Protein AF-0000000078594640 (afdb_homodimer)

InterPro domains:
  IPR000277 Cys/Met metabolism, pyridoxal phosphate-dependent enzyme [PF01053] (5-407)
  IPR000277 Cys/Met metabolism, pyridoxal phosphate-dependent enzyme [PIRSF001434] (2-408)
  IPR000277 Cys/Met metabolism, pyridoxal phosphate-dependent enzyme [cd00614] (18-407)
  IPR006235 O-acetylhomoserine/O-acetylserine sulfhydrylase [PTHR43797] (2-407)
  IPR015421 Pyridoxal phosphate-dependent transferase, major domain [G3DSA:3.40.640.10] (1-272)
  IPR015422 Pyridoxal phosphate-dependent transferase, small domain [G3DSA:3.90.1150.10] (273-408)
  IPR015424 Pyridoxal phosphate-dependent transferase [SSF53383] (18-408)

Solvent-accessible surface area (backbone atoms only — not comparable to full-atom values): 40356 Å² total; per-residue (Å²): 129,56,71,73,55,22,44,70,50,24,72,63,78,74,57,97,84,61,57,91,63,81,64,72,60,62,46,35,45,34,75,48,91,33,56,66,58,47,28,30,36,60,69,68,76,39,86,79,64,45,37,35,70,78,42,39,75,30,38,48,46,37,23,40,23,50,12,53,60,44,71,29,70,44,36,49,64,12,16,13,32,42,23,24,51,42,47,60,52,55,58,70,52,43,45,72,27,28,36,38,28,45,39,28,35,42,50,65,57,46,50,36,52,63,54,36,48,52,33,39,29,47,66,47,72,30,78,60,77,38,56,70,57,45,64,75,67,63,58,88,49,44,51,35,40,40,42,37,48,52,15,39,72,43,49,48,66,55,57,52,54,59,39,27,51,46,25,60,77,65,64,32,46,35,37,34,40,33,40,69,46,40,62,78,31,43,43,59,53,82,46,54,34,36,31,40,33,32,33,34,32,20,42,45,24,26,67,32,51,38,64,17,10,30,33,30,34,52,40,56,70,57,49,73,40,79,84,32,57,90,35,45,74,31,36,76,73,48,47,50,44,19,67,61,53,45,28,56,70,40,55,43,54,34,36,20,31,26,48,49,32,66,38,27,46,51,34,49,60,23,34,53,48,32,64,64,48,50,45,39,12,15,53,37,30,51,55,49,51,54,54,48,65,71,35,89,72,44,71,43,68,49,40,33,70,38,84,86,30,95,38,22,67,60,32,62,71,57,25,80,68,38,59,36,27,58,37,32,37,25,41,82,32,47,67,48,39,42,53,33,61,56,49,39,80,74,55,37,47,28,62,77,48,40,31,50,55,33,27,29,40,51,42,45,52,32,77,36,47,87,50,51,72,69,51,28,51,55,21,57,42,42,71,21,33,33,41,36,23,36,18,62,59,62,54,70,60,55,49,50,35,50,51,56,12,54,68,74,103,128,55,72,73,55,22,44,68,49,24,71,62,78,74,57,95,83,62,56,88,63,81,64,70,60,62,48,35,46,34,74,47,91,34,55,67,57,48,29,30,35,61,68,68,77,41,86,78,64,46,37,34,69,80,42,36,75,28,39,48,45,36,22,40,23,50,12,52,60,43,70,29,70,44,36,49,63,11,15,12,32,43,24,25,51,41,46,59,52,55,60,72,53,43,46,70,27,28,34,39,30,46,38,28,35,44,50,64,57,46,50,38,52,62,54,36,49,52,35,40,28,47,66,46,72,29,79,61,76,37,57,71,55,46,64,74,67,62,56,90,48,44,50,36,39,40,43,38,47,51,15,40,72,42,49,48,66,54,58,52,53,58,39,26,51,46,25,60,76,65,64,30,45,36,39,34,40,32,39,70,47,39,62,79,31,44,43,59,53,81,46,52,32,36,31,40,32,33,33,35,32,20,43,45,24,25,68,32,51,36,63,18,12,31,32,30,35,50,42,56,71,57,50,73,40,78,84,33,57,90,35,46,75,30,35,75,72,47,46,50,43,19,68,60,52,46,28,55,70,39,56,42,54,36,36,19,33,24,48,50,32,66,38,28,47,52,35,49,61,23,34,53,49,32,65,64,48,49,46,39,12,16,52,39,29,52,53,50,50,54,54,49,63,72,34,89,72,44,71,44,68,47,40,35,71,38,85,86,30,93,38,22,68,60,33,62,72,57,25,81,69,36,60,37,27,59,38,32,37,26,41,82,31,47,66,49,37,42,53,33,60,53,50,40,81,74,56,37,47,30,62,75,49,40,33,50,55,33,28,27,39,52,42,43,51,32,76,37,47,87,48,52,73,69,53,28,51,54,20,57,42,40,70,21,34,34,42,36,23,35,17,62,60,64,54,70,60,56,51,50,34,50,50,56,14,53,67,73,102

Secondary structure (DSSP, 8-state):
--HHHHHHHTT----TT--SSPP----SB---S-HHHHHHHHTTSS----BTTT--HHHHHHHHHHHHHHT-SEEEEESSHHHHHHHHHHTT--TT-EEEEESSS-HHHHHHHHHGGGGT-EEEEESS-SHHHHHTT--TTEEEEEEESB-TTT-PBP-HHHHHHHHHHTT-EEEEE-TTTHHHH--GGGGT-SEEEEETTTTTT-SS----EEEEE---SGGGSGGGGGGHHHHHHHGGGHHHHHHHHTHHHHH--PPPHHHHHHHHHHHTTHHHHHHHHHHHHHHHHHHHHT-TT-SEEE-TTSTTSTTHHHHHHH-TT-S-SEEEEE-SSHHHHHHHHHT-SSSEESS--S-SS-EEE-GGGTTTTTS-HHHHHHHT--TTEEEEE--SS-HHHHHHHHHHHHHT-/--HHHHHHHTT----TT--SSPP----SB---S-HHHHHHHHTTSS----BTTT--HHHHHHHHHHHHHHT-SEEEEESSHHHHHHHHHHTT--TT-EEEEESSS-HHHHHHHHHGGGGT-EEEEESS-SHHHHHTT--TTEEEEEEESB-TTT-PBP-HHHHHHHHHHTT-EEEEE-TTTHHHH--GGGGT-SEEEEETTTTTT-SS----EEEEE---SGGGSGGGGGGHHHHHHHGGGHHHHHHHHTHHHHH--PPPHHHHHHHHHHHTTHHHHHHHHHHHHHHHHHHHHT-TT-SEEE-TTSTTSTTHHHHHHH-TT-S-SEEEEE-SSHHHHHHHHHT-SSSEESS--S-SS-EEE-GGGTTTTTS-HHHHHHHT--TTEEEEE--SS-HHHHHHHHHHHHHT-

pLDDT: mean 95.18, std 4.31, range [73.94, 98.94]

Sequence (818 aa):
MKFNTKLIHGNARLDGTGATNTPVYLSNAYAHTSAEKLEKIFQGKDMGYAYTRISNPTVTSFERRIASIENGMVATSASSGMSAIYLAVMNMVESGDEIVSSSGLYGGTYTLMRNLKSIGVKVHFLENINPDTLKSVINKKTKLVFAETIGNPRLDVLDIGAVSKFCKDNNIVLIIDSTMTTPYLIKPLEYGADIVIHSTSKYINGTSNSIGGIIVDSGSSKYTDPRYENFLPYTKKYGKMAFTAKLKDTIGRDVGPALSPFNAFLNLTGVETLSLRMKEHCKNALGIAKYLSNNDKIVDVNYPGLESSRYYDLAQKYYKNGSGGILTFRLGSKENAFKFLNNLKLILDLTNIGDTKSIIIHPSSTICSNNTDEEKRQMGVYEDLLRLSVGIEDVEDIIADIDSALKELMKFNTKLIHGNARLDGTGATNTPVYLSNAYAHTSAEKLEKIFQGKDMGYAYTRISNPTVTSFERRIASIENGMVATSASSGMSAIYLAVMNMVESGDEIVSSSGLYGGTYTLMRNLKSIGVKVHFLENINPDTLKSVINKKTKLVFAETIGNPRLDVLDIGAVSKFCKDNNIVLIIDSTMTTPYLIKPLEYGADIVIHSTSKYINGTSNSIGGIIVDSGSSKYTDPRYENFLPYTKKYGKMAFTAKLKDTIGRDVGPALSPFNAFLNLTGVETLSLRMKEHCKNALGIAKYLSNNDKIVDVNYPGLESSRYYDLAQKYYKNGSGGILTFRLGSKENAFKFLNNLKLILDLTNIGDTKSIIIHPSSTICSNNTDEEKRQMGVYEDLLRLSVGIEDVEDIIADIDSALKEL

Structure (mmCIF, N/CA/C/O backbone):
data_AF-0000000078594640-model_v1
#
loop_
_entity.id
_entity.type
_entity.pdbx_description
1 polymer 'homocysteine desulfhydrase'
#
loop_
_atom_site.group_PDB
_atom_site.id
_atom_site.type_symbol
_atom_site.label_atom_id
_atom_site.label_alt_id
_atom_site.label_comp_id
_atom_site.label_asym_id
_atom_site.label_entity_id
_atom_site.label_seq_id
_atom_site.pdbx_PDB_ins_code
_atom_site.Cartn_x
_atom_site.Cartn_y
_atom_site.Cartn_z
_atom_site.occupancy
_atom_site.B_iso_or_equiv
_atom_site.auth_seq_id
_atom_site.auth_comp_id
_atom_site.auth_asym_id
_atom_site.auth_atom_id
_atom_site.pdbx_PDB_model_num
ATOM 1 N N . MET A 1 1 ? -24 -11.75 -18.938 1 85.25 1 MET A N 1
ATOM 2 C CA . MET A 1 1 ? -22.875 -11.594 -19.844 1 85.25 1 MET A CA 1
ATOM 3 C C . MET A 1 1 ? -21.891 -12.758 -19.719 1 85.25 1 MET A C 1
ATOM 5 O O . MET A 1 1 ? -21.656 -13.242 -18.609 1 85.25 1 MET A O 1
ATOM 9 N N . LYS A 1 2 ? -21.469 -13.211 -20.969 1 88.25 2 LYS A N 1
ATOM 10 C CA . LYS A 1 2 ? -20.453 -14.25 -20.969 1 88.25 2 LYS A CA 1
ATOM 11 C C . LYS A 1 2 ? -19.078 -13.688 -20.578 1 88.25 2 LYS A C 1
ATOM 13 O O . LYS A 1 2 ? -18.906 -12.469 -20.5 1 88.25 2 LYS A O 1
ATOM 18 N N . PHE A 1 3 ? -18.156 -14.602 -20.391 1 91.56 3 PHE A N 1
ATOM 19 C CA . PHE A 1 3 ? -16.875 -14.25 -19.766 1 91.56 3 PHE A CA 1
ATOM 20 C C . PHE A 1 3 ? -16.156 -13.18 -20.594 1 91.56 3 PHE A C 1
ATOM 22 O O . PHE A 1 3 ? -15.805 -12.125 -20.062 1 91.56 3 PHE A O 1
ATOM 29 N N . ASN A 1 4 ? -15.961 -13.359 -21.875 1 87.06 4 ASN A N 1
ATOM 30 C CA . ASN A 1 4 ? -15.211 -12.422 -22.703 1 87.06 4 ASN A CA 1
ATOM 31 C C . ASN A 1 4 ? -15.914 -11.07 -22.797 1 87.06 4 ASN A C 1
ATOM 33 O O . ASN A 1 4 ? -15.258 -10.023 -22.891 1 87.06 4 ASN A O 1
ATOM 37 N N . THR A 1 5 ? -17.234 -11.109 -22.875 1 87.31 5 THR A N 1
ATOM 38 C CA . THR A 1 5 ? -18.016 -9.875 -22.891 1 87.31 5 THR A CA 1
ATOM 39 C C . THR A 1 5 ? -17.828 -9.094 -21.594 1 87.31 5 THR A C 1
ATOM 41 O O . THR A 1 5 ? -17.719 -7.867 -21.609 1 87.31 5 THR A O 1
ATOM 44 N N . LYS A 1 6 ? -17.688 -9.797 -20.422 1 87.44 6 LYS A N 1
ATOM 45 C CA . LYS A 1 6 ? -17.484 -9.156 -19.125 1 87.44 6 LYS A CA 1
ATOM 46 C C . LYS A 1 6 ? -16.109 -8.484 -19.062 1 87.44 6 LYS A C 1
ATOM 48 O O . LYS A 1 6 ? -15.961 -7.441 -18.422 1 87.44 6 LYS A O 1
ATOM 53 N N . LEU A 1 7 ? -15.141 -9.125 -19.719 1 89.5 7 LEU A N 1
ATOM 54 C CA . LEU A 1 7 ? -13.797 -8.547 -19.734 1 89.5 7 LEU A CA 1
ATOM 55 C C . LEU A 1 7 ? -13.812 -7.133 -20.297 1 89.5 7 LEU A C 1
ATOM 57 O O . LEU A 1 7 ? -13.055 -6.27 -19.859 1 89.5 7 LEU A O 1
ATOM 61 N N . ILE A 1 8 ? -14.727 -6.926 -21.25 1 79.25 8 ILE A N 1
ATOM 62 C CA . ILE A 1 8 ? -14.727 -5.688 -22.016 1 79.25 8 ILE A CA 1
ATOM 63 C C . ILE A 1 8 ? -15.773 -4.734 -21.469 1 79.25 8 ILE A C 1
ATOM 65 O O . ILE A 1 8 ? -15.523 -3.533 -21.328 1 79.25 8 ILE A O 1
ATOM 69 N N . HIS A 1 9 ? -16.922 -5.254 -21.047 1 77.44 9 HIS A N 1
ATOM 70 C CA . HIS A 1 9 ? -18.062 -4.391 -20.797 1 77.44 9 HIS A CA 1
ATOM 71 C C . HIS A 1 9 ? -18.562 -4.551 -19.359 1 77.44 9 HIS A C 1
ATOM 73 O O . HIS A 1 9 ? -19.484 -3.844 -18.938 1 77.44 9 HIS A O 1
ATOM 79 N N . GLY A 1 10 ? -17.953 -5.469 -18.609 1 77.69 10 GLY A N 1
ATOM 80 C CA . GLY A 1 10 ? -18.5 -5.746 -17.281 1 77.69 10 GLY A CA 1
ATOM 81 C C . GLY A 1 10 ? -18.516 -4.527 -16.391 1 77.69 10 GLY A C 1
ATOM 82 O O . GLY A 1 10 ? -17.469 -3.957 -16.078 1 77.69 10 GLY A O 1
ATOM 83 N N . ASN A 1 11 ? -19.688 -4.176 -15.969 1 79.81 11 ASN A N 1
ATOM 84 C CA . ASN A 1 11 ? -19.953 -3.062 -15.062 1 79.81 11 ASN A CA 1
ATOM 85 C C . ASN A 1 11 ? -19.297 -1.773 -15.562 1 79.81 11 ASN A C 1
ATOM 87 O O . ASN A 1 11 ? -18.828 -0.963 -14.766 1 79.81 11 ASN A O 1
ATOM 91 N N . ALA A 1 12 ? -19.094 -1.736 -16.875 1 78.5 12 ALA A N 1
ATOM 92 C CA . ALA A 1 12 ? -18.578 -0.502 -17.469 1 78.5 12 ALA A CA 1
ATOM 93 C C . ALA A 1 12 ? -19.672 0.576 -17.5 1 78.5 12 ALA A C 1
ATOM 95 O O . ALA A 1 12 ? -20.844 0.274 -17.688 1 78.5 12 ALA A O 1
ATOM 96 N N . ARG A 1 13 ? -19.25 1.93 -17.234 1 79.31 13 ARG A N 1
ATOM 97 C CA . ARG A 1 13 ? -20.156 3.07 -17.266 1 79.31 13 ARG A CA 1
ATOM 98 C C . ARG A 1 13 ? -19.641 4.152 -18.219 1 79.31 13 ARG A C 1
ATOM 100 O O . ARG A 1 13 ? -18.453 4.453 -18.234 1 79.31 13 ARG A O 1
ATOM 107 N N . LEU A 1 14 ? -20.578 4.5 -19.031 1 73.94 14 LEU A N 1
ATOM 108 C CA . LEU A 1 14 ? -20.266 5.621 -19.906 1 73.94 14 LEU A CA 1
ATOM 109 C C . LEU A 1 14 ? -20.609 6.949 -19.234 1 73.94 14 LEU A C 1
ATOM 111 O O . LEU A 1 14 ? -21.641 7.066 -18.562 1 73.94 14 LEU A O 1
ATOM 115 N N . ASP A 1 15 ? -19.625 7.824 -19.391 1 83.88 15 ASP A N 1
ATOM 116 C CA . ASP A 1 15 ? -19.922 9.156 -18.875 1 83.88 15 ASP A CA 1
ATOM 117 C C . ASP A 1 15 ? -20.406 10.078 -19.984 1 83.88 15 ASP A C 1
ATOM 119 O O . ASP A 1 15 ? -20.703 9.633 -21.094 1 83.88 15 ASP A O 1
ATOM 123 N N . GLY A 1 16 ? -20.641 11.359 -19.688 1 82.56 16 GLY A N 1
ATOM 124 C CA . GLY A 1 16 ? -21.266 12.281 -20.609 1 82.56 16 GLY A CA 1
ATOM 125 C C . GLY A 1 16 ? -20.406 12.562 -21.828 1 82.56 16 GLY A C 1
ATOM 126 O O . GLY A 1 16 ? -20.906 13.023 -22.859 1 82.56 16 GLY A O 1
ATOM 127 N N . THR A 1 17 ? -19.203 12.203 -21.922 1 86.56 17 THR A N 1
ATOM 128 C CA . THR A 1 17 ? -18.297 12.484 -23.031 1 86.56 17 THR A CA 1
ATOM 129 C C . THR A 1 17 ? -18.453 11.43 -24.125 1 86.56 17 THR A C 1
ATOM 131 O O . THR A 1 17 ? -18.109 11.672 -25.297 1 86.56 17 THR A O 1
ATOM 134 N N . GLY A 1 18 ? -18.766 10.266 -23.672 1 78.38 18 GLY A N 1
ATOM 135 C CA . GLY A 1 18 ? -18.859 9.148 -24.594 1 78.38 18 GLY A CA 1
ATOM 136 C C . GLY A 1 18 ? -17.562 8.406 -24.781 1 78.38 18 GLY A C 1
ATOM 137 O O . GLY A 1 18 ? -17.453 7.516 -25.625 1 78.38 18 GLY A O 1
ATOM 138 N N . ALA A 1 19 ? -16.625 8.766 -24 1 83.5 19 ALA A N 1
ATOM 139 C CA . ALA A 1 19 ? -15.352 8.062 -24.094 1 83.5 19 ALA A CA 1
ATOM 140 C C . ALA A 1 19 ? -15.523 6.578 -23.812 1 83.5 19 ALA A C 1
ATOM 142 O O . ALA A 1 19 ? -16.25 6.195 -22.891 1 83.5 19 ALA A O 1
ATOM 143 N N . THR A 1 20 ? -14.844 5.762 -24.578 1 83.12 20 THR A N 1
ATOM 144 C CA . THR A 1 20 ? -15.031 4.32 -24.453 1 83.12 20 THR A CA 1
ATOM 145 C C . THR A 1 20 ? -14.016 3.723 -23.484 1 83.12 20 THR A C 1
ATOM 147 O O . THR A 1 20 ? -14.164 2.584 -23.031 1 83.12 20 THR A O 1
ATOM 150 N N . ASN A 1 21 ? -12.977 4.457 -23.266 1 85.25 21 ASN A N 1
ATOM 151 C CA . ASN A 1 21 ? -12.039 4.055 -22.219 1 85.25 21 ASN A CA 1
ATOM 152 C C . ASN A 1 21 ? -12.32 4.781 -20.906 1 85.25 21 ASN A C 1
ATOM 154 O O . ASN A 1 21 ? -12.742 5.941 -20.922 1 85.25 21 ASN A O 1
ATOM 158 N N . THR A 1 22 ? -12.094 4.078 -19.766 1 89.25 22 THR A N 1
ATOM 159 C CA . THR A 1 22 ? -12.242 4.703 -18.453 1 89.25 22 THR A CA 1
ATOM 160 C C . THR A 1 22 ? -11.258 5.859 -18.297 1 89.25 22 THR A C 1
ATOM 162 O O . THR A 1 22 ? -10.055 5.691 -18.516 1 89.25 22 THR A O 1
ATOM 165 N N . PRO A 1 23 ? -11.758 7.078 -17.984 1 91.69 23 PRO A N 1
ATOM 166 C CA . PRO A 1 23 ? -10.836 8.188 -17.766 1 91.69 23 PRO A CA 1
ATOM 167 C C . PRO A 1 23 ? -9.906 7.949 -16.562 1 91.69 23 PRO A C 1
ATOM 169 O O . PRO A 1 23 ? -10.273 7.23 -15.633 1 91.69 23 PRO A O 1
ATOM 172 N N . VAL A 1 24 ? -8.664 8.516 -16.672 1 94.94 24 VAL A N 1
ATOM 173 C CA . VAL A 1 24 ? -7.758 8.5 -15.531 1 94.94 24 VAL A CA 1
ATOM 174 C C . VAL A 1 24 ? -7.992 9.742 -14.664 1 94.94 24 VAL A C 1
ATOM 176 O O . VAL A 1 24 ? -7.633 10.852 -15.055 1 94.94 24 VAL A O 1
ATOM 179 N N . TYR A 1 25 ? -8.625 9.602 -13.508 1 94.31 25 TYR A N 1
ATOM 180 C CA . TYR A 1 25 ? -8.875 10.703 -12.586 1 94.31 25 TYR A CA 1
ATOM 181 C C . TYR A 1 25 ? -7.676 10.922 -11.664 1 94.31 25 TYR A C 1
ATOM 183 O O . TYR A 1 25 ? -7.574 10.289 -10.609 1 94.31 25 TYR A O 1
ATOM 191 N N . LEU A 1 26 ? -6.801 11.812 -12.039 1 93.75 26 LEU A N 1
ATOM 192 C CA . LEU A 1 26 ? -5.633 12.18 -11.242 1 93.75 26 LEU A CA 1
ATOM 193 C C . LEU A 1 26 ? -5.988 13.258 -10.227 1 93.75 26 LEU A C 1
ATOM 195 O O . LEU A 1 26 ? -5.473 14.375 -10.297 1 93.75 26 LEU A O 1
ATOM 199 N N . SER A 1 27 ? -6.828 12.945 -9.227 1 92.12 27 SER A N 1
ATOM 200 C CA . SER A 1 27 ? -7.254 13.852 -8.156 1 92.12 27 SER A CA 1
ATOM 201 C C . SER A 1 27 ? -7.137 13.18 -6.793 1 92.12 27 SER A C 1
ATOM 203 O O . SER A 1 27 ? -7.57 12.047 -6.609 1 92.12 27 SER A O 1
ATOM 205 N N . ASN A 1 28 ? -6.562 13.898 -5.844 1 93.69 28 ASN A N 1
ATOM 206 C CA . ASN A 1 28 ? -6.469 13.367 -4.484 1 93.69 28 ASN A CA 1
ATOM 207 C C . ASN A 1 28 ? -7.812 13.445 -3.764 1 93.69 28 ASN A C 1
ATOM 209 O O . ASN A 1 28 ? -8.148 12.555 -2.984 1 93.69 28 ASN A O 1
ATOM 213 N N . ALA A 1 29 ? -8.523 14.523 -3.949 1 93.62 29 ALA A N 1
ATOM 214 C CA . ALA A 1 29 ? -9.789 14.766 -3.264 1 93.62 29 ALA A CA 1
ATOM 215 C C . ALA A 1 29 ? -10.844 15.297 -4.23 1 93.62 29 ALA A C 1
ATOM 217 O O . ALA A 1 29 ? -10.531 15.633 -5.379 1 93.62 29 ALA A O 1
ATOM 218 N N . TYR A 1 30 ? -12.078 15.297 -3.826 1 92.31 30 TYR A N 1
ATOM 219 C CA . TYR A 1 30 ? -13.219 15.672 -4.66 1 92.31 30 TYR A CA 1
ATOM 220 C C . TYR A 1 30 ? -14.117 16.672 -3.941 1 92.31 30 TYR A C 1
ATOM 222 O O . TYR A 1 30 ? -14.484 16.453 -2.783 1 92.31 30 TYR A O 1
ATOM 230 N N . ALA A 1 31 ? -14.406 17.766 -4.609 1 91.62 31 ALA A N 1
ATOM 231 C CA . ALA A 1 31 ? -15.234 18.812 -4.035 1 91.62 31 ALA A CA 1
ATOM 232 C C . ALA A 1 31 ? -16.703 18.406 -4.012 1 91.62 31 ALA A C 1
ATOM 234 O O . ALA A 1 31 ? -17.141 17.609 -4.836 1 91.62 31 ALA A O 1
ATOM 235 N N . HIS A 1 32 ? -17.438 18.953 -3.002 1 89.75 32 HIS A N 1
ATOM 236 C CA . HIS A 1 32 ? -18.859 18.672 -2.879 1 89.75 32 HIS A CA 1
ATOM 237 C C . HIS A 1 32 ? -19.672 19.969 -2.863 1 89.75 32 HIS A C 1
ATOM 239 O O . HIS A 1 32 ? -19.156 21.031 -2.512 1 89.75 32 HIS A O 1
ATOM 245 N N . THR A 1 33 ? -20.906 19.828 -3.254 1 86.44 33 THR A N 1
ATOM 246 C CA . THR A 1 33 ? -21.75 20.984 -3.496 1 86.44 33 THR A CA 1
ATOM 247 C C . THR A 1 33 ? -22.297 21.547 -2.184 1 86.44 33 THR A C 1
ATOM 249 O O . THR A 1 33 ? -22.734 22.688 -2.121 1 86.44 33 THR A O 1
ATOM 252 N N . SER A 1 34 ? -22.25 20.641 -1.205 1 91.19 34 SER A N 1
ATOM 253 C CA . SER A 1 34 ? -22.719 21.141 0.084 1 91.19 34 SER A CA 1
ATOM 254 C C . SER A 1 34 ? -22.047 20.422 1.239 1 91.19 34 SER A C 1
ATOM 256 O O . SER A 1 34 ? -21.578 19.281 1.083 1 91.19 34 SER A O 1
ATOM 258 N N . ALA A 1 35 ? -22.016 21.188 2.371 1 93.06 35 ALA A N 1
ATOM 259 C CA . ALA A 1 35 ? -21.453 20.609 3.592 1 93.06 35 ALA A CA 1
ATOM 260 C C . ALA A 1 35 ? -22.234 19.375 4.035 1 93.06 35 ALA A C 1
ATOM 262 O O . ALA A 1 35 ? -21.656 18.406 4.523 1 93.06 35 ALA A O 1
ATOM 263 N N . GLU A 1 36 ? -23.562 19.438 3.887 1 91.81 36 GLU A N 1
ATOM 264 C CA . GLU A 1 36 ? -24.422 18.344 4.277 1 91.81 36 GLU A CA 1
ATOM 265 C C . GLU A 1 36 ? -24.125 17.078 3.461 1 91.81 36 GLU A C 1
ATOM 267 O O . GLU A 1 36 ? -24.094 15.977 4 1 91.81 36 GLU A O 1
ATOM 272 N N . LYS A 1 37 ? -23.938 17.266 2.197 1 90.38 37 LYS A N 1
ATOM 273 C CA . LYS A 1 37 ? -23.609 16.141 1.336 1 90.38 37 LYS A CA 1
ATOM 274 C C . LYS A 1 37 ? -22.297 15.484 1.751 1 90.38 37 LYS A C 1
ATOM 276 O O . LYS A 1 37 ? -22.203 14.258 1.838 1 90.38 37 LYS A O 1
ATOM 281 N N . LEU A 1 38 ? -21.297 16.312 1.945 1 91.19 38 LEU A N 1
ATOM 282 C CA . LEU A 1 38 ? -20 15.805 2.361 1 91.19 38 LEU A CA 1
ATOM 283 C C . LEU A 1 38 ? -20.094 15.078 3.693 1 91.19 38 LEU A C 1
ATOM 285 O O . LEU A 1 38 ? -19.5 14.016 3.873 1 91.19 38 LEU A O 1
ATOM 289 N N . GLU A 1 39 ? -20.828 15.633 4.637 1 90.81 39 GLU A N 1
ATOM 290 C CA . GLU A 1 39 ? -21.062 14.992 5.926 1 90.81 39 GLU A CA 1
ATOM 291 C C . GLU A 1 39 ? -21.672 13.602 5.75 1 90.81 39 GLU A C 1
ATOM 293 O O . GLU A 1 39 ? -21.234 12.641 6.387 1 90.81 39 GLU A O 1
ATOM 298 N N . LYS A 1 40 ? -22.672 13.555 4.91 1 90.44 40 LYS A N 1
ATOM 299 C CA . LYS A 1 40 ? -23.359 12.289 4.664 1 90.44 40 LYS A CA 1
ATOM 300 C C . LYS A 1 40 ? -22.422 11.25 4.074 1 90.44 40 LYS A C 1
ATOM 302 O O . LYS A 1 40 ? -22.516 10.062 4.387 1 90.44 40 LYS A O 1
ATOM 307 N N . ILE A 1 41 ? -21.547 11.664 3.266 1 88.06 41 ILE A N 1
ATOM 308 C CA . ILE A 1 41 ? -20.562 10.766 2.658 1 88.06 41 ILE A CA 1
ATOM 309 C C . ILE A 1 41 ? -19.641 10.203 3.736 1 88.06 41 ILE A C 1
ATOM 311 O O . ILE A 1 41 ? -19.406 8.992 3.791 1 88.06 41 ILE A O 1
ATOM 315 N N . PHE A 1 42 ? -19.203 10.992 4.586 1 87 42 PHE A N 1
ATOM 316 C CA . PHE A 1 42 ? -18.297 10.562 5.641 1 87 42 PHE A CA 1
ATOM 317 C C . PHE A 1 42 ? -19.016 9.672 6.645 1 87 42 PHE A C 1
ATOM 319 O O . PHE A 1 42 ? -18.375 8.82 7.285 1 87 42 PHE A O 1
ATOM 326 N N . GLN A 1 43 ? -20.344 9.852 6.738 1 83.69 43 GLN A N 1
ATOM 327 C CA . GLN A 1 43 ? -21.141 9.023 7.648 1 83.69 43 GLN A CA 1
ATOM 328 C C . GLN A 1 43 ? -21.562 7.723 6.98 1 83.69 43 GLN A C 1
ATOM 330 O O . GLN A 1 43 ? -22.188 6.867 7.613 1 83.69 43 GLN A O 1
ATOM 335 N N . GLY A 1 44 ? -21.234 7.535 5.727 1 79.75 44 GLY A N 1
ATOM 336 C CA . GLY A 1 44 ? -21.625 6.344 4.992 1 79.75 44 GLY A CA 1
ATOM 337 C C . GLY A 1 44 ? -23.094 6.355 4.59 1 79.75 44 GLY A C 1
ATOM 338 O O . GLY A 1 44 ? -23.656 5.305 4.277 1 79.75 44 GLY A O 1
ATOM 339 N N . LYS A 1 45 ? -23.812 7.566 4.609 1 81.25 45 LYS A N 1
ATOM 340 C CA . LYS A 1 45 ? -25.234 7.676 4.312 1 81.25 45 LYS A CA 1
ATOM 341 C C . LYS A 1 45 ? -25.469 8.078 2.861 1 81.25 45 LYS A C 1
ATOM 343 O O . LYS A 1 45 ? -26.594 8.039 2.373 1 81.25 45 LYS A O 1
ATOM 348 N N . ASP A 1 46 ? -24.391 8.461 2.248 1 86.06 46 ASP A N 1
ATOM 349 C CA . ASP A 1 46 ? -24.438 8.812 0.832 1 86.06 46 ASP A CA 1
ATOM 350 C C . ASP A 1 46 ? -23.172 8.328 0.111 1 86.06 46 ASP A C 1
ATOM 352 O O . ASP A 1 46 ? -22.125 8.133 0.737 1 86.06 46 ASP A O 1
ATOM 356 N N . MET A 1 47 ? -23.422 8.086 -1.149 1 85.19 47 MET A N 1
ATOM 357 C CA . MET A 1 47 ? -22.297 7.645 -1.96 1 85.19 47 MET A CA 1
ATOM 358 C C . MET A 1 47 ? -21.562 8.836 -2.564 1 85.19 47 MET A C 1
ATOM 360 O O . MET A 1 47 ? -22.172 9.875 -2.838 1 85.19 47 MET A O 1
ATOM 364 N N . GLY A 1 48 ? -20.312 8.656 -2.742 1 89.5 48 GLY A N 1
ATOM 365 C CA . GLY A 1 48 ? -19.5 9.672 -3.383 1 89.5 48 GLY A CA 1
ATOM 366 C C . GLY A 1 48 ? -18.016 9.492 -3.125 1 89.5 48 GLY A C 1
ATOM 367 O O . GLY A 1 48 ? -17.625 8.664 -2.303 1 89.5 48 GLY A O 1
ATOM 368 N N . TYR A 1 49 ? -17.297 10.219 -3.963 1 92.25 49 TYR A N 1
ATOM 369 C CA . TYR A 1 49 ? -15.844 10.227 -3.805 1 92.25 49 TYR A CA 1
ATOM 370 C C . TYR A 1 49 ? -15.398 11.391 -2.939 1 92.25 49 TYR A C 1
ATOM 372 O O . TYR A 1 49 ? -15.781 12.539 -3.188 1 92.25 49 TYR A O 1
ATOM 380 N N . ALA A 1 50 ? -14.609 11.141 -1.926 1 91.38 50 ALA A N 1
ATOM 381 C CA . ALA A 1 50 ? -14.086 12.195 -1.059 1 91.38 50 ALA A CA 1
ATOM 382 C C . ALA A 1 50 ? -12.57 12.289 -1.155 1 91.38 50 ALA A C 1
ATOM 384 O O . ALA A 1 50 ? -12.008 13.383 -1.244 1 91.38 50 ALA A O 1
ATOM 385 N N . TYR A 1 51 ? -11.945 11.156 -1.081 1 93.44 51 TYR A N 1
ATOM 386 C CA . TYR A 1 51 ? -10.492 11.109 -1.084 1 93.44 51 TYR A CA 1
ATOM 387 C C . TYR A 1 51 ? -9.984 9.852 -1.771 1 93.44 51 TYR A C 1
ATOM 389 O O . TYR A 1 51 ? -10.43 8.742 -1.46 1 93.44 51 TYR A O 1
ATOM 397 N N . THR A 1 52 ? -8.992 9.945 -2.584 1 94.44 52 THR A N 1
ATOM 398 C CA . THR A 1 52 ? -8.555 8.906 -3.512 1 94.44 52 THR A CA 1
ATOM 399 C C . THR A 1 52 ? -7.949 7.73 -2.756 1 94.44 52 THR A C 1
ATOM 401 O O . THR A 1 52 ? -8.023 6.586 -3.215 1 94.44 52 THR A O 1
ATOM 404 N N . ARG A 1 53 ? -7.359 7.91 -1.602 1 93.88 53 ARG A N 1
ATOM 405 C CA . ARG A 1 53 ? -6.844 6.781 -0.834 1 93.88 53 ARG A CA 1
ATOM 406 C C . ARG A 1 53 ? -7.945 5.77 -0.535 1 93.88 53 ARG A C 1
ATOM 408 O O . ARG A 1 53 ? -7.684 4.574 -0.404 1 93.88 53 ARG A O 1
ATOM 415 N N . ILE A 1 54 ? -9.172 6.285 -0.454 1 92.5 54 ILE A N 1
ATOM 416 C CA . ILE A 1 54 ? -10.32 5.461 -0.098 1 92.5 54 ILE A CA 1
ATOM 417 C C . ILE A 1 54 ? -11.031 4.988 -1.365 1 92.5 54 ILE A C 1
ATOM 419 O O . ILE A 1 54 ? -11.344 3.805 -1.501 1 92.5 54 ILE A O 1
ATOM 423 N N . SER A 1 55 ? -11.32 5.895 -2.164 1 93.94 55 SER A N 1
ATOM 424 C CA . SER A 1 55 ? -11.984 5.566 -3.422 1 93.94 55 SER A CA 1
ATOM 425 C C . SER A 1 55 ? -11.648 6.586 -4.508 1 93.94 55 SER A C 1
ATOM 427 O O . SER A 1 55 ? -11.43 7.762 -4.215 1 93.94 55 SER A O 1
ATOM 429 N N . ASN A 1 56 ? -11.57 6.141 -5.715 1 96.56 56 ASN A N 1
ATOM 430 C CA . ASN A 1 56 ? -11.297 6.871 -6.949 1 96.56 56 ASN A CA 1
ATOM 431 C C . ASN A 1 56 ? -12.094 6.309 -8.117 1 96.56 56 ASN A C 1
ATOM 433 O O . ASN A 1 56 ? -12.227 5.09 -8.258 1 96.56 56 ASN A O 1
ATOM 437 N N . PRO A 1 57 ? -12.664 7.23 -8.914 1 95.06 57 PRO A N 1
ATOM 438 C CA . PRO A 1 57 ? -13.547 6.727 -9.977 1 95.06 57 PRO A CA 1
ATOM 439 C C . PRO A 1 57 ? -12.836 5.75 -10.914 1 95.06 57 PRO A C 1
ATOM 441 O O . PRO A 1 57 ? -13.445 4.785 -11.375 1 95.06 57 PRO A O 1
ATOM 444 N N . THR A 1 58 ? -11.578 6.004 -11.312 1 96.25 58 THR A N 1
ATOM 445 C CA . THR A 1 58 ? -10.828 5.082 -12.164 1 96.25 58 THR A CA 1
ATOM 446 C C . THR A 1 58 ? -10.648 3.734 -11.469 1 96.25 58 THR A C 1
ATOM 448 O O . THR A 1 58 ? -10.867 2.682 -12.07 1 96.25 58 THR A O 1
ATOM 451 N N . VAL A 1 59 ? -10.25 3.787 -10.203 1 97.81 59 VAL A N 1
ATOM 452 C CA . VAL A 1 59 ? -10.008 2.594 -9.398 1 97.81 59 VAL A CA 1
ATOM 453 C C . VAL A 1 59 ? -11.312 1.82 -9.211 1 97.81 59 VAL A C 1
ATOM 455 O O . VAL A 1 59 ? -11.336 0.592 -9.32 1 97.81 59 VAL A O 1
ATOM 458 N N . THR A 1 60 ? -12.367 2.525 -8.938 1 96.62 60 THR A N 1
ATOM 459 C CA . THR A 1 60 ? -13.68 1.909 -8.758 1 96.62 60 THR A CA 1
ATOM 460 C C . THR A 1 60 ? -14.102 1.163 -10.016 1 96.62 60 THR A C 1
ATOM 462 O O . THR A 1 60 ? -14.703 0.087 -9.938 1 96.62 60 THR A O 1
ATOM 465 N N . SER A 1 61 ? -13.875 1.769 -11.156 1 95.62 61 SER A N 1
ATOM 466 C CA . SER A 1 61 ? -14.195 1.107 -12.414 1 95.62 61 SER A CA 1
ATOM 467 C C . SER A 1 61 ? -13.469 -0.227 -12.539 1 95.62 61 SER A C 1
ATOM 469 O O . SER A 1 61 ? -14.047 -1.218 -12.984 1 95.62 61 SER A O 1
ATOM 471 N N . PHE A 1 62 ? -12.219 -0.256 -12.172 1 97.12 62 PHE A N 1
ATOM 472 C CA . PHE A 1 62 ? -11.422 -1.479 -12.203 1 97.12 62 PHE A CA 1
ATOM 473 C C . PHE A 1 62 ? -11.977 -2.512 -11.234 1 97.12 62 PHE A C 1
ATOM 475 O O . PHE A 1 62 ? -12.148 -3.68 -11.586 1 97.12 62 PHE A O 1
ATOM 482 N N . GLU A 1 63 ? -12.242 -2.076 -10.008 1 97.94 63 GLU A N 1
ATOM 483 C CA . GLU A 1 63 ? -12.797 -2.947 -8.977 1 97.94 63 GLU A CA 1
ATOM 484 C C . GLU A 1 63 ? -14.109 -3.58 -9.438 1 97.94 63 GLU A C 1
ATOM 486 O O . GLU A 1 63 ? -14.312 -4.785 -9.273 1 97.94 63 GLU A O 1
ATOM 491 N N . ARG A 1 64 ? -14.938 -2.764 -10 1 96.44 64 ARG A N 1
ATOM 492 C CA . ARG A 1 64 ? -16.234 -3.248 -10.469 1 96.44 64 ARG A CA 1
ATOM 493 C C . ARG A 1 64 ? -16.062 -4.281 -11.578 1 96.44 64 ARG A C 1
ATOM 495 O O . ARG A 1 64 ? -16.781 -5.277 -11.625 1 96.44 64 ARG A O 1
ATOM 502 N N . ARG A 1 65 ? -15.156 -4.035 -12.492 1 95.94 65 ARG A N 1
ATOM 503 C CA . ARG A 1 65 ? -14.891 -4.965 -13.586 1 95.94 65 ARG A CA 1
ATOM 504 C C . ARG A 1 65 ? -14.461 -6.324 -13.055 1 95.94 65 ARG A C 1
ATOM 506 O O . ARG A 1 65 ? -14.977 -7.359 -13.484 1 95.94 65 ARG A O 1
ATOM 513 N N . ILE A 1 66 ? -13.555 -6.371 -12.109 1 97.88 66 ILE A N 1
ATOM 514 C CA . ILE A 1 66 ? -13.031 -7.633 -11.594 1 97.88 66 ILE A CA 1
ATOM 515 C C . ILE A 1 66 ? -14.109 -8.352 -10.789 1 97.88 66 ILE A C 1
ATOM 517 O O . ILE A 1 66 ? -14.234 -9.578 -10.859 1 97.88 66 ILE A O 1
ATOM 521 N N . ALA A 1 67 ? -14.844 -7.574 -9.938 1 97.5 67 ALA A N 1
ATOM 522 C CA . ALA A 1 67 ? -15.953 -8.195 -9.219 1 97.5 67 ALA A CA 1
ATOM 523 C C . ALA A 1 67 ? -16.906 -8.898 -10.18 1 97.5 67 ALA A C 1
ATOM 525 O O . ALA A 1 67 ? -17.344 -10.023 -9.906 1 97.5 67 ALA A O 1
ATOM 526 N N . SER A 1 68 ? -17.172 -8.242 -11.266 1 95.94 68 SER A N 1
ATOM 527 C CA . SER A 1 68 ? -18.062 -8.812 -12.281 1 95.94 68 SER A CA 1
ATOM 528 C C . SER A 1 68 ? -17.469 -10.086 -12.875 1 95.94 68 SER A C 1
ATOM 530 O O . SER A 1 68 ? -18.172 -11.094 -12.992 1 95.94 68 SER A O 1
ATOM 532 N N . ILE A 1 69 ? -16.25 -10.07 -13.211 1 96.5 69 ILE A N 1
ATOM 533 C CA . ILE A 1 69 ? -15.562 -11.188 -13.859 1 96.5 69 ILE A CA 1
ATOM 534 C C . ILE A 1 69 ? -15.5 -12.375 -12.906 1 96.5 69 ILE A C 1
ATOM 536 O O . ILE A 1 69 ? -15.641 -13.523 -13.336 1 96.5 69 ILE A O 1
ATOM 540 N N . GLU A 1 70 ? -15.32 -12.164 -11.625 1 97.44 70 GLU A N 1
ATOM 541 C CA . GLU A 1 70 ? -15.195 -13.211 -10.617 1 97.44 70 GLU A CA 1
ATOM 542 C C . GLU A 1 70 ? -16.562 -13.664 -10.109 1 97.44 70 GLU A C 1
ATOM 544 O O . GLU A 1 70 ? -16.656 -14.609 -9.328 1 97.44 70 GLU A O 1
ATOM 549 N N . ASN A 1 71 ? -17.594 -13.023 -10.562 1 96.75 71 ASN A N 1
ATOM 550 C CA . ASN A 1 71 ? -18.922 -13.227 -10.016 1 96.75 71 ASN A CA 1
ATOM 551 C C . ASN A 1 71 ? -18.953 -13.023 -8.5 1 96.75 71 ASN A C 1
ATOM 553 O O . ASN A 1 71 ? -19.578 -13.789 -7.777 1 96.75 71 ASN A O 1
ATOM 557 N N . GLY A 1 72 ? -18.125 -12.086 -8.031 1 97 72 GLY A N 1
ATOM 558 C CA . GLY A 1 72 ? -18.109 -11.711 -6.625 1 97 72 GLY A CA 1
ATOM 559 C C . GLY A 1 72 ? -19.016 -10.531 -6.309 1 97 72 GLY A C 1
ATOM 560 O O . GLY A 1 72 ? -19.547 -9.891 -7.219 1 97 72 GLY A O 1
ATOM 561 N N . MET A 1 73 ? -19.234 -10.273 -5.078 1 96.62 73 MET A N 1
ATOM 562 C CA . MET A 1 73 ? -20.125 -9.203 -4.637 1 96.62 73 MET A CA 1
ATOM 563 C C . MET A 1 73 ? -19.453 -7.84 -4.816 1 96.62 73 MET A C 1
ATOM 565 O O . MET A 1 73 ? -20.047 -6.926 -5.391 1 96.62 73 MET A O 1
ATOM 569 N N . VAL A 1 74 ? -18.281 -7.699 -4.266 1 97 74 VAL A N 1
ATOM 570 C CA . VAL A 1 74 ? -17.531 -6.441 -4.305 1 97 74 VAL A CA 1
ATOM 571 C C . VAL A 1 74 ? -16.031 -6.727 -4.328 1 97 74 VAL A C 1
ATOM 573 O O . VAL A 1 74 ? -15.578 -7.742 -3.793 1 97 74 VAL A O 1
ATOM 576 N N . ALA A 1 75 ? -15.336 -5.898 -5.047 1 98.44 75 ALA A N 1
ATOM 577 C CA . ALA A 1 75 ? -13.875 -6.004 -5.07 1 98.44 75 ALA A CA 1
ATOM 578 C C . ALA A 1 75 ? -13.227 -4.754 -4.484 1 98.44 75 ALA A C 1
ATOM 580 O O . ALA A 1 75 ? -13.758 -3.648 -4.621 1 98.44 75 ALA A O 1
ATOM 581 N N . THR A 1 76 ? -12.133 -4.883 -3.777 1 98.56 76 THR A N 1
ATOM 582 C CA . THR A 1 76 ? -11.312 -3.809 -3.232 1 98.56 76 THR A CA 1
ATOM 583 C C . THR A 1 76 ? -9.867 -3.941 -3.703 1 98.56 76 THR A C 1
ATOM 585 O O . THR A 1 76 ? -9.227 -4.973 -3.48 1 98.56 76 THR A O 1
ATOM 588 N N . SER A 1 77 ? -9.383 -2.898 -4.312 1 98.31 77 SER A N 1
ATOM 589 C CA . SER A 1 77 ? -8.031 -2.947 -4.863 1 98.31 77 SER A CA 1
ATOM 590 C C . SER A 1 77 ? -7.004 -2.486 -3.838 1 98.31 77 SER A C 1
ATOM 592 O O . SER A 1 77 ? -7.352 -1.844 -2.844 1 98.31 77 SER A O 1
ATOM 594 N N . ALA A 1 78 ? -5.777 -2.85 -4.066 1 98.62 78 ALA A N 1
ATOM 595 C CA . ALA A 1 78 ? -4.625 -2.453 -3.258 1 98.62 78 ALA A CA 1
ATOM 596 C C . ALA A 1 78 ? -3.406 -2.186 -4.133 1 98.62 78 ALA A C 1
ATOM 598 O O . ALA A 1 78 ? -3.391 -2.543 -5.312 1 98.62 78 ALA A O 1
ATOM 599 N N . SER A 1 79 ? -2.369 -1.58 -3.541 1 98.44 79 SER A N 1
ATOM 600 C CA . SER A 1 79 ? -1.214 -1.109 -4.297 1 98.44 79 SER A CA 1
ATOM 601 C C . SER A 1 79 ? -0.364 -2.275 -4.789 1 98.44 79 SER A C 1
ATOM 603 O O . SER A 1 79 ? 0.479 -2.105 -5.676 1 98.44 79 SER A O 1
ATOM 605 N N . SER A 1 80 ? -0.524 -3.451 -4.238 1 98.56 80 SER A N 1
ATOM 606 C CA . SER A 1 80 ? 0.175 -4.656 -4.676 1 98.56 80 SER A CA 1
ATOM 607 C C . SER A 1 80 ? -0.598 -5.914 -4.297 1 98.56 80 SER A C 1
ATOM 609 O O . SER A 1 80 ? -1.562 -5.848 -3.529 1 98.56 80 SER A O 1
ATOM 611 N N . GLY A 1 81 ? -0.183 -7.02 -4.914 1 98.56 81 GLY A N 1
ATOM 612 C CA . GLY A 1 81 ? -0.738 -8.297 -4.492 1 98.56 81 GLY A CA 1
ATOM 613 C C . GLY A 1 81 ? -0.487 -8.602 -3.029 1 98.56 81 GLY A C 1
ATOM 614 O O . GLY A 1 81 ? -1.37 -9.109 -2.334 1 98.56 81 GLY A O 1
ATOM 615 N N . MET A 1 82 ? 0.718 -8.297 -2.514 1 98.25 82 MET A N 1
ATOM 616 C CA . MET A 1 82 ? 1.05 -8.508 -1.106 1 98.25 82 MET A CA 1
ATOM 617 C C . MET A 1 82 ? 0.16 -7.656 -0.206 1 98.25 82 MET A C 1
ATOM 619 O O . MET A 1 82 ? -0.266 -8.109 0.858 1 98.25 82 MET A O 1
ATOM 623 N N . SER A 1 83 ? -0.054 -6.406 -0.652 1 98.81 83 SER A N 1
ATOM 624 C CA . SER A 1 83 ? -0.952 -5.547 0.11 1 98.81 83 SER A CA 1
ATOM 625 C C . SER A 1 83 ? -2.352 -6.145 0.194 1 98.81 83 SER A C 1
ATOM 627 O O . SER A 1 83 ? -3.004 -6.07 1.238 1 98.81 83 SER A O 1
ATOM 629 N N . ALA A 1 84 ? -2.836 -6.68 -0.921 1 98.88 84 ALA A N 1
ATOM 630 C CA . ALA A 1 84 ? -4.16 -7.297 -0.939 1 98.88 84 ALA A CA 1
ATOM 631 C C . ALA A 1 84 ? -4.227 -8.477 0.02 1 98.88 84 ALA A C 1
ATOM 633 O O . ALA A 1 84 ? -5.195 -8.625 0.772 1 98.88 84 ALA A O 1
ATOM 634 N N . ILE A 1 85 ? -3.205 -9.344 -0.01 1 98.81 85 ILE A N 1
ATOM 635 C CA . ILE A 1 85 ? -3.152 -10.5 0.883 1 98.81 85 ILE A CA 1
ATOM 636 C C . ILE A 1 85 ? -3.121 -10.023 2.334 1 98.81 85 ILE A C 1
ATOM 638 O O . ILE A 1 85 ? -3.869 -10.523 3.174 1 98.81 85 ILE A O 1
ATOM 642 N N . TYR A 1 86 ? -2.279 -9.102 2.633 1 98.75 86 TYR A N 1
ATOM 643 C CA . TYR A 1 86 ? -2.143 -8.586 3.988 1 98.75 86 TYR A CA 1
ATOM 644 C C . TYR A 1 86 ? -3.471 -8.047 4.5 1 98.75 86 TYR A C 1
ATOM 646 O O . TYR A 1 86 ? -3.885 -8.352 5.621 1 98.75 86 TYR A O 1
ATOM 654 N N . LEU A 1 87 ? -4.102 -7.145 3.703 1 98.81 87 LEU A N 1
ATOM 655 C CA . LEU A 1 87 ? -5.379 -6.555 4.094 1 98.81 87 LEU A CA 1
ATOM 656 C C . LEU A 1 87 ? -6.418 -7.637 4.371 1 98.81 87 LEU A C 1
ATOM 658 O O . LEU A 1 87 ? -7.125 -7.582 5.379 1 98.81 87 LEU A O 1
ATOM 662 N N . ALA A 1 88 ? -6.516 -8.617 3.475 1 98.81 88 ALA A N 1
ATOM 663 C CA . ALA A 1 88 ? -7.531 -9.664 3.605 1 98.81 88 ALA A CA 1
ATOM 664 C C . ALA A 1 88 ? -7.32 -10.477 4.879 1 98.81 88 ALA A C 1
ATOM 666 O O . ALA A 1 88 ? -8.281 -10.781 5.59 1 98.81 88 ALA A O 1
ATOM 667 N N . VAL A 1 89 ? -6.078 -10.828 5.152 1 98.75 89 VAL A N 1
ATOM 668 C CA . VAL A 1 89 ? -5.75 -11.656 6.305 1 98.75 89 VAL A CA 1
ATOM 669 C C . VAL A 1 89 ? -5.941 -10.859 7.594 1 98.75 89 VAL A C 1
ATOM 671 O O . VAL A 1 89 ? -6.605 -11.32 8.523 1 98.75 89 VAL A O 1
ATOM 674 N N . MET A 1 90 ? -5.445 -9.617 7.621 1 98.38 90 MET A N 1
ATOM 675 C CA . MET A 1 90 ? -5.473 -8.82 8.844 1 98.38 90 MET A CA 1
ATOM 676 C C . MET A 1 90 ? -6.887 -8.344 9.148 1 98.38 90 MET A C 1
ATOM 678 O O . MET A 1 90 ? -7.203 -8.016 10.297 1 98.38 90 MET A O 1
ATOM 682 N N . ASN A 1 91 ? -7.703 -8.273 8.133 1 98.31 91 ASN A N 1
ATOM 683 C CA . ASN A 1 91 ? -9.109 -7.973 8.367 1 98.31 91 ASN A CA 1
ATOM 684 C C . ASN A 1 91 ? -9.773 -9.031 9.242 1 98.31 91 ASN A C 1
ATOM 686 O O . ASN A 1 91 ? -10.773 -8.758 9.906 1 98.31 91 ASN A O 1
ATOM 690 N N . MET A 1 92 ? -9.219 -10.242 9.273 1 97.94 92 MET A N 1
ATOM 691 C CA . MET A 1 92 ? -9.875 -11.398 9.875 1 97.94 92 MET A CA 1
ATOM 692 C C . MET A 1 92 ? -9.32 -11.672 11.273 1 97.94 92 MET A C 1
ATOM 694 O O . MET A 1 92 ? -10.023 -12.219 12.125 1 97.94 92 MET A O 1
ATOM 698 N N . VAL A 1 93 ? -8.062 -11.289 11.539 1 97.56 93 VAL A N 1
ATOM 699 C CA . VAL A 1 93 ? -7.414 -11.867 12.711 1 97.56 93 VAL A CA 1
ATOM 700 C C . VAL A 1 93 ? -6.973 -10.766 13.664 1 97.56 93 VAL A C 1
ATOM 702 O O . VAL A 1 93 ? -6.781 -9.617 13.25 1 97.56 93 VAL A O 1
ATOM 705 N N . GLU A 1 94 ? -6.898 -11.047 14.875 1 96.88 94 GLU A N 1
ATOM 706 C CA . GLU A 1 94 ? -6.332 -10.266 15.969 1 96.88 94 GLU A CA 1
ATOM 707 C C . GLU A 1 94 ? -5.344 -11.102 16.781 1 96.88 94 GLU A C 1
ATOM 709 O O . GLU A 1 94 ? -5.211 -12.305 16.562 1 96.88 94 GLU A O 1
ATOM 714 N N . SER A 1 95 ? -4.555 -10.406 17.688 1 97.25 95 SER A N 1
ATOM 715 C CA . SER A 1 95 ? -3.637 -11.133 18.562 1 97.25 95 SER A CA 1
ATOM 716 C C . SER A 1 95 ? -4.344 -12.266 19.297 1 97.25 95 SER A C 1
ATOM 718 O O . SER A 1 95 ? -5.422 -12.078 19.859 1 97.25 95 SER A O 1
ATOM 720 N N . GLY A 1 96 ? -3.746 -13.484 19.234 1 97.06 96 GLY A N 1
ATOM 721 C CA . GLY A 1 96 ? -4.32 -14.648 19.891 1 97.06 96 GLY A CA 1
ATOM 722 C C . GLY A 1 96 ? -5.016 -15.586 18.938 1 97.06 96 GLY A C 1
ATOM 723 O O . GLY A 1 96 ? -5.262 -16.75 19.266 1 97.06 96 GLY A O 1
ATOM 724 N N . ASP A 1 97 ? -5.305 -15.141 17.719 1 98.12 97 ASP A N 1
ATOM 725 C CA . ASP A 1 97 ? -5.992 -15.961 16.734 1 98.12 97 ASP A CA 1
ATOM 726 C C . ASP A 1 97 ? -5.016 -16.891 16.016 1 98.12 97 ASP A C 1
ATOM 728 O O . ASP A 1 97 ? -3.801 -16.734 16.125 1 98.12 97 ASP A O 1
ATOM 732 N N . GLU A 1 98 ? -5.594 -17.906 15.281 1 98.62 98 GLU A N 1
ATOM 733 C CA . GLU A 1 98 ? -4.789 -18.859 14.523 1 98.62 98 GLU A CA 1
ATOM 734 C C . GLU A 1 98 ? -5.25 -18.953 13.07 1 98.62 98 GLU A C 1
ATOM 736 O O . GLU A 1 98 ? -6.426 -18.719 12.781 1 98.62 98 GLU A O 1
ATOM 741 N N . ILE A 1 99 ? -4.301 -19.188 12.172 1 98.62 99 ILE A N 1
ATOM 742 C CA . ILE A 1 99 ? -4.508 -19.375 10.742 1 98.62 99 ILE A CA 1
ATOM 743 C C . ILE A 1 99 ? -3.949 -20.734 10.312 1 98.62 99 ILE A C 1
ATOM 745 O O . ILE A 1 99 ? -2.934 -21.188 10.844 1 98.62 99 ILE A O 1
ATOM 749 N N . VAL A 1 100 ? -4.645 -21.422 9.43 1 98.81 100 VAL A N 1
ATOM 750 C CA . VAL A 1 100 ? -4.043 -22.547 8.711 1 98.81 100 VAL A CA 1
ATOM 751 C C . VAL A 1 100 ? -3.662 -22.109 7.301 1 98.81 100 VAL A C 1
ATOM 753 O O . VAL A 1 100 ? -4.488 -21.547 6.574 1 98.81 100 VAL A O 1
ATOM 756 N N . SER A 1 101 ? -2.428 -22.344 6.945 1 98.06 101 SER A N 1
ATOM 757 C CA . SER A 1 101 ? -1.946 -21.938 5.629 1 98.06 101 SER A CA 1
ATOM 758 C C . SER A 1 101 ? -1.273 -23.094 4.906 1 98.06 101 SER A C 1
ATOM 760 O O . SER A 1 101 ? -0.581 -23.906 5.527 1 98.06 101 SER A O 1
ATOM 762 N N . SER A 1 102 ? -1.528 -23.172 3.592 1 96.5 102 SER A N 1
ATOM 763 C CA . SER A 1 102 ? -0.689 -24.031 2.766 1 96.5 102 SER A CA 1
ATOM 764 C C . SER A 1 102 ? 0.775 -23.609 2.842 1 96.5 102 SER A C 1
ATOM 766 O O . SER A 1 102 ? 1.082 -22.438 3.029 1 96.5 102 SER A O 1
ATOM 768 N N . SER A 1 103 ? 1.662 -24.594 2.705 1 93 103 SER A N 1
ATOM 769 C CA . SER A 1 103 ? 3.084 -24.266 2.637 1 93 103 SER A CA 1
ATOM 770 C C . SER A 1 103 ? 3.529 -24.047 1.196 1 93 103 SER A C 1
ATOM 772 O O . SER A 1 103 ? 4.57 -23.422 0.954 1 93 103 SER A O 1
ATOM 774 N N . GLY A 1 104 ? 2.846 -24.594 0.255 1 91.88 104 GLY A N 1
ATOM 775 C CA . GLY A 1 104 ? 3.176 -24.406 -1.147 1 91.88 104 GLY A CA 1
ATOM 776 C C . GLY A 1 104 ? 2.713 -23.062 -1.694 1 91.88 104 GLY A C 1
ATOM 777 O O . GLY A 1 104 ? 1.912 -23.016 -2.629 1 91.88 104 GLY A O 1
ATOM 778 N N . LEU A 1 105 ? 3.215 -21.984 -1.016 1 93.38 105 LEU A N 1
ATOM 779 C CA . LEU A 1 105 ? 2.816 -20.625 -1.366 1 93.38 105 LEU A CA 1
ATOM 780 C C . LEU A 1 105 ? 3.947 -19.891 -2.082 1 93.38 105 LEU A C 1
ATOM 782 O O . LEU A 1 105 ? 5.105 -20.312 -2.008 1 93.38 105 LEU A O 1
ATOM 786 N N . TYR A 1 106 ? 3.551 -18.844 -2.814 1 91.56 106 TYR A N 1
ATOM 787 C CA . TYR A 1 106 ? 4.547 -17.844 -3.174 1 91.56 106 TYR A CA 1
ATOM 788 C C . TYR A 1 106 ? 5.418 -17.484 -1.976 1 91.56 106 TYR A C 1
ATOM 790 O O . TYR A 1 106 ? 4.914 -17.312 -0.864 1 91.56 106 TYR A O 1
ATOM 798 N N . GLY A 1 107 ? 6.68 -17.375 -2.232 1 89.44 107 GLY A N 1
ATOM 799 C CA . GLY A 1 107 ? 7.641 -17.172 -1.16 1 89.44 107 GLY A CA 1
ATOM 800 C C . GLY A 1 107 ? 7.32 -15.961 -0.294 1 89.44 107 GLY A C 1
ATOM 801 O O . GLY A 1 107 ? 7.441 -16.031 0.931 1 89.44 107 GLY A O 1
ATOM 802 N N . GLY A 1 108 ? 6.984 -14.805 -0.914 1 91.25 108 GLY A N 1
ATOM 803 C CA . GLY A 1 108 ? 6.621 -13.617 -0.163 1 91.25 108 GLY A CA 1
ATOM 804 C C . GLY A 1 108 ? 5.414 -13.82 0.732 1 91.25 108 GLY A C 1
ATOM 805 O O . GLY A 1 108 ? 5.363 -13.289 1.844 1 91.25 108 GLY A O 1
ATOM 806 N N . THR A 1 109 ? 4.441 -14.57 0.252 1 95.25 109 THR A N 1
ATOM 807 C CA . THR A 1 109 ? 3.256 -14.875 1.047 1 95.25 109 THR A CA 1
ATOM 808 C C . THR A 1 109 ? 3.615 -15.766 2.232 1 95.25 109 THR A C 1
ATOM 810 O O . THR A 1 109 ? 3.119 -15.562 3.342 1 95.25 109 THR A O 1
ATOM 813 N N . TYR A 1 110 ? 4.41 -16.766 1.954 1 93.69 110 TYR A N 1
ATOM 814 C CA . TYR A 1 110 ? 4.871 -17.625 3.031 1 93.69 110 TYR A CA 1
ATOM 815 C C . TYR A 1 110 ? 5.535 -16.828 4.137 1 93.69 110 TYR A C 1
ATOM 817 O O . TYR A 1 110 ? 5.246 -17.016 5.32 1 93.69 110 TYR A O 1
ATOM 825 N N . THR A 1 111 ? 6.441 -15.961 3.77 1 93.31 111 THR A N 1
ATOM 826 C CA . THR A 1 111 ? 7.176 -15.141 4.727 1 93.31 111 THR A CA 1
ATOM 827 C C . THR A 1 111 ? 6.223 -14.234 5.504 1 93.31 111 THR A C 1
ATOM 829 O O . THR A 1 111 ? 6.375 -14.062 6.715 1 93.31 111 THR A O 1
ATOM 832 N N . LEU A 1 112 ? 5.281 -13.641 4.805 1 96.19 112 LEU A N 1
ATOM 833 C CA . LEU A 1 112 ? 4.262 -12.836 5.473 1 96.19 112 LEU A CA 1
ATOM 834 C C . LEU A 1 112 ? 3.553 -13.648 6.551 1 96.19 112 LEU A C 1
ATOM 836 O O . LEU A 1 112 ? 3.439 -13.195 7.695 1 96.19 112 LEU A O 1
ATOM 840 N N . MET A 1 113 ? 3.086 -14.836 6.164 1 96.88 113 MET A N 1
ATOM 841 C CA . MET A 1 113 ? 2.367 -15.68 7.109 1 96.88 113 MET A CA 1
ATOM 842 C C . MET A 1 113 ? 3.246 -16.031 8.305 1 96.88 113 MET A C 1
ATOM 844 O O . MET A 1 113 ? 2.797 -15.969 9.453 1 96.88 113 MET A O 1
ATOM 848 N N . ARG A 1 114 ? 4.426 -16.391 8.039 1 94.5 114 ARG A N 1
ATOM 849 C CA . ARG A 1 114 ? 5.367 -16.75 9.102 1 94.5 114 ARG A CA 1
ATOM 850 C C . ARG A 1 114 ? 5.574 -15.578 10.062 1 94.5 114 ARG A C 1
ATOM 852 O O . ARG A 1 114 ? 5.641 -15.773 11.273 1 94.5 114 ARG A O 1
ATOM 859 N N . ASN A 1 115 ? 5.691 -14.398 9.531 1 95.88 115 ASN A N 1
ATOM 860 C CA . ASN A 1 115 ? 6.039 -13.211 10.312 1 95.88 115 ASN A CA 1
ATOM 861 C C . ASN A 1 115 ? 4.867 -12.742 11.172 1 95.88 115 ASN A C 1
ATOM 863 O O . ASN A 1 115 ? 5.039 -11.906 12.062 1 95.88 115 ASN A O 1
ATOM 867 N N . LEU A 1 116 ? 3.676 -13.266 10.977 1 97.5 116 LEU A N 1
ATOM 868 C CA . LEU A 1 116 ? 2.51 -12.852 11.75 1 97.5 116 LEU A CA 1
ATOM 869 C C . LEU A 1 116 ? 2.688 -13.211 13.227 1 97.5 116 LEU A C 1
ATOM 871 O O . LEU A 1 116 ? 1.971 -12.688 14.086 1 97.5 116 LEU A O 1
ATOM 875 N N . LYS A 1 117 ? 3.596 -14.086 13.555 1 96.69 117 LYS A N 1
ATOM 876 C CA . LYS A 1 117 ? 3.887 -14.445 14.938 1 96.69 117 LYS A CA 1
ATOM 877 C C . LYS A 1 117 ? 4.285 -13.219 15.758 1 96.69 117 LYS A C 1
ATOM 879 O O . LYS A 1 117 ? 4.012 -13.148 16.953 1 96.69 117 LYS A O 1
ATOM 884 N N . SER A 1 118 ? 4.906 -12.234 15.117 1 95.5 118 SER A N 1
ATOM 885 C CA . SER A 1 118 ? 5.371 -11.031 15.805 1 95.5 118 SER A CA 1
ATOM 886 C C . SER A 1 118 ? 4.203 -10.227 16.375 1 95.5 118 SER A C 1
ATOM 888 O O . SER A 1 118 ? 4.379 -9.445 17.297 1 95.5 118 SER A O 1
ATOM 890 N N . ILE A 1 119 ? 3.016 -10.438 15.797 1 96.19 119 ILE A N 1
ATOM 891 C CA . ILE A 1 119 ? 1.865 -9.688 16.281 1 96.19 119 ILE A CA 1
ATOM 892 C C . ILE A 1 119 ? 0.906 -10.633 17.016 1 96.19 119 ILE A C 1
ATOM 894 O O . ILE A 1 119 ? -0.278 -10.32 17.172 1 96.19 119 ILE A O 1
ATOM 898 N N . GLY A 1 120 ? 1.342 -11.836 17.344 1 96.69 120 GLY A N 1
ATOM 899 C CA . GLY A 1 120 ? 0.608 -12.734 18.219 1 96.69 120 GLY A CA 1
ATOM 900 C C . GLY A 1 120 ? -0.35 -13.641 17.469 1 96.69 120 GLY A C 1
ATOM 901 O O . GLY A 1 120 ? -1.296 -14.172 18.062 1 96.69 120 GLY A O 1
ATOM 902 N N . VAL A 1 121 ? -0.214 -13.812 16.188 1 98.19 121 VAL A N 1
ATOM 903 C CA . VAL A 1 121 ? -1.039 -14.727 15.391 1 98.19 121 VAL A CA 1
ATOM 904 C C . VAL A 1 121 ? -0.26 -16 15.102 1 98.19 121 VAL A C 1
ATOM 906 O O . VAL A 1 121 ? 0.869 -15.953 14.609 1 98.19 121 VAL A O 1
ATOM 909 N N . LYS A 1 122 ? -0.862 -17.109 15.43 1 98.25 122 LYS A N 1
ATOM 910 C CA . LYS A 1 122 ? -0.218 -18.406 15.18 1 98.25 122 LYS A CA 1
ATOM 911 C C . LYS A 1 122 ? -0.634 -18.969 13.828 1 98.25 122 LYS A C 1
ATOM 913 O O . LYS A 1 122 ? -1.826 -19.062 13.523 1 98.25 122 LYS A O 1
ATOM 918 N N . VAL A 1 123 ? 0.355 -19.406 13.039 1 98.31 123 VAL A N 1
ATOM 919 C CA . VAL A 1 123 ? 0.069 -19.969 11.727 1 98.31 123 VAL A CA 1
ATOM 920 C C . VAL A 1 123 ? 0.499 -21.438 11.688 1 98.31 123 VAL A C 1
ATOM 922 O O . VAL A 1 123 ? 1.646 -21.766 12.008 1 98.31 123 VAL A O 1
ATOM 925 N N . HIS A 1 124 ? -0.454 -22.281 11.359 1 98.19 124 HIS A N 1
ATOM 926 C CA . HIS A 1 124 ? -0.167 -23.688 11.086 1 98.19 124 HIS A CA 1
ATOM 927 C C . HIS A 1 124 ? 0.063 -23.906 9.594 1 98.19 124 HIS A C 1
ATOM 929 O O . HIS A 1 124 ? -0.875 -23.844 8.797 1 98.19 124 HIS A O 1
ATOM 935 N N . PHE A 1 125 ? 1.289 -24.266 9.234 1 96.31 125 PHE A N 1
ATOM 936 C CA . PHE A 1 125 ? 1.586 -24.562 7.84 1 96.31 125 PHE A CA 1
ATOM 937 C C . PHE A 1 125 ? 1.351 -26.047 7.543 1 96.31 125 PHE A C 1
ATOM 939 O O . PHE A 1 125 ? 1.83 -26.906 8.273 1 96.31 125 PHE A O 1
ATOM 946 N N . LEU A 1 126 ? 0.585 -26.297 6.512 1 96.56 126 LEU A N 1
ATOM 947 C CA . LEU A 1 126 ? 0.344 -27.656 6.074 1 96.56 126 LEU A CA 1
ATOM 948 C C . LEU A 1 126 ? 0.862 -27.875 4.656 1 96.56 126 LEU A C 1
ATOM 950 O O . LEU A 1 126 ? 0.604 -27.062 3.766 1 96.56 126 LEU A O 1
ATOM 954 N N . GLU A 1 127 ? 1.561 -28.953 4.418 1 93.19 127 GLU A N 1
ATOM 955 C CA . GLU A 1 127 ? 2.057 -29.281 3.088 1 93.19 127 GLU A CA 1
ATOM 956 C C . GLU A 1 127 ? 0.908 -29.594 2.133 1 93.19 127 GLU A C 1
ATOM 958 O O . GLU A 1 127 ? 0.962 -29.25 0.952 1 93.19 127 GLU A O 1
ATOM 963 N N . ASN A 1 128 ? -0.017 -30.312 2.729 1 92.69 128 ASN A N 1
ATOM 964 C CA . ASN A 1 128 ? -1.222 -30.656 1.98 1 92.69 128 ASN A CA 1
ATOM 965 C C . ASN A 1 128 ? -2.48 -30.172 2.689 1 92.69 128 ASN A C 1
ATOM 967 O O . ASN A 1 128 ? -2.777 -30.594 3.807 1 92.69 128 ASN A O 1
ATOM 971 N N . ILE A 1 129 ? -3.195 -29.297 2.014 1 96.75 129 ILE A N 1
ATOM 972 C CA . ILE A 1 129 ? -4.461 -28.828 2.562 1 96.75 129 ILE A CA 1
ATOM 973 C C . ILE A 1 129 ? -5.594 -29.734 2.107 1 96.75 129 ILE A C 1
ATOM 975 O O . ILE A 1 129 ? -6.027 -29.672 0.956 1 96.75 129 ILE A O 1
ATOM 979 N N . ASN A 1 130 ? -6.117 -30.516 2.936 1 97.5 130 ASN A N 1
ATOM 980 C CA . ASN A 1 130 ? -7.27 -31.375 2.727 1 97.5 130 ASN A CA 1
ATOM 981 C C . ASN A 1 130 ? -8.055 -31.594 4.02 1 97.5 130 ASN A C 1
ATOM 983 O O . ASN A 1 130 ? -7.598 -31.203 5.098 1 97.5 130 ASN A O 1
ATOM 987 N N . PRO A 1 131 ? -9.219 -32.188 3.922 1 98.06 131 PRO A N 1
ATOM 988 C CA . PRO A 1 131 ? -10.07 -32.281 5.105 1 98.06 131 PRO A CA 1
ATOM 989 C C . PRO A 1 131 ? -9.375 -33.031 6.262 1 98.06 131 PRO A C 1
ATOM 991 O O . PRO A 1 131 ? -9.5 -32.594 7.414 1 98.06 131 PRO A O 1
ATOM 994 N N . ASP A 1 132 ? -8.617 -34.031 6 1 97.94 132 ASP A N 1
ATOM 995 C CA . ASP A 1 132 ? -7.973 -34.812 7.055 1 97.94 132 ASP A CA 1
ATOM 996 C C . ASP A 1 132 ? -6.91 -34 7.777 1 97.94 132 ASP A C 1
ATOM 998 O O . ASP A 1 132 ? -6.863 -33.969 9.008 1 97.94 132 ASP A O 1
ATOM 1002 N N . THR A 1 133 ? -6.066 -33.375 7.031 1 98.19 133 THR A N 1
ATOM 1003 C CA . THR A 1 133 ? -5.004 -32.562 7.637 1 98.19 133 THR A CA 1
ATOM 1004 C C . THR A 1 133 ? -5.582 -31.344 8.344 1 98.19 133 THR A C 1
ATOM 1006 O O . THR A 1 133 ? -5.074 -30.938 9.391 1 98.19 133 THR A O 1
ATOM 1009 N N . LEU A 1 134 ? -6.609 -30.781 7.805 1 98.44 134 LEU A N 1
ATOM 1010 C CA . LEU A 1 134 ? -7.266 -29.641 8.438 1 98.44 134 LEU A CA 1
ATOM 1011 C C . LEU A 1 134 ? -7.859 -30.031 9.789 1 98.44 134 LEU A C 1
ATOM 1013 O O . LEU A 1 134 ? -7.715 -29.297 10.766 1 98.44 134 LEU A O 1
ATOM 1017 N N . LYS A 1 135 ? -8.5 -31.125 9.812 1 98 135 LYS A N 1
ATOM 1018 C CA . LYS A 1 135 ? -9.141 -31.609 11.039 1 98 135 LYS A CA 1
ATOM 1019 C C . LYS A 1 135 ? -8.125 -31.734 12.172 1 98 135 LYS A C 1
ATOM 1021 O O . LYS A 1 135 ? -8.453 -31.484 13.336 1 98 135 LYS A O 1
ATOM 1026 N N . SER A 1 136 ? -6.957 -32.031 11.844 1 97.69 136 SER A N 1
ATOM 1027 C CA . SER A 1 136 ? -5.918 -32.312 12.836 1 97.69 136 SER A CA 1
ATOM 1028 C C . SER A 1 136 ? -5.406 -31.016 13.477 1 97.69 136 SER A C 1
ATOM 1030 O O . SER A 1 136 ? -4.773 -31.062 14.531 1 97.69 136 SER A O 1
ATOM 1032 N N . VAL A 1 137 ? -5.707 -29.844 12.914 1 97.88 137 VAL A N 1
ATOM 1033 C CA . VAL A 1 137 ? -5.035 -28.641 13.422 1 97.88 137 VAL A CA 1
ATOM 1034 C C . VAL A 1 137 ? -6.074 -27.594 13.805 1 97.88 137 VAL A C 1
ATOM 1036 O O . VAL A 1 137 ? -5.801 -26.703 14.617 1 97.88 137 VAL A O 1
ATOM 1039 N N . ILE A 1 138 ? -7.281 -27.609 13.32 1 97.69 138 ILE A N 1
ATOM 1040 C CA . ILE A 1 138 ? -8.258 -26.547 13.547 1 97.69 138 ILE A CA 1
ATOM 1041 C C . ILE A 1 138 ? -8.742 -26.594 15 1 97.69 138 ILE A C 1
ATOM 1043 O O . ILE A 1 138 ? -8.797 -27.672 15.602 1 97.69 138 ILE A O 1
ATOM 1047 N N . ASN A 1 139 ? -9.047 -25.516 15.594 1 97.75 139 ASN A N 1
ATOM 1048 C CA . ASN A 1 139 ? -9.609 -25.344 16.938 1 97.75 139 ASN A CA 1
ATOM 1049 C C . ASN A 1 139 ? -10.453 -24.062 17.016 1 97.75 139 ASN A C 1
ATOM 1051 O O . ASN A 1 139 ? -10.82 -23.484 15.992 1 97.75 139 ASN A O 1
ATOM 1055 N N . LYS A 1 140 ? -10.805 -23.656 18.234 1 96.44 140 LYS A N 1
ATOM 1056 C CA . LYS A 1 140 ? -11.734 -22.547 18.422 1 96.44 140 LYS A CA 1
ATOM 1057 C C . LYS A 1 140 ? -11.086 -21.219 18.031 1 96.44 140 LYS A C 1
ATOM 1059 O O . LYS A 1 140 ? -11.781 -20.234 17.75 1 96.44 140 LYS A O 1
ATOM 1064 N N . LYS A 1 141 ? -9.766 -21.141 17.969 1 97.62 141 LYS A N 1
ATOM 1065 C CA . LYS A 1 141 ? -9.047 -19.906 17.656 1 97.62 141 LYS A CA 1
ATOM 1066 C C . LYS A 1 141 ? -8.773 -19.781 16.156 1 97.62 141 LYS A C 1
ATOM 1068 O O . LYS A 1 141 ? -8.367 -18.719 15.688 1 97.62 141 LYS A O 1
ATOM 1073 N N . THR A 1 142 ? -9.023 -20.891 15.352 1 98.5 142 THR A N 1
ATOM 1074 C CA . THR A 1 142 ? -8.75 -20.875 13.922 1 98.5 142 THR A CA 1
ATOM 1075 C C . THR A 1 142 ? -9.773 -20.016 13.188 1 98.5 142 THR A C 1
ATOM 1077 O O . THR A 1 142 ? -10.969 -20.297 13.219 1 98.5 142 THR A O 1
ATOM 1080 N N . LYS A 1 143 ? -9.266 -19 12.484 1 98.5 143 LYS A N 1
ATOM 1081 C CA . LYS A 1 143 ? -10.172 -18.062 11.844 1 98.5 143 LYS A CA 1
ATOM 1082 C C . LYS A 1 143 ? -10.273 -18.328 10.344 1 98.5 143 LYS A C 1
ATOM 1084 O O . LYS A 1 143 ? -11.32 -18.109 9.734 1 98.5 143 LYS A O 1
ATOM 1089 N N . LEU A 1 144 ? -9.133 -18.703 9.758 1 98.56 144 LEU A N 1
ATOM 1090 C CA . LEU A 1 144 ? -9.164 -18.844 8.305 1 98.56 144 LEU A CA 1
ATOM 1091 C C . LEU A 1 144 ? -8.18 -19.906 7.84 1 98.56 144 LEU A C 1
ATOM 1093 O O . LEU A 1 144 ? -7.262 -20.281 8.578 1 98.56 144 LEU A O 1
ATOM 1097 N N . VAL A 1 145 ? -8.508 -20.484 6.676 1 98.88 145 VAL A N 1
ATOM 1098 C CA . VAL A 1 145 ? -7.609 -21.281 5.863 1 98.88 145 VAL A CA 1
ATOM 1099 C C . VAL A 1 145 ? -7.168 -20.5 4.633 1 98.88 145 VAL A C 1
ATOM 1101 O O . VAL A 1 145 ? -7.996 -19.891 3.947 1 98.88 145 VAL A O 1
ATOM 1104 N N . PHE A 1 146 ? -5.859 -20.422 4.43 1 98.88 146 PHE A N 1
ATOM 1105 C CA . PHE A 1 146 ? -5.289 -19.719 3.291 1 98.88 146 PHE A CA 1
ATOM 1106 C C . PHE A 1 146 ? -4.582 -20.672 2.346 1 98.88 146 PHE A C 1
ATOM 1108 O O . PHE A 1 146 ? -3.758 -21.484 2.777 1 98.88 146 PHE A O 1
ATOM 1115 N N . ALA A 1 147 ? -4.887 -20.594 1.039 1 98.5 147 ALA A N 1
ATOM 1116 C CA . ALA A 1 147 ? -4.219 -21.422 0.044 1 98.5 147 ALA A CA 1
ATOM 1117 C C . ALA A 1 147 ? -4.184 -20.734 -1.316 1 98.5 147 ALA A C 1
ATOM 1119 O O . ALA A 1 147 ? -4.73 -19.641 -1.479 1 98.5 147 ALA A O 1
ATOM 1120 N N . GLU A 1 148 ? -3.416 -21.266 -2.199 1 98.25 148 GLU A N 1
ATOM 1121 C CA . GLU A 1 148 ? -3.404 -20.875 -3.604 1 98.25 148 GLU A CA 1
ATOM 1122 C C . 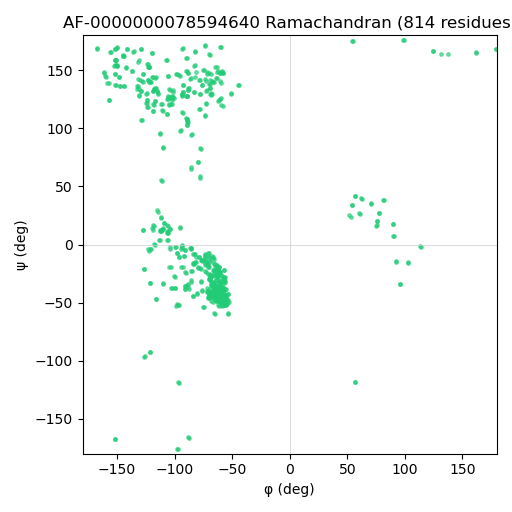GLU A 1 148 ? -4.086 -21.922 -4.48 1 98.25 148 GLU A C 1
ATOM 1124 O O . GLU A 1 148 ? -4.082 -23.109 -4.156 1 98.25 148 GLU A O 1
ATOM 1129 N N . THR A 1 149 ? -4.781 -21.469 -5.551 1 98.12 149 THR A N 1
ATOM 1130 C CA . THR A 1 149 ? -5.383 -22.422 -6.477 1 98.12 149 THR A CA 1
ATOM 1131 C C . THR A 1 149 ? -4.336 -23.406 -6.984 1 98.12 149 THR A C 1
ATOM 1133 O O . THR A 1 149 ? -4.512 -24.625 -6.867 1 98.12 149 THR A O 1
ATOM 1136 N N . ILE A 1 150 ? -3.359 -22.938 -7.59 1 97.5 150 ILE A N 1
ATOM 1137 C CA . ILE A 1 150 ? -2.135 -23.656 -7.953 1 97.5 150 ILE A CA 1
ATOM 1138 C C . ILE A 1 150 ? -0.94 -23 -7.266 1 97.5 150 ILE A C 1
ATOM 1140 O O . ILE A 1 150 ? -0.715 -21.781 -7.41 1 97.5 150 ILE A O 1
ATOM 1144 N N . GLY A 1 151 ? -0.273 -23.828 -6.465 1 94.94 151 GLY A N 1
ATOM 1145 C CA . GLY A 1 151 ? 0.841 -23.281 -5.703 1 94.94 151 GLY A CA 1
ATOM 1146 C C . GLY A 1 151 ? 1.986 -22.797 -6.578 1 94.94 151 GLY A C 1
ATOM 1147 O O . GLY A 1 151 ? 2.209 -23.344 -7.664 1 94.94 151 GLY A O 1
ATOM 1148 N N . ASN A 1 152 ? 2.773 -21.859 -6.176 1 91.62 152 ASN A N 1
ATOM 1149 C CA . ASN A 1 152 ? 3.943 -21.297 -6.844 1 91.62 152 ASN A CA 1
ATOM 1150 C C . ASN A 1 152 ? 5.16 -21.281 -5.926 1 91.62 152 ASN A C 1
ATOM 1152 O O . ASN A 1 152 ? 5.172 -20.578 -4.914 1 91.62 152 ASN A O 1
ATOM 1156 N N . PRO A 1 153 ? 6.082 -22.094 -6.137 1 90.75 153 PRO A N 1
ATOM 1157 C CA . PRO A 1 153 ? 6.328 -22.75 -7.426 1 90.75 153 PRO A CA 1
ATOM 1158 C C . PRO A 1 153 ? 6.066 -24.25 -7.387 1 90.75 153 PRO A C 1
ATOM 1160 O O . PRO A 1 153 ? 6.395 -24.953 -8.336 1 90.75 153 PRO A O 1
ATOM 1163 N N . ARG A 1 154 ? 5.457 -24.703 -6.355 1 92.94 154 ARG A N 1
ATOM 1164 C CA . ARG A 1 154 ? 5.258 -26.141 -6.191 1 92.94 154 ARG A CA 1
ATOM 1165 C C . ARG A 1 154 ? 4.266 -26.672 -7.215 1 92.94 154 ARG A C 1
ATOM 1167 O O . ARG A 1 154 ? 4.273 -27.875 -7.535 1 92.94 154 ARG A O 1
ATOM 1174 N N . LEU A 1 155 ? 3.395 -25.891 -7.656 1 96.31 155 LEU A N 1
ATOM 1175 C CA . LEU A 1 155 ? 2.352 -26.172 -8.633 1 96.31 155 LEU A CA 1
ATOM 1176 C C . LEU A 1 155 ? 1.422 -27.266 -8.133 1 96.31 155 LEU A C 1
ATOM 1178 O O . LEU A 1 155 ? 0.932 -28.094 -8.922 1 96.31 155 LEU A O 1
ATOM 1182 N N . ASP A 1 156 ? 1.31 -27.406 -6.867 1 95.56 156 ASP A N 1
ATOM 1183 C CA . ASP A 1 156 ? 0.271 -28.25 -6.293 1 95.56 156 ASP A CA 1
ATOM 1184 C C . ASP A 1 156 ? -1.117 -27.672 -6.535 1 95.56 156 ASP A C 1
ATOM 1186 O O . ASP A 1 156 ? -1.294 -26.453 -6.504 1 95.56 156 ASP A O 1
ATOM 1190 N N . VAL A 1 157 ? -2.072 -28.531 -6.824 1 97.56 157 VAL A N 1
ATOM 1191 C CA . VAL A 1 157 ? -3.426 -28.109 -7.156 1 97.56 157 VAL A CA 1
ATOM 1192 C C . VAL A 1 157 ? -4.344 -28.312 -5.953 1 97.56 157 VAL A C 1
ATOM 1194 O O . VAL A 1 157 ? -4.422 -29.422 -5.41 1 97.56 157 VAL A O 1
ATOM 1197 N N . LEU A 1 158 ? -5 -27.281 -5.539 1 98.06 158 LEU A N 1
ATOM 1198 C CA . LEU A 1 158 ? -5.918 -27.344 -4.402 1 98.06 158 LEU A CA 1
ATOM 1199 C C . LEU A 1 158 ? -7.238 -27.984 -4.809 1 98.06 158 LEU A C 1
ATOM 1201 O O . LEU A 1 158 ? -7.82 -27.625 -5.832 1 98.06 158 LEU A O 1
ATOM 1205 N N . ASP A 1 159 ? -7.688 -28.984 -4.043 1 98.44 159 ASP A N 1
ATOM 1206 C CA . ASP A 1 159 ? -9.055 -29.469 -4.184 1 98.44 159 ASP A CA 1
ATOM 1207 C C . ASP A 1 159 ? -10.055 -28.516 -3.52 1 98.44 159 ASP A C 1
ATOM 1209 O O . ASP A 1 159 ? -10.531 -28.797 -2.418 1 98.44 159 ASP A O 1
ATOM 1213 N N . ILE A 1 160 ? -10.398 -27.5 -4.234 1 98.12 160 ILE A N 1
ATOM 1214 C CA . ILE A 1 160 ? -11.148 -26.359 -3.689 1 98.12 160 ILE A CA 1
ATOM 1215 C C . ILE A 1 160 ? -12.492 -26.844 -3.145 1 98.12 160 ILE A C 1
ATOM 1217 O O . ILE A 1 160 ? -12.922 -26.422 -2.07 1 98.12 160 ILE A O 1
ATOM 1221 N N . GLY A 1 161 ? -13.188 -27.703 -3.857 1 98.12 161 GLY A N 1
ATOM 1222 C CA . GLY A 1 161 ? -14.477 -28.203 -3.416 1 98.12 161 GLY A CA 1
ATOM 1223 C C . GLY A 1 161 ? -14.422 -28.906 -2.074 1 98.12 161 GLY A C 1
ATOM 1224 O O . GLY A 1 161 ? -15.234 -28.625 -1.189 1 98.12 161 GLY A O 1
ATOM 1225 N N . ALA A 1 162 ? -13.461 -29.812 -1.941 1 98.25 162 ALA A N 1
ATOM 1226 C CA . ALA A 1 162 ? -13.32 -30.562 -0.7 1 98.25 162 ALA A CA 1
ATOM 1227 C C . ALA A 1 162 ? -12.969 -29.656 0.465 1 98.25 162 ALA A C 1
ATOM 1229 O O . ALA A 1 162 ? -13.508 -29.797 1.564 1 98.25 162 ALA A O 1
ATOM 1230 N N . VAL A 1 163 ? -12.07 -28.766 0.219 1 98.62 163 VAL A N 1
ATOM 1231 C CA . VAL A 1 163 ? -11.609 -27.859 1.271 1 98.62 163 VAL A CA 1
ATOM 1232 C C . VAL A 1 163 ? -12.727 -26.906 1.657 1 98.62 163 VAL A C 1
ATOM 1234 O O . VAL A 1 163 ? -12.938 -26.625 2.842 1 98.62 163 VAL A O 1
ATOM 1237 N N . SER A 1 164 ? -13.414 -26.359 0.659 1 98.38 164 SER A N 1
ATOM 1238 C CA . SER A 1 164 ? -14.508 -25.438 0.93 1 98.38 164 SER A CA 1
ATOM 1239 C C . SER A 1 164 ? -15.609 -26.109 1.749 1 98.38 164 SER A C 1
ATOM 1241 O O . SER A 1 164 ? -16.188 -25.484 2.641 1 98.38 164 SER A O 1
ATOM 1243 N N . LYS A 1 165 ? -15.961 -27.344 1.418 1 98.31 165 LYS A N 1
ATOM 1244 C CA . LYS A 1 165 ? -16.969 -28.078 2.182 1 98.31 165 LYS A CA 1
ATOM 1245 C C . LYS A 1 165 ? -16.547 -28.219 3.643 1 98.31 165 LYS A C 1
ATOM 1247 O O . LYS A 1 165 ? -17.359 -28 4.551 1 98.31 165 LYS A O 1
ATOM 1252 N N . PHE A 1 166 ? -15.328 -28.609 3.84 1 98.56 166 PHE A N 1
ATOM 1253 C CA . PHE A 1 166 ? -14.812 -28.734 5.199 1 98.56 166 PHE A CA 1
ATOM 1254 C C . PHE A 1 166 ? -14.93 -27.406 5.941 1 98.56 166 PHE A C 1
ATOM 1256 O O . PHE A 1 166 ? -15.375 -27.375 7.09 1 98.56 166 PHE A O 1
ATOM 1263 N N . CYS A 1 167 ? -14.469 -26.359 5.285 1 98.5 167 CYS A N 1
ATOM 1264 C CA . CYS A 1 167 ? -14.5 -25.031 5.898 1 98.5 167 CYS A CA 1
ATOM 1265 C C . CYS A 1 167 ? -15.938 -24.609 6.219 1 98.5 167 CYS A C 1
ATOM 1267 O O . CYS A 1 167 ? -16.188 -24.016 7.266 1 98.5 167 CYS A O 1
ATOM 1269 N N . LYS A 1 168 ? -16.844 -24.906 5.328 1 97.69 168 LYS A N 1
ATOM 1270 C CA . LYS A 1 168 ? -18.25 -24.609 5.547 1 97.69 168 LYS A CA 1
ATOM 1271 C C . LYS A 1 168 ? -18.797 -25.359 6.766 1 97.69 168 LYS A C 1
ATOM 1273 O O . LYS A 1 168 ? -19.469 -24.766 7.609 1 97.69 168 LYS A O 1
ATOM 1278 N N . ASP A 1 169 ? -18.453 -26.609 6.844 1 97.5 169 ASP A N 1
ATOM 1279 C CA . ASP A 1 169 ? -18.953 -27.453 7.93 1 97.5 169 ASP A CA 1
ATOM 1280 C C . ASP A 1 169 ? -18.406 -26.984 9.281 1 97.5 169 ASP A C 1
ATOM 1282 O O . ASP A 1 169 ? -19.016 -27.266 10.32 1 97.5 169 ASP A O 1
ATOM 1286 N N . ASN A 1 170 ? -17.297 -26.281 9.281 1 97.44 170 ASN A N 1
ATOM 1287 C CA . ASN A 1 170 ? -16.656 -25.859 10.523 1 97.44 170 ASN A CA 1
ATOM 1288 C C . ASN A 1 170 ? -16.719 -24.344 10.695 1 97.44 170 ASN A C 1
ATOM 1290 O O . ASN A 1 170 ? -16.094 -23.797 11.617 1 97.44 170 ASN A O 1
ATOM 1294 N N . ASN A 1 171 ? -17.391 -23.625 9.781 1 96.88 171 ASN A N 1
ATOM 1295 C CA . ASN A 1 171 ? -17.531 -22.172 9.789 1 96.88 171 ASN A CA 1
ATOM 1296 C C . ASN A 1 171 ? -16.172 -21.469 9.805 1 96.88 171 ASN A C 1
ATOM 1298 O O . ASN A 1 171 ? -15.938 -20.578 10.625 1 96.88 171 ASN A O 1
ATOM 1302 N N . ILE A 1 172 ? -15.273 -21.969 9.047 1 98.5 172 ILE A N 1
ATOM 1303 C CA . ILE A 1 172 ? -13.961 -21.359 8.883 1 98.5 172 ILE A CA 1
ATOM 1304 C C . ILE A 1 172 ? -13.883 -20.656 7.531 1 98.5 172 ILE A C 1
ATOM 1306 O O . ILE A 1 172 ? -14.312 -21.203 6.512 1 98.5 172 ILE A O 1
ATOM 1310 N N . VAL A 1 173 ? -13.367 -19.438 7.523 1 98.75 173 VAL A N 1
ATOM 1311 C CA . VAL A 1 173 ? -13.273 -18.641 6.301 1 98.75 173 VAL A CA 1
ATOM 1312 C C . VAL A 1 173 ? -12.172 -19.203 5.406 1 98.75 173 VAL A C 1
ATOM 1314 O O . VAL A 1 173 ? -11.086 -19.547 5.883 1 98.75 173 VAL A O 1
ATOM 1317 N N . LEU A 1 174 ? -12.469 -19.391 4.102 1 98.88 174 LEU A N 1
ATOM 1318 C CA . LEU A 1 174 ? -11.5 -19.844 3.113 1 98.88 174 LEU A CA 1
ATOM 1319 C C . LEU A 1 174 ? -11.078 -18.703 2.195 1 98.88 174 LEU A C 1
ATOM 1321 O O . LEU A 1 174 ? -11.898 -18.172 1.446 1 98.88 174 LEU A O 1
ATOM 1325 N N . ILE A 1 175 ? -9.828 -18.281 2.289 1 98.94 175 ILE A N 1
ATOM 1326 C CA . ILE A 1 175 ? -9.227 -17.281 1.414 1 98.94 175 ILE A CA 1
ATOM 1327 C C . ILE A 1 175 ? -8.312 -17.969 0.398 1 98.94 175 ILE A C 1
ATOM 1329 O O . ILE A 1 175 ? -7.402 -18.703 0.772 1 98.94 175 ILE A O 1
ATOM 1333 N N . ILE A 1 176 ? -8.516 -17.703 -0.891 1 98.88 176 ILE A N 1
ATOM 1334 C CA . ILE A 1 176 ? -7.723 -18.359 -1.924 1 98.88 176 ILE A CA 1
ATOM 1335 C C . ILE A 1 176 ? -7.059 -17.297 -2.809 1 98.88 176 ILE A C 1
ATOM 1337 O O . ILE A 1 176 ? -7.73 -16.422 -3.342 1 98.88 176 ILE A O 1
ATOM 1341 N N . ASP A 1 177 ? -5.75 -17.328 -2.887 1 98.81 177 ASP A N 1
ATOM 1342 C CA . ASP A 1 177 ? -5.016 -16.562 -3.893 1 98.81 177 ASP A CA 1
ATOM 1343 C C . ASP A 1 177 ? -5.055 -17.266 -5.25 1 98.81 177 ASP A C 1
ATOM 1345 O O . ASP A 1 177 ? -4.512 -18.359 -5.402 1 98.81 177 ASP A O 1
ATOM 1349 N N . SER A 1 178 ? -5.656 -16.625 -6.199 1 98.62 178 SER A N 1
ATOM 1350 C CA . SER A 1 178 ? -5.848 -17.234 -7.516 1 98.62 178 SER A CA 1
ATOM 1351 C C . SER A 1 178 ? -5.059 -16.469 -8.578 1 98.62 178 SER A C 1
ATOM 1353 O O . SER A 1 178 ? -5.438 -16.469 -9.758 1 98.62 178 SER A O 1
ATOM 1355 N N . THR A 1 179 ? -3.947 -15.875 -8.164 1 98.44 179 THR A N 1
ATOM 1356 C CA . THR A 1 179 ? -3.086 -15.078 -9.031 1 98.44 179 THR A CA 1
ATOM 1357 C C . THR A 1 179 ? -2.629 -15.891 -10.234 1 98.44 179 THR A C 1
ATOM 1359 O O . THR A 1 179 ? -2.654 -15.398 -11.367 1 98.44 179 THR A O 1
ATOM 1362 N N . MET A 1 180 ? -2.344 -17.141 -10.078 1 97.19 180 MET A N 1
ATOM 1363 C CA . MET A 1 180 ? -1.748 -18 -11.109 1 97.19 180 MET A CA 1
ATOM 1364 C C . MET A 1 180 ? -2.793 -18.422 -12.133 1 97.19 180 MET A C 1
ATOM 1366 O O . MET A 1 180 ? -2.467 -18.641 -13.305 1 97.19 180 MET A O 1
ATOM 1370 N N . THR A 1 181 ? -3.986 -18.547 -11.719 1 98 181 THR A N 1
ATOM 1371 C CA . THR A 1 181 ? -5.008 -19.156 -12.562 1 98 181 THR A CA 1
ATOM 1372 C C . THR A 1 181 ? -5.945 -18.094 -13.133 1 98 181 THR A C 1
ATOM 1374 O O . THR A 1 181 ? -6.633 -18.344 -14.125 1 98 181 THR A O 1
ATOM 1377 N N . THR A 1 182 ? -5.992 -16.891 -12.516 1 97.81 182 THR A N 1
ATOM 1378 C CA . THR A 1 182 ? -6.906 -15.828 -12.93 1 97.81 182 THR A CA 1
ATOM 1379 C C . THR A 1 182 ? -8.344 -16.328 -12.945 1 97.81 182 THR A C 1
ATOM 1381 O O . THR A 1 182 ? -8.594 -17.516 -12.727 1 97.81 182 THR A O 1
ATOM 1384 N N . PRO A 1 183 ? -9.32 -15.406 -13.211 1 97.44 183 PRO A N 1
ATOM 1385 C CA . PRO A 1 183 ? -10.711 -15.859 -13.305 1 97.44 183 PRO A CA 1
ATOM 1386 C C . PRO A 1 183 ? -10.992 -16.625 -14.594 1 97.44 183 PRO A C 1
ATOM 1388 O O . PRO A 1 183 ? -12.062 -17.234 -14.734 1 97.44 183 PRO A O 1
ATOM 1391 N N . TYR A 1 184 ? -10.07 -16.641 -15.5 1 97.31 184 TYR A N 1
ATOM 1392 C CA . TYR A 1 184 ? -10.273 -17.344 -16.766 1 97.31 184 TYR A CA 1
ATOM 1393 C C . TYR A 1 184 ? -10.242 -18.844 -16.562 1 97.31 184 TYR A C 1
ATOM 1395 O O . TYR A 1 184 ? -11.023 -19.578 -17.172 1 97.31 184 TYR A O 1
ATOM 1403 N N . LEU A 1 185 ? -9.367 -19.359 -15.742 1 98.06 185 LEU A N 1
ATOM 1404 C CA . LEU A 1 185 ? -9.211 -20.797 -15.57 1 98.06 185 LEU A CA 1
ATOM 1405 C C . LEU A 1 185 ? -10.141 -21.312 -14.477 1 98.06 185 LEU A C 1
ATOM 1407 O O . LEU A 1 185 ? -10.57 -22.469 -14.531 1 98.06 185 LEU A O 1
ATOM 1411 N N . ILE A 1 186 ? -10.344 -20.516 -13.484 1 98.06 186 ILE A N 1
ATOM 1412 C CA . ILE A 1 186 ? -11.211 -20.953 -12.391 1 98.06 186 ILE A CA 1
ATOM 1413 C C . ILE A 1 186 ? -11.703 -19.734 -11.609 1 98.06 186 ILE A C 1
ATOM 1415 O O . ILE A 1 186 ? -10.992 -18.734 -11.484 1 98.06 186 ILE A O 1
ATOM 1419 N N . LYS A 1 187 ? -12.906 -19.781 -11.141 1 98.12 187 LYS A N 1
ATOM 1420 C CA . LYS A 1 187 ? -13.469 -18.844 -10.172 1 98.12 187 LYS A CA 1
ATOM 1421 C C . LYS A 1 187 ? -13.742 -19.516 -8.836 1 98.12 187 LYS A C 1
ATOM 1423 O O . LYS A 1 187 ? -14.844 -20.016 -8.602 1 98.12 187 LYS A O 1
ATOM 1428 N N . PRO A 1 188 ? -12.75 -19.406 -7.883 1 98.5 188 PRO A N 1
ATOM 1429 C CA . PRO A 1 188 ? -12.852 -20.156 -6.625 1 98.5 188 PRO A CA 1
ATOM 1430 C C . PRO A 1 188 ? -14.141 -19.844 -5.863 1 98.5 188 PRO A C 1
ATOM 1432 O O . PRO A 1 188 ? -14.648 -20.703 -5.137 1 98.5 188 PRO A O 1
ATOM 1435 N N . LEU A 1 189 ? -14.703 -18.625 -6.047 1 98.44 189 LEU A N 1
ATOM 1436 C CA . LEU A 1 189 ? -15.938 -18.266 -5.352 1 98.44 189 LEU A CA 1
ATOM 1437 C C . LEU A 1 189 ? -17.078 -19.219 -5.73 1 98.44 189 LEU A C 1
ATOM 1439 O O . LEU A 1 189 ? -17.938 -19.516 -4.906 1 98.44 189 LEU A O 1
ATOM 1443 N N . GLU A 1 190 ? -17.078 -19.703 -6.949 1 97.69 190 GLU A N 1
ATOM 1444 C CA . GLU A 1 190 ? -18.109 -20.609 -7.43 1 97.69 190 GLU A CA 1
ATOM 1445 C C . GLU A 1 190 ? -17.969 -22 -6.805 1 97.69 190 GLU A C 1
ATOM 1447 O O . GLU A 1 190 ? -18.906 -22.812 -6.855 1 97.69 190 GLU A O 1
ATOM 1452 N N . TYR A 1 191 ? -16.859 -22.266 -6.254 1 97.94 191 TYR A N 1
ATOM 1453 C CA . TYR A 1 191 ? -16.609 -23.547 -5.617 1 97.94 191 TYR A CA 1
ATOM 1454 C C . TYR A 1 191 ? -16.609 -23.422 -4.098 1 97.94 191 TYR A C 1
ATOM 1456 O O . TYR A 1 191 ? -16.234 -24.344 -3.385 1 97.94 191 TYR A O 1
ATOM 1464 N N . GLY A 1 192 ? -16.906 -22.234 -3.627 1 97.94 192 GLY A N 1
ATOM 1465 C CA . GLY A 1 192 ? -17.203 -22.109 -2.207 1 97.94 192 GLY A CA 1
ATOM 1466 C C . GLY A 1 192 ? -16.172 -21.281 -1.459 1 97.94 192 GLY A C 1
ATOM 1467 O O . GLY A 1 192 ? -16.281 -21.094 -0.246 1 97.94 192 GLY A O 1
ATOM 1468 N N . ALA A 1 193 ? -15.125 -20.797 -2.084 1 98.69 193 ALA A N 1
ATOM 1469 C CA . ALA A 1 193 ? -14.219 -19.859 -1.416 1 98.69 193 ALA A CA 1
ATOM 1470 C C . ALA A 1 193 ? -14.961 -18.625 -0.943 1 98.69 193 ALA A C 1
ATOM 1472 O O . ALA A 1 193 ? -15.93 -18.188 -1.574 1 98.69 193 ALA A O 1
ATOM 1473 N N . ASP A 1 194 ? -14.523 -18.016 0.191 1 98.75 194 ASP A N 1
ATOM 1474 C CA . ASP A 1 194 ? -15.172 -16.828 0.741 1 98.75 194 ASP A CA 1
ATOM 1475 C C . ASP A 1 194 ? -14.539 -15.547 0.197 1 98.75 194 ASP A C 1
ATOM 1477 O O . ASP A 1 194 ? -15.219 -14.531 0.035 1 98.75 194 ASP A O 1
ATOM 1481 N N . ILE A 1 195 ? -13.258 -15.578 0.059 1 98.88 195 ILE A N 1
ATOM 1482 C CA . ILE A 1 195 ? -12.469 -14.461 -0.452 1 98.88 195 ILE A CA 1
ATOM 1483 C C . ILE A 1 195 ? -11.492 -14.969 -1.515 1 98.88 195 ILE A C 1
ATOM 1485 O O . ILE A 1 195 ? -10.859 -16.016 -1.337 1 98.88 195 ILE A O 1
ATOM 1489 N N . VAL A 1 196 ? -11.383 -14.25 -2.602 1 98.88 196 VAL A N 1
ATOM 1490 C CA . VAL A 1 196 ? -10.375 -14.531 -3.617 1 98.88 196 VAL A CA 1
ATOM 1491 C C . VAL A 1 196 ? -9.469 -13.32 -3.799 1 98.88 196 VAL A C 1
ATOM 1493 O O . VAL A 1 196 ? -9.93 -12.18 -3.764 1 98.88 196 VAL A O 1
ATOM 1496 N N . ILE A 1 197 ? -8.195 -13.562 -3.965 1 98.88 197 ILE A N 1
ATOM 1497 C CA . ILE A 1 197 ? -7.191 -12.516 -4.141 1 98.88 197 ILE A CA 1
ATOM 1498 C C . ILE A 1 197 ? -6.441 -12.734 -5.449 1 98.88 197 ILE A C 1
ATOM 1500 O O . ILE A 1 197 ? -6.172 -13.875 -5.84 1 98.88 197 ILE A O 1
ATOM 1504 N N . HIS A 1 198 ? -6.145 -11.633 -6.125 1 98.81 198 HIS A N 1
ATOM 1505 C CA . HIS A 1 198 ? -5.254 -11.648 -7.277 1 98.81 198 HIS A CA 1
ATOM 1506 C C . HIS A 1 198 ? -4.164 -10.594 -7.145 1 98.81 198 HIS A C 1
ATOM 1508 O O . HIS A 1 198 ? -4.441 -9.445 -6.777 1 98.81 198 HIS A O 1
ATOM 1514 N N . SER A 1 199 ? -2.924 -11 -7.398 1 98.62 199 SER A N 1
ATOM 1515 C CA . SER A 1 199 ? -1.942 -10.008 -7.812 1 98.62 199 SER A CA 1
ATOM 1516 C C . SER A 1 199 ? -2.18 -9.555 -9.25 1 98.62 199 SER A C 1
ATOM 1518 O O . SER A 1 199 ? -1.921 -10.312 -10.188 1 98.62 199 SER A O 1
ATOM 1520 N N . THR A 1 200 ? -2.6 -8.32 -9.391 1 98.06 200 THR A N 1
ATOM 1521 C CA . THR A 1 200 ? -2.967 -7.859 -10.727 1 98.06 200 THR A CA 1
ATOM 1522 C C . THR A 1 200 ? -1.722 -7.574 -11.562 1 98.06 200 THR A C 1
ATOM 1524 O O . THR A 1 200 ? -1.802 -7.453 -12.789 1 98.06 200 THR A O 1
ATOM 1527 N N . SER A 1 201 ? -0.527 -7.504 -10.914 1 96.56 201 SER A N 1
ATOM 1528 C CA . SER A 1 201 ? 0.763 -7.289 -11.562 1 96.56 201 SER A CA 1
ATOM 1529 C C . SER A 1 201 ? 1.084 -8.414 -12.539 1 96.56 201 SER A C 1
ATOM 1531 O O . SER A 1 201 ? 1.972 -8.273 -13.383 1 96.56 201 SER A O 1
ATOM 1533 N N . LYS A 1 202 ? 0.448 -9.531 -12.398 1 97.69 202 LYS A N 1
ATOM 1534 C CA . LYS A 1 202 ? 0.779 -10.75 -13.125 1 97.69 202 LYS A CA 1
ATOM 1535 C C . LYS A 1 202 ? -0.112 -10.922 -14.359 1 97.69 202 LYS A C 1
ATOM 1537 O O . LYS A 1 202 ? -0.146 -10.047 -15.227 1 97.69 202 LYS A O 1
ATOM 1542 N N . TYR A 1 203 ? -0.907 -11.992 -14.445 1 97.69 203 TYR A N 1
ATOM 1543 C CA . TYR A 1 203 ? -1.647 -12.328 -15.656 1 97.69 203 TYR A CA 1
ATOM 1544 C C . TYR A 1 203 ? -2.758 -11.32 -15.914 1 97.69 203 TYR A C 1
ATOM 1546 O O . TYR A 1 203 ? -3.129 -11.078 -17.062 1 97.69 203 TYR A O 1
ATOM 1554 N N . ILE A 1 204 ? -3.346 -10.711 -14.867 1 97.06 204 ILE A N 1
ATOM 1555 C CA . ILE A 1 204 ? -4.445 -9.773 -15.047 1 97.06 204 ILE A CA 1
ATOM 1556 C C . ILE A 1 204 ? -3.969 -8.57 -15.867 1 97.06 204 ILE A C 1
ATOM 1558 O O . ILE A 1 204 ? -4.602 -8.195 -16.859 1 97.06 204 ILE A O 1
ATOM 1562 N N . ASN A 1 205 ? -2.877 -7.977 -15.43 1 96.19 205 ASN A N 1
ATOM 1563 C CA . ASN A 1 205 ? -2.258 -6.93 -16.234 1 96.19 205 ASN A CA 1
ATOM 1564 C C . ASN A 1 205 ? -1.717 -7.477 -17.547 1 96.19 205 ASN A C 1
ATOM 1566 O O . ASN A 1 205 ? -2.072 -6.988 -18.625 1 96.19 205 ASN A O 1
ATOM 1570 N N . GLY A 1 206 ? -0.838 -8.391 -17.5 1 94.88 206 GLY A N 1
ATOM 1571 C CA . GLY A 1 206 ? -0.407 -9.203 -18.625 1 94.88 206 GLY A CA 1
ATOM 1572 C C . GLY A 1 206 ? 0.793 -8.625 -19.359 1 94.88 206 GLY A C 1
ATOM 1573 O O . GLY A 1 206 ? 1.453 -9.328 -20.125 1 94.88 206 GLY A O 1
ATOM 1574 N N . THR A 1 207 ? 1.16 -7.352 -19.141 1 92 207 THR A N 1
ATOM 1575 C CA . THR A 1 207 ? 2.219 -6.758 -19.938 1 92 207 THR A CA 1
ATOM 1576 C C . THR A 1 207 ? 3.301 -6.148 -19.062 1 92 207 THR A C 1
ATOM 1578 O O . THR A 1 207 ? 4.121 -5.355 -19.516 1 92 207 THR A O 1
ATOM 1581 N N . SER A 1 208 ? 3.283 -6.445 -17.781 1 94.19 208 SER A N 1
ATOM 1582 C CA . SER A 1 208 ? 4.348 -6.113 -16.844 1 94.19 208 SER A CA 1
ATOM 1583 C C . SER A 1 208 ? 4.535 -4.605 -16.734 1 94.19 208 SER A C 1
ATOM 1585 O O . SER A 1 208 ? 5.664 -4.117 -16.641 1 94.19 208 SER A O 1
ATOM 1587 N N . ASN A 1 209 ? 3.494 -3.867 -16.719 1 95.06 209 ASN A N 1
ATOM 1588 C CA . ASN A 1 209 ? 3.67 -2.418 -16.734 1 95.06 209 ASN A CA 1
ATOM 1589 C C . ASN A 1 209 ? 3.111 -1.768 -15.477 1 95.06 209 ASN A C 1
ATOM 1591 O O . ASN A 1 209 ? 3.172 -0.547 -15.32 1 95.06 209 ASN A O 1
ATOM 1595 N N . SER A 1 210 ? 2.582 -2.555 -14.586 1 95.69 210 SER A N 1
ATOM 1596 C CA . SER A 1 210 ? 2.039 -1.953 -13.367 1 95.69 210 SER A CA 1
ATOM 1597 C C . SER A 1 210 ? 1.881 -2.99 -12.258 1 95.69 210 SER A C 1
ATOM 1599 O O . SER A 1 210 ? 1.574 -4.152 -12.531 1 95.69 210 SER A O 1
ATOM 1601 N N . ILE A 1 211 ? 2.062 -2.504 -11.031 1 96.69 211 ILE A N 1
ATOM 1602 C CA . ILE A 1 211 ? 1.877 -3.324 -9.836 1 96.69 211 ILE A CA 1
ATOM 1603 C C . ILE A 1 211 ? 0.491 -3.072 -9.25 1 96.69 211 ILE A C 1
ATOM 1605 O O . ILE A 1 211 ? -0.019 -1.951 -9.305 1 96.69 211 ILE A O 1
ATOM 1609 N N . GLY A 1 212 ? -0.12 -4.074 -8.672 1 98.19 212 GLY A N 1
ATOM 1610 C CA . GLY A 1 212 ? -1.406 -3.945 -8.008 1 98.19 212 GLY A CA 1
ATOM 1611 C C . GLY A 1 212 ? -1.914 -5.254 -7.434 1 98.19 212 GLY A C 1
ATOM 1612 O O . GLY A 1 212 ? -1.329 -6.312 -7.672 1 98.19 212 GLY A O 1
ATOM 1613 N N . GLY A 1 213 ? -2.93 -5.215 -6.621 1 98.69 213 GLY A N 1
ATOM 1614 C CA . GLY A 1 213 ? -3.654 -6.348 -6.066 1 98.69 213 GLY A CA 1
ATOM 1615 C C . GLY A 1 213 ? -5.141 -6.082 -5.906 1 98.69 213 GLY A C 1
ATOM 1616 O O . GLY A 1 213 ? -5.586 -4.938 -5.988 1 98.69 213 GLY A O 1
ATOM 1617 N N . ILE A 1 214 ? -5.895 -7.137 -5.754 1 98.81 214 ILE A N 1
ATOM 1618 C CA . ILE A 1 214 ? -7.336 -6.957 -5.617 1 98.81 214 ILE A CA 1
ATOM 1619 C C . ILE A 1 214 ? -7.922 -8.102 -4.793 1 98.81 214 ILE A C 1
ATOM 1621 O O . ILE A 1 214 ? -7.457 -9.234 -4.875 1 98.81 214 ILE A O 1
ATOM 1625 N N . ILE A 1 215 ? -8.812 -7.762 -3.896 1 98.94 215 ILE A N 1
ATOM 1626 C CA . ILE A 1 215 ? -9.57 -8.672 -3.045 1 98.94 215 ILE A CA 1
ATOM 1627 C C . ILE A 1 215 ? -11.016 -8.758 -3.533 1 98.94 215 ILE A C 1
ATOM 1629 O O . ILE A 1 215 ? -11.688 -7.734 -3.672 1 98.94 215 ILE A O 1
ATOM 1633 N N . VAL A 1 216 ? -11.516 -9.906 -3.799 1 98.88 216 VAL A N 1
ATOM 1634 C CA . VAL A 1 216 ? -12.906 -10.078 -4.207 1 98.88 216 VAL A CA 1
ATOM 1635 C C . VAL A 1 216 ? -13.688 -10.797 -3.107 1 98.88 216 VAL A C 1
ATOM 1637 O O . VAL A 1 216 ? -13.352 -11.93 -2.74 1 98.88 216 VAL A O 1
ATOM 1640 N N . ASP A 1 217 ? -14.695 -10.156 -2.627 1 98.5 217 ASP A N 1
ATOM 1641 C CA . ASP A 1 217 ? -15.57 -10.609 -1.546 1 98.5 217 ASP A CA 1
ATOM 1642 C C . ASP A 1 217 ? -16.797 -11.336 -2.096 1 98.5 217 ASP A C 1
ATOM 1644 O O . ASP A 1 217 ? -17.5 -10.812 -2.965 1 98.5 217 ASP A O 1
ATOM 1648 N N . SER A 1 218 ? -17.078 -12.562 -1.55 1 97.94 218 SER A N 1
ATOM 1649 C CA . SER A 1 218 ? -18.219 -13.344 -2.01 1 97.94 218 SER A CA 1
ATOM 1650 C C . SER A 1 218 ? -19.5 -12.898 -1.316 1 97.94 218 SER A C 1
ATOM 1652 O O . SER A 1 218 ? -20.609 -13.219 -1.768 1 97.94 218 SER A O 1
ATOM 1654 N N . GLY A 1 219 ? -19.406 -12.18 -0.224 1 97 219 GLY A N 1
ATOM 1655 C CA . GLY A 1 219 ? -20.562 -11.906 0.623 1 97 219 GLY A CA 1
ATOM 1656 C C . GLY A 1 219 ? -20.891 -13.047 1.561 1 97 219 GLY A C 1
ATOM 1657 O O . GLY A 1 219 ? -22.062 -13.305 1.829 1 97 219 GLY A O 1
ATOM 1658 N N . SER A 1 220 ? -19.938 -13.703 2.115 1 95.75 220 SER A N 1
ATOM 1659 C CA . SER A 1 220 ? -20.094 -14.891 2.953 1 95.75 220 SER A CA 1
ATOM 1660 C C . SER A 1 220 ? -20.922 -14.594 4.191 1 95.75 220 SER A C 1
ATOM 1662 O O . SER A 1 220 ? -20.828 -13.508 4.77 1 95.75 220 SER A O 1
ATOM 1664 N N . SER A 1 221 ? -21.672 -15.555 4.664 1 94.31 221 SER A N 1
ATOM 1665 C CA . SER A 1 221 ? -22.484 -15.43 5.867 1 94.31 221 SER A CA 1
ATOM 1666 C C . SER A 1 221 ? -21.734 -15.945 7.094 1 94.31 221 SER A C 1
ATOM 1668 O O . SER A 1 221 ? -22.234 -15.852 8.219 1 94.31 221 SER A O 1
ATOM 1670 N N . LYS A 1 222 ? -20.594 -16.453 6.906 1 96.12 222 LYS A N 1
ATOM 1671 C CA . LYS A 1 222 ? -19.828 -17.062 7.988 1 96.12 222 LYS A CA 1
ATOM 1672 C C . LYS A 1 222 ? -19.484 -16.031 9.07 1 96.12 222 LYS A C 1
ATOM 1674 O O . LYS A 1 222 ? -19.266 -16.391 10.227 1 96.12 222 LYS A O 1
ATOM 1679 N N . TYR A 1 223 ? -19.5 -14.789 8.703 1 96.31 223 TYR A N 1
ATOM 1680 C CA . TYR A 1 223 ? -19.062 -13.734 9.609 1 96.31 223 TYR A CA 1
ATOM 1681 C C . TYR A 1 223 ? -20.062 -13.547 10.75 1 96.31 223 TYR A C 1
ATOM 1683 O O . TYR A 1 223 ? -19.766 -12.867 11.734 1 96.31 223 TYR A O 1
ATOM 1691 N N . THR A 1 224 ? -21.219 -14.164 10.656 1 94.88 224 THR A N 1
ATOM 1692 C CA . THR A 1 224 ? -22.234 -14.078 11.703 1 94.88 224 THR A CA 1
ATOM 1693 C C . THR A 1 224 ? -21.938 -15.07 12.82 1 94.88 224 THR A C 1
ATOM 1695 O O . THR A 1 224 ? -22.531 -14.992 13.898 1 94.88 224 THR A O 1
ATOM 1698 N N . ASP A 1 225 ? -21.047 -16.047 12.594 1 95.44 225 ASP A N 1
ATOM 1699 C CA . ASP A 1 225 ? -20.656 -17.016 13.609 1 95.44 225 ASP A CA 1
ATOM 1700 C C . ASP A 1 225 ? -19.953 -16.328 14.773 1 95.44 225 ASP A C 1
ATOM 1702 O O . ASP A 1 225 ? -19.156 -15.414 14.57 1 95.44 225 ASP A O 1
ATOM 1706 N N . PRO A 1 226 ? -20.188 -16.812 16.016 1 93.19 226 PRO A N 1
ATOM 1707 C CA . PRO A 1 226 ? -19.531 -16.234 17.203 1 93.19 226 PRO A CA 1
ATOM 1708 C C . PRO A 1 226 ? -18 -16.266 17.109 1 93.19 226 PRO A C 1
ATOM 1710 O O . PRO A 1 226 ? -17.328 -15.469 17.766 1 93.19 226 PRO A O 1
ATOM 1713 N N . ARG A 1 227 ? -17.547 -17.125 16.297 1 94.62 227 ARG A N 1
ATOM 1714 C CA . ARG A 1 227 ? -16.125 -17.219 16.031 1 94.62 227 ARG A CA 1
ATOM 1715 C C . ARG A 1 227 ? -15.578 -15.891 15.508 1 94.62 227 ARG A C 1
ATOM 1717 O O . ARG A 1 227 ? -14.406 -15.562 15.711 1 94.62 227 ARG A O 1
ATOM 1724 N N . TYR A 1 228 ? -16.375 -15.156 14.852 1 96.94 228 TYR A N 1
ATOM 1725 C CA . TYR A 1 228 ? -15.992 -13.891 14.242 1 96.94 228 TYR A CA 1
ATOM 1726 C C . TYR A 1 228 ? -16.672 -12.719 14.953 1 96.94 228 TYR A C 1
ATOM 1728 O O . TYR A 1 228 ? -17.281 -11.867 14.32 1 96.94 228 TYR A O 1
ATOM 1736 N N . GLU A 1 229 ? -16.5 -12.609 16.188 1 94.44 229 GLU A N 1
ATOM 1737 C CA . GLU A 1 229 ? -17.141 -11.602 17.031 1 94.44 229 GLU A CA 1
ATOM 1738 C C . GLU A 1 229 ? -16.75 -10.195 16.609 1 94.44 229 GLU A C 1
ATOM 1740 O O . GLU A 1 229 ? -17.547 -9.258 16.734 1 94.44 229 GLU A O 1
ATOM 1745 N N . ASN A 1 230 ? -15.57 -10.039 16.109 1 93.06 230 ASN A N 1
ATOM 1746 C CA . ASN A 1 230 ? -15.086 -8.727 15.695 1 93.06 230 ASN A CA 1
ATOM 1747 C C . ASN A 1 230 ? -15.805 -8.227 14.453 1 93.06 230 ASN A C 1
ATOM 1749 O O . ASN A 1 230 ? -15.641 -7.074 14.047 1 93.06 230 ASN A O 1
ATOM 1753 N N . PHE A 1 231 ? -16.656 -9.086 13.82 1 96.5 231 PHE A N 1
ATOM 1754 C CA . PHE A 1 231 ? -17.438 -8.703 12.648 1 96.5 231 PHE A CA 1
ATOM 1755 C C . PHE A 1 231 ? -18.859 -8.32 13.047 1 96.5 231 PHE A C 1
ATOM 1757 O O . PHE A 1 231 ? -19.609 -7.777 12.234 1 96.5 231 PHE A O 1
ATOM 1764 N N . LEU A 1 232 ? -19.266 -8.5 14.273 1 94.62 232 LEU A N 1
ATOM 1765 C CA . LEU A 1 232 ? -20.656 -8.367 14.711 1 94.62 232 LEU A CA 1
ATOM 1766 C C . LEU A 1 232 ? -21.203 -6.988 14.359 1 94.62 232 LEU A C 1
ATOM 1768 O O . LEU A 1 232 ? -22.297 -6.875 13.805 1 94.62 232 LEU A O 1
ATOM 1772 N N . PRO A 1 233 ? -20.406 -5.91 14.68 1 93.69 233 PRO A N 1
ATOM 1773 C CA . PRO A 1 233 ? -20.938 -4.594 14.328 1 93.69 233 PRO A CA 1
ATOM 1774 C C . PRO A 1 233 ? -21.141 -4.43 12.82 1 93.69 233 PRO A C 1
ATOM 1776 O O . PRO A 1 233 ? -22.062 -3.715 12.398 1 93.69 233 PRO A O 1
ATOM 1779 N N . TYR A 1 234 ? -20.422 -5.09 12.055 1 95.44 234 TYR A N 1
ATOM 1780 C CA . TYR A 1 234 ? -20.469 -4.926 10.609 1 95.44 234 TYR A CA 1
ATOM 1781 C C . TYR A 1 234 ? -21.516 -5.828 9.984 1 95.44 234 TYR A C 1
ATOM 1783 O O . TYR A 1 234 ? -22.172 -5.449 9.008 1 95.44 234 TYR A O 1
ATOM 1791 N N . THR A 1 235 ? -21.672 -7.059 10.539 1 96.38 235 THR A N 1
ATOM 1792 C CA . THR A 1 235 ? -22.703 -7.941 10.016 1 96.38 235 THR A CA 1
ATOM 1793 C C . THR A 1 235 ? -24.094 -7.355 10.281 1 96.38 235 THR A C 1
ATOM 1795 O O . THR A 1 235 ? -24.984 -7.488 9.445 1 96.38 235 THR A O 1
ATOM 1798 N N . LYS A 1 236 ? -24.312 -6.699 11.414 1 94.56 236 LYS A N 1
ATOM 1799 C CA . LYS A 1 236 ? -25.578 -6.082 11.781 1 94.56 236 LYS A CA 1
ATOM 1800 C C . LYS A 1 236 ? -25.922 -4.918 10.852 1 94.56 236 LYS A C 1
ATOM 1802 O O . LYS A 1 236 ? -27.062 -4.762 10.43 1 94.56 236 LYS A O 1
ATOM 1807 N N . LYS A 1 237 ? -24.906 -4.227 10.547 1 92.94 237 LYS A N 1
ATOM 1808 C CA . LYS A 1 237 ? -25.141 -2.979 9.82 1 92.94 237 LYS A CA 1
ATOM 1809 C C . LYS A 1 237 ? -25.094 -3.205 8.312 1 92.94 237 LYS A C 1
ATOM 1811 O O . LYS A 1 237 ? -25.828 -2.559 7.559 1 92.94 237 LYS A O 1
ATOM 1816 N N . TYR A 1 238 ? -24.219 -4.113 7.785 1 94.25 238 TYR A N 1
ATOM 1817 C CA . TYR A 1 238 ? -23.938 -4.156 6.352 1 94.25 238 TYR A CA 1
ATOM 1818 C C . TYR A 1 238 ? -24.281 -5.523 5.77 1 94.25 238 TYR A C 1
ATOM 1820 O O . TYR A 1 238 ? -24.203 -5.727 4.559 1 94.25 238 TYR A O 1
ATOM 1828 N N . GLY A 1 239 ? -24.703 -6.543 6.547 1 95.06 239 GLY A N 1
ATOM 1829 C CA . GLY A 1 239 ? -25.078 -7.859 6.062 1 95.06 239 GLY A CA 1
ATOM 1830 C C . GLY A 1 239 ? -23.984 -8.539 5.262 1 95.06 239 GLY A C 1
ATOM 1831 O O . GLY A 1 239 ? -22.859 -8.711 5.75 1 95.06 239 GLY A O 1
ATOM 1832 N N . LYS A 1 240 ? -24.266 -8.805 4.047 1 95.56 240 LYS A N 1
ATOM 1833 C CA . LYS A 1 240 ? -23.375 -9.555 3.178 1 95.56 240 LYS A CA 1
ATOM 1834 C C . LYS A 1 240 ? -22.125 -8.734 2.844 1 95.56 240 LYS A C 1
ATOM 1836 O O . LYS A 1 240 ? -21.125 -9.281 2.383 1 95.56 240 LYS A O 1
ATOM 1841 N N . MET A 1 241 ? -22.156 -7.434 3.115 1 95.69 241 MET A N 1
ATOM 1842 C CA . MET A 1 241 ? -21.031 -6.555 2.803 1 95.69 241 MET A CA 1
ATOM 1843 C C . MET A 1 241 ? -20.125 -6.387 4.012 1 95.69 241 MET A C 1
ATOM 1845 O O . MET A 1 241 ? -19.234 -5.523 4.016 1 95.69 241 MET A O 1
ATOM 1849 N N . ALA A 1 242 ? -20.297 -7.242 5.031 1 97.44 242 ALA A N 1
ATOM 1850 C CA . ALA A 1 242 ? -19.609 -7.078 6.309 1 97.44 242 ALA A CA 1
ATOM 1851 C C . ALA A 1 242 ? -18.094 -7.109 6.133 1 97.44 242 ALA A C 1
ATOM 1853 O O . ALA A 1 242 ? -17.375 -6.297 6.719 1 97.44 242 ALA A O 1
ATOM 1854 N N . PHE A 1 243 ? -17.609 -8.062 5.371 1 98.25 243 PHE A N 1
ATOM 1855 C CA . PHE A 1 243 ? -16.156 -8.18 5.18 1 98.25 243 PHE A CA 1
ATOM 1856 C C . PHE A 1 243 ? -15.586 -6.906 4.574 1 98.25 243 PHE A C 1
ATOM 1858 O O . PHE A 1 243 ? -14.625 -6.34 5.098 1 98.25 243 PHE A O 1
ATOM 1865 N N . THR A 1 244 ? -16.172 -6.426 3.467 1 97.69 244 THR A N 1
ATOM 1866 C CA . THR A 1 244 ? -15.688 -5.258 2.742 1 97.69 244 THR A CA 1
ATOM 1867 C C . THR A 1 244 ? -15.852 -3.994 3.584 1 97.69 244 THR A C 1
ATOM 1869 O O . THR A 1 244 ? -14.969 -3.135 3.604 1 97.69 244 THR A O 1
ATOM 1872 N N . ALA A 1 245 ? -16.984 -3.898 4.203 1 95.94 245 ALA A N 1
ATOM 1873 C CA . ALA A 1 245 ? -17.219 -2.727 5.043 1 95.94 245 ALA A CA 1
ATOM 1874 C C . ALA A 1 245 ? -16.172 -2.611 6.145 1 95.94 245 ALA A C 1
ATOM 1876 O O . ALA A 1 245 ? -15.625 -1.533 6.379 1 95.94 245 ALA A O 1
ATOM 1877 N N . LYS A 1 246 ? -15.914 -3.742 6.855 1 97.12 246 LYS A N 1
ATOM 1878 C CA . LYS A 1 246 ? -14.914 -3.738 7.922 1 97.12 246 LYS A CA 1
ATOM 1879 C C . LYS A 1 246 ? -13.523 -3.426 7.367 1 97.12 246 LYS A C 1
ATOM 1881 O O . LYS A 1 246 ? -12.766 -2.656 7.969 1 97.12 246 LYS A O 1
ATOM 1886 N N . LEU A 1 247 ? -13.258 -4.066 6.258 1 97.69 247 LEU A N 1
ATOM 1887 C CA . LEU A 1 247 ? -11.969 -3.846 5.617 1 97.69 247 LEU A CA 1
ATOM 1888 C C . LEU A 1 247 ? -11.742 -2.363 5.336 1 97.69 247 LEU A C 1
ATOM 1890 O O . LEU A 1 247 ? -10.695 -1.814 5.68 1 97.69 247 LEU A O 1
ATOM 1894 N N . LYS A 1 248 ? -12.633 -1.716 4.754 1 93.88 248 LYS A N 1
ATOM 1895 C CA . LYS A 1 248 ? -12.508 -0.32 4.344 1 93.88 248 LYS A CA 1
ATOM 1896 C C . LYS A 1 248 ? -12.508 0.612 5.551 1 93.88 248 LYS A C 1
ATOM 1898 O O . LYS A 1 248 ? -11.867 1.664 5.531 1 93.88 248 LYS A O 1
ATOM 1903 N N . ASP A 1 249 ? -13.172 0.214 6.613 1 92.44 249 ASP A N 1
ATOM 1904 C CA . ASP A 1 249 ? -13.336 1.058 7.793 1 92.44 249 ASP A CA 1
ATOM 1905 C C . ASP A 1 249 ? -12.141 0.919 8.734 1 92.44 249 ASP A C 1
ATOM 1907 O O . ASP A 1 249 ? -11.906 1.787 9.578 1 92.44 249 ASP A O 1
ATOM 1911 N N . THR A 1 250 ? -11.406 -0.167 8.656 1 94.81 250 THR A N 1
ATOM 1912 C CA . THR A 1 250 ? -10.344 -0.426 9.617 1 94.81 250 THR A CA 1
ATOM 1913 C C . THR A 1 250 ? -9 -0.58 8.906 1 94.81 250 THR A C 1
ATOM 1915 O O . THR A 1 250 ? -8.367 0.414 8.547 1 94.81 250 THR A O 1
ATOM 1918 N N . ILE A 1 251 ? -8.633 -1.832 8.562 1 96.81 251 ILE A N 1
ATOM 1919 C CA . ILE A 1 251 ? -7.273 -2.133 8.117 1 96.81 251 ILE A CA 1
ATOM 1920 C C . ILE A 1 251 ? -6.996 -1.436 6.789 1 96.81 251 ILE A C 1
ATOM 1922 O O . ILE A 1 251 ? -5.867 -1.009 6.531 1 96.81 251 ILE A O 1
ATOM 1926 N N . GLY A 1 252 ? -7.996 -1.36 5.949 1 96.69 252 GLY A N 1
ATOM 1927 C CA . GLY A 1 252 ? -7.816 -0.661 4.688 1 96.69 252 GLY A CA 1
ATOM 1928 C C . GLY A 1 252 ? -7.48 0.808 4.859 1 96.69 252 GLY A C 1
ATOM 1929 O O . GLY A 1 252 ? -6.613 1.338 4.164 1 96.69 252 GLY A O 1
ATOM 1930 N N . ARG A 1 253 ? -8.18 1.453 5.723 1 93.75 253 ARG A N 1
ATOM 1931 C CA . ARG A 1 253 ? -7.945 2.863 6.016 1 93.75 253 ARG A CA 1
ATOM 1932 C C . ARG A 1 253 ? -6.641 3.057 6.773 1 93.75 253 ARG A C 1
ATOM 1934 O O . ARG A 1 253 ? -5.887 3.994 6.5 1 93.75 253 ARG A O 1
ATOM 1941 N N . ASP A 1 254 ? -6.352 2.217 7.699 1 95.56 254 ASP A N 1
ATOM 1942 C CA . ASP A 1 254 ? -5.215 2.363 8.602 1 95.56 254 ASP A CA 1
ATOM 1943 C C . ASP A 1 254 ? -3.896 2.16 7.863 1 95.56 254 ASP A C 1
ATOM 1945 O O . ASP A 1 254 ? -2.932 2.893 8.086 1 95.56 254 ASP A O 1
ATOM 1949 N N . VAL A 1 255 ? -3.865 1.16 6.996 1 97.25 255 VAL A N 1
ATOM 1950 C CA . VAL A 1 255 ? -2.645 0.875 6.246 1 97.25 255 VAL A CA 1
ATOM 1951 C C . VAL A 1 255 ? -2.57 1.772 5.016 1 97.25 255 VAL A C 1
ATOM 1953 O O . VAL A 1 255 ? -1.495 2.254 4.652 1 97.25 255 VAL A O 1
ATOM 1956 N N . GLY A 1 256 ? -3.676 1.908 4.324 1 97.5 256 GLY A N 1
ATOM 1957 C CA . GLY A 1 256 ? -3.84 2.842 3.221 1 97.5 256 GLY A CA 1
ATOM 1958 C C . GLY A 1 256 ? -3.057 2.447 1.984 1 97.5 256 GLY A C 1
ATOM 1959 O O . GLY A 1 256 ? -2.521 3.307 1.282 1 97.5 256 GLY A O 1
ATOM 1960 N N . PRO A 1 257 ? -2.896 1.173 1.649 1 98.19 257 PRO A N 1
ATOM 1961 C CA . PRO A 1 257 ? -2.143 0.811 0.446 1 98.19 257 PRO A CA 1
ATOM 1962 C C . PRO A 1 257 ? -2.963 0.961 -0.832 1 98.19 257 PRO A C 1
ATOM 1964 O O . PRO A 1 257 ? -3.189 -0.021 -1.544 1 98.19 257 PRO A O 1
ATOM 1967 N N . ALA A 1 258 ? -3.232 2.193 -1.206 1 96.69 258 ALA A N 1
ATOM 1968 C CA . ALA A 1 258 ? -4.168 2.514 -2.281 1 96.69 258 ALA A CA 1
ATOM 1969 C C . ALA A 1 258 ? -3.545 2.25 -3.648 1 96.69 258 ALA A C 1
ATOM 1971 O O . ALA A 1 258 ? -2.369 2.551 -3.869 1 96.69 258 ALA A O 1
ATOM 1972 N N . LEU A 1 259 ? -4.312 1.661 -4.535 1 97.81 259 LEU A N 1
ATOM 1973 C CA . LEU A 1 259 ? -3.912 1.509 -5.93 1 97.81 259 LEU A CA 1
ATOM 1974 C C . LEU A 1 259 ? -3.896 2.857 -6.641 1 97.81 259 LEU A C 1
ATOM 1976 O O . LEU A 1 259 ? -4.82 3.658 -6.48 1 97.81 259 LEU A O 1
ATOM 1980 N N . SER A 1 260 ? -2.816 3.088 -7.398 1 97.5 260 SER A N 1
ATOM 1981 C CA . SER A 1 260 ? -2.762 4.297 -8.211 1 97.5 260 SER A CA 1
ATOM 1982 C C . SER A 1 260 ? -3.816 4.266 -9.312 1 97.5 260 SER A C 1
ATOM 1984 O O . SER A 1 260 ? -4.02 3.232 -9.961 1 97.5 260 SER A O 1
ATOM 1986 N N . PRO A 1 261 ? -4.473 5.457 -9.562 1 97.19 261 PRO A N 1
ATOM 1987 C CA . PRO A 1 261 ? -5.43 5.496 -10.664 1 97.19 261 PRO A CA 1
ATOM 1988 C C . PRO A 1 261 ? -4.801 5.113 -12.008 1 97.19 261 PRO A C 1
ATOM 1990 O O . PRO A 1 261 ? -5.441 4.449 -12.828 1 97.19 261 PRO A O 1
ATOM 1993 N N . PHE A 1 262 ? -3.547 5.527 -12.203 1 97.06 262 PHE A N 1
ATOM 1994 C CA . PHE A 1 262 ? -2.873 5.191 -13.453 1 97.06 262 PHE A CA 1
ATOM 1995 C C . PHE A 1 262 ? -2.656 3.686 -13.562 1 97.06 262 PHE A C 1
ATOM 1997 O O . PHE A 1 262 ? -2.842 3.104 -14.633 1 97.06 262 PHE A O 1
ATOM 2004 N N . ASN A 1 263 ? -2.215 3.068 -12.5 1 97.88 263 ASN A N 1
ATOM 2005 C CA . ASN A 1 263 ? -2.084 1.614 -12.508 1 97.88 263 ASN A CA 1
ATOM 2006 C C . ASN A 1 263 ? -3.428 0.933 -12.742 1 97.88 263 ASN A C 1
ATOM 2008 O O . ASN A 1 263 ? -3.498 -0.092 -13.422 1 97.88 263 ASN A O 1
ATOM 2012 N N . ALA A 1 264 ? -4.5 1.476 -12.117 1 98 264 ALA A N 1
ATOM 2013 C CA . ALA A 1 264 ? -5.832 0.926 -12.352 1 98 264 ALA A CA 1
ATOM 2014 C C . ALA A 1 264 ? -6.199 0.982 -13.828 1 98 264 ALA A C 1
ATOM 2016 O O . ALA A 1 264 ? -6.758 0.028 -14.375 1 98 264 ALA A O 1
ATOM 2017 N N . PHE A 1 265 ? -5.906 2.125 -14.43 1 96.19 265 PHE A N 1
ATOM 2018 C CA . PHE A 1 265 ? -6.152 2.314 -15.859 1 96.19 265 PHE A CA 1
ATOM 2019 C C . PHE A 1 265 ? -5.402 1.272 -16.672 1 96.19 265 PHE A C 1
ATOM 2021 O O . PHE A 1 265 ? -5.977 0.664 -17.594 1 96.19 265 PHE A O 1
ATOM 2028 N N . LEU A 1 266 ? -4.129 1.067 -16.359 1 96.5 266 LEU A N 1
ATOM 2029 C CA . LEU A 1 266 ? -3.318 0.084 -17.078 1 96.5 266 LEU A CA 1
ATOM 2030 C C . LEU A 1 266 ? -3.867 -1.324 -16.875 1 96.5 266 LEU A C 1
ATOM 2032 O O . LEU A 1 266 ? -3.863 -2.139 -17.797 1 96.5 266 LEU A O 1
ATOM 2036 N N . ASN A 1 267 ? -4.309 -1.67 -15.68 1 96.81 267 ASN A N 1
ATOM 2037 C CA . ASN A 1 267 ? -4.898 -2.977 -15.414 1 96.81 267 ASN A CA 1
ATOM 2038 C C . ASN A 1 267 ? -6.184 -3.184 -16.203 1 96.81 267 ASN A C 1
ATOM 2040 O O . ASN A 1 267 ? -6.449 -4.285 -16.688 1 96.81 267 ASN A O 1
ATOM 2044 N N . LEU A 1 268 ? -7.027 -2.129 -16.297 1 95.19 268 LEU A N 1
ATOM 2045 C CA . LEU A 1 268 ? -8.25 -2.209 -17.094 1 95.19 268 LEU A CA 1
ATOM 2046 C C . LEU A 1 268 ? -7.938 -2.547 -18.547 1 95.19 268 LEU A C 1
ATOM 2048 O O . LEU A 1 268 ? -8.656 -3.328 -19.172 1 95.19 268 LEU A O 1
ATOM 2052 N N . THR A 1 269 ? -6.887 -1.966 -19.016 1 92.56 269 THR A N 1
ATOM 2053 C CA . THR A 1 269 ? -6.469 -2.238 -20.391 1 92.56 269 THR A CA 1
ATOM 2054 C C . THR A 1 269 ? -6.027 -3.691 -20.547 1 92.56 269 THR A C 1
ATOM 2056 O O . THR A 1 269 ? -6.379 -4.355 -21.516 1 92.56 269 THR A O 1
ATOM 2059 N N . GLY A 1 270 ? -5.262 -4.195 -19.578 1 94.69 270 GLY A N 1
ATOM 2060 C CA . GLY A 1 270 ? -4.766 -5.562 -19.625 1 94.69 270 GLY A CA 1
ATOM 2061 C C . GLY A 1 270 ? -5.871 -6.598 -19.547 1 94.69 270 GLY A C 1
ATOM 2062 O O . GLY A 1 270 ? -5.801 -7.641 -20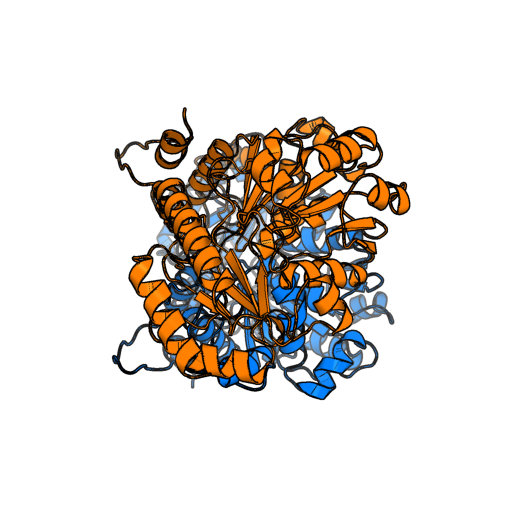.203 1 94.69 270 GLY A O 1
ATOM 2063 N N . VAL A 1 271 ? -6.922 -6.316 -18.812 1 95.44 271 VAL A N 1
ATOM 2064 C CA . VAL A 1 271 ? -8.008 -7.25 -18.547 1 95.44 271 VAL A CA 1
ATOM 2065 C C . VAL A 1 271 ? -8.719 -7.598 -19.859 1 95.44 271 VAL A C 1
ATOM 2067 O O . VAL A 1 271 ? -9.195 -8.719 -20.031 1 95.44 271 VAL A O 1
ATOM 2070 N N . GLU A 1 272 ? -8.758 -6.715 -20.812 1 91.75 272 GLU A N 1
ATOM 2071 C CA . GLU A 1 272 ? -9.562 -6.871 -22.016 1 91.75 272 GLU A CA 1
ATOM 2072 C C . GLU A 1 272 ? -9.078 -8.047 -22.859 1 91.75 272 GLU A C 1
ATOM 2074 O O . GLU A 1 272 ? -9.859 -8.672 -23.562 1 91.75 272 GLU A O 1
ATOM 2079 N N . THR A 1 273 ? -7.797 -8.391 -22.734 1 94.12 273 THR A N 1
ATOM 2080 C CA . THR A 1 273 ? -7.25 -9.453 -23.562 1 94.12 273 THR A CA 1
ATOM 2081 C C . THR A 1 273 ? -6.906 -10.68 -22.719 1 94.12 273 THR A C 1
ATOM 2083 O O . THR A 1 273 ? -6.195 -11.578 -23.172 1 94.12 273 THR A O 1
ATOM 2086 N N . LEU A 1 274 ? -7.371 -10.711 -21.484 1 96.69 274 LEU A N 1
ATOM 2087 C CA . LEU A 1 274 ? -6.984 -11.734 -20.516 1 96.69 274 LEU A CA 1
ATOM 2088 C C . LEU A 1 274 ? -7.238 -13.133 -21.078 1 96.69 274 LEU A C 1
ATOM 2090 O O . LEU A 1 274 ? -6.359 -13.992 -21.016 1 96.69 274 LEU A O 1
ATOM 2094 N N . SER A 1 275 ? -8.438 -13.359 -21.641 1 96.06 275 SER A N 1
ATOM 2095 C CA . SER A 1 275 ? -8.797 -14.695 -22.094 1 96.06 275 SER A CA 1
ATOM 2096 C C . SER A 1 275 ? -7.91 -15.141 -23.25 1 96.06 275 SER A C 1
ATOM 2098 O O . SER A 1 275 ? -7.477 -16.297 -23.297 1 96.06 275 SER A O 1
ATOM 2100 N N . LEU A 1 276 ? -7.594 -14.258 -24.188 1 94.69 276 LEU A N 1
ATOM 2101 C CA . LEU A 1 276 ? -6.73 -14.57 -25.328 1 94.69 276 LEU A CA 1
ATOM 2102 C C . LEU A 1 276 ? -5.328 -14.93 -24.859 1 94.69 276 LEU A C 1
ATOM 2104 O O . LEU A 1 276 ? -4.742 -15.906 -25.328 1 94.69 276 LEU A O 1
ATOM 2108 N N . ARG A 1 277 ? -4.871 -14.172 -23.922 1 97.5 277 ARG A N 1
ATOM 2109 C CA . ARG A 1 277 ? -3.514 -14.383 -23.438 1 97.5 277 ARG A CA 1
ATOM 2110 C C . ARG A 1 277 ? -3.42 -15.688 -22.641 1 97.5 277 ARG A C 1
ATOM 2112 O O . ARG A 1 277 ? -2.512 -16.484 -22.859 1 97.5 277 ARG A O 1
ATOM 2119 N N . MET A 1 278 ? -4.398 -15.891 -21.734 1 97.75 278 MET A N 1
ATOM 2120 C CA . MET A 1 278 ? -4.359 -17.094 -20.906 1 97.75 278 MET A CA 1
ATOM 2121 C C . MET A 1 278 ? -4.414 -18.344 -21.766 1 97.75 278 MET A C 1
ATOM 2123 O O . MET A 1 278 ? -3.73 -19.328 -21.484 1 97.75 278 MET A O 1
ATOM 2127 N N . LYS A 1 279 ? -5.262 -18.297 -22.812 1 97.06 279 LYS A N 1
ATOM 2128 C CA . LYS A 1 279 ? -5.352 -19.438 -23.734 1 97.06 279 LYS A CA 1
ATOM 2129 C C . LYS A 1 279 ? -3.988 -19.75 -24.344 1 97.06 279 LYS A C 1
ATOM 2131 O O . LYS A 1 279 ? -3.58 -20.922 -24.375 1 97.06 279 LYS A O 1
ATOM 2136 N N . GLU A 1 280 ? -3.338 -18.703 -24.797 1 96 280 GLU A N 1
ATOM 2137 C CA . GLU A 1 280 ? -2.041 -18.891 -25.438 1 96 280 GLU A CA 1
ATOM 2138 C C . GLU A 1 280 ? -0.983 -19.328 -24.422 1 96 280 GLU A C 1
ATOM 2140 O O . GLU A 1 280 ? -0.163 -20.203 -24.719 1 96 280 GLU A O 1
ATOM 2145 N N . HIS A 1 281 ? -0.937 -18.719 -23.203 1 98.25 281 HIS A N 1
ATOM 2146 C CA . HIS A 1 281 ? -0.03 -19.141 -22.141 1 98.25 281 HIS A CA 1
ATOM 2147 C C . HIS A 1 281 ? -0.161 -20.625 -21.859 1 98.25 281 HIS A C 1
ATOM 2149 O O . HIS A 1 281 ? 0.843 -21.344 -21.75 1 98.25 281 HIS A O 1
ATOM 2155 N N . CYS A 1 282 ? -1.371 -21.094 -21.688 1 98.31 282 CYS A N 1
ATOM 2156 C CA . CYS A 1 282 ? -1.643 -22.484 -21.344 1 98.31 282 CYS A CA 1
ATOM 2157 C C . CYS A 1 282 ? -1.198 -23.422 -22.453 1 98.31 282 CYS A C 1
ATOM 2159 O O . CYS A 1 282 ? -0.567 -24.453 -22.203 1 98.31 282 CYS A O 1
ATOM 2161 N N . LYS A 1 283 ? -1.568 -23.062 -23.656 1 97.88 283 LYS A N 1
ATOM 2162 C CA . LYS A 1 283 ? -1.192 -23.875 -24.812 1 97.88 283 LYS A CA 1
ATOM 2163 C C . LYS A 1 283 ? 0.324 -24.016 -24.922 1 97.88 283 LYS A C 1
ATOM 2165 O O . LYS A 1 283 ? 0.845 -25.125 -25.062 1 97.88 283 LYS A O 1
ATOM 2170 N N . ASN A 1 284 ? 1 -22.891 -24.859 1 98.25 284 ASN A N 1
ATOM 2171 C CA . ASN A 1 284 ? 2.457 -22.891 -24.953 1 98.25 284 ASN A CA 1
ATOM 2172 C C . ASN A 1 284 ? 3.084 -23.688 -23.812 1 98.25 284 ASN A C 1
ATOM 2174 O O . ASN A 1 284 ? 4.039 -24.438 -24.016 1 98.25 284 ASN A O 1
ATOM 2178 N N . ALA A 1 285 ? 2.6 -23.516 -22.594 1 98.56 285 ALA A N 1
ATOM 2179 C CA . ALA A 1 285 ? 3.154 -24.188 -21.438 1 98.56 285 ALA A CA 1
ATOM 2180 C C . ALA A 1 285 ? 3.031 -25.703 -21.562 1 98.56 285 ALA A C 1
ATOM 2182 O O . ALA A 1 285 ? 3.977 -26.438 -21.266 1 98.56 285 ALA A O 1
ATOM 2183 N N . LEU A 1 286 ? 1.894 -26.172 -21.984 1 98.12 286 LEU A N 1
ATOM 2184 C CA . LEU A 1 286 ? 1.705 -27.609 -22.172 1 98.12 286 LEU A CA 1
ATOM 2185 C C . LEU A 1 286 ? 2.662 -28.141 -23.234 1 98.12 286 LEU A C 1
ATOM 2187 O O . LEU A 1 286 ? 3.268 -29.203 -23.047 1 98.12 286 LEU A O 1
ATOM 2191 N N . GLY A 1 287 ? 2.766 -27.453 -24.344 1 97.81 287 GLY A N 1
ATOM 2192 C CA . GLY A 1 287 ? 3.691 -27.844 -25.391 1 97.81 287 GLY A CA 1
ATOM 2193 C C . GLY A 1 287 ? 5.125 -27.953 -24.906 1 97.81 287 GLY A C 1
ATOM 2194 O O . GLY A 1 287 ? 5.82 -28.922 -25.219 1 97.81 287 GLY A O 1
ATOM 2195 N N . ILE A 1 288 ? 5.551 -26.984 -24.188 1 98.31 288 ILE A N 1
ATOM 2196 C CA . ILE A 1 288 ? 6.922 -26.953 -23.672 1 98.31 288 ILE A CA 1
ATOM 2197 C C . ILE A 1 288 ? 7.113 -28.062 -22.641 1 98.31 288 ILE A C 1
ATOM 2199 O O . ILE A 1 288 ? 8.156 -28.719 -22.609 1 98.31 288 ILE A O 1
ATOM 2203 N N . ALA A 1 289 ? 6.125 -28.219 -21.75 1 98.5 289 ALA A N 1
ATOM 2204 C CA . ALA A 1 289 ? 6.195 -29.297 -20.75 1 98.5 289 ALA A CA 1
ATOM 2205 C C . ALA A 1 289 ? 6.371 -30.656 -21.406 1 98.5 289 ALA A C 1
ATOM 2207 O O . ALA A 1 289 ? 7.172 -31.469 -20.953 1 98.5 289 ALA A O 1
ATOM 2208 N N . LYS A 1 290 ? 5.648 -30.906 -22.453 1 98 290 LYS A N 1
ATOM 2209 C CA . LYS A 1 290 ? 5.77 -32.156 -23.188 1 98 290 LYS A CA 1
ATOM 2210 C C . LYS A 1 290 ? 7.16 -32.281 -23.812 1 98 290 LYS A C 1
ATOM 2212 O O . LYS A 1 290 ? 7.777 -33.344 -23.75 1 98 290 LYS A O 1
ATOM 2217 N N . TYR A 1 291 ? 7.566 -31.266 -24.422 1 97.75 291 TYR A N 1
ATOM 2218 C CA . TYR A 1 291 ? 8.898 -31.266 -25.016 1 97.75 291 TYR A CA 1
ATOM 2219 C C . TYR A 1 291 ? 9.961 -31.609 -23.984 1 97.75 291 TYR A C 1
ATOM 2221 O O . TYR A 1 291 ? 10.805 -32.469 -24.203 1 97.75 291 TYR A O 1
ATOM 2229 N N . LEU A 1 292 ? 9.93 -30.875 -22.828 1 98.19 292 LEU A N 1
ATOM 2230 C CA . LEU A 1 292 ? 10.914 -31.062 -21.781 1 98.19 292 LEU A CA 1
ATOM 2231 C C . LEU A 1 292 ? 10.852 -32.469 -21.219 1 98.19 292 LEU A C 1
ATOM 2233 O O . LEU A 1 292 ? 11.875 -33.062 -20.875 1 98.19 292 LEU A O 1
ATOM 2237 N N . SER A 1 293 ? 9.664 -33.031 -21.109 1 97.12 293 SER A N 1
ATOM 2238 C CA . SER A 1 293 ? 9.469 -34.375 -20.562 1 97.12 293 SER A CA 1
ATOM 2239 C C . SER A 1 293 ? 10.141 -35.438 -21.422 1 97.12 293 SER A C 1
ATOM 2241 O O . SER A 1 293 ? 10.43 -36.531 -20.953 1 97.12 293 SER A O 1
ATOM 2243 N N . ASN A 1 294 ? 10.43 -35.125 -22.641 1 95.81 294 ASN A N 1
ATOM 2244 C CA . ASN A 1 294 ? 11.016 -36.094 -23.562 1 95.81 294 ASN A CA 1
ATOM 2245 C C . ASN A 1 294 ? 12.5 -35.781 -23.797 1 95.81 294 ASN A C 1
ATOM 2247 O O . ASN A 1 294 ? 13.109 -36.375 -24.703 1 95.81 294 ASN A O 1
ATOM 2251 N N . ASN A 1 295 ? 13.031 -34.969 -23.062 1 95.5 295 ASN A N 1
ATOM 2252 C CA . ASN A 1 295 ? 14.438 -34.625 -23.203 1 95.5 295 ASN A CA 1
ATOM 2253 C C . ASN A 1 295 ? 15.289 -35.344 -22.141 1 95.5 295 ASN A C 1
ATOM 2255 O O . ASN A 1 295 ? 15.008 -35.219 -20.953 1 95.5 295 ASN A O 1
ATOM 2259 N N . ASP A 1 296 ? 16.359 -35.938 -22.516 1 94.62 296 ASP A N 1
ATOM 2260 C CA . ASP A 1 296 ? 17.172 -36.812 -21.641 1 94.62 296 ASP A CA 1
ATOM 2261 C C . ASP A 1 296 ? 17.953 -35.969 -20.625 1 94.62 296 ASP A C 1
ATOM 2263 O O . ASP A 1 296 ? 18.422 -36.5 -19.625 1 94.62 296 ASP A O 1
ATOM 2267 N N . LYS A 1 297 ? 18.094 -34.719 -20.859 1 95.12 297 LYS A N 1
ATOM 2268 C CA . LYS A 1 297 ? 18.844 -33.844 -19.953 1 95.12 297 LYS A CA 1
ATOM 2269 C C . LYS A 1 297 ? 17.984 -33.375 -18.781 1 95.12 297 LYS A C 1
ATOM 2271 O O . LYS A 1 297 ? 18.484 -32.844 -17.797 1 95.12 297 LYS A O 1
ATOM 2276 N N . ILE A 1 298 ? 16.734 -33.531 -18.922 1 97.31 298 ILE A N 1
ATOM 2277 C CA . ILE A 1 298 ? 15.781 -33.062 -17.922 1 97.31 298 ILE A CA 1
ATOM 2278 C C . ILE A 1 298 ? 15.531 -34.156 -16.891 1 97.31 298 ILE A C 1
ATOM 2280 O O . ILE A 1 298 ? 15.148 -35.281 -17.25 1 97.31 298 ILE A O 1
ATOM 2284 N N . VAL A 1 299 ? 15.68 -33.812 -15.633 1 96.62 299 VAL A N 1
ATOM 2285 C CA . VAL A 1 299 ? 15.523 -34.75 -14.539 1 96.62 299 VAL A CA 1
ATOM 2286 C C . VAL A 1 299 ? 14.039 -34.938 -14.219 1 96.62 299 VAL A C 1
ATOM 2288 O O . VAL A 1 299 ? 13.602 -36.062 -13.922 1 96.62 299 VAL A O 1
ATOM 2291 N N . ASP A 1 300 ? 13.383 -33.844 -14.234 1 96.5 300 ASP A N 1
ATOM 2292 C CA . ASP A 1 300 ? 11.977 -33.844 -13.859 1 96.5 300 ASP A CA 1
ATOM 2293 C C . ASP A 1 300 ? 11.25 -32.625 -14.422 1 96.5 300 ASP A C 1
ATOM 2295 O O . ASP A 1 300 ? 11.844 -31.562 -14.562 1 96.5 300 ASP A O 1
ATOM 2299 N N . VAL A 1 301 ? 10.078 -32.844 -14.883 1 97.94 301 VAL A N 1
ATOM 2300 C CA . VAL A 1 301 ? 9.195 -31.766 -15.305 1 97.94 301 VAL A CA 1
ATOM 2301 C C . VAL A 1 301 ? 7.922 -31.781 -14.461 1 97.94 301 VAL A C 1
ATOM 2303 O O . VAL A 1 301 ? 7.348 -32.844 -14.211 1 97.94 301 VAL A O 1
ATOM 2306 N N . ASN A 1 302 ? 7.555 -30.625 -13.961 1 97.69 302 ASN A N 1
ATOM 2307 C CA . ASN A 1 302 ? 6.336 -30.453 -13.172 1 97.69 302 ASN A CA 1
ATOM 2308 C C . ASN A 1 302 ? 5.363 -29.484 -13.836 1 97.69 302 ASN A C 1
ATOM 2310 O O . ASN A 1 302 ? 5.691 -28.312 -14.039 1 97.69 302 ASN A O 1
ATOM 2314 N N . TYR A 1 303 ? 4.246 -29.922 -14.242 1 98.25 303 TYR A N 1
ATOM 2315 C CA . TYR A 1 303 ? 3.146 -29.188 -14.852 1 98.25 303 TYR A CA 1
ATOM 2316 C C . TYR A 1 303 ? 1.825 -29.922 -14.672 1 98.25 303 TYR A C 1
ATOM 2318 O O . TYR A 1 303 ? 1.682 -31.078 -15.102 1 98.25 303 TYR A O 1
ATOM 2326 N N . PRO A 1 304 ? 0.85 -29.219 -14.078 1 97.69 304 PRO A N 1
ATOM 2327 C CA . PRO A 1 304 ? -0.385 -29.922 -13.734 1 97.69 304 PRO A CA 1
ATOM 2328 C C . PRO A 1 304 ? -1.118 -30.469 -14.953 1 97.69 304 PRO A C 1
ATOM 2330 O O . PRO A 1 304 ? -1.896 -31.422 -14.836 1 97.69 304 PRO A O 1
ATOM 2333 N N . GLY A 1 305 ? -0.867 -29.953 -16.109 1 96.88 305 GLY A N 1
ATOM 2334 C CA . GLY A 1 305 ? -1.559 -30.359 -17.312 1 96.88 305 GLY A CA 1
ATOM 2335 C C . GLY A 1 305 ? -0.974 -31.609 -17.953 1 96.88 305 GLY A C 1
ATOM 2336 O O . GLY A 1 305 ? -1.562 -32.188 -18.875 1 96.88 305 GLY A O 1
ATOM 2337 N N . LEU A 1 306 ? 0.143 -32.094 -17.484 1 97.56 306 LEU A N 1
ATOM 2338 C CA . LEU A 1 306 ? 0.736 -33.344 -17.984 1 97.56 306 LEU A CA 1
ATOM 2339 C C . LEU A 1 306 ? 0.018 -34.531 -17.391 1 97.56 306 LEU A C 1
ATOM 2341 O O . LEU A 1 306 ? -0.32 -34.562 -16.219 1 97.56 306 LEU A O 1
ATOM 2345 N N . GLU A 1 307 ? -0.15 -35.531 -18.203 1 96.12 307 GLU A N 1
ATOM 2346 C CA . GLU A 1 307 ? -0.806 -36.781 -17.734 1 96.12 307 GLU A CA 1
ATOM 2347 C C . GLU A 1 307 ? 0.002 -37.438 -16.641 1 96.12 307 GLU A C 1
ATOM 2349 O O . GLU A 1 307 ? -0.562 -38.125 -15.773 1 96.12 307 GLU A O 1
ATOM 2354 N N . SER A 1 308 ? 1.225 -37.25 -16.641 1 95.44 308 SER A N 1
ATOM 2355 C CA . SER A 1 308 ? 2.113 -37.875 -15.664 1 95.44 308 SER A CA 1
ATOM 2356 C C . SER A 1 308 ? 2.059 -37.125 -14.328 1 95.44 308 SER A C 1
ATOM 2358 O O . SER A 1 308 ? 2.588 -37.594 -13.328 1 95.44 308 SER A O 1
ATOM 2360 N N . SER A 1 309 ? 1.445 -35.969 -14.297 1 96.31 309 SER A N 1
ATOM 2361 C CA . SER A 1 309 ? 1.383 -35.188 -13.07 1 96.31 309 SER A CA 1
ATOM 2362 C C . SER A 1 309 ? 0.487 -35.844 -12.031 1 96.31 309 SER A C 1
ATOM 2364 O O . SER A 1 309 ? -0.581 -36.375 -12.367 1 96.31 309 SER A O 1
ATOM 2366 N N . ARG A 1 310 ? 0.911 -35.844 -10.781 1 95.12 310 ARG A N 1
ATOM 2367 C CA . ARG A 1 310 ? 0.088 -36.375 -9.695 1 95.12 310 ARG A CA 1
ATOM 2368 C C . ARG A 1 310 ? -1.157 -35.5 -9.492 1 95.12 310 ARG A C 1
ATOM 2370 O O . ARG A 1 310 ? -2.1 -35.938 -8.812 1 95.12 310 ARG A O 1
ATOM 2377 N N . TYR A 1 311 ? -1.189 -34.344 -10.094 1 96 311 TYR A N 1
ATOM 2378 C CA . TYR A 1 311 ? -2.324 -33.438 -9.93 1 96 311 TYR A CA 1
ATOM 2379 C C . TYR A 1 311 ? -3.191 -33.406 -11.18 1 96 311 TYR A C 1
ATOM 2381 O O . TYR A 1 311 ? -4.074 -32.562 -11.32 1 96 311 TYR A O 1
ATOM 2389 N N . TYR A 1 312 ? -2.926 -34.312 -12.086 1 97.19 312 TYR A N 1
ATOM 2390 C CA . TYR A 1 312 ? -3.6 -34.312 -13.383 1 97.19 312 TYR A CA 1
ATOM 2391 C C . TYR A 1 312 ? -5.109 -34.406 -13.211 1 97.19 312 TYR A C 1
ATOM 2393 O O . TYR A 1 312 ? -5.863 -33.656 -13.836 1 97.19 312 TYR A O 1
ATOM 2401 N N . ASP A 1 313 ? -5.602 -35.281 -12.375 1 96.88 313 ASP A N 1
ATOM 2402 C CA . ASP A 1 313 ? -7.035 -35.469 -12.18 1 96.88 313 ASP A CA 1
ATOM 2403 C C . ASP A 1 313 ? -7.695 -34.219 -11.633 1 96.88 313 ASP A C 1
ATOM 2405 O O . ASP A 1 313 ? -8.773 -33.812 -12.086 1 96.88 313 ASP A O 1
ATOM 2409 N N . LEU A 1 314 ? -7.055 -33.594 -10.664 1 96.62 314 LEU A N 1
ATOM 2410 C CA . LEU A 1 314 ? -7.594 -32.344 -10.102 1 96.62 314 LEU A CA 1
ATOM 2411 C C . LEU A 1 314 ? -7.598 -31.234 -11.141 1 96.62 314 LEU A C 1
ATOM 2413 O O . LEU A 1 314 ? -8.523 -30.422 -11.18 1 96.62 314 LEU A O 1
ATOM 2417 N N . ALA A 1 315 ? -6.5 -31.188 -11.898 1 96.94 315 ALA A N 1
ATOM 2418 C CA . ALA A 1 315 ? -6.43 -30.188 -12.969 1 96.94 315 ALA A CA 1
ATOM 2419 C C . ALA A 1 315 ? -7.57 -30.375 -13.961 1 96.94 315 ALA A C 1
ATOM 2421 O O . ALA A 1 315 ? -8.195 -29.406 -14.391 1 96.94 315 ALA A O 1
ATOM 2422 N N . GLN A 1 316 ? -7.852 -31.672 -14.289 1 96.56 316 GLN A N 1
ATOM 2423 C CA . GLN A 1 316 ? -8.938 -31.969 -15.219 1 96.56 316 GLN A CA 1
ATOM 2424 C C . GLN A 1 316 ? -10.289 -31.594 -14.625 1 96.56 316 GLN A C 1
ATOM 2426 O O . GLN A 1 316 ? -11.195 -31.172 -15.344 1 96.56 316 GLN A O 1
ATOM 2431 N N . LYS A 1 317 ? -10.391 -31.734 -13.367 1 96.38 317 LYS A N 1
ATOM 2432 C CA . LYS A 1 317 ? -11.641 -31.438 -12.664 1 96.38 317 LYS A CA 1
ATOM 2433 C C . LYS A 1 317 ? -11.938 -29.938 -12.688 1 96.38 317 LYS A C 1
ATOM 2435 O O . LYS A 1 317 ? -13.07 -29.531 -12.945 1 96.38 317 LYS A O 1
ATOM 2440 N N . TYR A 1 318 ? -10.977 -29.094 -12.516 1 96.88 318 TYR A N 1
ATOM 2441 C CA . TYR A 1 318 ? -11.242 -27.688 -12.227 1 96.88 318 TYR A CA 1
ATOM 2442 C C . TYR A 1 318 ? -10.867 -26.797 -13.414 1 96.88 318 TYR A C 1
ATOM 2444 O O . TYR A 1 318 ? -11.461 -25.734 -13.609 1 96.88 318 TYR A O 1
ATOM 2452 N N . TYR A 1 319 ? -9.852 -27.172 -14.133 1 96.69 319 TYR A N 1
ATOM 2453 C CA . TYR A 1 319 ? -9.266 -26.266 -15.125 1 96.69 319 TYR A CA 1
ATOM 2454 C C . TYR A 1 319 ? -9.555 -26.766 -16.531 1 96.69 319 TYR A C 1
ATOM 2456 O O . TYR A 1 319 ? -8.664 -27.266 -17.219 1 96.69 319 TYR A O 1
ATOM 2464 N N . LYS A 1 320 ? -10.688 -26.422 -17 1 93.12 320 LYS A N 1
ATOM 2465 C CA . LYS A 1 320 ? -11.172 -26.922 -18.281 1 93.12 320 LYS A CA 1
ATOM 2466 C C . LYS A 1 320 ? -10.508 -26.188 -19.453 1 93.12 320 LYS A C 1
ATOM 2468 O O . LYS A 1 320 ? -10.453 -26.719 -20.562 1 93.12 320 LYS A O 1
ATOM 2473 N N . ASN A 1 321 ? -9.953 -24.984 -19.219 1 94.94 321 ASN A N 1
ATOM 2474 C CA . ASN A 1 321 ? -9.383 -24.172 -20.297 1 94.94 321 ASN A CA 1
ATOM 2475 C C . ASN A 1 321 ? -7.855 -24.172 -20.25 1 94.94 321 ASN A C 1
ATOM 2477 O O . ASN A 1 321 ? -7.207 -23.328 -20.859 1 94.94 321 ASN A O 1
ATOM 2481 N N . GLY A 1 322 ? -7.25 -25.109 -19.531 1 96 322 GLY A N 1
ATOM 2482 C CA . GLY A 1 322 ? -5.801 -25.172 -19.391 1 96 322 GLY A CA 1
ATOM 2483 C C . GLY A 1 322 ? -5.336 -25.156 -17.953 1 96 322 GLY A C 1
ATOM 2484 O O . GLY A 1 322 ? -6.105 -24.828 -17.047 1 96 322 GLY A O 1
ATOM 2485 N N . SER A 1 323 ? -4.062 -25.484 -17.75 1 96.62 323 SER A N 1
ATOM 2486 C CA . SER A 1 323 ? -3.564 -25.656 -16.391 1 96.62 323 SER A CA 1
ATOM 2487 C C . SER A 1 323 ? -2.574 -24.562 -16.016 1 96.62 323 SER A C 1
ATOM 2489 O O . SER A 1 323 ? -1.692 -24.766 -15.18 1 96.62 323 SER A O 1
ATOM 2491 N N . GLY A 1 324 ? -2.645 -23.391 -16.703 1 97.12 324 GLY A N 1
ATOM 2492 C CA . GLY A 1 324 ? -1.785 -22.281 -16.344 1 97.12 324 GLY A CA 1
ATOM 2493 C C . GLY A 1 324 ? -0.567 -22.156 -17.25 1 97.12 324 GLY A C 1
ATOM 2494 O O . GLY A 1 324 ? -0.351 -22.984 -18.125 1 97.12 324 GLY A O 1
ATOM 2495 N N . GLY A 1 325 ? 0.227 -21.109 -17.031 1 97.88 325 GLY A N 1
ATOM 2496 C CA . GLY A 1 325 ? 1.354 -20.812 -17.906 1 97.88 325 GLY A CA 1
ATOM 2497 C C . GLY A 1 325 ? 2.697 -21.016 -17.234 1 97.88 325 GLY A C 1
ATOM 2498 O O . GLY A 1 325 ? 3.727 -20.562 -17.734 1 97.88 325 GLY A O 1
ATOM 2499 N N . ILE A 1 326 ? 2.674 -21.656 -16.062 1 98.19 326 ILE A N 1
ATOM 2500 C CA . ILE A 1 326 ? 3.916 -21.828 -15.312 1 98.19 326 ILE A CA 1
ATOM 2501 C C . ILE A 1 326 ? 4.258 -23.312 -15.227 1 98.19 326 ILE A C 1
ATOM 2503 O O . ILE A 1 326 ? 3.391 -24.141 -14.93 1 98.19 326 ILE A O 1
ATOM 2507 N N . LEU A 1 327 ? 5.445 -23.703 -15.508 1 98.31 327 LEU A N 1
ATOM 2508 C CA . LEU A 1 327 ? 5.977 -25.047 -15.258 1 98.31 327 LEU A CA 1
ATOM 2509 C C . LEU A 1 327 ? 7.336 -24.969 -14.57 1 98.31 327 LEU A C 1
ATOM 2511 O O . LEU A 1 327 ? 7.973 -23.906 -14.562 1 98.31 327 LEU A O 1
ATOM 2515 N N . THR A 1 328 ? 7.691 -26 -13.906 1 98.12 328 THR A N 1
ATOM 2516 C CA . THR A 1 328 ? 9.031 -26.109 -13.336 1 98.12 328 THR A CA 1
ATOM 2517 C C . THR A 1 328 ? 9.742 -27.359 -13.852 1 98.12 328 THR A C 1
ATOM 2519 O O . THR A 1 328 ? 9.094 -28.312 -14.281 1 98.12 328 THR A O 1
ATOM 2522 N N . PHE A 1 329 ? 11.031 -27.312 -13.898 1 98.44 329 PHE A N 1
ATOM 2523 C CA . PHE A 1 329 ? 11.828 -28.484 -14.273 1 98.44 329 PHE A CA 1
ATOM 2524 C C . PHE A 1 329 ? 13.195 -28.453 -13.602 1 98.44 329 PHE A C 1
ATOM 2526 O O . PHE A 1 329 ? 13.602 -27.422 -13.062 1 98.44 329 PHE A O 1
ATOM 2533 N N . ARG A 1 330 ? 13.797 -29.578 -13.508 1 98.06 330 ARG A N 1
ATOM 2534 C CA . ARG A 1 330 ? 15.062 -29.734 -12.797 1 98.06 330 ARG A CA 1
ATOM 2535 C C . ARG A 1 330 ? 16.156 -30.219 -13.727 1 98.06 330 ARG A C 1
ATOM 2537 O O . ARG A 1 330 ? 15.914 -31.047 -14.617 1 98.06 330 ARG A O 1
ATOM 2544 N N . LEU A 1 331 ? 17.328 -29.75 -13.5 1 98.06 331 LEU A N 1
ATOM 2545 C CA . LEU A 1 331 ? 18.406 -30.031 -14.43 1 98.06 331 LEU A CA 1
ATOM 2546 C C . LEU A 1 331 ? 19.547 -30.781 -13.734 1 98.06 331 LEU A C 1
ATOM 2548 O O . LEU A 1 331 ? 20.656 -30.859 -14.25 1 98.06 331 LEU A O 1
ATOM 2552 N N . GLY A 1 332 ? 19.359 -31.312 -12.57 1 96.81 332 GLY A N 1
ATOM 2553 C CA . GLY A 1 332 ? 20.266 -32.219 -11.906 1 96.81 332 GLY A CA 1
ATOM 2554 C C . GLY A 1 332 ? 21.203 -31.531 -10.93 1 96.81 332 GLY A C 1
ATOM 2555 O O . GLY A 1 332 ? 21.609 -32.125 -9.93 1 96.81 332 GLY A O 1
ATOM 2556 N N . SER A 1 333 ? 21.594 -30.328 -11.234 1 97 333 SER A N 1
ATOM 2557 C CA . SER A 1 333 ? 22.469 -29.578 -10.344 1 97 333 SER A CA 1
ATOM 2558 C C . SER A 1 333 ? 22.234 -28.078 -10.492 1 97 333 SER A C 1
ATOM 2560 O O . SER A 1 333 ? 21.719 -27.609 -11.508 1 97 333 SER A O 1
ATOM 2562 N N . LYS A 1 334 ? 22.641 -27.312 -9.445 1 96.81 334 LYS A N 1
ATOM 2563 C CA . LYS A 1 334 ? 22.594 -25.859 -9.516 1 96.81 334 LYS A CA 1
ATOM 2564 C C . LYS A 1 334 ? 23.469 -25.344 -10.664 1 96.81 334 LYS A C 1
ATOM 2566 O O . LYS A 1 334 ? 23.094 -24.391 -11.344 1 96.81 334 LYS A O 1
ATOM 2571 N N . GLU A 1 335 ? 24.625 -25.969 -10.82 1 97.25 335 GLU A N 1
ATOM 2572 C CA . GLU A 1 335 ? 25.547 -25.594 -11.883 1 97.25 335 GLU A CA 1
ATOM 2573 C C . GLU A 1 335 ? 24.891 -25.703 -13.258 1 97.25 335 GLU A C 1
ATOM 2575 O O . GLU A 1 335 ? 25 -24.797 -14.086 1 97.25 335 GLU A O 1
ATOM 2580 N N . ASN A 1 336 ? 24.25 -26.828 -13.492 1 97.56 336 ASN A N 1
ATOM 2581 C CA . ASN A 1 336 ? 23.547 -27.016 -14.758 1 97.56 336 ASN A CA 1
ATOM 2582 C C . ASN A 1 336 ? 22.422 -25.984 -14.938 1 97.56 336 ASN A C 1
ATOM 2584 O O . ASN A 1 336 ? 22.219 -25.484 -16.047 1 97.56 336 ASN A O 1
ATOM 2588 N N . ALA A 1 337 ? 21.719 -25.75 -13.852 1 97.81 337 ALA A N 1
ATOM 2589 C CA . ALA A 1 337 ? 20.641 -24.75 -13.898 1 97.81 337 ALA A CA 1
ATOM 2590 C C . ALA A 1 337 ? 21.188 -23.375 -14.289 1 97.81 337 ALA A C 1
ATOM 2592 O O . ALA A 1 337 ? 20.609 -22.703 -15.148 1 97.81 337 ALA A O 1
ATOM 2593 N N . PHE A 1 338 ? 22.281 -22.953 -13.711 1 97.69 338 PHE A N 1
ATOM 2594 C CA . PHE A 1 338 ? 22.875 -21.656 -13.984 1 97.69 338 PHE A CA 1
ATOM 2595 C C . PHE A 1 338 ? 23.422 -21.594 -15.406 1 97.69 338 PHE A C 1
ATOM 2597 O O . PHE A 1 338 ? 23.25 -20.594 -16.094 1 97.69 338 PHE A O 1
ATOM 2604 N N . LYS A 1 339 ? 24.094 -22.672 -15.797 1 97.25 339 LYS A N 1
ATOM 2605 C CA . LYS A 1 339 ? 24.609 -22.719 -17.156 1 97.25 339 LYS A CA 1
ATOM 2606 C C . LYS A 1 339 ? 23.469 -22.609 -18.172 1 97.25 339 LYS A C 1
ATOM 2608 O O . LYS A 1 339 ? 23.609 -21.906 -19.188 1 97.25 339 LYS A O 1
ATOM 2613 N N . PHE A 1 340 ? 22.422 -23.328 -17.969 1 97.88 340 PHE A N 1
ATOM 2614 C CA . PHE A 1 340 ? 21.25 -23.266 -18.812 1 97.88 340 PHE A CA 1
ATOM 2615 C C . PHE A 1 340 ? 20.703 -21.844 -18.906 1 97.88 340 PHE A C 1
ATOM 2617 O O . PHE A 1 340 ? 20.5 -21.328 -20 1 97.88 340 PHE A O 1
ATOM 2624 N N . LEU A 1 341 ? 20.484 -21.188 -17.75 1 98.06 341 LEU A N 1
ATOM 2625 C CA . LEU A 1 341 ? 19.969 -19.812 -17.672 1 98.06 341 LEU A CA 1
ATOM 2626 C C . LEU A 1 341 ? 20.875 -18.859 -18.453 1 98.06 341 LEU A C 1
ATOM 2628 O O . LEU A 1 341 ? 20.375 -18 -19.188 1 98.06 341 LEU A O 1
ATOM 2632 N N . ASN A 1 342 ? 22.125 -18.984 -18.328 1 97.69 342 ASN A N 1
ATOM 2633 C CA . ASN A 1 342 ? 23.094 -18.062 -18.906 1 97.69 342 ASN A CA 1
ATOM 2634 C C . ASN A 1 342 ? 23.188 -18.234 -20.422 1 97.69 342 ASN A C 1
ATOM 2636 O O . ASN A 1 342 ? 23.75 -17.375 -21.109 1 97.69 342 ASN A O 1
ATOM 2640 N N . ASN A 1 343 ? 22.656 -19.312 -20.906 1 96.31 343 ASN A N 1
ATOM 2641 C CA . ASN A 1 343 ? 22.766 -19.562 -22.344 1 96.31 343 ASN A CA 1
ATOM 2642 C C . ASN A 1 343 ? 21.453 -19.266 -23.062 1 96.31 343 ASN A C 1
ATOM 2644 O O . ASN A 1 343 ? 21.375 -19.391 -24.297 1 96.31 343 ASN A O 1
ATOM 2648 N N . LEU A 1 344 ? 20.422 -18.891 -22.344 1 95.56 344 LEU A N 1
ATOM 2649 C CA . LEU A 1 344 ? 19.156 -18.484 -22.969 1 95.56 344 LEU A CA 1
ATOM 2650 C C . LEU A 1 344 ? 19.328 -17.141 -23.688 1 95.56 344 LEU A C 1
ATOM 2652 O O . LEU A 1 344 ? 20.078 -16.281 -23.234 1 95.56 344 LEU A O 1
ATOM 2656 N N . LYS A 1 345 ? 18.562 -16.953 -24.828 1 92.19 345 LYS A N 1
ATOM 2657 C CA . LYS A 1 345 ? 18.672 -15.734 -25.625 1 92.19 345 LYS A CA 1
ATOM 2658 C C . LYS A 1 345 ? 17.328 -15.016 -25.734 1 92.19 345 LYS A C 1
ATOM 2660 O O . LYS A 1 345 ? 17.281 -13.789 -25.844 1 92.19 345 LYS A O 1
ATOM 2665 N N . LEU A 1 346 ? 16.266 -15.734 -25.766 1 93.12 346 LEU A N 1
ATOM 2666 C CA . LEU A 1 346 ? 14.914 -15.18 -25.906 1 93.12 346 LEU A CA 1
ATOM 2667 C C . LEU A 1 346 ? 14.227 -15.07 -24.547 1 93.12 346 LEU A C 1
ATOM 2669 O O . LEU A 1 346 ? 13.672 -14.031 -24.219 1 93.12 346 LEU A O 1
ATOM 2673 N N . ILE A 1 347 ? 14.242 -16.234 -23.797 1 95.69 347 ILE A N 1
ATOM 2674 C CA . ILE A 1 347 ? 13.625 -16.281 -22.469 1 95.69 347 ILE A CA 1
ATOM 2675 C C . ILE A 1 347 ? 14.438 -15.438 -21.5 1 95.69 347 ILE A C 1
ATOM 2677 O O . ILE A 1 347 ? 15.664 -15.555 -21.422 1 95.69 347 ILE A O 1
ATOM 2681 N N . LEU A 1 348 ? 13.773 -14.547 -20.781 1 94.88 348 LEU A N 1
ATOM 2682 C CA . LEU A 1 348 ? 14.453 -13.586 -19.938 1 94.88 348 LEU A CA 1
ATOM 2683 C C . LEU A 1 348 ? 14.602 -14.125 -18.516 1 94.88 348 LEU A C 1
ATOM 2685 O O . LEU A 1 348 ? 13.68 -14.734 -17.984 1 94.88 348 LEU A O 1
ATOM 2689 N N . ASP A 1 349 ? 15.789 -13.906 -17.938 1 95.12 349 ASP A N 1
ATOM 2690 C CA . ASP A 1 349 ? 16.078 -14.281 -16.547 1 95.12 349 ASP A CA 1
ATOM 2691 C C . ASP A 1 349 ? 15.727 -13.141 -15.594 1 95.12 349 ASP A C 1
ATOM 2693 O O . ASP A 1 349 ? 16.516 -12.211 -15.414 1 95.12 349 ASP A O 1
ATOM 2697 N N . LEU A 1 350 ? 14.648 -13.273 -14.953 1 92.69 350 LEU A N 1
ATOM 2698 C CA . LEU A 1 350 ? 14.188 -12.266 -14 1 92.69 350 LEU A CA 1
ATOM 2699 C C . LEU A 1 350 ? 13.039 -12.805 -13.156 1 92.69 350 LEU A C 1
ATOM 2701 O O . LEU A 1 350 ? 12.531 -13.898 -13.414 1 92.69 350 LEU A O 1
ATOM 2705 N N . THR A 1 351 ? 12.734 -12.023 -12.133 1 91 351 THR A N 1
ATOM 2706 C CA . THR A 1 351 ? 11.602 -12.367 -11.281 1 91 351 THR A CA 1
ATOM 2707 C C . THR A 1 351 ? 10.289 -11.906 -11.922 1 91 351 THR A C 1
ATOM 2709 O O . THR A 1 351 ? 10.297 -11.07 -12.828 1 91 351 THR A O 1
ATOM 2712 N N . ASN A 1 352 ? 9.164 -12.453 -11.812 1 93.19 352 ASN A N 1
ATOM 2713 C CA . ASN A 1 352 ? 7.82 -12.148 -12.289 1 93.19 352 ASN A CA 1
ATOM 2714 C C . ASN A 1 352 ? 7.168 -13.359 -12.945 1 93.19 352 ASN A C 1
ATOM 2716 O O . ASN A 1 352 ? 7.801 -14.406 -13.094 1 93.19 352 ASN A O 1
ATOM 2720 N N . ILE A 1 353 ? 5.977 -13.281 -13.078 1 96 353 ILE A N 1
ATOM 2721 C CA . ILE A 1 353 ? 5.23 -14.281 -13.828 1 96 353 ILE A CA 1
ATOM 2722 C C . ILE A 1 353 ? 4.074 -13.625 -14.57 1 96 353 ILE A C 1
ATOM 2724 O O . ILE A 1 353 ? 3.678 -12.5 -14.242 1 96 353 ILE A O 1
ATOM 2728 N N . GLY A 1 354 ? 3.566 -14.32 -15.531 1 96.06 354 GLY A N 1
ATOM 2729 C CA . GLY A 1 354 ? 2.35 -13.906 -16.203 1 96.06 354 GLY A CA 1
ATOM 2730 C C . GLY A 1 354 ? 2.57 -12.758 -17.172 1 96.06 354 GLY A C 1
ATOM 2731 O O . GLY A 1 354 ? 1.634 -12.023 -17.5 1 96.06 354 GLY A O 1
ATOM 2732 N N . ASP A 1 355 ? 3.828 -12.578 -17.594 1 95.06 355 ASP A N 1
ATOM 2733 C CA . ASP A 1 355 ? 4.176 -11.602 -18.625 1 95.06 355 ASP A CA 1
ATOM 2734 C C . ASP A 1 355 ? 3.955 -12.188 -20.031 1 95.06 355 ASP A C 1
ATOM 2736 O O . ASP A 1 355 ? 3.9 -13.406 -20.203 1 95.06 355 ASP A O 1
ATOM 2740 N N . THR A 1 356 ? 3.689 -11.242 -21.031 1 94.5 356 THR A N 1
ATOM 2741 C CA . THR A 1 356 ? 3.621 -11.719 -22.406 1 94.5 356 THR A CA 1
ATOM 2742 C C . THR A 1 356 ? 4.949 -12.336 -22.828 1 94.5 356 THR A C 1
ATOM 2744 O O . THR A 1 356 ? 4.988 -13.172 -23.734 1 94.5 356 THR A O 1
ATOM 2747 N N . LYS A 1 357 ? 6.023 -11.969 -22.203 1 95.12 357 LYS A N 1
ATOM 2748 C CA . LYS A 1 357 ? 7.348 -12.539 -22.453 1 95.12 357 LYS A CA 1
ATOM 2749 C C . LYS A 1 357 ? 7.566 -13.797 -21.625 1 95.12 357 LYS A C 1
ATOM 2751 O O . LYS A 1 357 ? 7.133 -13.867 -20.469 1 95.12 357 LYS A O 1
ATOM 2756 N N . SER A 1 358 ? 8.25 -14.781 -22.188 1 95.88 358 SER A N 1
ATOM 2757 C CA . SER A 1 358 ? 8.711 -15.922 -21.406 1 95.88 358 SER A CA 1
ATOM 2758 C C . SER A 1 358 ? 9.805 -15.523 -20.422 1 95.88 358 SER A C 1
ATOM 2760 O O . SER A 1 358 ? 10.789 -14.883 -20.812 1 95.88 358 SER A O 1
ATOM 2762 N N . ILE A 1 359 ? 9.562 -15.906 -19.203 1 97.12 359 ILE A N 1
ATOM 2763 C CA . ILE A 1 359 ? 10.453 -15.523 -18.109 1 97.12 359 ILE A CA 1
ATOM 2764 C C . ILE A 1 359 ? 10.828 -16.75 -17.281 1 97.12 359 ILE A C 1
ATOM 2766 O O . ILE A 1 359 ? 10.008 -17.641 -17.078 1 97.12 359 ILE A O 1
ATOM 2770 N N . ILE A 1 360 ? 12.078 -16.781 -16.844 1 97 360 ILE A N 1
ATOM 2771 C CA . ILE A 1 360 ? 12.555 -17.938 -16.094 1 97 360 ILE A CA 1
ATOM 2772 C C . ILE A 1 360 ? 13.391 -17.484 -14.898 1 97 360 ILE A C 1
ATOM 2774 O O . ILE A 1 360 ? 13.961 -16.391 -14.914 1 97 360 ILE A O 1
ATOM 2778 N N . ILE A 1 361 ? 13.328 -18.281 -13.867 1 96.25 361 ILE A N 1
ATOM 2779 C CA . ILE A 1 361 ? 14.125 -17.922 -12.695 1 96.25 361 ILE A CA 1
ATOM 2780 C C . ILE A 1 361 ? 14.539 -19.172 -11.945 1 96.25 361 ILE A C 1
ATOM 2782 O O . ILE A 1 361 ? 13.969 -20.25 -12.156 1 96.25 361 ILE A O 1
ATOM 2786 N N . HIS A 1 362 ? 15.633 -19.078 -11.211 1 97.12 362 HIS A N 1
ATOM 2787 C CA . HIS A 1 362 ? 16.078 -20.078 -10.25 1 97.12 362 HIS A CA 1
ATOM 2788 C C . HIS A 1 362 ? 15.602 -19.734 -8.844 1 97.12 362 HIS A C 1
ATOM 2790 O O . HIS A 1 362 ? 16.297 -19.031 -8.094 1 97.12 362 HIS A O 1
ATOM 2796 N N . PRO A 1 363 ? 14.484 -20.328 -8.352 1 94.94 363 PRO A N 1
ATOM 2797 C CA . PRO A 1 363 ? 13.836 -19.891 -7.113 1 94.94 363 PRO A CA 1
ATOM 2798 C C . PRO A 1 363 ? 14.734 -20.047 -5.887 1 94.94 363 PRO A C 1
ATOM 2800 O O . PRO A 1 363 ? 14.758 -19.172 -5.02 1 94.94 363 PRO A O 1
ATOM 2803 N N . SER A 1 364 ? 15.453 -21.078 -5.777 1 93.94 364 SER A N 1
ATOM 2804 C CA . SER A 1 364 ? 16.219 -21.375 -4.574 1 93.94 364 SER A CA 1
ATOM 2805 C C . SER A 1 364 ? 17.234 -20.281 -4.277 1 93.94 364 SER A C 1
ATOM 2807 O O . SER A 1 364 ? 17.5 -19.969 -3.113 1 93.94 364 SER A O 1
ATOM 2809 N N . SER A 1 365 ? 17.781 -19.688 -5.309 1 93.19 365 SER A N 1
ATOM 2810 C CA . SER A 1 365 ? 18.812 -18.688 -5.113 1 93.19 365 SER A CA 1
ATOM 2811 C C . SER A 1 365 ? 18.25 -17.281 -5.195 1 93.19 365 SER A C 1
ATOM 2813 O O . SER A 1 365 ? 18.984 -16.297 -5.059 1 93.19 365 SER A O 1
ATOM 2815 N N . THR A 1 366 ? 17 -17.109 -5.461 1 91.88 366 THR A N 1
ATOM 2816 C CA . THR A 1 366 ? 16.406 -15.797 -5.672 1 91.88 366 THR A CA 1
ATOM 2817 C C . THR A 1 366 ? 15.203 -15.586 -4.758 1 91.88 366 THR A C 1
ATOM 2819 O O . THR A 1 366 ? 15.367 -15.305 -3.566 1 91.88 366 THR A O 1
ATOM 2822 N N . ILE A 1 367 ? 14 -15.82 -5.238 1 85.38 367 ILE A N 1
ATOM 2823 C CA . ILE A 1 367 ? 12.766 -15.461 -4.547 1 85.38 367 ILE A CA 1
ATOM 2824 C C . ILE A 1 367 ? 12.648 -16.281 -3.258 1 85.38 367 ILE A C 1
ATOM 2826 O O . ILE A 1 367 ? 11.883 -15.914 -2.357 1 85.38 367 ILE A O 1
ATOM 2830 N N . CYS A 1 368 ? 13.383 -17.312 -3.105 1 86.19 368 CYS A N 1
ATOM 2831 C CA . CYS A 1 368 ? 13.336 -18.125 -1.899 1 86.19 368 CYS A CA 1
ATOM 2832 C C . CYS A 1 368 ? 14.688 -18.141 -1.194 1 86.19 368 CYS A C 1
ATOM 2834 O O . CYS A 1 368 ? 14.961 -19.016 -0.374 1 86.19 368 CYS A O 1
ATOM 2836 N N . SER A 1 369 ? 15.531 -17.219 -1.535 1 84.88 369 SER A N 1
ATOM 2837 C CA . SER A 1 369 ? 16.891 -17.188 -1.01 1 84.88 369 SER A CA 1
ATOM 2838 C C . SER A 1 369 ? 16.891 -17.078 0.51 1 84.88 369 SER A C 1
ATOM 2840 O O . SER A 1 369 ? 17.828 -17.547 1.172 1 84.88 369 SER A O 1
ATOM 2842 N N . ASN A 1 370 ? 15.867 -16.516 1.099 1 80.06 370 ASN A N 1
ATOM 2843 C CA . ASN A 1 370 ? 15.828 -16.25 2.535 1 80.06 370 ASN A CA 1
ATOM 2844 C C . ASN A 1 370 ? 15.148 -17.391 3.287 1 80.06 370 ASN A C 1
ATOM 2846 O O . ASN A 1 370 ? 15.078 -17.375 4.52 1 80.06 370 ASN A O 1
ATOM 2850 N N . ASN A 1 371 ? 14.703 -18.359 2.621 1 85.75 371 ASN A N 1
ATOM 2851 C CA . ASN A 1 371 ? 14.07 -19.516 3.254 1 85.75 371 ASN A CA 1
ATOM 2852 C C . ASN A 1 371 ? 15.102 -20.578 3.619 1 85.75 371 ASN A C 1
ATOM 2854 O O . ASN A 1 371 ? 16.141 -20.703 2.959 1 85.75 371 ASN A O 1
ATOM 2858 N N . THR A 1 372 ? 14.805 -21.266 4.715 1 89.56 372 THR A N 1
ATOM 2859 C CA . THR A 1 372 ? 15.664 -22.391 5.102 1 89.56 372 THR A CA 1
ATOM 2860 C C . THR A 1 372 ? 15.523 -23.547 4.113 1 89.56 372 THR A C 1
ATOM 2862 O O . THR A 1 372 ? 14.57 -23.578 3.328 1 89.56 372 THR A O 1
ATOM 2865 N N . ASP A 1 373 ? 16.5 -24.453 4.18 1 90.81 373 ASP A N 1
ATOM 2866 C CA . ASP A 1 373 ? 16.438 -25.625 3.295 1 90.81 373 ASP A CA 1
ATOM 2867 C C . ASP A 1 373 ? 15.156 -26.422 3.537 1 90.81 373 ASP A C 1
ATOM 2869 O O . ASP A 1 373 ? 14.555 -26.938 2.592 1 90.81 373 ASP A O 1
ATOM 2873 N N . GLU A 1 374 ? 14.797 -26.547 4.762 1 90.5 374 GLU A N 1
ATOM 2874 C CA . GLU A 1 374 ? 13.578 -27.266 5.105 1 90.5 374 GLU A CA 1
ATOM 2875 C C . GLU A 1 374 ? 12.344 -26.562 4.539 1 90.5 374 GLU A C 1
ATOM 2877 O O . GLU A 1 374 ? 11.453 -27.219 3.984 1 90.5 374 GLU A O 1
ATOM 2882 N N . GLU A 1 375 ? 12.312 -25.281 4.637 1 87.56 375 GLU A N 1
ATOM 2883 C CA . GLU A 1 375 ? 11.211 -24.516 4.078 1 87.56 375 GLU A CA 1
ATOM 2884 C C . GLU A 1 375 ? 11.156 -24.656 2.559 1 87.56 375 GLU A C 1
ATOM 2886 O O . GLU A 1 375 ? 10.078 -24.844 1.99 1 87.56 375 GLU A O 1
ATOM 2891 N N . LYS A 1 376 ? 12.328 -24.547 1.946 1 91.44 376 LYS A N 1
ATOM 2892 C CA . LYS A 1 376 ? 12.398 -24.688 0.494 1 91.44 376 LYS A CA 1
ATOM 2893 C C . LYS A 1 376 ? 11.836 -26.031 0.036 1 91.44 376 LYS A C 1
ATOM 2895 O O . LYS A 1 376 ? 11.07 -26.094 -0.931 1 91.44 376 LYS A O 1
ATOM 2900 N N . ARG A 1 377 ? 12.211 -27.016 0.784 1 89.19 377 ARG A N 1
ATOM 2901 C CA . ARG A 1 377 ? 11.695 -28.328 0.439 1 89.19 377 ARG A CA 1
ATOM 2902 C C . ARG A 1 377 ? 10.172 -28.391 0.571 1 89.19 377 ARG A C 1
ATOM 2904 O O . ARG A 1 377 ? 9.492 -28.953 -0.281 1 89.19 377 ARG A O 1
ATOM 2911 N N . GLN A 1 378 ? 9.648 -27.766 1.576 1 86.81 378 GLN A N 1
ATOM 2912 C CA . GLN A 1 378 ? 8.211 -27.734 1.802 1 86.81 378 GLN A CA 1
ATOM 2913 C C . GLN A 1 378 ? 7.496 -26.953 0.705 1 86.81 378 GLN A C 1
ATOM 2915 O O . GLN A 1 378 ? 6.344 -27.234 0.373 1 86.81 378 GLN A O 1
ATOM 2920 N N . MET A 1 379 ? 8.234 -26.047 0.135 1 89.38 379 MET A N 1
ATOM 2921 C CA . MET A 1 379 ? 7.676 -25.203 -0.912 1 89.38 379 MET A CA 1
ATOM 2922 C C . MET A 1 379 ? 7.891 -25.812 -2.289 1 89.38 379 MET A C 1
ATOM 2924 O O . MET A 1 379 ? 7.41 -25.297 -3.293 1 89.38 379 MET A O 1
ATOM 2928 N N . GLY A 1 380 ? 8.633 -26.969 -2.324 1 88.81 380 GLY A N 1
ATOM 2929 C CA . GLY A 1 380 ? 8.945 -27.609 -3.592 1 88.81 380 GLY A CA 1
ATOM 2930 C C . GLY A 1 380 ? 10.062 -26.922 -4.348 1 88.81 380 GLY A C 1
ATOM 2931 O O . GLY A 1 380 ? 10.078 -26.906 -5.578 1 88.81 380 GLY A O 1
ATOM 2932 N N . VAL A 1 381 ? 10.906 -26.281 -3.615 1 93.44 381 VAL A N 1
ATOM 2933 C CA . VAL A 1 381 ? 12.023 -25.547 -4.207 1 93.44 381 VAL A CA 1
ATOM 2934 C C . VAL A 1 381 ? 13.32 -26.328 -4 1 93.44 381 VAL A C 1
ATOM 2936 O O . VAL A 1 381 ? 13.688 -26.641 -2.867 1 93.44 381 VAL A O 1
ATOM 2939 N N . TYR A 1 382 ? 13.961 -26.672 -5.062 1 94.44 382 TYR A N 1
ATOM 2940 C CA . TYR A 1 382 ? 15.203 -27.438 -5.055 1 94.44 382 TYR A CA 1
ATOM 2941 C C . TYR A 1 382 ? 16.328 -26.641 -5.707 1 94.44 382 TYR A C 1
ATOM 2943 O O . TYR A 1 382 ? 16.094 -25.672 -6.418 1 94.44 382 TYR A O 1
ATOM 2951 N N . GLU A 1 383 ? 17.531 -27.109 -5.477 1 95.25 383 GLU A N 1
ATOM 2952 C CA . GLU A 1 383 ? 18.719 -26.391 -5.945 1 95.25 383 GLU A CA 1
ATOM 2953 C C . GLU A 1 383 ? 18.828 -26.438 -7.465 1 95.25 383 GLU A C 1
ATOM 2955 O O . GLU A 1 383 ? 19.469 -25.578 -8.078 1 95.25 383 GLU A O 1
ATOM 2960 N N . ASP A 1 384 ? 18.281 -27.469 -8.039 1 96.88 384 ASP A N 1
ATOM 2961 C CA . ASP A 1 384 ? 18.391 -27.609 -9.492 1 96.88 384 ASP A CA 1
ATOM 2962 C C . ASP A 1 384 ? 17.078 -27.234 -10.172 1 96.88 384 ASP A C 1
ATOM 2964 O O . ASP A 1 384 ? 16.875 -27.516 -11.359 1 96.88 384 ASP A O 1
ATOM 2968 N N . LEU A 1 385 ? 16.156 -26.594 -9.414 1 97.44 385 LEU A N 1
ATOM 2969 C CA . LEU A 1 385 ? 14.828 -26.312 -9.93 1 97.44 385 LEU A CA 1
ATOM 2970 C C . LEU A 1 385 ? 14.797 -24.969 -10.648 1 97.44 385 LEU A C 1
ATOM 2972 O O . LEU A 1 385 ? 15.367 -23.984 -10.164 1 97.44 385 LEU A O 1
ATOM 2976 N N . LEU A 1 386 ? 14.203 -24.953 -11.828 1 98.31 386 LEU A N 1
ATOM 2977 C CA . LEU A 1 386 ? 13.906 -23.734 -12.578 1 98.31 386 LEU A CA 1
ATOM 2978 C C . LEU A 1 386 ? 12.406 -23.562 -12.75 1 98.31 386 LEU A C 1
ATOM 2980 O O . LEU A 1 386 ? 11.68 -24.531 -12.977 1 98.31 386 LEU A O 1
ATOM 2984 N N . ARG A 1 387 ? 11.938 -22.391 -12.516 1 98.12 387 ARG A N 1
ATOM 2985 C CA . ARG A 1 387 ? 10.547 -22.031 -12.781 1 98.12 387 ARG A CA 1
ATOM 2986 C C . ARG A 1 387 ? 10.414 -21.219 -14.055 1 98.12 387 ARG A C 1
ATOM 2988 O O . ARG A 1 387 ? 11.031 -20.156 -14.18 1 98.12 387 ARG A O 1
ATOM 2995 N N . LEU A 1 388 ? 9.688 -21.703 -14.945 1 98.5 388 LEU A N 1
ATOM 2996 C CA . LEU A 1 388 ? 9.477 -21.031 -16.234 1 98.5 388 LEU A CA 1
ATOM 2997 C C . LEU A 1 388 ? 8.047 -20.516 -16.344 1 98.5 388 LEU A C 1
ATOM 2999 O O . LEU A 1 388 ? 7.09 -21.281 -16.25 1 98.5 388 LEU A O 1
ATOM 3003 N N . SER A 1 389 ? 7.875 -19.203 -16.422 1 98.44 389 SER A N 1
ATOM 3004 C CA . SER A 1 389 ? 6.625 -18.562 -16.828 1 98.44 389 SER A CA 1
ATOM 3005 C C . SER A 1 389 ? 6.559 -18.359 -18.328 1 98.44 389 SER A C 1
ATOM 3007 O O . SER A 1 389 ? 7.215 -17.469 -18.875 1 98.44 389 SER A O 1
ATOM 3009 N N . VAL A 1 390 ? 5.73 -19.125 -18.953 1 98.38 390 VAL A N 1
ATOM 3010 C CA . VAL A 1 390 ? 5.742 -19.203 -20.422 1 98.38 390 VAL A CA 1
ATOM 3011 C C . VAL A 1 390 ? 4.938 -18.047 -21 1 98.38 390 VAL A C 1
ATOM 3013 O O . VAL A 1 390 ? 3.801 -17.797 -20.594 1 98.38 390 VAL A O 1
ATOM 3016 N N . GLY A 1 391 ? 5.527 -17.344 -21.984 1 96.75 391 GLY A N 1
ATOM 3017 C CA . GLY A 1 391 ? 4.875 -16.219 -22.641 1 96.75 391 GLY A CA 1
ATOM 3018 C C . GLY A 1 391 ? 4.02 -16.641 -23.828 1 96.75 391 GLY A C 1
ATOM 3019 O O . GLY A 1 391 ? 3.619 -17.797 -23.938 1 96.75 391 GLY A O 1
ATOM 3020 N N . ILE A 1 392 ? 3.635 -15.586 -24.625 1 96.81 392 ILE A N 1
ATOM 3021 C CA . ILE A 1 392 ? 2.723 -15.859 -25.719 1 96.81 392 ILE A CA 1
ATOM 3022 C C . ILE A 1 392 ? 3.467 -15.727 -27.047 1 96.81 392 ILE A C 1
ATOM 3024 O O . ILE A 1 392 ? 2.855 -15.453 -28.094 1 96.81 392 ILE A O 1
ATOM 3028 N N . GLU A 1 393 ? 4.797 -15.789 -26.984 1 93.75 393 GLU A N 1
ATOM 3029 C CA . GLU A 1 393 ? 5.578 -15.875 -28.219 1 93.75 393 GLU A CA 1
ATOM 3030 C C . GLU A 1 393 ? 5.211 -17.109 -29.016 1 93.75 393 GLU A C 1
ATOM 3032 O O . GLU A 1 393 ? 4.477 -17.984 -28.531 1 93.75 393 GLU A O 1
ATOM 3037 N N . ASP A 1 394 ? 5.719 -17.156 -30.266 1 93.31 394 ASP A N 1
ATOM 3038 C CA . ASP A 1 394 ? 5.578 -18.406 -31 1 93.31 394 ASP A CA 1
ATOM 3039 C C . ASP A 1 394 ? 6.273 -19.547 -30.266 1 93.31 394 ASP A C 1
ATOM 3041 O O . ASP A 1 394 ? 7.473 -19.484 -29.984 1 93.31 394 ASP A O 1
ATOM 3045 N N . VAL A 1 395 ? 5.547 -20.594 -30 1 96.31 395 VAL A N 1
ATOM 3046 C CA . VAL A 1 395 ? 6.023 -21.672 -29.141 1 96.31 395 VAL A CA 1
ATOM 3047 C C . VAL A 1 395 ? 7.277 -22.297 -29.734 1 96.31 395 VAL A C 1
ATOM 3049 O O . VAL A 1 395 ? 8.18 -22.719 -29 1 96.31 395 VAL A O 1
ATOM 3052 N N . GLU A 1 396 ? 7.375 -22.344 -31.062 1 96.25 396 GLU A N 1
ATOM 3053 C CA . GLU A 1 396 ? 8.547 -22.906 -31.734 1 96.25 396 GLU A CA 1
ATOM 3054 C C . GLU A 1 396 ? 9.812 -22.141 -31.375 1 96.25 396 GLU A C 1
ATOM 3056 O O . GLU A 1 396 ? 10.891 -22.719 -31.25 1 96.25 396 GLU A O 1
ATOM 3061 N N . ASP A 1 397 ? 9.688 -20.812 -31.25 1 96 397 ASP A N 1
ATOM 3062 C CA . ASP A 1 397 ? 10.828 -19.984 -30.906 1 96 397 ASP A CA 1
ATOM 3063 C C . ASP A 1 397 ? 11.258 -20.219 -29.453 1 96 397 ASP A C 1
ATOM 3065 O O . ASP A 1 397 ? 12.445 -20.219 -29.141 1 96 397 ASP A O 1
ATOM 3069 N N . ILE A 1 398 ? 10.312 -20.406 -28.531 1 96.94 398 ILE A N 1
ATOM 3070 C CA . ILE A 1 398 ? 10.617 -20.672 -27.141 1 96.94 398 ILE A CA 1
ATOM 3071 C C . ILE A 1 398 ? 11.352 -22.016 -27.016 1 96.94 398 ILE A C 1
ATOM 3073 O O . ILE A 1 398 ? 12.375 -22.109 -26.344 1 96.94 398 ILE A O 1
ATOM 3077 N N . ILE A 1 399 ? 10.828 -23.016 -27.703 1 97.44 399 ILE A N 1
ATOM 3078 C CA . ILE A 1 399 ? 11.414 -24.359 -27.656 1 97.44 399 ILE A CA 1
ATOM 3079 C C . ILE A 1 399 ? 12.82 -24.328 -28.25 1 97.44 399 ILE A C 1
ATOM 3081 O O . ILE A 1 399 ? 13.742 -24.953 -27.719 1 97.44 399 ILE A O 1
ATOM 3085 N N . ALA A 1 400 ? 12.984 -23.578 -29.328 1 96.56 400 ALA A N 1
ATOM 3086 C CA . ALA A 1 400 ? 14.305 -23.469 -29.953 1 96.56 400 ALA A CA 1
ATOM 3087 C C . ALA A 1 400 ? 15.312 -22.859 -28.984 1 96.56 400 ALA A C 1
ATOM 3089 O O . ALA A 1 400 ? 16.469 -23.266 -28.938 1 96.56 400 ALA A O 1
ATOM 3090 N N . ASP A 1 401 ? 14.914 -21.828 -28.281 1 97.06 401 ASP A N 1
ATOM 3091 C CA . ASP A 1 401 ? 15.789 -21.219 -27.281 1 97.06 401 ASP A CA 1
ATOM 3092 C C . ASP A 1 401 ? 16.156 -22.203 -26.188 1 97.06 401 ASP A C 1
ATOM 3094 O O . ASP A 1 401 ? 17.328 -22.312 -25.812 1 97.06 401 ASP A O 1
ATOM 3098 N N . ILE A 1 402 ? 15.211 -22.984 -25.703 1 98.06 402 ILE A N 1
ATOM 3099 C CA . ILE A 1 402 ? 15.422 -24 -24.688 1 98.06 402 ILE A CA 1
ATOM 3100 C C . ILE A 1 402 ? 16.375 -25.078 -25.203 1 98.06 402 ILE A C 1
ATOM 3102 O O . ILE A 1 402 ? 17.328 -25.453 -24.516 1 98.06 402 ILE A O 1
ATOM 3106 N N . ASP A 1 403 ? 16.062 -25.516 -26.375 1 97.31 403 ASP A N 1
ATOM 3107 C CA . ASP A 1 403 ? 16.875 -26.562 -26.969 1 97.31 403 ASP A CA 1
ATOM 3108 C C . ASP A 1 403 ? 18.328 -26.125 -27.109 1 97.31 403 ASP A C 1
ATOM 3110 O O . ASP A 1 403 ? 19.234 -26.891 -26.781 1 97.31 403 ASP A O 1
ATOM 3114 N N . SER A 1 404 ? 18.547 -24.969 -27.594 1 97.19 404 SER A N 1
ATOM 3115 C CA . SER A 1 404 ? 19.891 -24.438 -27.75 1 97.19 404 SER A CA 1
ATOM 3116 C C . SER A 1 404 ? 20.609 -24.344 -26.422 1 97.19 404 SER A C 1
ATOM 3118 O O . SER A 1 404 ? 21.797 -24.656 -26.328 1 97.19 404 SER A O 1
ATOM 3120 N N . ALA A 1 405 ? 19.922 -23.859 -25.406 1 97.56 405 ALA A N 1
ATOM 3121 C CA . ALA A 1 405 ? 20.531 -23.75 -24.078 1 97.56 405 ALA A CA 1
ATOM 3122 C C . ALA A 1 405 ? 20.844 -25.125 -23.5 1 97.56 405 ALA A C 1
ATOM 3124 O O . ALA A 1 405 ? 21.875 -25.297 -22.828 1 97.56 405 ALA A O 1
ATOM 3125 N N . LEU A 1 406 ? 19.984 -26.109 -23.734 1 97.69 406 LEU A N 1
ATOM 3126 C CA . LEU A 1 406 ? 20.203 -27.469 -23.234 1 97.69 406 LEU A CA 1
ATOM 3127 C C . LEU A 1 406 ? 21.406 -28.109 -23.891 1 97.69 406 LEU A C 1
ATOM 3129 O O . LEU A 1 406 ? 22.125 -28.891 -23.266 1 97.69 406 LEU A O 1
ATOM 3133 N N . LYS A 1 407 ? 21.641 -27.797 -25.109 1 96.38 407 LYS A N 1
ATOM 3134 C CA . LYS A 1 407 ? 22.766 -28.375 -25.844 1 96.38 407 LYS A CA 1
ATOM 3135 C C . LYS A 1 407 ? 24.094 -27.922 -25.266 1 96.38 407 LYS A C 1
ATOM 3137 O O . LYS A 1 407 ? 25.125 -28.594 -25.469 1 96.38 407 LYS A O 1
ATOM 3142 N N . GLU A 1 408 ? 24.047 -26.812 -24.578 1 94.75 408 GLU A N 1
ATOM 3143 C CA . GLU A 1 408 ? 25.281 -26.281 -23.984 1 94.75 408 GLU A CA 1
ATOM 3144 C C . GLU A 1 408 ? 25.594 -26.969 -22.656 1 94.75 408 GLU A C 1
ATOM 3146 O O . GLU A 1 408 ? 26.656 -26.734 -22.078 1 94.75 408 GLU A O 1
ATOM 3151 N N . LEU A 1 409 ? 24.703 -27.766 -22.156 1 94.31 409 LEU A N 1
ATOM 3152 C CA . LEU A 1 409 ? 24.922 -28.484 -20.906 1 94.31 409 LEU A CA 1
ATOM 3153 C C . LEU A 1 409 ? 25.781 -29.719 -21.125 1 94.31 409 LEU A C 1
ATOM 3155 O O . LEU A 1 409 ? 25.609 -30.438 -22.109 1 94.31 409 LEU A O 1
ATOM 3159 N N . MET B 1 1 ? 24.922 21.828 -1.393 1 85.44 1 MET B N 1
ATOM 3160 C CA . MET B 1 1 ? 23.828 22.453 -2.125 1 85.44 1 MET B CA 1
ATOM 3161 C C . MET B 1 1 ? 22.812 23.078 -1.165 1 85.44 1 MET B C 1
ATOM 3163 O O . MET B 1 1 ? 22.531 22.516 -0.106 1 85.44 1 MET B O 1
ATOM 3167 N N . LYS B 1 2 ? 22.422 24.344 -1.59 1 88.12 2 LYS B N 1
ATOM 3168 C CA . LYS B 1 2 ? 21.391 25.016 -0.813 1 88.12 2 LYS B CA 1
ATOM 3169 C C . LYS B 1 2 ? 20.016 24.375 -1.073 1 88.12 2 LYS B C 1
ATOM 3171 O O . LYS B 1 2 ? 19.875 23.562 -1.988 1 88.12 2 LYS B O 1
ATOM 3176 N N . PHE B 1 3 ? 19.062 24.797 -0.278 1 91.25 3 PHE B N 1
ATOM 3177 C CA . PHE B 1 3 ? 17.766 24.125 -0.228 1 91.25 3 PHE B CA 1
ATOM 3178 C C . PHE B 1 3 ? 17.109 24.125 -1.601 1 91.25 3 PHE B C 1
ATOM 3180 O O . PHE B 1 3 ? 16.75 23.062 -2.119 1 91.25 3 PHE B O 1
ATOM 3187 N N . ASN B 1 4 ? 16.953 25.25 -2.266 1 86.62 4 ASN B N 1
ATOM 3188 C CA . ASN B 1 4 ? 16.266 25.328 -3.545 1 86.62 4 ASN B CA 1
ATOM 3189 C C . ASN B 1 4 ? 17 24.562 -4.637 1 86.62 4 ASN B C 1
ATOM 3191 O O . ASN B 1 4 ? 16.359 24 -5.531 1 86.62 4 ASN B O 1
ATOM 3195 N N . THR B 1 5 ? 18.312 24.625 -4.609 1 86.81 5 THR B N 1
ATOM 3196 C CA . THR B 1 5 ? 19.109 23.859 -5.562 1 86.81 5 THR B CA 1
ATOM 3197 C C . THR B 1 5 ? 18.891 22.359 -5.379 1 86.81 5 THR B C 1
ATOM 3199 O O . THR B 1 5 ? 18.828 21.609 -6.355 1 86.81 5 THR B O 1
ATOM 3202 N N . LYS B 1 6 ? 18.688 21.875 -4.105 1 86.69 6 LYS B N 1
ATOM 3203 C CA . LYS B 1 6 ? 18.453 20.453 -3.816 1 86.69 6 LYS B CA 1
ATOM 3204 C C . LYS B 1 6 ? 17.094 20.016 -4.359 1 86.69 6 LYS B C 1
ATOM 3206 O O . LYS B 1 6 ? 16.938 18.875 -4.785 1 86.69 6 LYS B O 1
ATOM 3211 N N . LEU B 1 7 ? 16.125 20.938 -4.309 1 89.06 7 LEU B N 1
ATOM 3212 C CA . LEU B 1 7 ? 14.805 20.609 -4.816 1 89.06 7 LEU B CA 1
ATOM 3213 C C . LEU B 1 7 ? 14.875 20.188 -6.281 1 89.06 7 LEU B C 1
ATOM 3215 O O . LEU B 1 7 ? 14.109 19.328 -6.723 1 89.06 7 LEU B O 1
ATOM 3219 N N . ILE B 1 8 ? 15.828 20.797 -6.98 1 78.69 8 ILE B N 1
ATOM 3220 C CA . ILE B 1 8 ? 15.883 20.641 -8.43 1 78.69 8 ILE B CA 1
ATOM 3221 C C . ILE B 1 8 ? 16.938 19.594 -8.797 1 78.69 8 ILE B C 1
ATOM 3223 O O . ILE B 1 8 ? 16.703 18.75 -9.664 1 78.69 8 ILE B O 1
ATOM 3227 N N . HIS B 1 9 ? 18.047 19.562 -8.086 1 76.62 9 HIS B N 1
ATOM 3228 C CA . HIS B 1 9 ? 19.203 18.812 -8.555 1 76.62 9 HIS B CA 1
ATOM 3229 C C . HIS B 1 9 ? 19.625 17.766 -7.527 1 76.62 9 HIS B C 1
ATOM 3231 O O . HIS B 1 9 ? 20.531 16.969 -7.785 1 76.62 9 HIS B O 1
ATOM 3237 N N . GLY B 1 10 ? 19 17.766 -6.363 1 77.44 10 GLY B N 1
ATOM 3238 C CA . GLY B 1 10 ? 19.469 16.875 -5.309 1 77.44 10 GLY B CA 1
ATOM 3239 C C . GLY B 1 10 ? 19.469 15.422 -5.707 1 77.44 10 GLY B C 1
ATOM 3240 O O . GLY B 1 10 ? 18.422 14.844 -6.004 1 77.44 10 GLY B O 1
ATOM 3241 N N . ASN B 1 11 ? 20.625 14.852 -5.688 1 79.81 11 ASN B N 1
ATOM 3242 C CA . ASN B 1 11 ? 20.859 13.445 -5.992 1 79.81 11 ASN B CA 1
ATOM 3243 C C . ASN B 1 11 ? 20.266 13.062 -7.34 1 79.81 11 ASN B C 1
ATOM 3245 O O . ASN B 1 11 ? 19.781 11.938 -7.512 1 79.81 11 ASN B O 1
ATOM 3249 N N . ALA B 1 12 ? 20.109 14.078 -8.203 1 78.94 12 ALA B N 1
ATOM 3250 C CA . ALA B 1 12 ? 19.656 13.797 -9.555 1 78.94 12 ALA B CA 1
ATOM 3251 C C . ALA B 1 12 ? 20.75 13.133 -10.383 1 78.94 12 ALA B C 1
ATOM 3253 O O . ALA B 1 12 ? 21.938 13.438 -10.211 1 78.94 12 ALA B O 1
ATOM 3254 N N . ARG B 1 13 ? 20.359 12.086 -11.273 1 78.44 13 ARG B N 1
ATOM 3255 C CA . ARG B 1 13 ? 21.297 11.383 -12.148 1 78.44 13 ARG B CA 1
ATOM 3256 C C . ARG B 1 13 ? 20.844 11.477 -13.602 1 78.44 13 ARG B C 1
ATOM 3258 O O . ARG B 1 13 ? 19.656 11.336 -13.906 1 78.44 13 ARG B O 1
ATOM 3265 N N . LEU B 1 14 ? 21.828 11.859 -14.328 1 73.94 14 LEU B N 1
ATOM 3266 C CA . LEU B 1 14 ? 21.578 11.867 -15.766 1 73.94 14 LEU B CA 1
ATOM 3267 C C . LEU B 1 14 ? 21.906 10.508 -16.375 1 73.94 14 LEU B C 1
ATOM 3269 O O . LEU B 1 14 ? 22.906 9.891 -16.016 1 73.94 14 LEU B O 1
ATOM 3273 N N . ASP B 1 15 ? 20.969 10.117 -17.203 1 83.69 15 ASP B N 1
ATOM 3274 C CA . ASP B 1 15 ? 21.281 8.883 -17.922 1 83.69 15 ASP B CA 1
ATOM 3275 C C . ASP B 1 15 ? 21.812 9.172 -19.312 1 83.69 15 ASP B C 1
ATOM 3277 O O . ASP B 1 15 ? 22.141 10.312 -19.641 1 83.69 15 ASP B O 1
ATOM 3281 N N . GLY B 1 16 ? 22.062 8.141 -20.125 1 82.62 16 GLY B N 1
ATOM 3282 C CA . GLY B 1 16 ? 22.75 8.289 -21.391 1 82.62 16 GLY B CA 1
ATOM 3283 C C . GLY B 1 16 ? 21.938 9.07 -22.406 1 82.62 16 GLY B C 1
ATOM 3284 O O . GLY B 1 16 ? 22.484 9.586 -23.391 1 82.62 16 GLY B O 1
ATOM 3285 N N . THR B 1 17 ? 20.719 9.383 -22.25 1 86.81 17 THR B N 1
ATOM 3286 C CA . THR B 1 17 ? 19.875 10.102 -23.203 1 86.81 17 THR B CA 1
ATOM 3287 C C . THR B 1 17 ? 20.031 11.609 -23.047 1 86.81 17 THR B C 1
ATOM 3289 O O . THR B 1 17 ? 19.75 12.367 -23.969 1 86.81 17 THR B O 1
ATOM 3292 N N . GLY B 1 18 ? 20.312 11.953 -21.828 1 78.44 18 GLY B N 1
ATOM 3293 C CA . GLY B 1 18 ? 20.438 13.375 -21.531 1 78.44 18 GLY B CA 1
ATOM 3294 C C . GLY B 1 18 ? 19.125 14.008 -21.109 1 78.44 18 GLY B C 1
ATOM 3295 O O . GLY B 1 18 ? 19.047 15.227 -20.938 1 78.44 18 GLY B O 1
ATOM 3296 N N . ALA B 1 19 ? 18.156 13.195 -20.938 1 83.44 19 ALA B N 1
ATOM 3297 C CA . ALA B 1 19 ? 16.875 13.734 -20.5 1 83.44 19 ALA B CA 1
ATOM 3298 C C . ALA B 1 19 ? 17.016 14.422 -19.141 1 83.44 19 ALA B C 1
ATOM 3300 O O . ALA B 1 19 ? 17.703 13.922 -18.25 1 83.44 19 ALA B O 1
ATOM 3301 N N . THR B 1 20 ? 16.344 15.531 -18.984 1 83 20 THR B N 1
ATOM 3302 C CA . THR B 1 20 ? 16.5 16.312 -17.766 1 83 20 THR B CA 1
ATOM 3303 C C . THR B 1 20 ? 15.43 15.938 -16.75 1 83 20 THR B C 1
ATOM 3305 O O . THR B 1 20 ? 15.547 16.281 -15.57 1 83 20 THR B O 1
ATOM 3308 N N . ASN B 1 21 ? 14.398 15.352 -17.234 1 85.38 21 ASN B N 1
ATOM 3309 C CA . ASN B 1 21 ? 13.414 14.797 -16.328 1 85.38 21 ASN B CA 1
ATOM 3310 C C . ASN B 1 21 ? 13.656 13.312 -16.078 1 85.38 21 ASN B C 1
ATOM 3312 O O . ASN B 1 21 ? 14.094 12.594 -16.969 1 85.38 21 ASN B O 1
ATOM 3316 N N . THR B 1 22 ? 13.367 12.852 -14.828 1 89.25 22 THR B N 1
ATOM 3317 C CA . THR B 1 22 ? 13.477 11.438 -14.508 1 89.25 22 THR B CA 1
ATOM 3318 C C . THR B 1 22 ? 12.508 10.617 -15.359 1 89.25 22 THR B C 1
ATOM 3320 O O . THR B 1 22 ? 11.312 10.906 -15.406 1 89.25 22 THR B O 1
ATOM 3323 N N . PRO B 1 23 ? 13.023 9.617 -16.109 1 91.75 23 PRO B N 1
ATOM 3324 C CA . PRO B 1 23 ? 12.109 8.766 -16.891 1 91.75 23 PRO B CA 1
ATOM 3325 C C . PRO B 1 23 ? 11.133 7.992 -16 1 91.75 23 PRO B C 1
ATOM 3327 O O . PRO B 1 23 ? 11.445 7.691 -14.844 1 91.75 23 PRO B O 1
ATOM 3330 N N . VAL B 1 24 ? 9.914 7.738 -16.562 1 95 24 VAL B N 1
ATOM 3331 C CA . VAL B 1 24 ? 8.953 6.871 -15.883 1 95 24 VAL B CA 1
ATOM 3332 C C . VAL B 1 24 ? 9.18 5.422 -16.312 1 95 24 VAL B C 1
ATOM 3334 O O . VAL B 1 24 ? 8.859 5.039 -17.438 1 95 24 VAL B O 1
ATOM 3337 N N . TYR B 1 25 ? 9.766 4.594 -15.453 1 94.38 25 TYR B N 1
ATOM 3338 C CA . TYR B 1 25 ? 10 3.18 -15.734 1 94.38 25 TYR B CA 1
ATOM 3339 C C . TYR B 1 25 ? 8.766 2.352 -15.391 1 94.38 25 TYR B C 1
ATOM 3341 O O . TYR B 1 25 ? 8.594 1.924 -14.242 1 94.38 25 TYR B O 1
ATOM 3349 N N . LEU B 1 26 ? 7.926 2.098 -16.375 1 93.69 26 LEU B N 1
ATOM 3350 C CA . LEU B 1 26 ? 6.734 1.272 -16.219 1 93.69 26 LEU B CA 1
ATOM 3351 C C . LEU B 1 26 ? 7.062 -0.204 -16.406 1 93.69 26 LEU B C 1
ATOM 3353 O O . LEU B 1 26 ? 6.57 -0.835 -17.344 1 93.69 26 LEU B O 1
ATOM 3357 N N . SER B 1 27 ? 7.867 -0.803 -15.523 1 92.25 27 SER B N 1
ATOM 3358 C CA . SER B 1 27 ? 8.258 -2.207 -15.547 1 92.25 27 SER B CA 1
ATOM 3359 C C . SER B 1 27 ? 8.062 -2.859 -14.18 1 92.25 27 SER B C 1
ATOM 3361 O O . SER B 1 27 ? 8.461 -2.297 -13.156 1 92.25 27 SER B O 1
ATOM 3363 N N . ASN B 1 28 ? 7.461 -4.043 -14.18 1 93.81 28 ASN B N 1
ATOM 3364 C CA . ASN B 1 28 ? 7.297 -4.777 -12.93 1 93.81 28 ASN B CA 1
ATOM 3365 C C . ASN B 1 28 ? 8.609 -5.426 -12.484 1 93.81 28 ASN B C 1
ATOM 3367 O O . ASN B 1 28 ? 8.891 -5.5 -11.289 1 93.81 28 ASN B O 1
ATOM 3371 N N . ALA B 1 29 ? 9.352 -5.949 -13.414 1 93.75 29 ALA B N 1
ATOM 3372 C CA . ALA B 1 29 ? 10.586 -6.672 -13.133 1 93.75 29 ALA B CA 1
ATOM 3373 C C . ALA B 1 29 ? 11.695 -6.262 -14.102 1 93.75 29 ALA B C 1
ATOM 3375 O O . ALA B 1 29 ? 11.445 -5.555 -15.078 1 93.75 29 ALA B O 1
ATOM 3376 N N . TYR B 1 30 ? 12.922 -6.609 -13.797 1 92.38 30 TYR B N 1
ATOM 3377 C CA . TYR B 1 30 ? 14.102 -6.207 -14.562 1 92.38 30 TYR B CA 1
ATOM 3378 C C . TYR B 1 30 ? 14.992 -7.41 -14.859 1 92.38 30 TYR B C 1
ATOM 3380 O O . TYR B 1 30 ? 15.305 -8.195 -13.969 1 92.38 30 TYR B O 1
ATOM 3388 N N . ALA B 1 31 ? 15.336 -7.559 -16.125 1 91.62 31 ALA B N 1
ATOM 3389 C CA . ALA B 1 31 ? 16.156 -8.68 -16.562 1 91.62 31 ALA B CA 1
ATOM 3390 C C . ALA B 1 31 ? 17.609 -8.484 -16.172 1 91.62 31 ALA B C 1
ATOM 3392 O O . ALA B 1 31 ? 18.078 -7.352 -16.031 1 91.62 31 ALA B O 1
ATOM 3393 N N . HIS B 1 32 ? 18.297 -9.633 -15.938 1 89.94 32 HIS B N 1
ATOM 3394 C CA . HIS B 1 32 ? 19.719 -9.594 -15.578 1 89.94 32 HIS B CA 1
ATOM 3395 C C . HIS B 1 32 ? 20.547 -10.406 -16.547 1 89.94 32 HIS B C 1
ATOM 3397 O O . HIS B 1 32 ? 20.047 -11.328 -17.203 1 89.94 32 HIS B O 1
ATOM 3403 N N . THR B 1 33 ? 21.797 -10.039 -16.625 1 86.56 33 THR B N 1
ATOM 3404 C CA . THR B 1 33 ? 22.688 -10.586 -17.641 1 86.56 33 THR B CA 1
ATOM 3405 C C . THR B 1 33 ? 23.188 -11.969 -17.25 1 86.56 33 THR B C 1
ATOM 3407 O O . THR B 1 33 ? 23.641 -12.742 -18.094 1 86.56 33 THR B O 1
ATOM 3410 N N . SER B 1 34 ? 23.062 -12.195 -15.945 1 91.19 34 SER B N 1
ATOM 3411 C CA . SER B 1 34 ? 23.5 -13.516 -15.508 1 91.19 34 SER B CA 1
ATOM 3412 C C . SER B 1 34 ? 22.75 -13.961 -14.258 1 91.19 34 SER B C 1
ATOM 3414 O O . SER B 1 34 ? 22.266 -13.125 -13.492 1 91.19 34 SER B O 1
A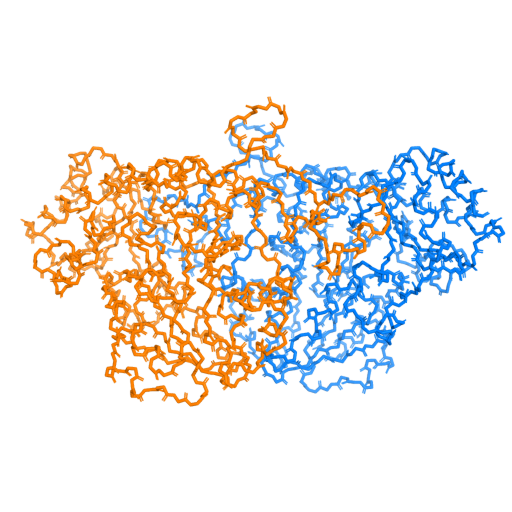TOM 3416 N N . ALA B 1 35 ? 22.688 -15.328 -14.148 1 93 35 ALA B N 1
ATOM 3417 C CA . ALA B 1 35 ? 22.062 -15.914 -12.969 1 93 35 ALA B CA 1
ATOM 3418 C C . ALA B 1 35 ? 22.812 -15.516 -11.695 1 93 35 ALA B C 1
ATOM 3420 O O . ALA B 1 35 ? 22.188 -15.281 -10.656 1 93 35 ALA B O 1
ATOM 3421 N N . GLU B 1 36 ? 24.141 -15.453 -11.789 1 91.88 36 GLU B N 1
ATOM 3422 C CA . GLU B 1 36 ? 24.969 -15.094 -10.648 1 91.88 36 GLU B CA 1
ATOM 3423 C C . GLU B 1 36 ? 24.672 -13.672 -10.18 1 91.88 36 GLU B C 1
ATOM 3425 O O . GLU B 1 36 ? 24.594 -13.406 -8.984 1 91.88 36 GLU B O 1
ATOM 3430 N N . LYS B 1 37 ? 24.531 -12.797 -11.117 1 90.56 37 LYS B N 1
ATOM 3431 C CA . LYS B 1 37 ? 24.219 -11.414 -10.773 1 90.56 37 LYS B CA 1
ATOM 3432 C C . LYS B 1 37 ? 22.875 -11.305 -10.062 1 90.56 37 LYS B C 1
ATOM 3434 O O . LYS B 1 37 ? 22.766 -10.617 -9.047 1 90.56 37 LYS B O 1
ATOM 3439 N N . LEU B 1 38 ? 21.891 -11.953 -10.633 1 91.31 38 LEU B N 1
ATOM 3440 C CA . LEU B 1 38 ? 20.562 -11.938 -10.031 1 91.31 38 LEU B CA 1
ATOM 3441 C C . LEU B 1 38 ? 20.594 -12.531 -8.625 1 91.31 38 LEU B C 1
ATOM 3443 O O . LEU B 1 38 ? 19.969 -12 -7.707 1 91.31 38 LEU B O 1
ATOM 3447 N N . GLU B 1 39 ? 21.297 -13.633 -8.445 1 90.81 39 GLU B N 1
ATOM 3448 C CA . GLU B 1 39 ? 21.453 -14.242 -7.129 1 90.81 39 GLU B CA 1
ATOM 3449 C C . GLU B 1 39 ? 22.062 -13.266 -6.129 1 90.81 39 GLU B C 1
ATOM 3451 O O . GLU B 1 39 ? 21.578 -13.156 -4.996 1 90.81 39 GLU B O 1
ATOM 3456 N N . LYS B 1 40 ? 23.094 -12.578 -6.566 1 90.44 40 LYS B N 1
ATOM 3457 C CA . LYS B 1 40 ? 23.766 -11.625 -5.695 1 90.44 40 LYS B CA 1
ATOM 3458 C C . LYS B 1 40 ? 22.828 -10.492 -5.281 1 90.44 40 LYS B C 1
ATOM 3460 O O . LYS B 1 40 ? 22.891 -10.008 -4.152 1 90.44 40 LYS B O 1
ATOM 3465 N N . ILE B 1 41 ? 22 -10.109 -6.148 1 88.25 41 ILE B N 1
ATOM 3466 C CA . ILE B 1 41 ? 21.031 -9.055 -5.859 1 88.25 41 ILE B CA 1
ATOM 3467 C C . ILE B 1 41 ? 20.047 -9.531 -4.785 1 88.25 41 ILE B C 1
ATOM 3469 O O . ILE B 1 41 ? 19.797 -8.828 -3.812 1 88.25 41 ILE B O 1
ATOM 3473 N N . PHE B 1 42 ? 19.609 -10.68 -4.898 1 87.12 42 PHE B N 1
ATOM 3474 C CA . PHE B 1 42 ? 18.641 -11.219 -3.947 1 87.12 42 PHE B CA 1
ATOM 3475 C C . PHE B 1 42 ? 19.297 -11.469 -2.594 1 87.12 42 PHE B C 1
ATOM 3477 O O . PHE B 1 42 ? 18.625 -11.438 -1.559 1 87.12 42 PHE B O 1
ATOM 3484 N N . GLN B 1 43 ? 20.625 -11.688 -2.619 1 83.75 43 GLN B N 1
ATOM 3485 C CA . GLN B 1 43 ? 21.359 -11.906 -1.381 1 83.75 43 GLN B CA 1
ATOM 3486 C C . GLN B 1 43 ? 21.781 -10.586 -0.748 1 83.75 43 GLN B C 1
ATOM 3488 O O . GLN B 1 43 ? 22.359 -10.57 0.34 1 83.75 43 GLN B O 1
ATOM 3493 N N . GLY B 1 44 ? 21.5 -9.484 -1.393 1 79.75 44 GLY B N 1
ATOM 3494 C CA . GLY B 1 44 ? 21.906 -8.18 -0.896 1 79.75 44 GLY B CA 1
ATOM 3495 C C . GLY B 1 44 ? 23.391 -7.902 -1.094 1 79.75 44 GLY B C 1
ATOM 3496 O O . GLY B 1 44 ? 23.953 -7.02 -0.442 1 79.75 44 GLY B O 1
ATOM 3497 N N . LYS B 1 45 ? 24.141 -8.688 -1.993 1 81.12 45 LYS B N 1
ATOM 3498 C CA . LYS B 1 45 ? 25.578 -8.547 -2.203 1 81.12 45 LYS B CA 1
ATOM 3499 C C . LYS B 1 45 ? 25.875 -7.664 -3.41 1 81.12 45 LYS B C 1
ATOM 3501 O O . LYS B 1 45 ? 27.031 -7.281 -3.635 1 81.12 45 LYS B O 1
ATOM 3506 N N . ASP B 1 46 ? 24.828 -7.387 -4.137 1 85.94 46 ASP B N 1
ATOM 3507 C CA . ASP B 1 46 ? 24.938 -6.492 -5.285 1 85.94 46 ASP B CA 1
ATOM 3508 C C . ASP B 1 46 ? 23.703 -5.602 -5.398 1 85.94 46 ASP B C 1
ATOM 3510 O O . ASP B 1 46 ? 22.625 -5.945 -4.891 1 85.94 46 ASP B O 1
ATOM 3514 N N . MET B 1 47 ? 24 -4.484 -5.996 1 85 47 MET B N 1
ATOM 3515 C CA . MET B 1 47 ? 22.891 -3.549 -6.195 1 85 47 MET B CA 1
ATOM 3516 C C . MET B 1 47 ? 22.203 -3.791 -7.535 1 85 47 MET B C 1
ATOM 3518 O O . MET B 1 47 ? 22.844 -4.227 -8.492 1 85 47 MET B O 1
ATOM 3522 N N . GLY B 1 48 ? 20.953 -3.51 -7.547 1 89.5 48 GLY B N 1
ATOM 3523 C CA . GLY B 1 48 ? 20.188 -3.615 -8.781 1 89.5 48 GLY B CA 1
ATOM 3524 C C . GLY B 1 48 ? 18.688 -3.674 -8.539 1 89.5 48 GLY B C 1
ATOM 3525 O O . GLY B 1 48 ? 18.234 -3.787 -7.398 1 89.5 48 GLY B O 1
ATOM 3526 N N . TYR B 1 49 ? 18.016 -3.453 -9.664 1 92.38 49 TYR B N 1
ATOM 3527 C CA . TYR B 1 49 ? 16.562 -3.545 -9.641 1 92.38 49 TYR B CA 1
ATOM 3528 C C . TYR B 1 49 ? 16.094 -4.938 -10.039 1 92.38 49 TYR B C 1
ATOM 3530 O O . TYR B 1 49 ? 16.516 -5.461 -11.078 1 92.38 49 TYR B O 1
ATOM 3538 N N . ALA B 1 50 ? 15.266 -5.555 -9.242 1 91.31 50 ALA B N 1
ATOM 3539 C CA . ALA B 1 50 ? 14.734 -6.879 -9.555 1 91.31 50 ALA B CA 1
ATOM 3540 C C . ALA B 1 50 ? 13.219 -6.832 -9.742 1 91.31 50 ALA B C 1
ATOM 3542 O O . ALA B 1 50 ? 12.688 -7.438 -10.68 1 91.31 50 ALA B O 1
ATOM 3543 N N . TYR B 1 51 ? 12.562 -6.184 -8.844 1 93.44 51 TYR B N 1
ATOM 3544 C CA . TYR B 1 51 ? 11.109 -6.129 -8.867 1 93.44 51 TYR B CA 1
ATOM 3545 C C . TYR B 1 51 ? 10.602 -4.797 -8.32 1 93.44 51 TYR B C 1
ATOM 3547 O O . TYR B 1 51 ? 11.016 -4.367 -7.238 1 93.44 51 TYR B O 1
ATOM 3555 N N . THR B 1 52 ? 9.656 -4.191 -8.938 1 94.44 52 THR B N 1
ATOM 3556 C CA . THR B 1 52 ? 9.234 -2.811 -8.719 1 94.44 52 THR B CA 1
ATOM 3557 C C . THR B 1 52 ? 8.57 -2.658 -7.355 1 94.44 52 THR B C 1
ATOM 3559 O O . THR B 1 52 ? 8.633 -1.592 -6.742 1 94.44 52 THR B O 1
ATOM 3562 N N . ARG B 1 53 ? 7.93 -3.676 -6.805 1 93.88 53 ARG B N 1
ATOM 3563 C CA . ARG B 1 53 ? 7.355 -3.57 -5.469 1 93.88 53 ARG B CA 1
ATOM 3564 C C . ARG B 1 53 ? 8.422 -3.203 -4.441 1 93.88 53 ARG B C 1
ATOM 3566 O O . ARG B 1 53 ? 8.125 -2.564 -3.43 1 93.88 53 ARG B O 1
ATOM 3573 N N . ILE B 1 54 ? 9.648 -3.598 -4.75 1 92.56 54 ILE B N 1
ATOM 3574 C CA . ILE B 1 54 ? 10.766 -3.389 -3.828 1 92.56 54 ILE B CA 1
ATOM 3575 C C . ILE B 1 54 ? 11.523 -2.119 -4.211 1 92.56 54 ILE B C 1
ATOM 3577 O O . ILE B 1 54 ? 11.82 -1.284 -3.355 1 92.56 54 ILE B O 1
ATOM 3581 N N . SER B 1 55 ? 11.867 -2.055 -5.406 1 93.94 55 SER B N 1
ATOM 3582 C CA . SER B 1 55 ? 12.578 -0.879 -5.898 1 93.94 55 SER B CA 1
ATOM 3583 C C . SER B 1 55 ? 12.312 -0.654 -7.383 1 93.94 55 SER B C 1
ATOM 3585 O O . SER B 1 55 ? 12.102 -1.608 -8.133 1 93.94 55 SER B O 1
ATOM 3587 N N . ASN B 1 56 ? 12.281 0.555 -7.793 1 96.56 56 ASN B N 1
ATOM 3588 C CA . ASN B 1 56 ? 12.086 1.078 -9.141 1 96.56 56 ASN B CA 1
ATOM 3589 C C . ASN B 1 56 ? 12.922 2.328 -9.391 1 96.56 56 ASN B C 1
ATOM 3591 O O . ASN B 1 56 ? 13.039 3.186 -8.508 1 96.56 56 ASN B O 1
ATOM 3595 N N . PRO B 1 57 ? 13.547 2.381 -10.578 1 95.06 57 PRO B N 1
ATOM 3596 C CA . PRO B 1 57 ? 14.461 3.506 -10.797 1 95.06 57 PRO B CA 1
ATOM 3597 C C . PRO B 1 57 ? 13.773 4.863 -10.641 1 95.06 57 PRO B C 1
ATOM 3599 O O . PRO B 1 57 ? 14.391 5.812 -10.148 1 95.06 57 PRO B O 1
ATOM 3602 N N . THR B 1 58 ? 12.539 5.043 -11.141 1 96.25 58 THR B N 1
ATOM 3603 C CA . THR B 1 58 ? 11.812 6.293 -10.969 1 96.25 58 THR B CA 1
ATOM 3604 C C . THR B 1 58 ? 11.57 6.586 -9.492 1 96.25 58 THR B C 1
ATOM 3606 O O . THR B 1 58 ? 11.797 7.703 -9.031 1 96.25 58 THR B O 1
ATOM 3609 N N . VAL B 1 59 ? 11.117 5.57 -8.766 1 97.81 59 VAL B N 1
ATOM 3610 C CA . VAL B 1 59 ? 10.82 5.684 -7.34 1 97.81 59 VAL B CA 1
ATOM 3611 C C . VAL B 1 59 ? 12.094 5.992 -6.566 1 97.81 59 VAL B C 1
ATOM 3613 O O . VAL B 1 59 ? 12.094 6.836 -5.668 1 97.81 59 VAL B O 1
ATOM 3616 N N . THR B 1 60 ? 13.148 5.316 -6.898 1 96.62 60 THR B N 1
ATOM 3617 C CA . THR B 1 60 ? 14.438 5.527 -6.25 1 96.62 60 THR B CA 1
ATOM 3618 C C . THR B 1 60 ? 14.906 6.973 -6.426 1 96.62 60 THR B C 1
ATOM 3620 O O . THR B 1 60 ? 15.477 7.562 -5.508 1 96.62 60 THR B O 1
ATOM 3623 N N . SER B 1 61 ? 14.727 7.496 -7.617 1 95.62 61 SER B N 1
ATOM 3624 C CA . SER B 1 61 ? 15.094 8.891 -7.863 1 95.62 61 SER B CA 1
ATOM 3625 C C . SER B 1 61 ? 14.344 9.828 -6.926 1 95.62 61 SER B C 1
ATOM 3627 O O . SER B 1 61 ? 14.922 10.781 -6.398 1 95.62 61 SER B O 1
ATOM 3629 N N . PHE B 1 62 ? 13.078 9.586 -6.73 1 97.12 62 PHE B N 1
ATOM 3630 C CA . PHE B 1 62 ? 12.266 10.383 -5.824 1 97.12 62 PHE B CA 1
ATOM 3631 C C . PHE B 1 62 ? 12.758 10.242 -4.387 1 97.12 62 PHE B C 1
ATOM 3633 O O . PHE B 1 62 ? 12.914 11.242 -3.682 1 97.12 62 PHE B O 1
ATOM 3640 N N . GLU B 1 63 ? 12.984 9.008 -3.961 1 97.94 63 GLU B N 1
ATOM 3641 C CA . GLU B 1 63 ? 13.477 8.727 -2.615 1 97.94 63 GLU B CA 1
ATOM 3642 C C . GLU B 1 63 ? 14.789 9.453 -2.348 1 97.94 63 GLU B C 1
ATOM 3644 O O . GLU B 1 63 ? 14.969 10.062 -1.291 1 97.94 63 GLU B O 1
ATOM 3649 N N . ARG B 1 64 ? 15.656 9.367 -3.299 1 96.44 64 ARG B N 1
ATOM 3650 C CA . ARG B 1 64 ? 16.953 10.016 -3.156 1 96.44 64 ARG B CA 1
ATOM 3651 C C . ARG B 1 64 ? 16.812 11.531 -3.037 1 96.44 64 ARG B C 1
ATOM 3653 O O . ARG B 1 64 ? 17.516 12.164 -2.254 1 96.44 64 ARG B O 1
ATOM 3660 N N . ARG B 1 65 ? 15.953 12.109 -3.838 1 95.94 65 ARG B N 1
ATOM 3661 C CA . ARG B 1 65 ? 15.719 13.555 -3.793 1 95.94 65 ARG B CA 1
ATOM 3662 C C . ARG B 1 65 ? 15.234 13.984 -2.414 1 95.94 65 ARG B C 1
ATOM 3664 O O . ARG B 1 65 ? 15.75 14.953 -1.845 1 95.94 65 ARG B O 1
ATOM 3671 N N . ILE B 1 66 ? 14.289 13.289 -1.829 1 97.94 66 ILE B N 1
ATOM 3672 C CA . ILE B 1 66 ? 13.719 13.68 -0.543 1 97.94 66 ILE B CA 1
ATOM 3673 C C . ILE B 1 66 ? 14.75 13.469 0.563 1 97.94 66 ILE B C 1
ATOM 3675 O O . ILE B 1 66 ? 14.844 14.273 1.491 1 97.94 66 ILE B O 1
ATOM 3679 N N . ALA B 1 67 ? 15.461 12.305 0.517 1 97.5 67 ALA B N 1
ATOM 3680 C CA . ALA B 1 67 ? 16.516 12.102 1.497 1 97.5 67 ALA B CA 1
ATOM 3681 C C . ALA B 1 67 ? 17.5 13.273 1.502 1 97.5 67 ALA B C 1
ATOM 3683 O O . ALA B 1 67 ? 17.906 13.742 2.566 1 97.5 67 ALA B O 1
ATOM 3684 N N . SER B 1 68 ? 17.844 13.711 0.316 1 95.94 68 SER B N 1
ATOM 3685 C CA . SER B 1 68 ? 18.75 14.836 0.1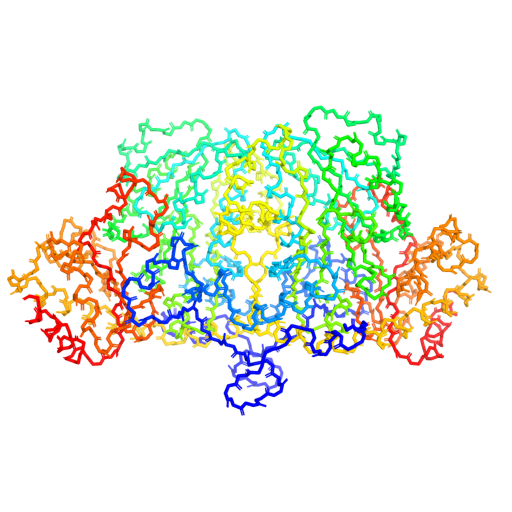79 1 95.94 68 SER B CA 1
ATOM 3686 C C . SER B 1 68 ? 18.172 16.109 0.787 1 95.94 68 SER B C 1
ATOM 3688 O O . SER B 1 68 ? 18.844 16.812 1.539 1 95.94 68 SER B O 1
ATOM 3690 N N . ILE B 1 69 ? 16.953 16.391 0.516 1 96.5 69 ILE B N 1
ATOM 3691 C CA . ILE B 1 69 ? 16.266 17.609 0.958 1 96.5 69 ILE B CA 1
ATOM 3692 C C . ILE B 1 69 ? 16.141 17.594 2.48 1 96.5 69 ILE B C 1
ATOM 3694 O O . ILE B 1 69 ? 16.281 18.641 3.125 1 96.5 69 ILE B O 1
ATOM 3698 N N . GLU B 1 70 ? 15.922 16.453 3.105 1 97.44 70 GLU B N 1
ATOM 3699 C CA . GLU B 1 70 ? 15.727 16.312 4.543 1 97.44 70 GLU B CA 1
ATOM 3700 C C . GLU B 1 70 ? 17.062 16.156 5.27 1 97.44 70 GLU B C 1
ATOM 3702 O O . GLU B 1 70 ? 17.109 16.141 6.504 1 97.44 70 GLU B O 1
ATOM 3707 N N . ASN B 1 71 ? 18.109 16.109 4.527 1 96.69 71 ASN B N 1
ATOM 3708 C CA . ASN B 1 71 ? 19.422 15.773 5.09 1 96.69 71 ASN B CA 1
ATOM 3709 C C . ASN B 1 71 ? 19.375 14.453 5.859 1 96.69 71 ASN B C 1
ATOM 3711 O O . ASN B 1 71 ? 19.969 14.344 6.938 1 96.69 71 ASN B O 1
ATOM 3715 N N . GLY B 1 72 ? 18.562 13.531 5.379 1 97.06 72 GLY B N 1
ATOM 3716 C CA . GLY B 1 72 ? 18.484 12.195 5.949 1 97.06 72 GLY B CA 1
ATOM 3717 C C . GLY B 1 72 ? 19.406 11.195 5.254 1 97.06 72 GLY B C 1
ATOM 3718 O O . GLY B 1 72 ? 19.984 11.508 4.215 1 97.06 72 GLY B O 1
ATOM 3719 N N . MET B 1 73 ? 19.578 10.078 5.828 1 96.62 73 MET B N 1
ATOM 3720 C CA . MET B 1 73 ? 20.469 9.047 5.293 1 96.62 73 MET B CA 1
ATOM 3721 C C . MET B 1 73 ? 19.844 8.359 4.086 1 96.62 73 MET B C 1
ATOM 3723 O O . MET B 1 73 ? 20.484 8.227 3.039 1 96.62 73 MET B O 1
ATOM 3727 N N . VAL B 1 74 ? 18.641 7.859 4.266 1 97.06 74 VAL B N 1
ATOM 3728 C CA . VAL B 1 74 ? 17.938 7.125 3.223 1 97.06 74 VAL B CA 1
ATOM 3729 C C . VAL B 1 74 ? 16.422 7.355 3.365 1 97.06 74 VAL B C 1
ATOM 3731 O O . VAL B 1 74 ? 15.93 7.586 4.473 1 97.06 74 VAL B O 1
ATOM 3734 N N . ALA B 1 75 ? 15.766 7.418 2.246 1 98.44 75 ALA B N 1
ATOM 3735 C CA . ALA B 1 75 ? 14.312 7.535 2.252 1 98.44 75 ALA B CA 1
ATOM 3736 C C . ALA B 1 75 ? 13.664 6.316 1.604 1 98.44 75 ALA B C 1
ATOM 3738 O O . ALA B 1 75 ? 14.219 5.727 0.677 1 98.44 75 ALA B O 1
ATOM 3739 N N . THR B 1 76 ? 12.539 5.863 2.094 1 98.56 76 THR B N 1
ATOM 3740 C CA . THR B 1 76 ? 11.719 4.785 1.553 1 98.56 76 THR B CA 1
ATOM 3741 C C . THR B 1 76 ? 10.289 5.266 1.303 1 98.56 76 THR B C 1
ATOM 3743 O O . THR B 1 76 ? 9.617 5.742 2.221 1 98.56 76 THR B O 1
ATOM 3746 N N . SER B 1 77 ? 9.867 5.102 0.09 1 98.31 77 SER B N 1
ATOM 3747 C CA . SER B 1 77 ? 8.539 5.59 -0.278 1 98.31 77 SER B CA 1
ATOM 3748 C C . SER B 1 77 ? 7.473 4.523 -0.045 1 98.31 77 SER B C 1
ATOM 3750 O O . SER B 1 77 ? 7.793 3.34 0.083 1 98.31 77 SER B O 1
ATOM 3752 N N . ALA B 1 78 ? 6.25 4.953 0.05 1 98.62 78 ALA B N 1
ATOM 3753 C CA . ALA B 1 78 ? 5.074 4.098 0.188 1 98.62 78 ALA B CA 1
ATOM 3754 C C . ALA B 1 78 ? 3.898 4.645 -0.616 1 98.62 78 ALA B C 1
ATOM 3756 O O . ALA B 1 78 ? 3.928 5.793 -1.064 1 98.62 78 ALA B O 1
ATOM 3757 N N . SER B 1 79 ? 2.855 3.828 -0.769 1 98.44 79 SER B N 1
ATOM 3758 C CA . SER B 1 79 ? 1.744 4.152 -1.656 1 98.44 79 SER B CA 1
ATOM 3759 C C . SER B 1 79 ? 0.894 5.285 -1.085 1 98.44 79 SER B C 1
ATOM 3761 O O . SER B 1 79 ? 0.098 5.891 -1.802 1 98.44 79 SER B O 1
ATOM 3763 N N . SER B 1 80 ? 0.995 5.578 0.186 1 98.56 80 SER B N 1
ATOM 3764 C CA . SER B 1 80 ? 0.29 6.68 0.829 1 98.56 80 SER B CA 1
ATOM 3765 C C . SER B 1 80 ? 1.017 7.145 2.086 1 98.56 80 SER B C 1
ATOM 3767 O O . SER B 1 80 ? 1.949 6.484 2.549 1 98.56 80 SER B O 1
ATOM 3769 N N . GLY B 1 81 ? 0.61 8.32 2.547 1 98.56 81 GLY B N 1
ATOM 3770 C CA . GLY B 1 81 ? 1.117 8.766 3.834 1 98.56 81 GLY B CA 1
ATOM 3771 C C . GLY B 1 81 ? 0.796 7.812 4.969 1 98.56 81 GLY B C 1
ATOM 3772 O O . GLY B 1 81 ? 1.638 7.562 5.832 1 98.56 81 GLY B O 1
ATOM 3773 N N . MET B 1 82 ? -0.426 7.254 4.996 1 98.25 82 MET B N 1
ATOM 3774 C CA . MET B 1 82 ? -0.823 6.285 6.016 1 98.25 82 MET B CA 1
ATOM 3775 C C . MET B 1 82 ? 0.043 5.031 5.945 1 98.25 82 MET B C 1
ATOM 3777 O O . MET B 1 82 ? 0.41 4.469 6.977 1 98.25 82 MET B O 1
ATOM 3781 N N . SER B 1 83 ? 0.302 4.602 4.699 1 98.81 83 SER B N 1
ATOM 3782 C CA . SER B 1 83 ? 1.184 3.451 4.535 1 98.81 83 SER B CA 1
ATOM 3783 C C . SER B 1 83 ? 2.564 3.725 5.121 1 98.81 83 SER B C 1
ATOM 3785 O O . SER B 1 83 ? 3.172 2.844 5.734 1 98.81 83 SER B O 1
ATOM 3787 N N . ALA B 1 84 ? 3.09 4.922 4.867 1 98.88 84 ALA B N 1
ATOM 3788 C CA . ALA B 1 84 ? 4.398 5.289 5.398 1 98.88 84 ALA B CA 1
ATOM 3789 C C . ALA B 1 84 ? 4.398 5.27 6.922 1 98.88 84 ALA B C 1
ATOM 3791 O O . ALA B 1 84 ? 5.328 4.746 7.543 1 98.88 84 ALA B O 1
ATOM 3792 N N . ILE B 1 85 ? 3.357 5.852 7.543 1 98.81 85 ILE B N 1
ATOM 3793 C CA . ILE B 1 85 ? 3.24 5.863 9 1 98.81 85 ILE B CA 1
ATOM 3794 C C . ILE B 1 85 ? 3.154 4.434 9.523 1 98.81 85 ILE B C 1
ATOM 3796 O O . ILE B 1 85 ? 3.857 4.07 10.469 1 98.81 85 ILE B O 1
ATOM 3800 N N . TYR B 1 86 ? 2.322 3.656 8.945 1 98.75 86 TYR B N 1
ATOM 3801 C CA . TYR B 1 86 ? 2.135 2.275 9.375 1 98.75 86 TYR B CA 1
ATOM 3802 C C . TYR B 1 86 ? 3.449 1.506 9.32 1 98.75 86 TYR B C 1
ATOM 3804 O O . TYR B 1 86 ? 3.807 0.81 10.273 1 98.75 86 TYR B O 1
ATOM 3812 N N . LEU B 1 87 ? 4.141 1.557 8.148 1 98.81 87 LEU B N 1
ATOM 3813 C CA . LEU B 1 87 ? 5.41 0.857 7.984 1 98.81 87 LEU B CA 1
ATOM 3814 C C . LEU B 1 87 ? 6.41 1.288 9.047 1 98.81 87 LEU B C 1
ATOM 3816 O O . LEU B 1 87 ? 7.078 0.448 9.656 1 98.81 87 LEU B O 1
ATOM 3820 N N . ALA B 1 88 ? 6.527 2.6 9.273 1 98.81 88 ALA B N 1
ATOM 3821 C CA . ALA B 1 88 ? 7.512 3.123 10.211 1 98.81 88 ALA B CA 1
ATOM 3822 C C . ALA B 1 88 ? 7.23 2.633 11.633 1 98.81 88 ALA B C 1
ATOM 3824 O O . ALA B 1 88 ? 8.148 2.248 12.359 1 98.81 88 ALA B O 1
ATOM 3825 N N . VAL B 1 89 ? 5.965 2.658 12.023 1 98.75 89 VAL B N 1
ATOM 3826 C CA . VAL B 1 89 ? 5.57 2.273 13.375 1 98.75 89 VAL B CA 1
ATOM 3827 C C . VAL B 1 89 ? 5.723 0.765 13.555 1 98.75 89 VAL B C 1
ATOM 3829 O O . VAL B 1 89 ? 6.336 0.304 14.516 1 98.75 89 VAL B O 1
ATOM 3832 N N . MET B 1 90 ? 5.258 -0.014 12.57 1 98.38 90 MET B N 1
ATOM 3833 C CA . MET B 1 90 ? 5.25 -1.469 12.695 1 98.38 90 MET B CA 1
ATOM 3834 C C . MET B 1 90 ? 6.656 -2.035 12.57 1 98.38 90 MET B C 1
ATOM 3836 O O . MET B 1 90 ? 6.93 -3.146 13.031 1 98.38 90 MET B O 1
ATOM 3840 N N . ASN B 1 91 ? 7.523 -1.294 11.938 1 98.31 91 ASN B N 1
ATOM 3841 C CA . ASN B 1 91 ? 8.922 -1.696 11.906 1 98.31 91 ASN B CA 1
ATOM 3842 C C . ASN B 1 91 ? 9.523 -1.739 13.312 1 98.31 91 ASN B C 1
ATOM 3844 O O . ASN B 1 91 ? 10.5 -2.453 13.547 1 98.31 91 ASN B O 1
ATOM 3848 N N . MET B 1 92 ? 8.945 -1.001 14.25 1 98 92 MET B N 1
ATOM 3849 C CA . MET B 1 92 ? 9.539 -0.769 15.562 1 98 92 MET B CA 1
ATOM 3850 C C . MET B 1 92 ? 8.922 -1.689 16.609 1 98 92 MET B C 1
ATOM 3852 O O . MET B 1 92 ? 9.578 -2.041 17.594 1 98 92 MET B O 1
ATOM 3856 N N . VAL B 1 93 ? 7.66 -2.104 16.422 1 97.62 93 VAL B N 1
ATOM 3857 C CA . VAL B 1 93 ? 6.949 -2.648 17.578 1 97.62 93 VAL B CA 1
ATOM 3858 C C . VAL B 1 93 ? 6.488 -4.07 17.266 1 97.62 93 VAL B C 1
ATOM 3860 O O . VAL B 1 93 ? 6.332 -4.449 16.109 1 97.62 93 VAL B O 1
ATOM 3863 N N . GLU B 1 94 ? 6.352 -4.848 18.25 1 96.88 94 GLU B N 1
ATOM 3864 C CA . GLU B 1 94 ? 5.754 -6.18 18.281 1 96.88 94 GLU B CA 1
ATOM 3865 C C . GLU B 1 94 ? 4.715 -6.281 19.406 1 96.88 94 GLU B C 1
ATOM 3867 O O . GLU B 1 94 ? 4.566 -5.363 20.203 1 96.88 94 GLU B O 1
ATOM 3872 N N . SER B 1 95 ? 3.902 -7.402 19.391 1 97.25 95 SER B N 1
ATOM 3873 C CA . SER B 1 95 ? 2.93 -7.617 20.453 1 97.25 95 SER B CA 1
ATOM 3874 C C . SER B 1 95 ? 3.582 -7.5 21.828 1 97.25 95 SER B C 1
ATOM 3876 O O . SER B 1 95 ? 4.641 -8.078 22.062 1 97.25 95 SER B O 1
ATOM 3878 N N . GLY B 1 96 ? 2.963 -6.691 22.719 1 97.06 96 GLY B N 1
ATOM 3879 C CA . GLY B 1 96 ? 3.486 -6.5 24.062 1 97.06 96 GLY B CA 1
ATOM 3880 C C . GLY B 1 96 ? 4.203 -5.172 24.234 1 97.06 96 GLY B C 1
ATOM 3881 O O . GLY B 1 96 ? 4.414 -4.723 25.359 1 97.06 96 GLY B O 1
ATOM 3882 N N . ASP B 1 97 ? 4.551 -4.508 23.141 1 98.19 97 ASP B N 1
ATOM 3883 C CA . ASP B 1 97 ? 5.266 -3.236 23.203 1 98.19 97 ASP B CA 1
ATOM 3884 C C . ASP B 1 97 ? 4.301 -2.076 23.438 1 98.19 97 ASP B C 1
ATOM 3886 O O . ASP B 1 97 ? 3.084 -2.24 23.344 1 98.19 97 ASP B O 1
ATOM 3890 N N . GLU B 1 98 ? 4.891 -0.887 23.812 1 98.62 98 GLU B N 1
ATOM 3891 C CA . GLU B 1 98 ? 4.098 0.314 24.062 1 98.62 98 GLU B CA 1
ATOM 3892 C C . GLU B 1 98 ? 4.625 1.498 23.266 1 98.62 98 GLU B C 1
ATOM 3894 O O . GLU B 1 98 ? 5.816 1.566 22.953 1 98.62 98 GLU B O 1
ATOM 3899 N N . ILE B 1 99 ? 3.711 2.373 22.844 1 98.69 99 ILE B N 1
ATOM 3900 C CA . ILE B 1 99 ? 3.975 3.607 22.125 1 98.69 99 ILE B CA 1
ATOM 3901 C C . ILE B 1 99 ? 3.408 4.797 22.891 1 98.69 99 ILE B C 1
ATOM 3903 O O . ILE B 1 99 ? 2.359 4.684 23.531 1 98.69 99 ILE B O 1
ATOM 3907 N N . VAL B 1 100 ? 4.129 5.906 22.938 1 98.81 100 VAL B N 1
ATOM 3908 C CA . VAL B 1 100 ? 3.533 7.176 23.344 1 98.81 100 VAL B CA 1
ATOM 3909 C C . VAL B 1 100 ? 3.225 8.023 22.109 1 98.81 100 VAL B C 1
ATOM 3911 O O . VAL B 1 100 ? 4.094 8.234 21.266 1 98.81 100 VAL B O 1
ATOM 3914 N N . SER B 1 101 ? 2.002 8.461 22 1 98.12 101 SER B N 1
ATOM 3915 C CA . SER B 1 101 ? 1.589 9.25 20.859 1 98.12 101 SER B CA 1
ATOM 3916 C C . SER B 1 101 ? 0.922 10.555 21.281 1 98.12 101 SER B C 1
ATOM 3918 O O . SER B 1 101 ? 0.187 10.586 22.281 1 98.12 101 SER B O 1
ATOM 3920 N N . SER B 1 102 ? 1.233 11.625 20.547 1 96.62 102 SER B N 1
ATOM 3921 C CA . SER B 1 102 ? 0.413 12.828 20.672 1 96.62 102 SER B CA 1
ATOM 3922 C C . SER B 1 102 ? -1.044 12.539 20.328 1 96.62 102 SER B C 1
ATOM 3924 O O . SER B 1 102 ? -1.333 11.664 19.516 1 96.62 102 SER B O 1
ATOM 3926 N N . SER B 1 103 ? -1.944 13.266 20.969 1 93.19 103 SER B N 1
ATOM 3927 C CA . SER B 1 103 ? -3.354 13.156 20.609 1 93.19 103 SER B CA 1
ATOM 3928 C C . SER B 1 103 ? -3.729 14.156 19.516 1 93.19 103 SER B C 1
ATOM 3930 O O . SER B 1 103 ? -4.742 13.984 18.844 1 93.19 103 SER B O 1
ATOM 3932 N N . GLY B 1 104 ? -3.01 15.219 19.406 1 92.06 104 GLY B N 1
ATOM 3933 C CA . GLY B 1 104 ? -3.271 16.203 18.359 1 92.06 104 GLY B CA 1
ATOM 3934 C C . GLY B 1 104 ? -2.752 15.797 17 1 92.06 104 GLY B C 1
ATOM 3935 O O . GLY B 1 104 ? -1.899 16.469 16.422 1 92.06 104 GLY B O 1
ATOM 3936 N N . LEU B 1 105 ? -3.273 14.617 16.547 1 93.62 105 LEU B N 1
ATOM 3937 C CA . LEU B 1 105 ? -2.834 14.039 15.289 1 93.62 105 LEU B CA 1
ATOM 3938 C C . LEU B 1 105 ? -3.916 14.172 14.219 1 93.62 105 LEU B C 1
ATOM 3940 O O . LEU B 1 105 ? -5.086 14.398 14.539 1 93.62 105 LEU B O 1
ATOM 3944 N N . TYR B 1 106 ? -3.457 14.094 12.969 1 91.81 106 TYR B N 1
ATOM 3945 C CA . TYR B 1 106 ? -4.414 13.773 11.914 1 91.81 106 TYR B CA 1
ATOM 3946 C C . TYR B 1 106 ? -5.332 12.633 12.336 1 91.81 106 TYR B C 1
ATOM 3948 O O . TYR B 1 106 ? -4.875 11.641 12.898 1 91.81 106 TYR B O 1
ATOM 3956 N N . GLY B 1 107 ? -6.574 12.797 12.031 1 89.69 107 GLY B N 1
ATOM 3957 C CA . GLY B 1 107 ? -7.582 11.852 12.492 1 89.69 107 GLY B CA 1
ATOM 3958 C C . GLY B 1 107 ? -7.273 10.414 12.094 1 89.69 107 GLY B C 1
ATOM 3959 O O . GLY B 1 107 ? -7.449 9.492 12.898 1 89.69 107 GLY B O 1
ATOM 3960 N N . GLY B 1 108 ? -6.887 10.172 10.82 1 91.44 108 GLY B N 1
ATOM 3961 C CA . GLY B 1 108 ? -6.535 8.836 10.367 1 91.44 108 GLY B CA 1
ATOM 3962 C C . GLY B 1 108 ? -5.371 8.234 11.133 1 91.44 108 GLY B C 1
ATOM 3963 O O . GLY B 1 108 ? -5.359 7.027 11.406 1 91.44 108 GLY B O 1
ATOM 3964 N N . THR B 1 109 ? -4.395 9.055 11.469 1 95.38 109 THR B N 1
ATOM 3965 C CA . THR B 1 109 ? -3.256 8.594 12.25 1 95.38 109 THR B CA 1
ATOM 3966 C C . THR B 1 109 ? -3.686 8.219 13.672 1 95.38 109 THR B C 1
ATOM 3968 O O . THR B 1 109 ? -3.236 7.215 14.219 1 95.38 109 THR B O 1
ATOM 3971 N N . TYR B 1 110 ? -4.488 9.078 14.242 1 93.88 110 TYR B N 1
ATOM 3972 C CA . TYR B 1 110 ? -5.016 8.781 15.57 1 93.88 110 TYR B CA 1
ATOM 3973 C C . TYR B 1 110 ? -5.715 7.426 15.594 1 93.88 110 TYR B C 1
ATOM 3975 O O . TYR B 1 110 ? -5.48 6.613 16.484 1 93.88 110 TYR B O 1
ATOM 3983 N N . THR B 1 111 ? -6.582 7.199 14.641 1 93.38 111 THR B N 1
ATOM 3984 C CA . THR B 1 111 ? -7.336 5.953 14.555 1 93.38 111 THR B CA 1
ATOM 3985 C C . THR B 1 111 ? -6.398 4.762 14.375 1 93.38 111 THR B C 1
ATOM 3987 O O . THR B 1 111 ? -6.602 3.709 14.984 1 93.38 111 THR B O 1
ATOM 3990 N N . LEU B 1 112 ? -5.414 4.918 13.523 1 96.31 112 LEU B N 1
ATOM 3991 C CA . LEU B 1 112 ? -4.41 3.873 13.352 1 96.31 112 LEU B CA 1
ATOM 3992 C C . LEU B 1 112 ? -3.77 3.512 14.68 1 96.31 112 LEU B C 1
ATOM 3994 O O . LEU B 1 112 ? -3.697 2.334 15.047 1 96.31 112 LEU B O 1
ATOM 3998 N N . MET B 1 113 ? -3.309 4.551 15.391 1 97 113 MET B N 1
ATOM 3999 C CA . MET B 1 113 ? -2.648 4.32 16.672 1 97 113 MET B CA 1
ATOM 4000 C C . MET B 1 113 ? -3.588 3.615 17.641 1 97 113 MET B C 1
ATOM 4002 O O . MET B 1 113 ? -3.189 2.67 18.328 1 97 113 MET B O 1
ATOM 4006 N N . ARG B 1 114 ? -4.762 4.078 17.719 1 94.56 114 ARG B N 1
ATOM 4007 C CA . ARG B 1 114 ? -5.762 3.484 18.609 1 94.56 114 ARG B CA 1
ATOM 4008 C C . ARG B 1 114 ? -5.984 2.014 18.266 1 94.56 114 ARG B C 1
ATOM 4010 O O . ARG B 1 114 ? -6.109 1.182 19.172 1 94.56 114 ARG B O 1
ATOM 4017 N N . ASN B 1 115 ? -6.047 1.694 17.016 1 95.94 115 ASN B N 1
ATOM 4018 C CA . ASN B 1 115 ? -6.402 0.357 16.547 1 95.94 115 ASN B CA 1
ATOM 4019 C C . ASN B 1 115 ? -5.262 -0.633 16.766 1 95.94 115 ASN B C 1
ATOM 4021 O O . ASN B 1 115 ? -5.457 -1.846 16.656 1 95.94 115 ASN B O 1
ATOM 4025 N N . LEU B 1 116 ? -4.078 -0.193 17.094 1 97.56 116 LEU B N 1
ATOM 4026 C CA . LEU B 1 116 ? -2.939 -1.081 17.312 1 97.56 116 LEU B CA 1
ATOM 4027 C C . LEU B 1 116 ? -3.191 -2.012 18.484 1 97.56 116 LEU B C 1
ATOM 4029 O O . LEU B 1 116 ? -2.502 -3.023 18.641 1 97.56 116 LEU B O 1
ATOM 4033 N N . LYS B 1 117 ? -4.137 -1.705 19.344 1 96.69 117 LYS B N 1
ATOM 4034 C CA . LYS B 1 117 ? -4.5 -2.564 20.469 1 96.69 117 LYS B CA 1
ATOM 4035 C C . LYS B 1 117 ? -4.91 -3.953 19.984 1 96.69 117 LYS B C 1
ATOM 4037 O O . LYS B 1 117 ? -4.684 -4.949 20.688 1 96.69 117 LYS B O 1
ATOM 4042 N N . SER B 1 118 ? -5.473 -4.051 18.797 1 95.5 118 SER B N 1
ATOM 4043 C CA . SER B 1 118 ? -5.941 -5.32 18.25 1 95.5 118 SER B CA 1
ATOM 4044 C C . SER B 1 118 ? -4.781 -6.285 18.031 1 95.5 118 SER B C 1
ATOM 4046 O O . SER B 1 118 ? -4.98 -7.5 17.969 1 95.5 118 SER B O 1
ATOM 4048 N N . ILE B 1 119 ? -3.574 -5.738 17.891 1 96.19 119 ILE B N 1
ATOM 4049 C CA . ILE B 1 119 ? -2.43 -6.609 17.656 1 96.19 119 ILE B CA 1
ATOM 4050 C C . ILE B 1 119 ? -1.523 -6.613 18.891 1 96.19 119 ILE B C 1
ATOM 4052 O O . ILE B 1 119 ? -0.339 -6.941 18.797 1 96.19 119 ILE B O 1
ATOM 4056 N N . GLY B 1 120 ? -1.998 -6.117 20.016 1 96.69 120 GLY B N 1
ATOM 4057 C CA . GLY B 1 120 ? -1.325 -6.262 21.297 1 96.69 120 GLY B CA 1
ATOM 4058 C C . GLY B 1 120 ? -0.355 -5.133 21.594 1 96.69 120 GLY B C 1
ATOM 4059 O O . GLY B 1 120 ? 0.551 -5.289 22.406 1 96.69 120 GLY B O 1
ATOM 4060 N N . VAL B 1 121 ? -0.441 -4.012 20.922 1 98.25 121 VAL B N 1
ATOM 4061 C CA . VAL B 1 121 ? 0.399 -2.852 21.188 1 98.25 121 VAL B CA 1
ATOM 4062 C C . VAL B 1 121 ? -0.392 -1.811 21.984 1 98.25 121 VAL B C 1
ATOM 4064 O O . VAL B 1 121 ? -1.496 -1.43 21.578 1 98.25 121 VAL B O 1
ATOM 4067 N N . LYS B 1 122 ? 0.179 -1.391 23.078 1 98.25 122 LYS B N 1
ATOM 4068 C CA . LYS B 1 122 ? -0.479 -0.384 23.906 1 98.25 122 LYS B CA 1
ATOM 4069 C C . LYS B 1 122 ? -0.016 1.021 23.531 1 98.25 122 LYS B C 1
ATOM 4071 O O . LYS B 1 122 ? 1.186 1.287 23.469 1 98.25 122 LYS B O 1
ATOM 4076 N N . VAL B 1 123 ? -0.987 1.928 23.344 1 98.31 123 VAL B N 1
ATOM 4077 C CA . VAL B 1 123 ? -0.656 3.303 22.984 1 98.31 123 VAL B CA 1
ATOM 4078 C C . VAL B 1 123 ? -1.115 4.25 24.094 1 98.31 123 VAL B C 1
ATOM 4080 O O . VAL B 1 123 ? -2.281 4.223 24.5 1 98.31 123 VAL B O 1
ATOM 4083 N N . HIS B 1 124 ? -0.161 5.012 24.609 1 98.25 124 HIS B N 1
ATOM 4084 C CA . HIS B 1 124 ? -0.465 6.105 25.516 1 98.25 124 HIS B CA 1
ATOM 4085 C C . HIS B 1 124 ? -0.634 7.422 24.766 1 98.25 124 HIS B C 1
ATOM 4087 O O . HIS B 1 124 ? 0.34 7.98 24.25 1 98.25 124 HIS B O 1
ATOM 4093 N N . PHE B 1 125 ? -1.855 7.941 24.766 1 96.44 125 PHE B N 1
ATOM 4094 C CA . PHE B 1 125 ? -2.098 9.227 24.125 1 96.44 125 PHE B CA 1
ATOM 4095 C C . PHE B 1 125 ? -1.877 10.367 25.109 1 96.44 125 PHE B C 1
ATOM 4097 O O . PHE B 1 125 ? -2.404 10.344 26.219 1 96.44 125 PHE B O 1
ATOM 4104 N N . LEU B 1 126 ? -1.064 11.312 24.703 1 96.69 126 LEU B N 1
ATOM 4105 C CA . LEU B 1 126 ? -0.833 12.5 25.516 1 96.69 126 LEU B CA 1
ATOM 4106 C C . LEU B 1 126 ? -1.291 13.758 24.781 1 96.69 126 LEU B C 1
ATOM 4108 O O . LEU B 1 126 ? -0.977 13.945 23.609 1 96.69 126 LEU B O 1
ATOM 4112 N N . GLU B 1 127 ? -2.004 14.617 25.438 1 93.5 127 GLU B N 1
ATOM 4113 C CA . GLU B 1 127 ? -2.447 15.883 24.859 1 93.5 127 GLU B CA 1
ATOM 4114 C C . GLU B 1 127 ? -1.266 16.797 24.578 1 93.5 127 GLU B C 1
ATOM 4116 O O . GLU B 1 127 ? -1.264 17.531 23.578 1 93.5 127 GLU B O 1
ATOM 4121 N N . ASN B 1 128 ? -0.369 16.75 25.531 1 92.88 128 ASN B N 1
ATOM 4122 C CA . ASN B 1 128 ? 0.86 17.531 25.391 1 92.88 128 ASN B CA 1
ATOM 4123 C C . ASN B 1 128 ? 2.096 16.641 25.5 1 92.88 128 ASN B C 1
ATOM 4125 O O . ASN B 1 128 ? 2.328 16.016 26.547 1 92.88 128 ASN B O 1
ATOM 4129 N N . ILE B 1 129 ? 2.854 16.609 24.438 1 96.88 129 ILE B N 1
ATOM 4130 C CA . ILE B 1 129 ? 4.102 15.867 24.469 1 96.88 129 ILE B CA 1
ATOM 4131 C C . ILE B 1 129 ? 5.234 16.766 24.953 1 96.88 129 ILE B C 1
ATOM 4133 O O . ILE B 1 129 ? 5.727 17.609 24.203 1 96.88 129 ILE B O 1
ATOM 4137 N N . ASN B 1 130 ? 5.699 16.578 26.094 1 97.62 130 ASN B N 1
ATOM 4138 C CA . ASN B 1 130 ? 6.84 17.266 26.703 1 97.62 130 ASN B CA 1
ATOM 4139 C C . ASN B 1 130 ? 7.562 16.359 27.703 1 97.62 130 ASN B C 1
ATOM 4141 O O . ASN B 1 130 ? 7.066 15.289 28.047 1 97.62 130 ASN B O 1
ATOM 4145 N N . PRO B 1 131 ? 8.719 16.781 28.141 1 98.12 131 PRO B N 1
ATOM 4146 C CA . PRO B 1 131 ? 9.516 15.906 29.016 1 98.12 131 PRO B CA 1
ATOM 4147 C C . PRO B 1 131 ? 8.758 15.469 30.266 1 98.12 131 PRO B C 1
ATOM 4149 O O . PRO B 1 131 ? 8.836 14.305 30.656 1 98.12 131 PRO B O 1
ATOM 4152 N N . ASP B 1 132 ? 7.988 16.312 30.875 1 98 132 ASP B N 1
ATOM 4153 C CA . ASP B 1 132 ? 7.281 15.992 32.094 1 98 132 ASP B CA 1
ATOM 4154 C C . ASP B 1 132 ? 6.207 14.93 31.859 1 98 132 ASP B C 1
ATOM 4156 O O . ASP B 1 132 ? 6.105 13.953 32.594 1 98 132 ASP B O 1
ATOM 4160 N N . THR B 1 133 ? 5.406 15.148 30.859 1 98.19 133 THR B N 1
ATOM 4161 C CA . THR B 1 133 ? 4.336 14.195 30.562 1 98.19 133 THR B CA 1
ATOM 4162 C C . THR B 1 133 ? 4.91 12.875 30.078 1 98.19 133 THR B C 1
ATOM 4164 O O . THR B 1 133 ? 4.363 11.805 30.375 1 98.19 133 THR B O 1
ATOM 4167 N N . LEU B 1 134 ? 5.977 12.922 29.344 1 98.5 134 LEU B N 1
ATOM 4168 C CA . LEU B 1 134 ? 6.621 11.703 28.859 1 98.5 134 LEU B CA 1
ATOM 4169 C C . LEU B 1 134 ? 7.148 10.883 30.031 1 98.5 134 LEU B C 1
ATOM 4171 O O . LEU B 1 134 ? 6.98 9.656 30.062 1 98.5 134 LEU B O 1
ATOM 4175 N N . LYS B 1 135 ? 7.77 11.523 30.938 1 98 135 LYS B N 1
ATOM 4176 C CA . LYS B 1 135 ? 8.344 10.852 32.094 1 98 135 LYS B CA 1
ATOM 4177 C C . LYS B 1 135 ? 7.277 10.062 32.844 1 98 135 LYS B C 1
ATOM 4179 O O . LYS B 1 135 ? 7.559 8.992 33.406 1 98 135 LYS B O 1
ATOM 4184 N N . SER B 1 136 ? 6.117 10.523 32.812 1 97.75 136 SER B N 1
ATOM 4185 C CA . SER B 1 136 ? 5.031 9.953 33.625 1 97.75 136 SER B CA 1
ATOM 4186 C C . SER B 1 136 ? 4.516 8.664 33 1 97.75 136 SER B C 1
ATOM 4188 O O . SER B 1 136 ? 3.836 7.871 33.656 1 97.75 136 SER B O 1
ATOM 4190 N N . VAL B 1 137 ? 4.863 8.359 31.734 1 97.94 137 VAL B N 1
ATOM 4191 C CA . VAL B 1 137 ? 4.191 7.234 31.078 1 97.94 137 VAL B CA 1
ATOM 4192 C C . VAL B 1 137 ? 5.23 6.258 30.531 1 97.94 137 VAL B C 1
ATOM 4194 O O . VAL B 1 137 ? 4.938 5.074 30.344 1 97.94 137 VAL B O 1
ATOM 4197 N N . ILE B 1 138 ? 6.457 6.629 30.297 1 97.75 138 ILE B N 1
ATOM 4198 C CA . ILE B 1 138 ? 7.441 5.766 29.641 1 97.75 138 ILE B CA 1
ATOM 4199 C C . ILE B 1 138 ? 7.852 4.645 30.594 1 97.75 138 ILE B C 1
ATOM 4201 O O . ILE B 1 138 ? 7.855 4.832 31.812 1 97.75 138 ILE B O 1
ATOM 4205 N N . ASN B 1 139 ? 8.172 3.502 30.141 1 97.75 139 ASN B N 1
ATOM 4206 C CA . ASN B 1 139 ? 8.672 2.33 30.844 1 97.75 139 ASN B CA 1
ATOM 4207 C C . ASN B 1 139 ? 9.547 1.46 29.938 1 97.75 139 ASN B C 1
ATOM 4209 O O . ASN B 1 139 ? 9.969 1.899 28.875 1 97.75 139 ASN B O 1
ATOM 4213 N N . LYS B 1 140 ? 9.844 0.234 30.391 1 96.5 140 LYS B N 1
ATOM 4214 C CA . LYS B 1 140 ? 10.789 -0.621 29.672 1 96.5 140 LYS B CA 1
ATOM 4215 C C . LYS B 1 140 ? 10.188 -1.117 28.359 1 96.5 140 LYS B C 1
ATOM 4217 O O . LYS B 1 140 ? 10.922 -1.521 27.453 1 96.5 140 LYS B O 1
ATOM 4222 N N . LYS B 1 141 ? 8.875 -1.087 28.203 1 97.69 141 LYS B N 1
ATOM 4223 C CA . LYS B 1 141 ? 8.195 -1.592 27.016 1 97.69 141 LYS B CA 1
ATOM 4224 C C . LYS B 1 141 ? 8 -0.487 25.984 1 97.69 141 LYS B C 1
ATOM 4226 O O . LYS B 1 141 ? 7.633 -0.758 24.828 1 97.69 141 LYS B O 1
ATOM 4231 N N . THR B 1 142 ? 8.266 0.821 26.359 1 98.56 142 THR B N 1
ATOM 4232 C CA . THR B 1 142 ? 8.055 1.942 25.453 1 98.56 142 THR B CA 1
ATOM 4233 C C . THR B 1 142 ? 9.125 1.971 24.359 1 98.56 142 THR B C 1
ATOM 4235 O O . THR B 1 142 ? 10.32 2.094 24.656 1 98.56 142 THR B O 1
ATOM 4238 N N . LYS B 1 143 ? 8.672 1.899 23.109 1 98.5 143 LYS B N 1
ATOM 4239 C CA . LYS B 1 143 ? 9.625 1.801 22 1 98.5 143 LYS B CA 1
ATOM 4240 C C . LYS B 1 143 ? 9.781 3.143 21.297 1 98.5 143 LYS B C 1
ATOM 4242 O O . LYS B 1 143 ? 10.859 3.461 20.797 1 98.5 143 LYS B O 1
ATOM 4247 N N . LEU B 1 144 ? 8.656 3.859 21.188 1 98.56 144 LEU B N 1
ATOM 4248 C CA . LEU B 1 144 ? 8.75 5.082 20.391 1 98.56 144 LEU B CA 1
ATOM 4249 C C . LEU B 1 144 ? 7.766 6.133 20.906 1 98.56 144 LEU B C 1
ATOM 4251 O O . LEU B 1 144 ? 6.809 5.801 21.609 1 98.56 144 LEU B O 1
ATOM 4255 N N . VAL B 1 145 ? 8.133 7.387 20.656 1 98.88 145 VAL B N 1
ATOM 4256 C CA . VAL B 1 145 ? 7.254 8.547 20.734 1 98.88 145 VAL B CA 1
ATOM 4257 C C . VAL B 1 145 ? 6.887 9.031 19.344 1 98.88 145 VAL B C 1
ATOM 4259 O O . VAL B 1 145 ? 7.758 9.172 18.484 1 98.88 145 VAL B O 1
ATOM 4262 N N . PHE B 1 146 ? 5.586 9.172 19.094 1 98.88 146 PHE B N 1
ATOM 4263 C CA . PHE B 1 146 ? 5.086 9.641 17.812 1 98.88 146 PHE B CA 1
ATOM 4264 C C . PHE B 1 146 ? 4.398 10.992 17.938 1 98.88 146 PHE B C 1
ATOM 4266 O O . PHE B 1 146 ? 3.535 11.172 18.812 1 98.88 146 PHE B O 1
ATOM 4273 N N . ALA B 1 147 ? 4.762 11.961 17.094 1 98.5 147 ALA B N 1
ATOM 4274 C CA . ALA B 1 147 ? 4.121 13.273 17.109 1 98.5 147 ALA B CA 1
ATOM 4275 C C . ALA B 1 147 ? 4.164 13.914 15.719 1 98.5 147 ALA B C 1
ATOM 4277 O O . ALA B 1 147 ? 4.73 13.344 14.781 1 98.5 147 ALA B O 1
ATOM 4278 N N . GLU B 1 148 ? 3.43 14.953 15.547 1 98.25 148 GLU B N 1
ATOM 4279 C CA . GLU B 1 148 ? 3.486 15.805 14.367 1 98.25 148 GLU B CA 1
ATOM 4280 C C . GLU B 1 148 ? 4.184 17.125 14.672 1 98.25 148 GLU B C 1
ATOM 4282 O O . GLU B 1 148 ? 4.141 17.609 15.805 1 98.25 148 GLU B O 1
ATOM 4287 N N . THR B 1 149 ? 4.93 17.672 13.695 1 98.19 149 THR B N 1
ATOM 4288 C CA . THR B 1 149 ? 5.551 18.984 13.898 1 98.19 149 THR B CA 1
ATOM 4289 C C . THR B 1 149 ? 4.508 20.016 14.312 1 98.19 149 THR B C 1
ATOM 4291 O O . THR B 1 149 ? 4.656 20.688 15.336 1 98.19 149 THR B O 1
ATOM 4294 N N . ILE B 1 150 ? 3.568 20.219 13.531 1 97.56 150 ILE B N 1
ATOM 4295 C CA . ILE B 1 150 ? 2.346 20.953 13.812 1 97.56 150 ILE B CA 1
ATOM 4296 C C . ILE B 1 150 ? 1.137 20.031 13.672 1 97.56 150 ILE B C 1
ATOM 4298 O O . ILE B 1 150 ? 0.941 19.406 12.625 1 97.56 150 ILE B O 1
ATOM 4302 N N . GLY B 1 151 ? 0.419 19.922 14.797 1 95.12 151 GLY B N 1
ATOM 4303 C CA . GLY B 1 151 ? -0.719 19.031 14.789 1 95.12 151 GLY B CA 1
ATOM 4304 C C . GLY B 1 151 ? -1.81 19.438 13.82 1 95.12 151 GLY B C 1
ATOM 4305 O O . GLY B 1 151 ? -1.986 20.625 13.555 1 95.12 151 GLY B O 1
ATOM 4306 N N . ASN B 1 152 ? -2.604 18.562 13.305 1 91.88 152 ASN B N 1
ATOM 4307 C CA . ASN B 1 152 ? -3.725 18.766 12.391 1 91.88 152 ASN B CA 1
ATOM 4308 C C . ASN B 1 152 ? -4.984 18.062 12.891 1 91.88 152 ASN B C 1
ATOM 4310 O O . ASN B 1 152 ? -5.02 16.828 12.969 1 91.88 152 ASN B O 1
ATOM 4314 N N . PRO B 1 153 ? -5.914 18.75 13.352 1 90.94 153 PRO B N 1
ATOM 4315 C CA . PRO B 1 153 ? -6.117 20.172 13.055 1 90.94 153 PRO B CA 1
ATOM 4316 C C . PRO B 1 153 ? -5.887 21.062 14.273 1 90.94 153 PRO B C 1
ATOM 4318 O O . PRO B 1 153 ? -6.188 22.25 14.234 1 90.94 153 PRO B O 1
ATOM 4321 N N . ARG B 1 154 ? -5.328 20.516 15.297 1 93.19 154 ARG B N 1
ATOM 4322 C CA . ARG B 1 154 ? -5.164 21.266 16.531 1 93.19 154 ARG B CA 1
ATOM 4323 C C . ARG B 1 154 ? -4.137 22.391 16.359 1 93.19 154 ARG B C 1
ATOM 4325 O O . ARG B 1 154 ? -4.156 23.375 17.109 1 93.19 154 ARG B O 1
ATOM 4332 N N . LEU B 1 155 ? -3.242 22.234 15.5 1 96.44 155 LEU B N 1
ATOM 4333 C CA . LEU B 1 155 ? -2.166 23.156 15.172 1 96.44 155 LEU B CA 1
ATOM 4334 C C . LEU B 1 155 ? -1.282 23.422 16.391 1 96.44 155 LEU B C 1
ATOM 4336 O O . LEU B 1 155 ? -0.781 24.531 16.562 1 96.44 155 LEU B O 1
ATOM 4340 N N . ASP B 1 156 ? -1.223 22.5 17.266 1 95.69 156 ASP B N 1
ATOM 4341 C CA . ASP B 1 156 ? -0.228 22.562 18.344 1 95.69 156 ASP B CA 1
ATOM 4342 C C . ASP B 1 156 ? 1.182 22.359 17.781 1 95.69 156 ASP B C 1
ATOM 4344 O O . ASP B 1 156 ? 1.383 21.578 16.859 1 95.69 156 ASP B O 1
ATOM 4348 N N . VAL B 1 157 ? 2.127 23.109 18.328 1 97.62 157 VAL B N 1
ATOM 4349 C CA . VAL B 1 157 ? 3.504 23.062 17.844 1 97.62 157 VAL B CA 1
ATOM 4350 C C . VAL B 1 157 ? 4.359 22.234 18.797 1 97.62 157 VAL B C 1
ATOM 4352 O O . VAL B 1 157 ? 4.383 22.484 20 1 97.62 157 VAL B O 1
ATOM 4355 N N . LEU B 1 158 ? 5.02 21.266 18.266 1 98.12 158 LEU B N 1
ATOM 4356 C CA . LEU B 1 158 ? 5.883 20.391 19.062 1 98.12 158 LEU B CA 1
ATOM 4357 C C . LEU B 1 158 ? 7.203 21.078 19.375 1 98.12 158 LEU B C 1
ATOM 4359 O O . LEU B 1 158 ? 7.84 21.656 18.5 1 98.12 158 LEU B O 1
ATOM 4363 N N . ASP B 1 159 ? 7.602 21.078 20.656 1 98.44 159 ASP B N 1
ATOM 4364 C CA . ASP B 1 159 ? 8.969 21.453 21 1 98.44 159 ASP B CA 1
ATOM 4365 C C . ASP B 1 159 ? 9.945 20.328 20.719 1 98.44 159 ASP B C 1
ATOM 4367 O O . ASP B 1 159 ? 10.383 19.625 21.625 1 98.44 159 ASP B O 1
ATOM 4371 N N . ILE B 1 160 ? 10.352 20.25 19.484 1 98.19 160 ILE B N 1
ATOM 4372 C CA . ILE B 1 160 ? 11.094 19.109 18.969 1 98.19 160 ILE B CA 1
ATOM 4373 C C . ILE B 1 160 ? 12.398 18.953 19.734 1 98.19 160 ILE B C 1
ATOM 4375 O O . ILE B 1 160 ? 12.797 17.828 20.078 1 98.19 160 ILE B O 1
ATOM 4379 N N . GLY B 1 161 ? 13.109 20.031 19.984 1 98.12 161 GLY B N 1
ATOM 4380 C CA . GLY B 1 161 ? 14.367 19.953 20.719 1 98.12 161 GLY B CA 1
ATOM 4381 C C . GLY B 1 161 ? 14.234 19.344 22.094 1 98.12 161 GLY B C 1
ATOM 4382 O O . GLY B 1 161 ? 15.016 18.469 22.469 1 98.12 161 GLY B O 1
ATOM 4383 N N . ALA B 1 162 ? 13.25 19.828 22.844 1 98.25 162 ALA B N 1
ATOM 4384 C CA . ALA B 1 162 ? 13.039 19.328 24.203 1 98.25 162 ALA B CA 1
ATOM 4385 C C . ALA B 1 162 ? 12.656 17.844 24.188 1 98.25 162 ALA B C 1
ATOM 4387 O O . ALA B 1 162 ? 13.141 17.062 25 1 98.25 162 ALA B O 1
ATOM 4388 N N . VAL B 1 163 ? 11.789 17.5 23.297 1 98.62 163 VAL B N 1
ATOM 4389 C CA . VAL B 1 163 ? 11.305 16.141 23.234 1 98.62 163 VAL B CA 1
ATOM 4390 C C . VAL B 1 163 ? 12.422 15.211 22.75 1 98.62 163 VAL B C 1
ATOM 4392 O O . VAL B 1 163 ? 12.586 14.102 23.281 1 98.62 163 VAL B O 1
ATOM 4395 N N . SER B 1 164 ? 13.164 15.648 21.75 1 98.38 164 SER B N 1
ATOM 4396 C CA . SER B 1 164 ? 14.266 14.836 21.234 1 98.38 164 SER B CA 1
ATOM 4397 C C . SER B 1 164 ? 15.312 14.586 22.312 1 98.38 164 SER B C 1
ATOM 4399 O O . SER B 1 164 ? 15.867 13.484 22.406 1 98.38 164 SER B O 1
ATOM 4401 N N . LYS B 1 165 ? 15.656 15.609 23.094 1 98.38 165 LYS B N 1
ATOM 4402 C CA . LYS B 1 165 ? 16.609 15.445 24.188 1 98.38 165 LYS B CA 1
ATOM 4403 C C . LYS B 1 165 ? 16.125 14.398 25.188 1 98.38 165 LYS B C 1
ATOM 4405 O O . LYS B 1 165 ? 16.891 13.523 25.609 1 98.38 165 LYS B O 1
ATOM 4410 N N . PHE B 1 166 ? 14.891 14.508 25.562 1 98.56 166 PHE B N 1
ATOM 4411 C CA . PHE B 1 166 ? 14.312 13.531 26.484 1 98.56 166 PHE B CA 1
ATOM 4412 C C . PHE B 1 166 ? 14.422 12.117 25.906 1 98.56 166 PHE B C 1
ATOM 4414 O O . PHE B 1 166 ? 14.82 11.188 26.609 1 98.56 166 PHE B O 1
ATOM 4421 N N . CYS B 1 167 ? 14.016 11.992 24.656 1 98.5 167 CYS B N 1
ATOM 4422 C CA . CYS B 1 167 ? 14.047 10.688 24 1 98.5 167 CYS B CA 1
ATOM 4423 C C . CYS B 1 167 ? 15.469 10.148 23.938 1 98.5 167 CYS B C 1
ATOM 4425 O O . CYS B 1 167 ? 15.695 8.953 24.125 1 98.5 167 CYS B O 1
ATOM 4427 N N . LYS B 1 168 ? 16.422 11.016 23.656 1 97.75 168 LYS B N 1
ATOM 4428 C CA . LYS B 1 168 ? 17.828 10.625 23.609 1 97.75 168 LYS B CA 1
ATOM 4429 C C . LYS B 1 168 ? 18.297 10.117 24.969 1 97.75 168 LYS B C 1
ATOM 4431 O O . LYS B 1 168 ? 18.938 9.07 25.062 1 97.75 168 LYS B O 1
ATOM 4436 N N . ASP B 1 169 ? 17.922 10.844 26 1 97.56 169 ASP B N 1
ATOM 4437 C CA . ASP B 1 169 ? 18.359 10.508 27.344 1 97.56 169 ASP B CA 1
ATOM 4438 C C . ASP B 1 169 ? 17.766 9.172 27.797 1 97.56 169 ASP B C 1
ATOM 4440 O O . ASP B 1 169 ? 18.312 8.508 28.672 1 97.56 169 ASP B O 1
ATOM 4444 N N . ASN B 1 170 ? 16.672 8.742 27.188 1 97.44 170 ASN B N 1
ATOM 4445 C CA . ASN B 1 170 ? 15.984 7.523 27.594 1 97.44 170 ASN B CA 1
ATOM 4446 C C . ASN B 1 170 ? 16.062 6.449 26.516 1 97.44 170 ASN B C 1
ATOM 4448 O O . ASN B 1 170 ? 15.414 5.402 26.625 1 97.44 170 ASN B O 1
ATOM 4452 N N . ASN B 1 171 ? 16.781 6.699 25.406 1 96.88 171 ASN B N 1
ATOM 4453 C CA . ASN B 1 171 ? 16.953 5.793 24.281 1 96.88 171 ASN B CA 1
ATOM 4454 C C . ASN B 1 171 ? 15.617 5.375 23.688 1 96.88 171 ASN B C 1
ATOM 4456 O O . ASN B 1 171 ? 15.359 4.188 23.484 1 96.88 171 ASN B O 1
ATOM 4460 N N . ILE B 1 172 ? 14.75 6.293 23.578 1 98.5 172 ILE B N 1
ATOM 4461 C CA . ILE B 1 172 ? 13.453 6.074 22.938 1 98.5 172 ILE B CA 1
ATOM 4462 C C . ILE B 1 172 ? 13.445 6.703 21.547 1 98.5 172 ILE B C 1
ATOM 4464 O O . ILE B 1 172 ? 13.906 7.836 21.359 1 98.5 172 ILE B O 1
ATOM 4468 N N . VAL B 1 173 ? 12.977 5.965 20.547 1 98.75 173 VAL B N 1
ATOM 4469 C CA . VAL B 1 173 ? 12.953 6.438 19.172 1 98.75 173 VAL B CA 1
ATOM 4470 C C . VAL B 1 173 ? 11.883 7.512 19.016 1 98.75 173 VAL B C 1
ATOM 4472 O O . VAL B 1 173 ? 10.766 7.371 19.531 1 98.75 173 VAL B O 1
ATOM 4475 N N . LEU B 1 174 ? 12.227 8.641 18.375 1 98.88 174 LEU B N 1
ATOM 4476 C CA . LEU B 1 174 ? 11.289 9.719 18.078 1 98.88 174 LEU B CA 1
ATOM 4477 C C . LEU B 1 174 ? 10.93 9.742 16.594 1 98.88 174 LEU B C 1
ATOM 4479 O O . LEU B 1 174 ? 11.797 9.977 15.75 1 98.88 174 LEU B O 1
ATOM 4483 N N . ILE B 1 175 ? 9.688 9.43 16.266 1 98.94 175 ILE B N 1
ATOM 4484 C CA . ILE B 1 175 ? 9.148 9.516 14.906 1 98.94 175 ILE B CA 1
ATOM 4485 C C . ILE B 1 175 ? 8.266 10.75 14.773 1 98.94 175 ILE B C 1
ATOM 4487 O O . ILE B 1 175 ? 7.324 10.938 15.547 1 98.94 175 ILE B O 1
ATOM 4491 N N . ILE B 1 176 ? 8.539 11.602 13.789 1 98.88 176 ILE B N 1
ATOM 4492 C CA . ILE B 1 176 ? 7.777 12.836 13.633 1 98.88 176 ILE B CA 1
ATOM 4493 C C . ILE B 1 176 ? 7.172 12.898 12.227 1 98.88 176 ILE B C 1
ATOM 4495 O O . ILE B 1 176 ? 7.887 12.758 11.234 1 98.88 176 ILE B O 1
ATOM 4499 N N . ASP B 1 177 ? 5.867 13 12.133 1 98.81 177 ASP B N 1
ATOM 4500 C CA . ASP B 1 177 ? 5.191 13.336 10.883 1 98.81 177 ASP B CA 1
ATOM 4501 C C . ASP B 1 177 ? 5.277 14.828 10.602 1 98.81 177 ASP B C 1
ATOM 4503 O O . ASP B 1 177 ? 4.719 15.641 11.344 1 98.81 177 ASP B O 1
ATOM 4507 N N . SER B 1 178 ? 5.934 15.172 9.531 1 98.62 178 SER B N 1
ATOM 4508 C CA . SER B 1 178 ? 6.168 16.562 9.195 1 98.62 178 SER B CA 1
ATOM 4509 C C . SER B 1 178 ? 5.438 16.953 7.914 1 98.62 178 SER B C 1
ATOM 4511 O O . SER B 1 178 ? 5.867 17.859 7.199 1 98.62 178 SER B O 1
ATOM 4513 N N . THR B 1 179 ? 4.328 16.266 7.652 1 98.44 179 THR B N 1
ATOM 4514 C CA . THR B 1 179 ? 3.52 16.484 6.457 1 98.44 179 THR B CA 1
ATOM 4515 C C . THR B 1 179 ? 3.102 17.938 6.336 1 98.44 179 THR B C 1
ATOM 4517 O O . THR B 1 179 ? 3.184 18.531 5.254 1 9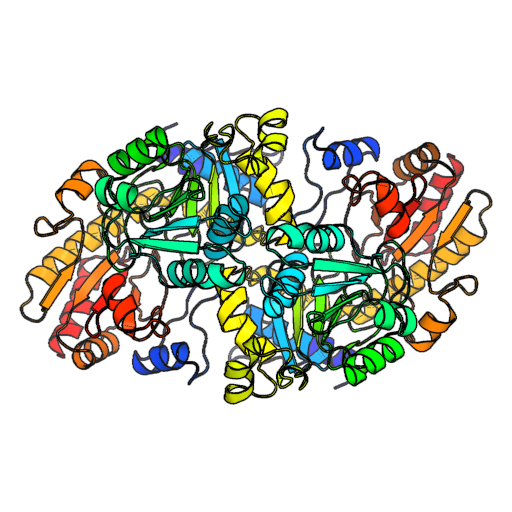8.44 179 THR B O 1
ATOM 4520 N N . MET B 1 180 ? 2.781 18.594 7.395 1 97.25 180 MET B N 1
ATOM 4521 C CA . MET B 1 180 ? 2.217 19.953 7.406 1 97.25 180 MET B CA 1
ATOM 4522 C C . MET B 1 180 ? 3.299 20.984 7.148 1 97.25 180 MET B C 1
ATOM 4524 O O . MET B 1 180 ? 3.021 22.047 6.582 1 97.25 180 MET B O 1
ATOM 4528 N N . THR B 1 181 ? 4.469 20.719 7.57 1 98.06 181 THR B N 1
ATOM 4529 C CA . THR B 1 181 ? 5.516 21.734 7.566 1 98.06 181 THR B CA 1
ATOM 4530 C C . THR B 1 181 ? 6.488 21.5 6.414 1 98.06 181 THR B C 1
ATOM 4532 O O . THR B 1 181 ? 7.211 22.422 6.016 1 98.06 181 THR B O 1
ATOM 4535 N N . THR B 1 182 ? 6.535 20.281 5.852 1 97.81 182 THR B N 1
ATOM 4536 C CA . THR B 1 182 ? 7.484 19.922 4.801 1 97.81 182 THR B CA 1
ATOM 4537 C C . THR B 1 182 ? 8.914 20.219 5.254 1 97.81 182 THR B C 1
ATOM 4539 O O . THR B 1 182 ? 9.133 20.766 6.332 1 97.81 182 THR B O 1
ATOM 4542 N N . PRO B 1 183 ? 9.914 19.828 4.398 1 97.38 183 PRO B N 1
ATOM 4543 C CA . PRO B 1 183 ? 11.297 20.156 4.754 1 97.38 183 PRO B CA 1
ATOM 4544 C C . PRO B 1 183 ? 11.625 21.641 4.574 1 97.38 183 PRO B C 1
ATOM 4546 O O . PRO B 1 183 ? 12.688 22.094 5.004 1 97.38 183 PRO B O 1
ATOM 4549 N N . TYR B 1 184 ? 10.742 22.375 3.988 1 97.31 184 TYR B N 1
ATOM 4550 C CA . TYR B 1 184 ? 10.984 23.797 3.766 1 97.31 184 TYR B CA 1
ATOM 4551 C C . TYR B 1 184 ? 10.914 24.578 5.078 1 97.31 184 TYR B C 1
ATOM 4553 O O . TYR B 1 184 ? 11.711 25.484 5.309 1 97.31 184 TYR B O 1
ATOM 4561 N N . LEU B 1 185 ? 9.984 24.266 5.938 1 98.06 185 LEU B N 1
ATOM 4562 C CA . LEU B 1 185 ? 9.797 25.031 7.168 1 98.06 185 LEU B CA 1
ATOM 4563 C C . LEU B 1 185 ? 10.664 24.469 8.289 1 98.06 185 LEU B C 1
ATOM 4565 O O . LEU B 1 185 ? 11.078 25.219 9.18 1 98.06 185 LEU B O 1
ATOM 4569 N N . ILE B 1 186 ? 10.852 23.188 8.281 1 98.06 186 ILE B N 1
ATOM 4570 C CA . ILE B 1 186 ? 11.664 22.578 9.328 1 98.06 186 ILE B CA 1
ATOM 4571 C C . ILE B 1 186 ? 12.156 21.203 8.875 1 98.06 186 ILE B C 1
ATOM 4573 O O . ILE B 1 186 ? 11.461 20.516 8.133 1 98.06 186 ILE B O 1
ATOM 4577 N N . LYS B 1 187 ? 13.336 20.844 9.258 1 98.12 187 LYS B N 1
ATOM 4578 C CA . LYS B 1 187 ? 13.867 19.484 9.148 1 98.12 187 LYS B CA 1
ATOM 4579 C C . LYS B 1 187 ? 14.07 18.859 10.523 1 98.12 187 LYS B C 1
ATOM 4581 O O . LYS B 1 187 ? 15.148 18.953 11.109 1 98.12 187 LYS B O 1
ATOM 4586 N N . PRO B 1 188 ? 13.031 18.062 10.969 1 98.5 188 PRO B N 1
ATOM 4587 C CA . PRO B 1 188 ? 13.055 17.531 12.336 1 98.5 188 PRO B CA 1
ATOM 4588 C C . PRO B 1 188 ? 14.312 16.719 12.625 1 98.5 188 PRO B C 1
ATOM 4590 O O . PRO B 1 188 ? 14.766 16.672 13.773 1 98.5 188 PRO B O 1
ATOM 4593 N N . LEU B 1 189 ? 14.914 16.094 11.594 1 98.44 189 LEU B N 1
ATOM 4594 C CA . LEU B 1 189 ? 16.125 15.297 11.797 1 98.44 189 LEU B CA 1
ATOM 4595 C C . LEU B 1 189 ? 17.25 16.156 12.352 1 98.44 189 LEU B C 1
ATOM 4597 O O . LEU B 1 189 ? 18.078 15.664 13.133 1 98.44 189 LEU B O 1
ATOM 4601 N N . GLU B 1 190 ? 17.312 17.406 11.984 1 97.69 190 GLU B N 1
ATOM 4602 C CA . GLU B 1 190 ? 18.344 18.328 12.445 1 97.69 190 GLU B CA 1
ATOM 4603 C C . GLU B 1 190 ? 18.141 18.688 13.914 1 97.69 190 GLU B C 1
ATOM 4605 O O . GLU B 1 190 ? 19.062 19.219 14.562 1 97.69 190 GLU B O 1
ATOM 4610 N N . TYR B 1 191 ? 17 18.453 14.414 1 97.94 191 TYR B N 1
ATOM 4611 C CA . TYR B 1 191 ? 16.688 18.75 15.812 1 97.94 191 TYR B CA 1
ATOM 4612 C C . TYR B 1 191 ? 16.625 17.484 16.641 1 97.94 191 TYR B C 1
ATOM 4614 O O . TYR B 1 191 ? 16.203 17.5 17.797 1 97.94 191 TYR B O 1
ATOM 4622 N N . GLY B 1 192 ? 16.938 16.375 16.016 1 97.94 192 GLY B N 1
ATOM 4623 C CA . GLY B 1 192 ? 17.172 15.172 16.812 1 97.94 192 GLY B CA 1
ATOM 4624 C C . GLY B 1 192 ? 16.109 14.102 16.578 1 97.94 192 GLY B C 1
ATOM 4625 O O . GLY B 1 192 ? 16.172 13.031 17.188 1 97.94 192 GLY B O 1
ATOM 4626 N N . ALA B 1 193 ? 15.109 14.312 15.766 1 98.69 193 ALA B N 1
ATOM 4627 C CA . ALA B 1 193 ? 14.195 13.234 15.406 1 98.69 193 ALA B CA 1
ATOM 4628 C C . ALA B 1 193 ? 14.945 12.07 14.758 1 98.69 193 ALA B C 1
ATOM 4630 O O . ALA B 1 193 ? 15.953 12.281 14.062 1 98.69 193 ALA B O 1
ATOM 4631 N N . ASP B 1 194 ? 14.477 10.82 14.969 1 98.75 194 ASP B N 1
ATOM 4632 C CA . ASP B 1 194 ? 15.133 9.641 14.406 1 98.75 194 ASP B CA 1
ATOM 4633 C C . ASP B 1 194 ? 14.547 9.289 13.039 1 98.75 194 ASP B C 1
ATOM 4635 O O . ASP B 1 194 ? 15.25 8.766 12.172 1 98.75 194 ASP B O 1
ATOM 4639 N N . ILE B 1 195 ? 13.273 9.438 12.914 1 98.88 195 ILE B N 1
ATOM 4640 C CA . ILE B 1 195 ? 12.523 9.164 11.688 1 98.88 195 ILE B CA 1
ATOM 4641 C C . ILE B 1 195 ? 11.594 10.336 11.391 1 98.88 195 ILE B C 1
ATOM 4643 O O . ILE B 1 195 ? 10.93 10.859 12.289 1 98.88 195 ILE B O 1
ATOM 4647 N N . VAL B 1 196 ? 11.547 10.742 10.148 1 98.88 196 VAL B N 1
ATOM 4648 C CA . VAL B 1 196 ? 10.578 11.742 9.703 1 98.88 196 VAL B CA 1
ATOM 4649 C C . VAL B 1 196 ? 9.703 11.156 8.594 1 98.88 196 VAL B C 1
ATOM 4651 O O . VAL B 1 196 ? 10.18 10.406 7.742 1 98.88 196 VAL B O 1
ATOM 4654 N N . ILE B 1 197 ? 8.43 11.461 8.625 1 98.88 197 ILE B N 1
ATOM 4655 C CA . ILE B 1 197 ? 7.461 10.969 7.652 1 98.88 197 ILE B CA 1
ATOM 4656 C C . ILE B 1 197 ? 6.766 12.148 6.98 1 98.88 197 ILE B C 1
ATOM 4658 O O . ILE B 1 197 ? 6.496 13.164 7.621 1 98.88 197 ILE B O 1
ATOM 4662 N N . HIS B 1 198 ? 6.527 12.008 5.684 1 98.81 198 HIS B N 1
ATOM 4663 C CA . HIS B 1 198 ? 5.684 12.945 4.945 1 98.81 198 HIS B CA 1
ATOM 4664 C C . HIS B 1 198 ? 4.613 12.211 4.148 1 98.81 198 HIS B C 1
ATOM 4666 O O . HIS B 1 198 ? 4.902 11.211 3.486 1 98.81 198 HIS B O 1
ATOM 4672 N N . SER B 1 199 ? 3.379 12.68 4.258 1 98.62 199 SER B N 1
ATOM 4673 C CA . SER B 1 199 ? 2.436 12.406 3.178 1 98.62 199 SER B CA 1
ATOM 4674 C C . SER B 1 199 ? 2.742 13.258 1.947 1 98.62 199 SER B C 1
ATOM 4676 O O . SER B 1 199 ? 2.506 14.461 1.944 1 98.62 199 SER B O 1
ATOM 4678 N N . THR B 1 200 ? 3.193 12.594 0.904 1 98.06 200 THR B N 1
ATOM 4679 C CA . THR B 1 200 ? 3.631 13.352 -0.264 1 98.06 200 THR B CA 1
ATOM 4680 C C . THR B 1 200 ? 2.432 13.859 -1.061 1 98.06 200 THR B C 1
ATOM 4682 O O . THR B 1 200 ? 2.57 14.75 -1.903 1 98.06 200 THR B O 1
ATOM 4685 N N . SER B 1 201 ? 1.215 13.328 -0.769 1 96.56 201 SER B N 1
ATOM 4686 C CA . SER B 1 201 ? -0.041 13.734 -1.394 1 96.56 201 SER B CA 1
ATOM 4687 C C . SER B 1 201 ? -0.346 15.203 -1.123 1 96.56 201 SER B C 1
ATOM 4689 O O . SER B 1 201 ? -1.192 15.797 -1.791 1 96.56 201 SER B O 1
ATOM 4691 N N . LYS B 1 202 ? 0.248 15.773 -0.13 1 97.69 202 LYS B N 1
ATOM 4692 C CA . LYS B 1 202 ? -0.075 17.109 0.367 1 97.69 202 LYS B CA 1
ATOM 4693 C C . LYS B 1 202 ? 0.865 18.156 -0.221 1 97.69 202 LYS B C 1
ATOM 4695 O O . LYS B 1 202 ? 0.961 18.297 -1.441 1 97.69 202 LYS B O 1
ATOM 4700 N N . TYR B 1 203 ? 1.633 18.875 0.597 1 97.69 203 TYR B N 1
ATOM 4701 C CA . TYR B 1 203 ? 2.418 20.016 0.147 1 97.69 203 TYR B CA 1
ATOM 4702 C C . TYR B 1 203 ? 3.559 19.578 -0.762 1 97.69 203 TYR B C 1
ATOM 4704 O O . TYR B 1 203 ? 3.982 20.328 -1.646 1 97.69 203 TYR B O 1
ATOM 4712 N N . ILE B 1 204 ? 4.121 18.359 -0.562 1 97.12 204 ILE B N 1
ATOM 4713 C CA . ILE B 1 204 ? 5.246 17.891 -1.365 1 97.12 204 ILE B CA 1
ATOM 4714 C C . ILE B 1 204 ? 4.832 17.812 -2.832 1 97.12 204 ILE B C 1
ATOM 4716 O O . ILE B 1 204 ? 5.516 18.344 -3.711 1 97.12 204 ILE B O 1
ATOM 4720 N N . ASN B 1 205 ? 3.742 17.109 -3.082 1 96.25 205 ASN B N 1
ATOM 4721 C CA . ASN B 1 205 ? 3.182 17.109 -4.43 1 96.25 205 ASN B CA 1
ATOM 4722 C C . ASN B 1 205 ? 2.686 18.484 -4.836 1 96.25 205 ASN B C 1
ATOM 4724 O O . ASN B 1 205 ? 3.107 19.031 -5.859 1 96.25 205 ASN B O 1
ATOM 4728 N N . GLY B 1 206 ? 1.776 19.031 -4.129 1 95.06 206 GLY B N 1
ATOM 4729 C CA . GLY B 1 206 ? 1.373 20.422 -4.207 1 95.06 206 GLY B CA 1
ATOM 4730 C C . GLY B 1 206 ? 0.218 20.656 -5.16 1 95.06 206 GLY B C 1
ATOM 4731 O O . GLY B 1 206 ? -0.425 21.703 -5.117 1 95.06 206 GLY B O 1
ATOM 4732 N N . THR B 1 207 ? -0.131 19.703 -6.043 1 92 207 THR B N 1
ATOM 4733 C CA . THR B 1 207 ? -1.142 20 -7.055 1 92 207 THR B CA 1
ATOM 4734 C C . THR B 1 207 ? -2.246 18.938 -7.031 1 92 207 THR B C 1
ATOM 4736 O O . THR B 1 207 ? -3.029 18.828 -7.977 1 92 207 THR B O 1
ATOM 4739 N N . SER B 1 208 ? -2.283 18.125 -6.016 1 94.12 208 SER B N 1
ATOM 4740 C CA . SER B 1 208 ? -3.381 17.219 -5.734 1 94.12 208 SER B CA 1
ATOM 4741 C C . SER B 1 208 ? -3.545 16.188 -6.855 1 94.12 208 SER B C 1
ATOM 4743 O O . SER B 1 208 ? -4.668 15.852 -7.234 1 94.12 208 SER B O 1
ATOM 4745 N N . ASN B 1 209 ? -2.492 15.711 -7.383 1 95 209 ASN B N 1
ATOM 4746 C CA . ASN B 1 209 ? -2.641 14.836 -8.539 1 95 209 ASN B CA 1
ATOM 4747 C C . ASN B 1 209 ? -2.131 13.43 -8.242 1 95 209 ASN B C 1
ATOM 4749 O O . ASN B 1 209 ? -2.188 12.547 -9.109 1 95 209 ASN B O 1
ATOM 4753 N N . SER B 1 210 ? -1.649 13.211 -7.055 1 95.56 210 SER B N 1
ATOM 4754 C CA . SER B 1 210 ? -1.155 11.867 -6.754 1 95.56 210 SER B CA 1
ATOM 4755 C C . SER B 1 210 ? -1.058 11.641 -5.246 1 95.56 210 SER B C 1
ATOM 4757 O O . SER B 1 210 ? -0.77 12.57 -4.492 1 95.56 210 SER B O 1
ATOM 4759 N N . ILE B 1 211 ? -1.27 10.375 -4.867 1 96.56 211 ILE B N 1
ATOM 4760 C CA . ILE B 1 211 ? -1.148 9.953 -3.475 1 96.56 211 ILE B CA 1
ATOM 4761 C C . ILE B 1 211 ? 0.214 9.297 -3.252 1 96.56 211 ILE B C 1
ATOM 4763 O O . ILE B 1 211 ? 0.75 8.641 -4.148 1 96.56 211 ILE B O 1
ATOM 4767 N N . GLY B 1 212 ? 0.773 9.453 -2.08 1 98.12 212 GLY B N 1
ATOM 4768 C CA . GLY B 1 212 ? 2.031 8.82 -1.716 1 98.12 212 GLY B CA 1
ATOM 4769 C C . GLY B 1 212 ? 2.488 9.172 -0.311 1 98.12 212 GLY B C 1
ATOM 4770 O O . GLY B 1 212 ? 1.892 10.023 0.349 1 98.12 212 GLY B O 1
ATOM 4771 N N . GLY B 1 213 ? 3.467 8.484 0.199 1 98.69 213 GLY B N 1
ATOM 4772 C CA . GLY B 1 213 ? 4.145 8.734 1.463 1 98.69 213 GLY B CA 1
ATOM 4773 C C . GLY B 1 213 ? 5.625 8.414 1.418 1 98.69 213 GLY B C 1
ATOM 4774 O O . GLY B 1 213 ? 6.098 7.754 0.489 1 98.69 213 GLY B O 1
ATOM 4775 N N . ILE B 1 214 ? 6.348 8.945 2.367 1 98.81 214 ILE B N 1
ATOM 4776 C CA . ILE B 1 214 ? 7.785 8.688 2.371 1 98.81 214 ILE B CA 1
ATOM 4777 C C . ILE B 1 214 ? 8.312 8.734 3.805 1 98.81 214 ILE B C 1
ATOM 4779 O O . ILE B 1 214 ? 7.82 9.508 4.629 1 98.81 214 ILE B O 1
ATOM 4783 N N . ILE B 1 215 ? 9.172 7.805 4.133 1 98.94 215 ILE B N 1
ATOM 4784 C CA . ILE B 1 215 ? 9.867 7.68 5.406 1 98.94 215 ILE B CA 1
ATOM 4785 C C . ILE B 1 215 ? 11.336 8.086 5.238 1 98.94 215 ILE B C 1
ATOM 4787 O O . ILE B 1 215 ? 12.039 7.547 4.379 1 98.94 215 ILE B O 1
ATOM 4791 N N . VAL B 1 216 ? 11.82 8.992 6 1 98.88 216 VAL B N 1
ATOM 4792 C CA . VAL B 1 216 ? 13.219 9.391 5.945 1 98.88 216 VAL B CA 1
ATOM 4793 C C . VAL B 1 216 ? 13.938 8.953 7.223 1 98.88 216 VAL B C 1
ATOM 4795 O O . VAL B 1 216 ? 13.555 9.367 8.32 1 98.88 216 VAL B O 1
ATOM 4798 N N . ASP B 1 217 ? 14.938 8.164 7.062 1 98.5 217 ASP B N 1
ATOM 4799 C CA . ASP B 1 217 ? 15.758 7.574 8.117 1 98.5 217 ASP B CA 1
ATOM 4800 C C . ASP B 1 217 ? 16.984 8.43 8.406 1 98.5 217 ASP B C 1
ATOM 4802 O O . ASP B 1 217 ? 17.734 8.789 7.484 1 98.5 217 ASP B O 1
ATOM 4806 N N . SER B 1 218 ? 17.219 8.742 9.719 1 98 218 SER B N 1
ATOM 4807 C CA . SER B 1 218 ? 18.375 9.562 10.094 1 98 218 SER B CA 1
ATOM 4808 C C . SER B 1 218 ? 19.641 8.719 10.227 1 98 218 SER B C 1
ATOM 4810 O O . SER B 1 218 ? 20.75 9.25 10.258 1 98 218 SER B O 1
ATOM 4812 N N . GLY B 1 219 ? 19.5 7.422 10.344 1 97 219 GLY B N 1
ATOM 4813 C CA . GLY B 1 219 ? 20.625 6.566 10.695 1 97 219 GLY B CA 1
ATOM 4814 C C . GLY B 1 219 ? 20.891 6.531 12.188 1 97 219 GLY B C 1
ATOM 4815 O O . GLY B 1 219 ? 22.047 6.461 12.617 1 97 219 GLY B O 1
ATOM 4816 N N . SER B 1 220 ? 19.891 6.531 13.008 1 95.81 220 SER B N 1
ATOM 4817 C CA . SER B 1 220 ? 19.984 6.609 14.461 1 95.81 220 SER B CA 1
ATOM 4818 C C . SER B 1 220 ? 20.766 5.43 15.031 1 95.81 220 SER B C 1
ATOM 4820 O O . SER B 1 220 ? 20.656 4.305 14.539 1 95.81 220 SER B O 1
ATOM 4822 N N . SER B 1 221 ? 21.484 5.641 16.109 1 94.25 221 SER B N 1
ATOM 4823 C CA . SER B 1 221 ? 22.234 4.602 16.797 1 94.25 221 SER B CA 1
ATOM 4824 C C . SER B 1 221 ? 21.422 3.975 17.922 1 94.25 221 SER B C 1
ATOM 4826 O O . SER B 1 221 ? 21.875 3.023 18.562 1 94.25 221 SER B O 1
ATOM 4828 N N . LYS B 1 222 ? 20.266 4.461 18.156 1 96.19 222 LYS B N 1
ATOM 4829 C CA . LYS B 1 222 ? 19.438 4.012 19.266 1 96.19 222 LYS B CA 1
ATOM 4830 C C . LYS B 1 222 ? 19.078 2.535 19.125 1 96.19 222 LYS B C 1
ATOM 4832 O O . LYS B 1 222 ? 18.797 1.858 20.109 1 96.19 222 LYS B O 1
ATOM 4837 N N . TYR B 1 223 ? 19.125 2.049 17.922 1 96.44 223 TYR B N 1
ATOM 4838 C CA . TYR B 1 223 ? 18.672 0.691 17.641 1 96.44 223 TYR B CA 1
ATOM 4839 C C . TYR B 1 223 ? 19.625 -0.338 18.234 1 96.44 223 TYR B C 1
ATOM 4841 O O . TYR B 1 223 ? 19.297 -1.526 18.297 1 96.44 223 TYR B O 1
ATOM 4849 N N . THR B 1 224 ? 20.781 0.094 18.703 1 94.94 224 THR B N 1
ATOM 4850 C CA . THR B 1 224 ? 21.75 -0.8 19.328 1 94.94 224 THR B CA 1
ATOM 4851 C C . THR B 1 224 ? 21.391 -1.056 20.781 1 94.94 224 THR B C 1
ATOM 4853 O O . THR B 1 224 ? 21.938 -1.966 21.422 1 94.94 224 THR B O 1
ATOM 4856 N N . ASP B 1 225 ? 20.484 -0.249 21.375 1 95.56 225 ASP B N 1
ATOM 4857 C CA . ASP B 1 225 ? 20.031 -0.441 22.75 1 95.56 225 ASP B CA 1
ATOM 4858 C C . ASP B 1 225 ? 19.297 -1.77 22.906 1 95.56 225 ASP B C 1
ATOM 4860 O O . ASP B 1 225 ? 18.531 -2.168 22.016 1 95.56 225 ASP B O 1
ATOM 4864 N N . PRO B 1 226 ? 19.469 -2.445 24.062 1 93.31 226 PRO B N 1
ATOM 4865 C CA . PRO B 1 226 ? 18.781 -3.717 24.312 1 93.31 226 PRO B CA 1
ATOM 4866 C C . PRO B 1 226 ? 17.266 -3.6 24.203 1 93.31 226 PRO B C 1
ATOM 4868 O O . PRO B 1 226 ? 16.578 -4.594 23.953 1 93.31 226 PRO B O 1
ATOM 4871 N N . ARG B 1 227 ? 16.812 -2.422 24.359 1 94.69 227 ARG B N 1
ATOM 4872 C CA . ARG B 1 227 ? 15.391 -2.137 24.203 1 94.69 227 ARG B CA 1
ATOM 4873 C C . ARG B 1 227 ? 14.906 -2.539 22.812 1 94.69 227 ARG B C 1
ATOM 4875 O O . ARG B 1 227 ? 13.734 -2.881 22.641 1 94.69 227 ARG B O 1
ATOM 4882 N N . TYR B 1 228 ? 15.742 -2.488 21.875 1 97 228 TYR B N 1
ATOM 4883 C CA . TYR B 1 228 ? 15.414 -2.791 20.484 1 97 228 TYR B CA 1
ATOM 4884 C C . TYR B 1 228 ? 16.078 -4.086 20.031 1 97 228 TYR B C 1
ATOM 4886 O O . TYR B 1 228 ? 16.75 -4.125 19 1 97 228 TYR B O 1
ATOM 4894 N N . GLU B 1 229 ? 15.875 -5.125 20.703 1 94.56 229 GLU B N 1
ATOM 4895 C CA . GLU B 1 229 ? 16.5 -6.426 20.453 1 94.56 229 GLU B CA 1
ATOM 4896 C C . GLU B 1 229 ? 16.141 -6.957 19.078 1 94.56 229 GLU B C 1
ATOM 4898 O O . GLU B 1 229 ? 16.953 -7.652 18.453 1 94.56 229 GLU B O 1
ATOM 4903 N N . ASN B 1 230 ? 14.984 -6.625 18.594 1 93.25 230 ASN B N 1
ATOM 4904 C CA . ASN B 1 230 ? 14.547 -7.105 17.297 1 93.25 230 ASN B CA 1
ATOM 4905 C C . ASN B 1 230 ? 15.336 -6.453 16.156 1 93.25 230 ASN B C 1
ATOM 4907 O O . ASN B 1 230 ? 15.195 -6.844 15 1 93.25 230 ASN B O 1
ATOM 4911 N N . PHE B 1 231 ? 16.188 -5.449 16.484 1 96.62 231 PHE B N 1
ATOM 4912 C CA . PHE B 1 231 ? 17.031 -4.789 15.492 1 96.62 231 PHE B CA 1
ATOM 4913 C C . PHE B 1 231 ? 18.438 -5.375 15.492 1 96.62 231 PHE B C 1
ATOM 4915 O O . PHE B 1 231 ? 19.234 -5.094 14.602 1 96.62 231 PHE B O 1
ATOM 4922 N N . LEU B 1 232 ? 18.781 -6.234 16.406 1 94.94 232 LEU B N 1
ATOM 4923 C CA . LEU B 1 232 ? 20.156 -6.699 16.625 1 94.94 232 LEU B CA 1
ATOM 4924 C C . LEU B 1 232 ? 20.75 -7.285 15.359 1 94.94 232 LEU B C 1
ATOM 4926 O O . LEU B 1 232 ? 21.875 -6.938 14.977 1 94.94 232 LEU B O 1
ATOM 4930 N N . PRO B 1 233 ? 19.969 -8.18 14.664 1 93.94 233 PRO B N 1
ATOM 4931 C CA . PRO B 1 233 ? 20.547 -8.719 13.438 1 93.94 233 PRO B CA 1
ATOM 4932 C C . PRO B 1 233 ? 20.828 -7.641 12.391 1 93.94 233 PRO B C 1
ATOM 4934 O O . PRO B 1 233 ? 21.766 -7.766 11.602 1 93.94 233 PRO B O 1
ATOM 4937 N N . TYR B 1 234 ? 20.125 -6.621 12.414 1 95.5 234 TYR B N 1
ATOM 4938 C CA . TYR B 1 234 ? 20.234 -5.582 11.398 1 95.5 234 TYR B CA 1
ATOM 4939 C C . TYR B 1 234 ? 21.297 -4.559 11.773 1 95.5 234 TYR B C 1
ATOM 4941 O O . TYR B 1 234 ? 21.984 -4.031 10.906 1 95.5 234 TYR B O 1
ATOM 4949 N N . THR B 1 235 ? 21.375 -4.242 13.094 1 96.44 235 THR B N 1
ATOM 4950 C CA . THR B 1 235 ? 22.422 -3.312 13.508 1 96.44 235 THR B CA 1
ATOM 4951 C C . THR B 1 235 ? 23.812 -3.914 13.273 1 96.44 235 THR B C 1
ATOM 4953 O O . THR B 1 235 ? 24.75 -3.201 12.906 1 96.44 235 THR B O 1
ATOM 4956 N N . LYS B 1 236 ? 23.984 -5.219 13.461 1 94.62 236 LYS B N 1
ATOM 4957 C CA . LYS B 1 236 ? 25.25 -5.914 13.258 1 94.62 236 LYS B CA 1
ATOM 4958 C C . LYS B 1 236 ? 25.656 -5.914 11.789 1 94.62 236 LYS B C 1
ATOM 4960 O O . LYS B 1 236 ? 26.828 -5.727 11.453 1 94.62 236 LYS B O 1
ATOM 4965 N N . LYS B 1 237 ? 24.688 -6.082 11.008 1 92.88 237 LYS B N 1
ATOM 4966 C CA . LYS B 1 237 ? 24.969 -6.285 9.594 1 92.88 237 LYS B CA 1
ATOM 4967 C C . LYS B 1 237 ? 24.984 -4.961 8.836 1 92.88 237 LYS B C 1
ATOM 4969 O O . LYS B 1 237 ? 25.766 -4.785 7.898 1 92.88 237 LYS B O 1
ATOM 4974 N N . TYR B 1 238 ? 24.109 -3.969 9.195 1 94.31 238 TYR B N 1
ATOM 4975 C CA . TYR B 1 238 ? 23.906 -2.812 8.328 1 94.31 238 TYR B CA 1
ATOM 4976 C C . TYR B 1 238 ? 24.25 -1.519 9.055 1 94.31 238 TYR B C 1
ATOM 4978 O O . TYR B 1 238 ? 24.219 -0.438 8.461 1 94.31 238 TYR B O 1
ATOM 4986 N N . GLY B 1 239 ? 24.609 -1.512 10.367 1 94.88 239 GLY B N 1
ATOM 4987 C CA . GLY B 1 239 ? 24.984 -0.325 11.117 1 94.88 239 GLY B CA 1
ATOM 4988 C C . GLY B 1 239 ? 23.906 0.75 11.102 1 94.88 239 GLY B C 1
ATOM 4989 O O . GLY B 1 239 ? 22.766 0.5 11.484 1 94.88 239 GLY B O 1
ATOM 4990 N N . LYS B 1 240 ? 24.25 1.863 10.57 1 95.62 240 LYS B N 1
ATOM 4991 C CA . LYS B 1 240 ? 23.375 3.029 10.578 1 95.62 240 LYS B CA 1
ATOM 4992 C C . LYS B 1 240 ? 22.172 2.812 9.672 1 95.62 240 LYS B C 1
ATOM 4994 O O . LYS B 1 240 ? 21.172 3.535 9.773 1 95.62 240 LYS B O 1
ATOM 4999 N N . MET B 1 241 ? 22.203 1.802 8.82 1 95.69 241 MET B N 1
ATOM 5000 C CA . MET B 1 241 ? 21.109 1.53 7.887 1 95.69 241 MET B CA 1
ATOM 5001 C C . MET B 1 241 ? 20.156 0.495 8.461 1 95.69 241 MET B C 1
ATOM 5003 O O . MET B 1 241 ? 19.297 -0.027 7.746 1 95.69 241 MET B O 1
ATOM 5007 N N . ALA B 1 242 ? 20.25 0.23 9.766 1 97.5 242 ALA B N 1
ATOM 5008 C CA . ALA B 1 242 ? 19.516 -0.861 10.398 1 97.5 242 ALA B CA 1
ATOM 5009 C C . ALA B 1 242 ? 18.016 -0.667 10.242 1 97.5 242 ALA B C 1
ATOM 5011 O O . ALA B 1 242 ? 17.281 -1.614 9.93 1 97.5 242 ALA B O 1
ATOM 5012 N N . PHE B 1 243 ? 17.531 0.527 10.508 1 98.25 243 PHE B N 1
ATOM 5013 C CA . PHE B 1 243 ? 16.094 0.785 10.414 1 98.25 243 PHE B CA 1
ATOM 5014 C C . PHE B 1 243 ? 15.586 0.486 9.008 1 98.25 243 PHE B C 1
ATOM 5016 O O . PHE B 1 243 ? 14.609 -0.255 8.844 1 98.25 243 PHE B O 1
ATOM 5023 N N . THR B 1 244 ? 16.234 1.045 7.977 1 97.75 244 THR B N 1
ATOM 5024 C CA . THR B 1 244 ? 15.805 0.901 6.59 1 97.75 244 THR B CA 1
ATOM 5025 C C . THR B 1 244 ? 15.953 -0.544 6.125 1 97.75 244 THR B C 1
ATOM 5027 O O . THR B 1 244 ? 15.094 -1.069 5.422 1 97.75 244 THR B O 1
ATOM 5030 N N . ALA B 1 245 ? 17.062 -1.119 6.484 1 95.94 245 ALA B N 1
ATOM 5031 C CA . ALA B 1 245 ? 17.297 -2.508 6.094 1 95.94 245 ALA B CA 1
ATOM 5032 C C . ALA B 1 245 ? 16.188 -3.42 6.637 1 95.94 245 ALA B C 1
ATOM 5034 O O . ALA B 1 245 ? 15.656 -4.258 5.91 1 95.94 245 ALA B O 1
ATOM 5035 N N . LYS B 1 246 ? 15.875 -3.277 7.953 1 97.12 246 LYS B N 1
ATOM 5036 C CA . LYS B 1 246 ? 14.82 -4.094 8.562 1 97.12 246 LYS B CA 1
ATOM 5037 C C . LYS B 1 246 ? 13.469 -3.818 7.91 1 97.12 246 LYS B C 1
ATOM 5039 O O . LYS B 1 246 ? 12.703 -4.746 7.641 1 97.12 246 LYS B O 1
ATOM 5044 N N . LEU B 1 247 ? 13.242 -2.547 7.715 1 97.75 247 LEU B N 1
ATOM 5045 C CA . LEU B 1 247 ? 11.984 -2.145 7.09 1 97.75 247 LEU B CA 1
ATOM 5046 C C . LEU B 1 247 ? 11.805 -2.838 5.742 1 97.75 247 LEU B C 1
ATOM 5048 O O . LEU B 1 247 ? 10.75 -3.424 5.477 1 97.75 247 LEU B O 1
ATOM 5052 N N . LYS B 1 248 ? 12.727 -2.799 4.91 1 93.94 248 LYS B N 1
ATOM 5053 C CA . LYS B 1 248 ? 12.648 -3.336 3.557 1 93.94 248 LYS B CA 1
ATOM 5054 C C . LYS B 1 248 ? 12.617 -4.863 3.572 1 93.94 248 LYS B C 1
ATOM 5056 O O . LYS B 1 248 ? 12 -5.484 2.707 1 93.94 248 LYS B O 1
ATOM 5061 N N . ASP B 1 249 ? 13.234 -5.457 4.566 1 92.44 249 ASP B N 1
ATOM 5062 C CA . ASP B 1 249 ? 13.367 -6.91 4.637 1 92.44 249 ASP B CA 1
ATOM 5063 C C . ASP B 1 249 ? 12.133 -7.543 5.273 1 92.44 249 ASP B C 1
ATOM 5065 O O . ASP B 1 249 ? 11.875 -8.734 5.098 1 92.44 249 ASP B O 1
ATOM 5069 N N . THR B 1 250 ? 11.383 -6.809 6.047 1 94.88 250 THR B N 1
ATOM 5070 C CA . THR B 1 250 ? 10.273 -7.383 6.797 1 94.88 250 THR B CA 1
ATOM 5071 C C . THR B 1 250 ? 8.961 -6.707 6.422 1 94.88 250 THR B C 1
ATOM 5073 O O . THR B 1 250 ? 8.367 -7.02 5.391 1 94.88 250 THR B O 1
ATOM 5076 N N . ILE B 1 251 ? 8.578 -5.652 7.176 1 96.81 251 ILE B N 1
ATOM 5077 C CA . ILE B 1 251 ? 7.23 -5.094 7.078 1 96.81 251 ILE B CA 1
ATOM 5078 C C . ILE B 1 251 ? 7.027 -4.473 5.699 1 96.81 251 ILE B C 1
ATOM 5080 O O . ILE B 1 251 ? 5.926 -4.512 5.148 1 96.81 251 ILE B O 1
ATOM 5084 N N . GLY B 1 252 ? 8.055 -3.873 5.172 1 96.69 252 GLY B N 1
ATOM 5085 C CA . GLY B 1 252 ? 7.953 -3.311 3.836 1 96.69 252 GLY B CA 1
ATOM 5086 C C . GLY B 1 252 ? 7.645 -4.348 2.773 1 96.69 252 GLY B C 1
ATOM 5087 O O . GLY B 1 252 ? 6.828 -4.105 1.882 1 96.69 252 GLY B O 1
ATOM 5088 N N . ARG B 1 253 ? 8.312 -5.441 2.836 1 93.75 253 ARG B N 1
ATOM 5089 C CA . ARG B 1 253 ? 8.094 -6.539 1.896 1 93.75 253 ARG B CA 1
ATOM 5090 C C . ARG B 1 253 ? 6.762 -7.227 2.156 1 93.75 253 ARG B C 1
ATOM 5092 O O . ARG B 1 253 ? 6.039 -7.566 1.217 1 93.75 253 ARG B O 1
ATOM 5099 N N . ASP B 1 254 ? 6.418 -7.43 3.373 1 95.5 254 ASP B N 1
ATOM 5100 C CA . ASP B 1 254 ? 5.246 -8.203 3.764 1 95.5 254 ASP B CA 1
ATOM 5101 C C . ASP B 1 254 ? 3.957 -7.469 3.406 1 95.5 254 ASP B C 1
ATOM 5103 O O . ASP B 1 254 ? 3.002 -8.078 2.922 1 95.5 254 ASP B O 1
ATOM 5107 N N . VAL B 1 255 ? 3.936 -6.164 3.656 1 97.25 255 VAL B N 1
ATOM 5108 C CA . VAL B 1 255 ? 2.744 -5.375 3.359 1 97.25 255 VAL B CA 1
ATOM 5109 C C . VAL B 1 255 ? 2.75 -4.965 1.89 1 97.25 255 VAL B C 1
ATOM 5111 O O . VAL B 1 255 ? 1.703 -4.957 1.236 1 97.25 255 VAL B O 1
ATOM 5114 N N . GLY B 1 256 ? 3.895 -4.527 1.414 1 97.5 256 GLY B N 1
ATOM 5115 C CA . GLY B 1 256 ? 4.133 -4.242 0.008 1 97.5 256 GLY B CA 1
ATOM 5116 C C . GLY B 1 256 ? 3.391 -3.016 -0.486 1 97.5 256 GLY B C 1
ATOM 5117 O O . GLY B 1 256 ? 2.904 -2.99 -1.619 1 97.5 256 GLY B O 1
ATOM 5118 N N . PRO B 1 257 ? 3.217 -1.96 0.297 1 98.12 257 PRO B N 1
ATOM 5119 C CA . PRO B 1 257 ? 2.504 -0.782 -0.201 1 98.12 257 PRO B CA 1
ATOM 5120 C C . PRO B 1 257 ? 3.379 0.112 -1.076 1 98.12 257 PRO B C 1
ATOM 5122 O O . PRO B 1 257 ? 3.607 1.277 -0.742 1 98.12 257 PRO B O 1
ATOM 5125 N N . ALA B 1 258 ? 3.691 -0.362 -2.252 1 96.62 258 ALA B N 1
ATOM 5126 C CA . ALA B 1 258 ? 4.68 0.265 -3.127 1 96.62 258 ALA B CA 1
ATOM 5127 C C . ALA B 1 258 ? 4.105 1.514 -3.793 1 96.62 258 ALA B C 1
ATOM 5129 O O . ALA B 1 258 ? 2.949 1.522 -4.219 1 96.62 258 ALA B O 1
ATOM 5130 N N . LEU B 1 259 ? 4.895 2.559 -3.846 1 97.81 259 LEU B N 1
ATOM 5131 C CA . LEU B 1 259 ? 4.555 3.756 -4.605 1 97.81 259 LEU B CA 1
ATOM 5132 C C . LEU B 1 259 ? 4.598 3.477 -6.105 1 97.81 259 LEU B C 1
ATOM 5134 O O . LEU B 1 259 ? 5.527 2.83 -6.594 1 97.81 259 LEU B O 1
ATOM 5138 N N . SER B 1 260 ? 3.555 3.953 -6.801 1 97.44 260 SER B N 1
ATOM 5139 C CA . SER B 1 260 ? 3.564 3.844 -8.258 1 97.44 260 SER B CA 1
ATOM 5140 C C . SER B 1 260 ? 4.664 4.707 -8.867 1 97.44 260 SER B C 1
ATOM 5142 O O . SER B 1 260 ? 4.871 5.848 -8.445 1 97.44 260 SER B O 1
ATOM 5144 N N . PRO B 1 261 ? 5.363 4.156 -9.93 1 97.19 261 PRO B N 1
ATOM 5145 C CA . PRO B 1 261 ? 6.367 4.98 -10.602 1 97.19 261 PRO B CA 1
ATOM 5146 C C . PRO B 1 261 ? 5.789 6.281 -11.156 1 97.19 261 PRO B C 1
ATOM 5148 O O . PRO B 1 261 ? 6.449 7.324 -11.109 1 97.19 261 PRO B O 1
ATOM 5151 N N . PHE B 1 262 ? 4.555 6.203 -11.664 1 97.06 262 PHE B N 1
ATOM 5152 C CA . PHE B 1 262 ? 3.928 7.406 -12.203 1 97.06 262 PHE B CA 1
ATOM 5153 C C . PHE B 1 262 ? 3.684 8.43 -11.094 1 97.06 262 PHE B C 1
ATOM 5155 O O . PHE B 1 262 ? 3.904 9.625 -11.297 1 97.06 262 PHE B O 1
ATOM 5162 N N . ASN B 1 263 ? 3.178 7.988 -9.969 1 97.88 263 ASN B N 1
ATOM 5163 C CA . ASN B 1 263 ? 3.018 8.898 -8.844 1 97.88 263 ASN B CA 1
ATOM 5164 C C . ASN B 1 263 ? 4.355 9.477 -8.391 1 97.88 263 ASN B C 1
ATOM 5166 O O . ASN B 1 263 ? 4.438 10.641 -8.008 1 97.88 263 ASN B O 1
ATOM 5170 N N . ALA B 1 264 ? 5.41 8.625 -8.383 1 98 264 ALA B N 1
ATOM 5171 C CA . ALA B 1 264 ? 6.738 9.117 -8.039 1 98 264 ALA B CA 1
ATOM 5172 C C . ALA B 1 264 ? 7.172 10.242 -8.984 1 98 264 ALA B C 1
ATOM 5174 O O . ALA B 1 264 ? 7.734 11.242 -8.547 1 98 264 ALA B O 1
ATOM 5175 N N . PHE B 1 265 ? 6.93 10.008 -10.266 1 96.19 265 PHE B N 1
ATOM 5176 C CA . PHE B 1 265 ? 7.242 11 -11.281 1 96.19 265 PHE B CA 1
ATOM 5177 C C . PHE B 1 265 ? 6.508 12.312 -11.008 1 96.19 265 PHE B C 1
ATOM 5179 O O . PHE B 1 265 ? 7.105 13.391 -11.062 1 96.19 265 PHE B O 1
ATOM 5186 N N . LEU B 1 266 ? 5.215 12.219 -10.703 1 96.5 266 LEU B N 1
ATOM 5187 C CA . LEU B 1 266 ? 4.41 13.398 -10.406 1 96.5 266 LEU B CA 1
ATOM 5188 C C . LEU B 1 266 ? 4.918 14.102 -9.148 1 96.5 266 LEU B C 1
ATOM 5190 O O . LEU B 1 266 ? 4.941 15.328 -9.086 1 96.5 266 LEU B O 1
ATOM 5194 N N . ASN B 1 267 ? 5.301 13.375 -8.125 1 96.81 267 ASN B N 1
ATOM 5195 C CA . ASN B 1 267 ? 5.855 13.961 -6.906 1 96.81 267 ASN B CA 1
ATOM 5196 C C . ASN B 1 267 ? 7.172 14.68 -7.18 1 96.81 267 ASN B C 1
ATOM 5198 O O . ASN B 1 267 ? 7.434 15.742 -6.605 1 96.81 267 ASN B O 1
ATOM 5202 N N . LEU B 1 268 ? 8.031 14.094 -8.031 1 95.19 268 LEU B N 1
ATOM 5203 C CA . LEU B 1 268 ? 9.289 14.734 -8.406 1 95.19 268 LEU B CA 1
ATOM 5204 C C . LEU B 1 268 ? 9.039 16.094 -9.055 1 95.19 268 LEU B C 1
ATOM 5206 O O . LEU B 1 268 ? 9.766 17.047 -8.805 1 95.19 268 LEU B O 1
ATOM 5210 N N . THR B 1 269 ? 8.023 16.125 -9.852 1 92.62 269 THR B N 1
ATOM 5211 C CA . THR B 1 269 ? 7.66 17.375 -10.5 1 92.62 269 THR B CA 1
ATOM 5212 C C . THR B 1 269 ? 7.195 18.406 -9.477 1 92.62 269 THR B C 1
ATOM 5214 O O . THR B 1 269 ? 7.578 19.578 -9.547 1 92.62 269 THR B O 1
ATOM 5217 N N . GLY B 1 270 ? 6.375 17.969 -8.516 1 94.69 270 GLY B N 1
ATOM 5218 C CA . GLY B 1 270 ? 5.852 18.875 -7.496 1 94.69 270 GLY B CA 1
ATOM 5219 C C . GLY B 1 270 ? 6.93 19.422 -6.586 1 94.69 270 GLY B C 1
ATOM 5220 O O . GLY B 1 270 ? 6.863 20.594 -6.176 1 94.69 270 GLY B O 1
ATOM 5221 N N . VAL B 1 271 ? 7.953 18.656 -6.309 1 95.44 271 VAL B N 1
ATOM 5222 C CA . VAL B 1 271 ? 9.008 19.016 -5.367 1 95.44 271 VAL B CA 1
ATOM 5223 C C . VAL B 1 271 ? 9.766 20.234 -5.871 1 95.44 271 VAL B C 1
ATOM 5225 O O . VAL B 1 271 ? 10.227 21.062 -5.078 1 95.44 271 VAL B O 1
ATOM 5228 N N . GLU B 1 272 ? 9.867 20.422 -7.148 1 91.69 272 GLU B N 1
ATOM 5229 C CA . GLU B 1 272 ? 10.727 21.453 -7.738 1 91.69 272 GLU B CA 1
ATOM 5230 C C . GLU B 1 272 ? 10.25 22.844 -7.359 1 91.69 272 GLU B C 1
ATOM 5232 O O . GLU B 1 272 ? 11.047 23.781 -7.277 1 91.69 272 GLU B O 1
ATOM 5237 N N . THR B 1 273 ? 8.953 23 -7.066 1 94.06 273 THR B N 1
ATOM 5238 C CA . THR B 1 273 ? 8.414 24.328 -6.77 1 94.06 273 THR B CA 1
ATOM 5239 C C . THR B 1 273 ? 8.016 24.422 -5.301 1 94.06 273 THR B C 1
ATOM 5241 O O . THR B 1 273 ? 7.301 25.359 -4.91 1 94.06 273 THR B O 1
ATOM 5244 N N . LEU B 1 274 ? 8.422 23.453 -4.488 1 96.69 274 LEU B N 1
ATOM 5245 C CA . LEU B 1 274 ? 7.969 23.344 -3.109 1 96.69 274 LEU B CA 1
ATOM 5246 C C . LEU B 1 274 ? 8.219 24.641 -2.344 1 96.69 274 LEU B C 1
ATOM 5248 O O . LEU B 1 274 ? 7.32 25.141 -1.666 1 96.69 274 LEU B O 1
ATOM 5252 N N . SER B 1 275 ? 9.438 25.188 -2.451 1 96.06 275 SER B N 1
ATOM 5253 C CA . SER B 1 275 ? 9.789 26.375 -1.666 1 96.06 275 SER B CA 1
ATOM 5254 C C . SER B 1 275 ? 8.938 27.578 -2.064 1 96.06 275 SER B C 1
ATOM 5256 O O . SER B 1 275 ? 8.484 28.328 -1.204 1 96.06 275 SER B O 1
ATOM 5258 N N . LEU B 1 276 ? 8.68 27.766 -3.367 1 94.69 276 LEU B N 1
ATOM 5259 C CA . LEU B 1 276 ? 7.863 28.875 -3.857 1 94.69 276 LEU B CA 1
ATOM 5260 C C . LEU B 1 276 ? 6.434 28.75 -3.346 1 94.69 276 LEU B C 1
ATOM 5262 O O . LEU B 1 276 ? 5.848 29.75 -2.895 1 94.69 276 LEU B O 1
ATOM 5266 N N . ARG B 1 277 ? 5.949 27.562 -3.387 1 97.5 277 ARG B N 1
ATOM 5267 C CA . ARG B 1 277 ? 4.566 27.344 -2.971 1 97.5 277 ARG B CA 1
ATOM 5268 C C . ARG B 1 277 ? 4.414 27.516 -1.465 1 97.5 277 ARG B C 1
ATOM 5270 O O . ARG B 1 277 ? 3.498 28.203 -1.006 1 97.5 277 ARG B O 1
ATOM 5277 N N . MET B 1 278 ? 5.348 26.922 -0.703 1 97.75 278 MET B N 1
ATOM 5278 C CA . MET B 1 278 ? 5.254 27.016 0.751 1 97.75 278 MET B CA 1
ATOM 5279 C C . MET B 1 278 ? 5.316 28.469 1.207 1 97.75 278 MET B C 1
ATOM 5281 O O . MET B 1 278 ? 4.602 28.859 2.129 1 97.75 278 MET B O 1
ATOM 5285 N N . LYS B 1 279 ? 6.215 29.234 0.561 1 97.06 279 LYS B N 1
ATOM 5286 C CA . LYS B 1 279 ? 6.32 30.656 0.888 1 97.06 279 LYS B CA 1
ATOM 5287 C C . LYS B 1 279 ? 4.977 31.359 0.708 1 97.06 279 LYS B C 1
ATOM 5289 O O . LYS B 1 279 ? 4.547 32.125 1.579 1 97.06 279 LYS B O 1
ATOM 5294 N N . GLU B 1 280 ? 4.359 31.078 -0.43 1 95.94 280 GLU B N 1
ATOM 5295 C CA . GLU B 1 280 ? 3.088 31.734 -0.733 1 95.94 280 GLU B CA 1
ATOM 5296 C C . GLU B 1 280 ? 1.98 31.234 0.189 1 95.94 280 GLU B C 1
ATOM 5298 O O . GLU B 1 280 ? 1.155 32 0.66 1 95.94 280 GLU B O 1
ATOM 5303 N N . HIS B 1 281 ? 1.899 29.891 0.466 1 98.25 281 HIS B N 1
ATOM 5304 C CA . HIS B 1 281 ? 0.939 29.344 1.41 1 98.25 281 HIS B CA 1
ATOM 5305 C C . HIS B 1 281 ? 1.027 30.031 2.764 1 98.25 281 HIS B C 1
ATOM 5307 O O . HIS B 1 281 ? 0.006 30.422 3.338 1 98.25 281 HIS B O 1
ATOM 5313 N N . CYS B 1 282 ? 2.219 30.172 3.285 1 98.31 282 CYS B N 1
ATOM 5314 C CA . CYS B 1 282 ? 2.447 30.75 4.605 1 98.31 282 CYS B CA 1
ATOM 5315 C C . CYS B 1 282 ? 2.035 32.219 4.633 1 98.31 282 CYS B C 1
ATOM 5317 O O . CYS B 1 282 ? 1.374 32.656 5.574 1 98.31 282 CYS B O 1
ATOM 5319 N N . LYS B 1 283 ? 2.459 32.938 3.623 1 97.88 283 LYS B N 1
ATOM 5320 C CA . LYS B 1 283 ? 2.115 34.344 3.529 1 97.88 283 LYS B CA 1
ATOM 5321 C C . LYS B 1 283 ? 0.603 34.531 3.508 1 97.88 283 LYS B C 1
ATOM 5323 O O . LYS B 1 283 ? 0.068 35.344 4.27 1 97.88 283 LYS B O 1
ATOM 5328 N N . ASN B 1 284 ? -0.062 33.812 2.627 1 98.25 284 ASN B N 1
ATOM 5329 C CA . ASN B 1 284 ? -1.514 33.906 2.512 1 98.25 284 ASN B CA 1
ATOM 5330 C C . ASN B 1 284 ? -2.207 33.5 3.812 1 98.25 284 ASN B C 1
ATOM 5332 O O . ASN B 1 284 ? -3.168 34.156 4.23 1 98.25 284 ASN B O 1
ATOM 5336 N N . ALA B 1 285 ? -1.752 32.469 4.445 1 98.56 285 ALA B N 1
ATOM 5337 C CA . ALA B 1 285 ? -2.369 31.969 5.676 1 98.56 285 ALA B CA 1
ATOM 5338 C C . ALA B 1 285 ? -2.273 33 6.789 1 98.56 285 ALA B C 1
ATOM 5340 O O . ALA B 1 285 ? -3.246 33.25 7.512 1 98.56 285 ALA B O 1
ATOM 5341 N N . LEU B 1 286 ? -1.134 33.594 6.957 1 98.12 286 LEU B N 1
ATOM 5342 C CA . LEU B 1 286 ? -0.967 34.625 7.973 1 98.12 286 LEU B CA 1
ATOM 5343 C C . LEU B 1 286 ? -1.889 35.812 7.695 1 98.12 286 LEU B C 1
ATOM 5345 O O . LEU B 1 286 ? -2.521 36.344 8.617 1 98.12 286 LEU B O 1
ATOM 5349 N N . GLY B 1 287 ? -1.929 36.25 6.453 1 97.81 287 GLY B N 1
ATOM 5350 C CA . GLY B 1 287 ? -2.814 37.344 6.078 1 97.81 287 GLY B CA 1
ATOM 5351 C C . GLY B 1 287 ? -4.27 37.062 6.395 1 97.81 287 GLY B C 1
ATOM 5352 O O . GLY B 1 287 ? -4.969 37.938 6.938 1 97.81 287 GLY B O 1
ATOM 5353 N N . ILE B 1 288 ? -4.711 35.906 6.07 1 98.31 288 ILE B N 1
ATOM 5354 C CA . ILE B 1 288 ? -6.098 35.531 6.297 1 98.31 288 ILE B CA 1
ATOM 5355 C C . ILE B 1 288 ? -6.359 35.406 7.793 1 98.31 288 ILE B C 1
ATOM 5357 O O . ILE B 1 288 ? -7.418 35.812 8.289 1 98.31 288 ILE B O 1
ATOM 5361 N N . ALA B 1 289 ? -5.41 34.781 8.523 1 98.56 289 ALA B N 1
ATOM 5362 C CA . ALA B 1 289 ? -5.547 34.656 9.977 1 98.56 289 ALA B CA 1
ATOM 5363 C C . ALA B 1 289 ? -5.723 36.031 10.625 1 98.56 289 ALA B C 1
ATOM 5365 O O . ALA B 1 289 ? -6.555 36.188 11.516 1 98.56 289 ALA B O 1
ATOM 5366 N N . LYS B 1 290 ? -4.957 36.969 10.203 1 98 290 LYS B N 1
ATOM 5367 C CA . LYS B 1 290 ? -5.074 38.344 10.719 1 98 290 LYS B CA 1
ATOM 5368 C C . LYS B 1 290 ? -6.434 38.938 10.383 1 98 290 LYS B C 1
ATOM 5370 O O . LYS B 1 290 ? -7.078 39.562 11.234 1 98 290 LYS B O 1
ATOM 5375 N N . TYR B 1 291 ? -6.797 38.781 9.172 1 97.81 291 TYR B N 1
ATOM 5376 C CA . TYR B 1 291 ? -8.102 39.281 8.75 1 97.81 291 TYR B CA 1
ATOM 5377 C C . TYR B 1 291 ? -9.211 38.719 9.617 1 97.81 291 TYR B C 1
ATOM 5379 O O . TYR B 1 291 ? -10.062 39.438 10.125 1 97.81 291 TYR B O 1
ATOM 5387 N N . LEU B 1 292 ? -9.219 37.344 9.758 1 98.19 292 LEU B N 1
ATOM 5388 C CA . LEU B 1 292 ? -10.258 36.656 10.523 1 98.19 292 LEU B CA 1
ATOM 5389 C C . LEU B 1 292 ? -10.242 37.094 11.984 1 98.19 292 LEU B C 1
ATOM 5391 O O . LEU B 1 292 ? -11.297 37.188 12.609 1 98.19 292 LEU B O 1
ATOM 5395 N N . SER B 1 293 ? -9.078 37.344 12.539 1 97.12 293 SER B N 1
ATOM 5396 C CA . SER B 1 293 ? -8.93 37.719 13.938 1 97.12 293 SER B CA 1
ATOM 5397 C C . SER B 1 293 ? -9.586 39.062 14.203 1 97.12 293 SER B C 1
ATOM 5399 O O . SER B 1 293 ? -9.922 39.375 15.352 1 97.12 293 SER B O 1
ATOM 5401 N N . ASN B 1 294 ? -9.812 39.844 13.195 1 95.88 294 ASN B N 1
ATOM 5402 C CA . ASN B 1 294 ? -10.383 41.156 13.352 1 95.88 294 ASN B CA 1
ATOM 5403 C C . ASN B 1 294 ? -11.852 41.219 12.914 1 95.88 294 ASN B C 1
ATOM 5405 O O . ASN B 1 294 ? -12.43 42.281 12.773 1 95.88 294 ASN B O 1
ATOM 5409 N N . ASN B 1 295 ? -12.391 40.156 12.703 1 95.5 295 ASN B N 1
ATOM 5410 C CA . ASN B 1 295 ? -13.781 40.062 12.289 1 95.5 295 ASN B CA 1
ATOM 5411 C C . ASN B 1 295 ? -14.695 39.688 13.445 1 95.5 295 ASN B C 1
ATOM 5413 O O . ASN B 1 295 ? -14.461 38.688 14.117 1 95.5 295 ASN B O 1
ATOM 5417 N N . ASP B 1 296 ? -15.758 40.375 13.648 1 94.62 296 ASP B N 1
ATOM 5418 C CA . ASP B 1 296 ? -16.625 40.219 14.828 1 94.62 296 ASP B CA 1
ATOM 5419 C C . ASP B 1 296 ? -17.438 38.938 14.758 1 94.62 296 ASP B C 1
ATOM 5421 O O . ASP B 1 296 ? -17.953 38.469 15.773 1 94.62 296 ASP B O 1
ATOM 5425 N N . LYS B 1 297 ? -17.531 38.344 13.641 1 95.12 297 LYS B N 1
ATOM 5426 C CA . LYS B 1 297 ? -18.312 37.094 13.484 1 95.12 297 LYS B CA 1
ATOM 5427 C C . LYS B 1 297 ? -17.484 35.875 13.875 1 95.12 297 LYS B C 1
ATOM 5429 O O . LYS B 1 297 ? -18.016 34.781 14.062 1 95.12 297 LYS B O 1
ATOM 5434 N N . ILE B 1 298 ? -16.234 36.062 13.961 1 97.31 298 ILE B N 1
ATOM 5435 C CA . ILE B 1 298 ? -15.312 34.969 14.258 1 97.31 298 ILE B CA 1
ATOM 5436 C C . ILE B 1 298 ? -15.133 34.844 15.766 1 97.31 298 ILE B C 1
ATOM 5438 O O . ILE B 1 298 ? -14.75 35.781 16.438 1 97.31 298 ILE B O 1
ATOM 5442 N N . VAL B 1 299 ? -15.328 33.656 16.266 1 96.69 299 VAL B N 1
ATOM 5443 C CA . VAL B 1 299 ? -15.242 33.375 17.688 1 96.69 299 VAL B CA 1
ATOM 5444 C C . VAL B 1 299 ? -13.773 33.219 18.094 1 96.69 299 VAL B C 1
ATOM 5446 O O . VAL B 1 299 ? -13.367 33.656 19.172 1 96.69 299 VAL B O 1
ATOM 5449 N N . ASP B 1 300 ? -13.094 32.531 17.266 1 96.56 300 ASP B N 1
ATOM 5450 C CA . ASP B 1 300 ? -11.703 32.188 17.562 1 96.56 300 ASP B CA 1
ATOM 5451 C C . ASP B 1 300 ? -10.93 31.875 16.281 1 96.56 300 ASP B C 1
ATOM 5453 O O . ASP B 1 300 ? -11.492 31.328 15.336 1 96.56 300 ASP B O 1
ATOM 5457 N N . VAL B 1 301 ? -9.75 32.344 16.219 1 97.94 301 VAL B N 1
ATOM 5458 C CA . VAL B 1 301 ? -8.828 31.984 15.148 1 97.94 301 VAL B CA 1
ATOM 5459 C C . VAL B 1 301 ? -7.59 31.297 15.734 1 97.94 301 VAL B C 1
ATOM 5461 O O . VAL B 1 301 ? -7.051 31.75 16.75 1 97.94 301 VAL B O 1
ATOM 5464 N N . ASN B 1 302 ? -7.215 30.188 15.148 1 97.75 302 ASN B N 1
ATOM 5465 C CA . ASN B 1 302 ? -6.031 29.438 15.555 1 97.75 302 ASN B CA 1
ATOM 5466 C C . ASN B 1 302 ? -5.008 29.344 14.43 1 97.75 302 ASN B C 1
ATOM 5468 O O . ASN B 1 302 ? -5.297 28.781 13.375 1 97.75 302 ASN B O 1
ATOM 5472 N N . TYR B 1 303 ? -3.891 29.906 14.578 1 98.25 303 TYR B N 1
ATOM 5473 C CA . TYR B 1 303 ? -2.752 29.906 13.664 1 98.25 303 TYR B CA 1
ATOM 5474 C C . TYR B 1 303 ? -1.456 30.203 14.414 1 98.25 303 TYR B C 1
ATOM 5476 O O . TYR B 1 303 ? -1.318 31.25 15.055 1 98.25 303 TYR B O 1
ATOM 5484 N N . PRO B 1 304 ? -0.49 29.281 14.266 1 97.75 304 PRO B N 1
ATOM 5485 C CA . PRO B 1 304 ? 0.713 29.422 15.094 1 97.75 304 PRO B CA 1
ATOM 5486 C C . PRO B 1 304 ? 1.488 30.703 14.797 1 97.75 304 PRO B C 1
ATOM 5488 O O . PRO B 1 304 ? 2.242 31.188 15.641 1 97.75 304 PRO B O 1
ATOM 5491 N N . GLY B 1 305 ? 1.287 31.297 13.672 1 96.94 305 GLY B N 1
ATOM 5492 C CA . GLY B 1 305 ? 2.021 32.469 13.266 1 96.94 305 GLY B CA 1
ATOM 5493 C C . GLY B 1 305 ? 1.438 33.75 13.828 1 96.94 305 GLY B C 1
ATOM 5494 O O . GLY B 1 305 ? 2.053 34.812 13.727 1 96.94 305 GLY B O 1
ATOM 5495 N N . LEU B 1 306 ? 0.294 33.719 14.453 1 97.62 306 LEU B N 1
ATOM 5496 C CA . LEU B 1 306 ? -0.302 34.875 15.094 1 97.62 306 LEU B CA 1
ATOM 5497 C C . LEU B 1 306 ? 0.365 35.156 16.438 1 97.62 306 LEU B C 1
ATOM 5499 O O . LEU B 1 306 ? 0.655 34.25 17.203 1 97.62 306 LEU B O 1
ATOM 5503 N N . GLU B 1 307 ? 0.543 36.406 16.734 1 96.25 307 GLU B N 1
ATOM 5504 C CA . GLU B 1 307 ? 1.153 36.781 18.016 1 96.25 307 GLU B CA 1
ATOM 5505 C C . GLU B 1 307 ? 0.285 36.375 19.188 1 96.25 307 GLU B C 1
ATOM 5507 O O . GLU B 1 307 ? 0.798 36.094 20.281 1 96.25 307 GLU B O 1
ATOM 5512 N N . SER B 1 308 ? -0.931 36.281 18.984 1 95.5 308 SER B N 1
ATOM 5513 C CA . SER B 1 308 ? -1.872 35.906 20.031 1 95.5 308 SER B CA 1
ATOM 5514 C C . SER B 1 308 ? -1.859 34.375 20.266 1 95.5 308 SER B C 1
ATOM 5516 O O . SER B 1 308 ? -2.439 33.906 21.25 1 95.5 308 SER B O 1
ATOM 5518 N N . SER B 1 309 ? -1.225 33.656 19.422 1 96.38 309 SER B N 1
ATOM 5519 C CA . SER B 1 309 ? -1.196 32.188 19.547 1 96.38 309 SER B CA 1
ATOM 5520 C C . SER B 1 309 ? -0.359 31.766 20.75 1 96.38 309 SER B C 1
ATOM 5522 O O . SER B 1 309 ? 0.71 32.312 21 1 96.38 309 SER B O 1
ATOM 5524 N N . ARG B 1 310 ? -0.83 30.781 21.516 1 95.19 310 ARG B N 1
ATOM 5525 C CA . ARG B 1 310 ? -0.066 30.234 22.625 1 95.19 310 ARG B CA 1
ATOM 5526 C C . ARG B 1 310 ? 1.188 29.516 22.141 1 95.19 310 ARG B C 1
ATOM 5528 O O . ARG B 1 310 ? 2.092 29.234 22.922 1 95.19 310 ARG B O 1
ATOM 5535 N N . TYR B 1 311 ? 1.267 29.266 20.844 1 96.06 311 TYR B N 1
ATOM 5536 C CA . TYR B 1 311 ? 2.412 28.562 20.281 1 96.06 311 TYR B CA 1
ATOM 5537 C C . TYR B 1 311 ? 3.33 29.516 19.531 1 96.06 311 TYR B C 1
ATOM 5539 O O . TYR B 1 311 ? 4.234 29.078 18.812 1 96.06 311 TYR B O 1
ATOM 5547 N N . TYR B 1 312 ? 3.082 30.797 19.672 1 97.19 312 TYR B N 1
ATOM 5548 C CA . TYR B 1 312 ? 3.811 31.797 18.906 1 97.19 312 TYR B CA 1
ATOM 5549 C C . TYR B 1 312 ? 5.309 31.688 19.156 1 97.19 312 TYR B C 1
ATOM 5551 O O . TYR B 1 312 ? 6.105 31.703 18.219 1 97.19 312 TYR B O 1
ATOM 5559 N N . ASP B 1 313 ? 5.75 31.562 20.359 1 96.88 313 ASP B N 1
ATOM 5560 C CA . ASP B 1 313 ? 7.168 31.5 20.703 1 96.88 313 ASP B CA 1
ATOM 55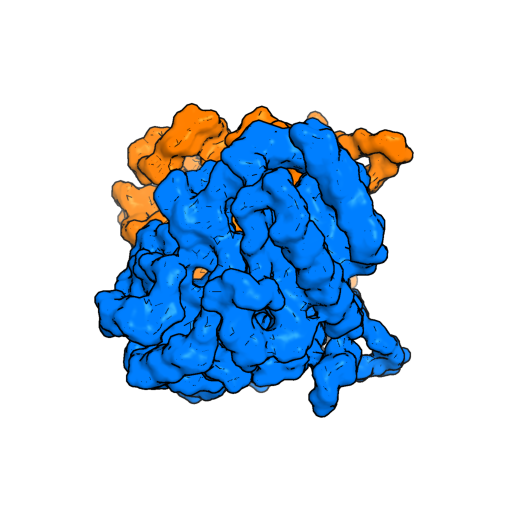61 C C . ASP B 1 313 ? 7.832 30.266 20.078 1 96.88 313 ASP B C 1
ATOM 5563 O O . ASP B 1 313 ? 8.938 30.359 19.547 1 96.88 313 ASP B O 1
ATOM 5567 N N . LEU B 1 314 ? 7.156 29.156 20.156 1 96.56 314 LEU B N 1
ATOM 5568 C CA . LEU B 1 314 ? 7.699 27.938 19.562 1 96.56 314 LEU B CA 1
ATOM 5569 C C . LEU B 1 314 ? 7.773 28.047 18.047 1 96.56 314 LEU B C 1
ATOM 5571 O O . LEU B 1 314 ? 8.719 27.562 17.422 1 96.56 314 LEU B O 1
ATOM 5575 N N . ALA B 1 315 ? 6.711 28.625 17.5 1 97 315 ALA B N 1
ATOM 5576 C CA . ALA B 1 315 ? 6.711 28.859 16.047 1 97 315 ALA B CA 1
ATOM 5577 C C . ALA B 1 315 ? 7.887 29.719 15.633 1 97 315 ALA B C 1
ATOM 5579 O O . ALA B 1 315 ? 8.555 29.438 14.633 1 97 315 ALA B O 1
ATOM 5580 N N . GLN B 1 316 ? 8.156 30.781 16.453 1 96.56 316 GLN B N 1
ATOM 5581 C CA . GLN B 1 316 ? 9.273 31.672 16.156 1 96.56 316 GLN B CA 1
ATOM 5582 C C . GLN B 1 316 ? 10.609 30.938 16.297 1 96.56 316 GLN B C 1
ATOM 5584 O O . GLN B 1 316 ? 11.555 31.219 15.555 1 96.56 316 GLN B O 1
ATOM 5589 N N . LYS B 1 317 ? 10.656 30.031 17.172 1 96.44 317 LYS B N 1
ATOM 5590 C CA . LYS B 1 317 ? 11.875 29.281 17.438 1 96.44 317 LYS B CA 1
ATOM 5591 C C . LYS B 1 317 ? 12.211 28.359 16.25 1 96.44 317 LYS B C 1
ATOM 5593 O O . LYS B 1 317 ? 13.367 28.281 15.828 1 96.44 317 LYS B O 1
ATOM 5598 N N . TYR B 1 318 ? 11.242 27.734 15.641 1 96.88 318 TYR B N 1
ATOM 5599 C CA . TYR B 1 318 ? 11.523 26.625 14.727 1 96.88 318 TYR B CA 1
ATOM 5600 C C . TYR B 1 318 ? 11.227 27.016 13.289 1 96.88 318 TYR B C 1
ATOM 5602 O O . TYR B 1 318 ? 11.852 26.516 12.352 1 96.88 318 TYR B O 1
ATOM 5610 N N . TYR B 1 319 ? 10.234 27.828 13.094 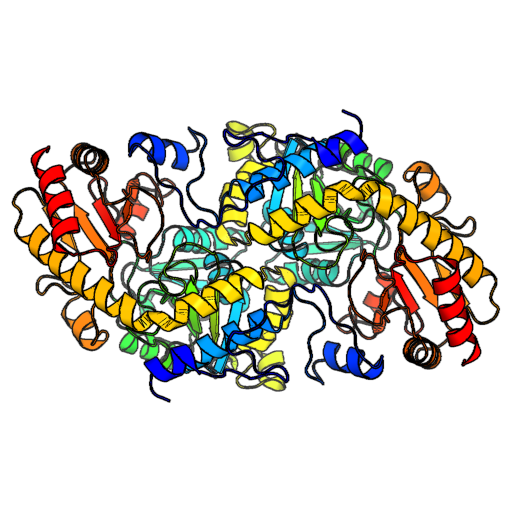1 96.69 319 TYR B N 1
ATOM 5611 C C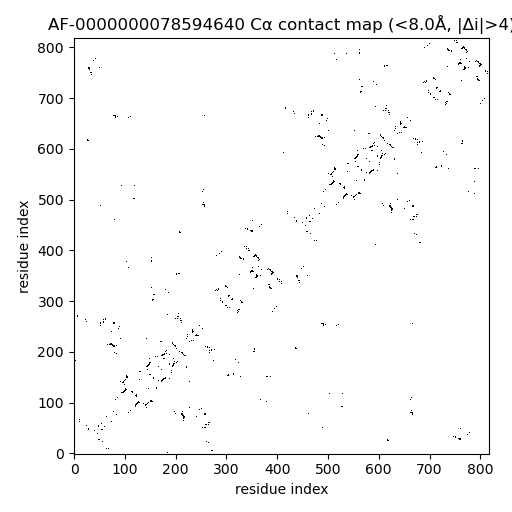A . TYR B 1 319 ? 9.695 28.062 11.75 1 96.69 319 TYR B CA 1
ATOM 5612 C C . TYR B 1 319 ? 10.039 29.469 11.273 1 96.69 319 TYR B C 1
ATOM 5614 O O . TYR B 1 319 ? 9.172 30.344 11.203 1 96.69 319 TYR B O 1
ATOM 5622 N N . LYS B 1 320 ? 11.195 29.609 10.773 1 93.19 320 LYS B N 1
ATOM 5623 C CA . LYS B 1 320 ? 11.727 30.922 10.391 1 93.19 320 LYS B CA 1
ATOM 5624 C C . LYS B 1 320 ? 11.125 31.391 9.07 1 93.19 320 LYS B C 1
ATOM 5626 O O . LYS B 1 320 ? 11.117 32.594 8.789 1 93.19 320 LYS B O 1
ATOM 5631 N N . ASN B 1 321 ? 10.586 30.469 8.234 1 94.94 321 ASN B N 1
ATOM 5632 C CA . ASN B 1 321 ? 10.078 30.828 6.914 1 94.94 321 ASN B CA 1
ATOM 5633 C C . ASN B 1 321 ? 8.555 30.828 6.879 1 94.94 321 ASN B C 1
ATOM 5635 O O . ASN B 1 321 ? 7.953 30.781 5.805 1 94.94 321 ASN B O 1
ATOM 5639 N N . GLY B 1 322 ? 7.898 30.844 8.031 1 96.06 322 GLY B N 1
ATOM 5640 C CA . GLY B 1 322 ? 6.449 30.812 8.102 1 96.06 322 GLY B CA 1
ATOM 5641 C C . GLY B 1 322 ? 5.922 29.672 8.953 1 96.06 322 GLY B C 1
ATOM 5642 O O . GLY B 1 322 ? 6.664 28.734 9.281 1 96.06 322 GLY B O 1
ATOM 5643 N N . SER B 1 323 ? 4.645 29.734 9.289 1 96.69 323 SER B N 1
ATOM 5644 C CA . SER B 1 323 ? 4.09 28.781 10.242 1 96.69 323 SER B CA 1
ATOM 5645 C C . SER B 1 323 ? 3.105 27.828 9.562 1 96.69 323 SER B C 1
ATOM 5647 O O . SER B 1 323 ? 2.182 27.328 10.203 1 96.69 323 SER B O 1
ATOM 5649 N N . GLY B 1 324 ? 3.234 27.641 8.234 1 97.12 324 GLY B N 1
ATOM 5650 C CA . GLY B 1 324 ? 2.381 26.688 7.531 1 97.12 324 GLY B CA 1
ATOM 5651 C C . GLY B 1 324 ? 1.206 27.344 6.832 1 97.12 324 GLY B C 1
ATOM 5652 O O . GLY B 1 324 ? 1.013 28.562 6.941 1 97.12 324 GLY B O 1
ATOM 5653 N N . GLY B 1 325 ? 0.426 26.547 6.102 1 97.88 325 GLY B N 1
ATOM 5654 C CA . GLY B 1 325 ? -0.654 27.078 5.285 1 97.88 325 GLY B CA 1
ATOM 5655 C C . GLY B 1 325 ? -2.031 26.703 5.797 1 97.88 325 GLY B C 1
ATOM 5656 O O . GLY B 1 325 ? -3.025 26.844 5.082 1 97.88 325 GLY B O 1
ATOM 5657 N N . ILE B 1 326 ? -2.068 26.172 7.031 1 98.25 326 ILE B N 1
ATOM 5658 C CA . ILE B 1 326 ? -3.346 25.734 7.574 1 98.25 326 ILE B CA 1
ATOM 5659 C C . ILE B 1 326 ? -3.723 26.578 8.781 1 98.25 326 ILE B C 1
ATOM 5661 O O . ILE B 1 326 ? -2.885 26.844 9.648 1 98.25 326 ILE B O 1
ATOM 5665 N N . LEU B 1 327 ? -4.902 27.078 8.867 1 98.31 327 LEU B N 1
ATOM 5666 C CA . LEU B 1 327 ? -5.473 27.703 10.055 1 98.31 327 LEU B CA 1
ATOM 5667 C C . LEU B 1 327 ? -6.859 27.141 10.352 1 98.31 327 LEU B C 1
ATOM 5669 O O . LEU B 1 327 ? -7.473 26.5 9.5 1 98.31 327 LEU B O 1
ATOM 5673 N N . THR B 1 328 ? -7.266 27.281 11.562 1 98.12 328 THR B N 1
ATOM 5674 C CA . THR B 1 328 ? -8.625 26.922 11.945 1 98.12 328 THR B CA 1
ATOM 5675 C C . THR B 1 328 ? -9.344 28.125 12.57 1 98.12 328 THR B C 1
ATOM 5677 O O . THR B 1 328 ? -8.703 29.031 13.086 1 98.12 328 THR B O 1
ATOM 5680 N N . PHE B 1 329 ? -10.625 28.156 12.461 1 98.44 329 PHE B N 1
ATOM 5681 C CA . PHE B 1 329 ? -11.43 29.188 13.102 1 98.44 329 PHE B CA 1
ATOM 5682 C C . PHE B 1 329 ? -12.82 28.672 13.43 1 98.44 329 PHE B C 1
ATOM 5684 O O . PHE B 1 329 ? -13.227 27.625 12.938 1 98.44 329 PHE B O 1
ATOM 5691 N N . ARG B 1 330 ? -13.461 29.312 14.344 1 98.06 330 ARG B N 1
ATOM 5692 C CA . ARG B 1 330 ? -14.758 28.875 14.852 1 98.06 330 ARG B CA 1
ATOM 5693 C C . ARG B 1 330 ? -15.828 29.938 14.609 1 98.06 330 ARG B C 1
ATOM 5695 O O . ARG B 1 330 ? -15.555 31.125 14.703 1 98.06 330 ARG B O 1
ATOM 5702 N N . LEU B 1 331 ? -16.984 29.484 14.328 1 98.06 331 LEU B N 1
ATOM 5703 C CA . LEU B 1 331 ? -18.031 30.406 13.922 1 98.06 331 LEU B CA 1
ATOM 5704 C C . LEU B 1 331 ? -19.203 30.359 14.898 1 98.06 331 LEU B C 1
ATOM 5706 O O . LEU B 1 331 ? -20.297 30.828 14.586 1 98.06 331 LEU B O 1
ATOM 5710 N N . GLY B 1 332 ? -19.078 29.766 16.031 1 96.88 332 GLY B N 1
ATOM 5711 C CA . GLY B 1 332 ? -20.047 29.828 17.125 1 96.88 332 GLY B CA 1
ATOM 5712 C C . GLY B 1 332 ? -21 28.656 17.141 1 96.88 332 GLY B C 1
ATOM 5713 O O . GLY B 1 332 ? -21.469 28.234 18.219 1 96.88 332 GLY B O 1
ATOM 5714 N N . SER B 1 333 ? -21.344 28.156 15.992 1 97 333 SER B N 1
ATOM 5715 C CA . SER B 1 333 ? -22.234 27.016 15.914 1 97 333 SER B CA 1
ATOM 5716 C C . SER B 1 333 ? -21.969 26.188 14.656 1 97 333 SER B C 1
ATOM 5718 O O . SER B 1 333 ? -21.391 26.703 13.688 1 97 333 SER B O 1
ATOM 5720 N N . LYS B 1 334 ? -22.391 24.922 14.695 1 96.75 334 LYS B N 1
ATOM 5721 C CA . LYS B 1 334 ? -22.328 24.062 13.508 1 96.75 334 LYS B CA 1
ATOM 5722 C C . LYS B 1 334 ? -23.141 24.672 12.359 1 96.75 334 LYS B C 1
ATOM 5724 O O . LYS B 1 334 ? -22.719 24.609 11.195 1 96.75 334 LYS B O 1
ATOM 5729 N N . GLU B 1 335 ? -24.297 25.203 12.703 1 97.25 335 GLU B N 1
ATOM 5730 C CA . GLU B 1 335 ? -25.172 25.828 11.703 1 97.25 335 GLU B CA 1
ATOM 5731 C C . GLU B 1 335 ? -24.453 26.953 10.977 1 97.25 335 GLU B C 1
ATOM 5733 O O . GLU B 1 335 ? -24.516 27.047 9.75 1 97.25 335 GLU B O 1
ATOM 5738 N N . ASN B 1 336 ? -23.828 27.828 11.742 1 97.62 336 ASN B N 1
ATOM 5739 C CA . ASN B 1 336 ? -23.078 28.922 11.133 1 97.62 336 ASN B CA 1
ATOM 5740 C C . ASN B 1 336 ? -21.938 28.406 10.266 1 97.62 336 ASN B C 1
ATOM 5742 O O . ASN B 1 336 ? -21.672 28.953 9.195 1 97.62 336 ASN B O 1
ATOM 5746 N N . ALA B 1 337 ? -21.266 27.375 10.781 1 97.81 337 ALA B N 1
ATOM 5747 C CA . ALA B 1 337 ? -20.172 26.781 10.016 1 97.81 337 ALA B CA 1
ATOM 5748 C C . ALA B 1 337 ? -20.672 26.25 8.672 1 97.81 337 ALA B C 1
ATOM 5750 O O . ALA B 1 337 ? -20.047 26.484 7.637 1 97.81 337 ALA B O 1
ATOM 5751 N N . PHE B 1 338 ? -21.766 25.547 8.664 1 97.69 338 PHE B N 1
ATOM 5752 C CA . PHE B 1 338 ? -22.328 24.969 7.441 1 97.69 338 PHE B CA 1
ATOM 5753 C C . PHE B 1 338 ? -22.812 26.062 6.496 1 97.69 338 PHE B C 1
ATOM 5755 O O . PHE B 1 338 ? -22.594 25.984 5.285 1 97.69 338 PHE B O 1
ATOM 5762 N N . LYS B 1 339 ? -23.484 27.047 7.055 1 97.31 339 LYS B N 1
ATOM 5763 C CA . LYS B 1 339 ? -23.938 28.156 6.23 1 97.31 339 LYS B CA 1
ATOM 5764 C C . LYS B 1 339 ? -22.766 28.859 5.559 1 97.31 339 LYS B C 1
ATOM 5766 O O . LYS B 1 339 ? -22.844 29.234 4.383 1 97.31 339 LYS B O 1
ATOM 5771 N N . PHE B 1 340 ? -21.734 29.125 6.305 1 97.81 340 PHE B N 1
ATOM 5772 C CA . PHE B 1 340 ? -20.516 29.734 5.777 1 97.81 340 PHE B CA 1
ATOM 5773 C C . PHE B 1 340 ? -19.953 28.906 4.629 1 97.81 340 PHE B C 1
ATOM 5775 O O . PHE B 1 340 ? -19.688 29.438 3.549 1 97.81 340 PHE B O 1
ATOM 5782 N N . LEU B 1 341 ? -19.766 27.578 4.844 1 98 341 LEU B N 1
ATOM 5783 C CA . LEU B 1 341 ? -19.234 26.672 3.838 1 98 341 LEU B CA 1
ATOM 5784 C C . LEU B 1 341 ? -20.062 26.703 2.566 1 98 341 LEU B C 1
ATOM 5786 O O . LEU B 1 341 ? -19.531 26.734 1.459 1 98 341 LEU B O 1
ATOM 5790 N N . ASN B 1 342 ? -21.328 26.703 2.695 1 97.69 342 ASN B N 1
ATOM 5791 C CA . ASN B 1 342 ? -22.25 26.609 1.57 1 97.69 342 ASN B CA 1
ATOM 5792 C C . ASN B 1 342 ? -22.281 27.906 0.76 1 97.69 342 ASN B C 1
ATOM 5794 O O . ASN B 1 342 ? -22.797 27.922 -0.358 1 97.69 342 ASN B O 1
ATOM 5798 N N . ASN B 1 343 ? -21.75 28.938 1.315 1 96.25 343 ASN B N 1
ATOM 5799 C CA . ASN B 1 343 ? -21.812 30.234 0.63 1 96.25 343 ASN B CA 1
ATOM 5800 C C . ASN B 1 343 ? -20.469 30.578 -0.002 1 96.25 343 ASN B C 1
ATOM 5802 O O . ASN B 1 343 ? -20.328 31.609 -0.658 1 96.25 343 ASN B O 1
ATOM 5806 N N . LEU B 1 344 ? -19.453 29.766 0.206 1 95.38 344 LEU B N 1
ATOM 5807 C CA . LEU B 1 344 ? -18.172 29.969 -0.447 1 95.38 344 LEU B CA 1
ATOM 5808 C C . LEU B 1 344 ? -18.281 29.703 -1.947 1 95.38 344 LEU B C 1
ATOM 5810 O O . LEU B 1 344 ? -19.031 28.828 -2.383 1 95.38 344 LEU B O 1
ATOM 5814 N N . LYS B 1 345 ? -17.453 30.484 -2.771 1 92.12 345 LYS B N 1
ATOM 5815 C CA . LYS B 1 345 ? -17.516 30.359 -4.227 1 92.12 345 LYS B CA 1
ATOM 5816 C C . LYS B 1 345 ? -16.156 29.969 -4.801 1 92.12 345 LYS B C 1
ATOM 5818 O O . LYS B 1 345 ? -16.078 29.312 -5.836 1 92.12 345 LYS B O 1
ATOM 5823 N N . LEU B 1 346 ? -15.086 30.406 -4.199 1 92.88 346 LEU B N 1
ATOM 5824 C CA . LEU B 1 346 ? -13.727 30.156 -4.656 1 92.88 346 LEU B CA 1
ATOM 5825 C C . LEU B 1 346 ? -13.102 29 -3.873 1 92.88 346 LEU B C 1
ATOM 5827 O O . LEU B 1 346 ? -12.539 28.078 -4.461 1 92.88 346 LEU B O 1
ATOM 5831 N N . ILE B 1 347 ? -13.164 29.141 -2.496 1 95.56 347 ILE B N 1
ATOM 5832 C CA . ILE B 1 347 ? -12.617 28.109 -1.611 1 95.56 347 ILE B CA 1
ATOM 5833 C C . ILE B 1 347 ? -13.445 26.844 -1.715 1 95.56 347 ILE B C 1
ATOM 5835 O O . ILE B 1 347 ? -14.68 26.875 -1.633 1 95.56 347 ILE B O 1
ATOM 5839 N N . LEU B 1 348 ? -12.789 25.719 -1.934 1 94.75 348 LEU B N 1
ATOM 5840 C CA . LEU B 1 348 ? -13.484 24.469 -2.193 1 94.75 348 LEU B CA 1
ATOM 5841 C C . LEU B 1 348 ? -13.703 23.688 -0.897 1 94.75 348 LEU B C 1
ATOM 5843 O O . LEU B 1 348 ? -12.82 23.641 -0.042 1 94.75 348 LEU B O 1
ATOM 5847 N N . ASP B 1 349 ? -14.914 23.125 -0.764 1 95.06 349 ASP B N 1
ATOM 5848 C CA . ASP B 1 349 ? -15.266 22.266 0.369 1 95.06 349 ASP B CA 1
ATOM 5849 C C . ASP B 1 349 ? -14.938 20.812 0.079 1 95.06 349 ASP B C 1
ATOM 5851 O O . ASP B 1 349 ? -15.727 20.109 -0.566 1 95.06 349 ASP B O 1
ATOM 5855 N N . LEU B 1 350 ? -13.891 20.359 0.618 1 92.56 350 LEU B N 1
ATOM 5856 C CA . LEU B 1 350 ? -13.445 18.984 0.43 1 92.56 350 LEU B CA 1
ATOM 5857 C C . LEU B 1 350 ? -12.344 18.625 1.418 1 92.56 350 LEU B C 1
ATOM 5859 O O . LEU B 1 350 ? -11.844 19.5 2.135 1 92.56 350 LEU B O 1
ATOM 5863 N N . THR B 1 351 ? -12.078 17.328 1.448 1 91.25 351 THR B N 1
ATOM 5864 C CA . THR B 1 351 ? -10.984 16.859 2.293 1 91.25 351 THR B CA 1
ATOM 5865 C C . THR B 1 351 ? -9.641 17.016 1.59 1 91.25 351 THR B C 1
ATOM 5867 O O . THR B 1 351 ? -9.586 17.125 0.362 1 91.25 351 THR B O 1
ATOM 5870 N N . ASN B 1 352 ? -8.539 17.328 2.125 1 93.19 352 ASN B N 1
ATOM 5871 C CA . ASN B 1 352 ? -7.168 17.469 1.659 1 93.19 352 ASN B CA 1
ATOM 5872 C C . ASN B 1 352 ? -6.504 18.719 2.238 1 93.19 352 ASN B C 1
ATOM 5874 O O . ASN B 1 352 ? -7.152 19.5 2.93 1 93.19 352 ASN B O 1
ATOM 5878 N N . ILE B 1 353 ? -5.312 18.734 2.152 1 96.06 353 ILE B N 1
ATOM 5879 C CA . ILE B 1 353 ? -4.551 19.922 2.512 1 96.06 353 ILE B CA 1
ATOM 5880 C C . ILE B 1 353 ? -3.35 20.078 1.583 1 96.06 353 ILE B C 1
ATOM 5882 O O . ILE B 1 353 ? -2.945 19.109 0.925 1 96.06 353 ILE B O 1
ATOM 5886 N N . GLY B 1 354 ? -2.811 21.25 1.553 1 96.06 354 GLY B N 1
ATOM 5887 C CA . GLY B 1 354 ? -1.557 21.5 0.857 1 96.06 354 GLY B CA 1
ATOM 5888 C C . GLY B 1 354 ? -1.713 21.562 -0.651 1 96.06 354 GLY B C 1
ATOM 5889 O O . GLY B 1 354 ? -0.746 21.344 -1.388 1 96.06 354 GLY B O 1
ATOM 5890 N N . ASP B 1 355 ? -2.945 21.797 -1.119 1 95 355 ASP B N 1
ATOM 5891 C CA . ASP B 1 355 ? -3.229 22.016 -2.533 1 95 355 ASP B CA 1
ATOM 5892 C C . ASP B 1 355 ? -2.951 23.469 -2.932 1 95 355 ASP B C 1
ATOM 5894 O O . ASP B 1 355 ? -2.896 24.344 -2.074 1 95 355 ASP B O 1
ATOM 5898 N N . THR B 1 356 ? -2.641 23.672 -4.316 1 94.12 356 THR B N 1
ATOM 5899 C CA . THR B 1 356 ? -2.518 25.047 -4.785 1 94.12 356 THR B CA 1
ATOM 5900 C C . THR B 1 356 ? -3.836 25.797 -4.609 1 94.12 356 THR B C 1
ATOM 5902 O O . THR B 1 356 ? -3.85 27.031 -4.512 1 94.12 356 THR B O 1
ATOM 5905 N N . LYS B 1 357 ? -4.973 25.172 -4.531 1 94.62 357 LYS B N 1
ATOM 5906 C CA . LYS B 1 357 ? -6.301 25.734 -4.289 1 94.62 357 LYS B CA 1
ATOM 5907 C C . LYS B 1 357 ? -6.578 25.859 -2.793 1 94.62 357 LYS B C 1
ATOM 5909 O O . LYS B 1 357 ? -6.211 24.984 -2.014 1 94.62 357 LYS B O 1
ATOM 5914 N N . SER B 1 358 ? -7.207 26.844 -2.393 1 95.81 358 SER B N 1
ATOM 5915 C CA . SER B 1 358 ? -7.719 26.938 -1.029 1 95.81 358 SER B CA 1
ATOM 5916 C C . SER B 1 358 ? -8.852 25.938 -0.793 1 95.81 358 SER B C 1
ATOM 5918 O O . SER B 1 358 ? -9.805 25.875 -1.577 1 95.81 358 SER B O 1
ATOM 5920 N N . ILE B 1 359 ? -8.672 25.219 0.307 1 97.06 359 ILE B N 1
ATOM 5921 C CA . ILE B 1 359 ? -9.602 24.156 0.635 1 97.06 359 ILE B CA 1
ATOM 5922 C C . ILE B 1 359 ? -10.039 24.266 2.094 1 97.06 359 ILE B C 1
ATOM 5924 O O . ILE B 1 359 ? -9.242 24.641 2.957 1 97.06 359 ILE B O 1
ATOM 5928 N N . ILE B 1 360 ? -11.305 23.969 2.316 1 96.94 360 ILE B N 1
ATOM 5929 C CA . ILE B 1 360 ? -11.844 24.109 3.666 1 96.94 360 ILE B CA 1
ATOM 5930 C C . ILE B 1 360 ? -12.719 22.906 4.008 1 96.94 360 ILE B C 1
ATOM 5932 O O . ILE B 1 360 ? -13.258 22.25 3.117 1 96.94 360 ILE B O 1
ATOM 5936 N N . ILE B 1 361 ? -12.727 22.594 5.273 1 96.25 361 ILE B N 1
ATOM 5937 C CA . ILE B 1 361 ? -13.562 21.469 5.676 1 96.25 361 ILE B CA 1
ATOM 5938 C C . ILE B 1 361 ? -14.039 21.656 7.113 1 96.25 361 ILE B C 1
ATOM 5940 O O . ILE B 1 361 ? -13.477 22.469 7.855 1 96.25 361 ILE B O 1
ATOM 5944 N N . HIS B 1 362 ? -15.164 21.047 7.434 1 97.19 362 HIS B N 1
ATOM 5945 C CA . HIS B 1 362 ? -15.672 20.922 8.797 1 97.19 362 HIS B CA 1
ATOM 5946 C C . HIS B 1 362 ? -15.242 19.594 9.414 1 97.19 362 HIS B C 1
ATOM 5948 O O . HIS B 1 362 ? -15.953 18.594 9.297 1 97.19 362 HIS B O 1
ATOM 5954 N N . PRO B 1 363 ? -14.172 19.547 10.242 1 94.94 363 PRO B N 1
ATOM 5955 C CA . PRO B 1 363 ? -13.562 18.297 10.68 1 94.94 363 PRO B CA 1
ATOM 5956 C C . PRO B 1 363 ? -14.516 17.453 11.523 1 94.94 363 PRO B C 1
ATOM 5958 O O . PRO B 1 363 ? -14.562 16.219 11.367 1 94.94 363 PRO B O 1
ATOM 5961 N N . SER B 1 364 ? -15.266 18.031 12.375 1 94.06 364 SER B N 1
ATOM 5962 C CA . SER B 1 364 ? -16.094 17.281 13.32 1 94.06 364 SER B CA 1
ATOM 5963 C C . SER B 1 364 ? -17.094 16.391 12.602 1 94.06 364 SER B C 1
ATOM 5965 O O . SER B 1 364 ? -17.391 15.281 13.07 1 94.06 364 SER B O 1
ATOM 5967 N N . SER B 1 365 ? -17.578 16.844 11.484 1 93.38 365 SER B N 1
ATOM 5968 C CA . SER B 1 365 ? -18.609 16.078 10.781 1 93.38 365 SER B CA 1
ATOM 5969 C C . SER B 1 365 ? -18.016 15.266 9.641 1 93.38 365 SER B C 1
ATOM 5971 O O . SER B 1 365 ? -18.734 14.57 8.922 1 93.38 365 SER B O 1
ATOM 5973 N N . THR B 1 366 ? -16.734 15.352 9.391 1 91.94 366 THR B N 1
ATOM 5974 C CA . THR B 1 366 ? -16.109 14.688 8.25 1 91.94 366 THR B CA 1
ATOM 5975 C C . THR B 1 366 ? -14.953 13.812 8.695 1 91.94 366 THR B C 1
ATOM 5977 O O . THR B 1 366 ? -15.156 12.703 9.203 1 91.94 366 THR B O 1
ATOM 5980 N N . ILE B 1 367 ? -13.734 14.312 8.641 1 85.62 367 ILE B N 1
ATOM 5981 C CA . ILE B 1 367 ? -12.531 13.523 8.844 1 85.62 367 ILE B CA 1
ATOM 5982 C C . ILE B 1 367 ? -12.484 13.008 10.281 1 85.62 367 ILE B C 1
ATOM 5984 O O . ILE B 1 367 ? -11.75 12.062 10.586 1 85.62 367 ILE B O 1
ATOM 5988 N N . CYS B 1 368 ? -13.234 13.555 11.156 1 86.62 368 CYS B N 1
ATOM 5989 C CA . CYS B 1 368 ? -13.258 13.117 12.547 1 86.62 368 CYS B CA 1
ATOM 5990 C C . CYS B 1 368 ? -14.633 12.594 12.93 1 86.62 368 CYS B C 1
ATOM 5992 O O . CYS B 1 368 ? -14.961 12.5 14.117 1 86.62 368 CYS B O 1
ATOM 5994 N N . SER B 1 369 ? -15.445 12.305 11.961 1 85.19 369 SER B N 1
ATOM 5995 C CA . SER B 1 369 ? -16.828 11.906 12.211 1 85.19 369 SER B CA 1
ATOM 5996 C C . SER B 1 369 ? -16.891 10.641 13.062 1 85.19 369 SER B C 1
ATOM 5998 O O . SER B 1 369 ? -17.859 10.438 13.805 1 85.19 369 SER B O 1
ATOM 6000 N N . ASN B 1 370 ? -15.867 9.805 13.023 1 80.31 370 ASN B N 1
ATOM 6001 C CA . ASN B 1 370 ? -15.891 8.523 13.711 1 80.31 370 ASN B CA 1
ATOM 6002 C C . ASN B 1 370 ? -15.266 8.625 15.102 1 80.31 370 ASN B C 1
ATOM 6004 O O . ASN B 1 370 ? -15.242 7.645 15.852 1 80.31 370 ASN B O 1
ATOM 6008 N N . ASN B 1 371 ? -14.82 9.727 15.469 1 86.19 371 ASN B N 1
ATOM 6009 C CA . ASN B 1 371 ? -14.242 9.938 16.797 1 86.19 371 ASN B CA 1
ATOM 6010 C C . ASN B 1 371 ? -15.312 10.328 17.812 1 86.19 371 ASN B C 1
ATOM 6012 O O . ASN B 1 371 ? -16.312 10.945 17.453 1 86.19 371 ASN B O 1
ATOM 6016 N N . THR B 1 372 ? -15.07 9.898 19.047 1 89.94 372 THR B N 1
ATOM 6017 C CA . THR B 1 372 ? -15.969 10.312 20.109 1 89.94 372 THR B CA 1
ATOM 6018 C C . THR B 1 372 ? -15.812 11.797 20.422 1 89.94 372 THR B C 1
ATOM 6020 O O . THR B 1 372 ? -14.82 12.414 20 1 89.94 372 THR B O 1
ATOM 6023 N N . ASP B 1 373 ? -16.797 12.336 21.125 1 91.06 373 ASP B N 1
ATOM 6024 C CA . ASP B 1 373 ? -16.719 13.742 21.484 1 91.06 373 ASP B CA 1
ATOM 6025 C C . ASP B 1 373 ? -15.477 14.031 22.328 1 91.06 373 ASP B C 1
ATOM 6027 O O . ASP B 1 373 ? -14.844 15.07 22.172 1 91.06 373 ASP B O 1
ATOM 6031 N N . GLU B 1 374 ? -15.18 13.141 23.188 1 90.69 374 GLU B N 1
ATOM 6032 C CA . GLU B 1 374 ? -13.992 13.289 24.031 1 90.69 374 GLU B CA 1
ATOM 6033 C C . GLU B 1 374 ? -12.719 13.273 23.188 1 90.69 374 GLU B C 1
ATOM 6035 O O . GLU B 1 374 ? -11.82 14.094 23.391 1 90.69 374 GLU B O 1
ATOM 6040 N N . GLU B 1 375 ? -12.672 12.391 22.25 1 87.94 375 GLU B N 1
ATOM 6041 C CA . GLU B 1 375 ? -11.523 12.328 21.344 1 87.94 375 GLU B CA 1
ATOM 6042 C C . GLU B 1 375 ? -11.406 13.609 20.516 1 87.94 375 GLU B C 1
ATOM 6044 O O . GLU B 1 375 ? -10.305 14.148 20.375 1 87.94 375 GLU B O 1
ATOM 6049 N N . LYS B 1 376 ? -12.547 14.055 20 1 91.69 376 LYS B N 1
ATOM 6050 C CA . LYS B 1 376 ? -12.555 15.281 19.203 1 91.69 376 LYS B CA 1
ATOM 6051 C C . LYS B 1 376 ? -12 16.453 20 1 91.69 376 LYS B C 1
ATOM 6053 O O . LYS B 1 376 ? -11.203 17.234 19.484 1 91.69 376 LYS B O 1
ATOM 6058 N N . ARG B 1 377 ? -12.422 16.484 21.219 1 89.56 377 ARG B N 1
ATOM 6059 C CA . ARG B 1 377 ? -11.922 17.578 22.062 1 89.56 377 ARG B CA 1
ATOM 6060 C C . ARG B 1 377 ? -10.414 17.469 22.25 1 89.56 377 ARG B C 1
ATOM 6062 O O . ARG B 1 377 ? -9.703 18.469 22.203 1 89.56 377 ARG B O 1
ATOM 6069 N N . GLN B 1 378 ? -9.922 16.281 22.406 1 87.12 378 GLN B N 1
ATOM 6070 C CA . GLN B 1 378 ? -8.492 16.047 22.594 1 87.12 378 GLN B CA 1
ATOM 6071 C C . GLN B 1 378 ? -7.715 16.406 21.328 1 87.12 378 GLN B C 1
ATOM 6073 O O . GLN B 1 378 ? -6.559 16.828 21.406 1 87.12 378 GLN B O 1
ATOM 6078 N N . MET B 1 379 ? -8.406 16.312 20.25 1 89.69 379 MET B N 1
ATOM 6079 C CA . MET B 1 379 ? -7.789 16.594 18.953 1 89.69 379 MET B CA 1
ATOM 6080 C C . MET B 1 379 ? -7.953 18.062 18.578 1 89.69 379 MET B C 1
ATOM 6082 O O . MET B 1 379 ? -7.41 18.5 17.562 1 89.69 379 MET B O 1
ATOM 6086 N N . GLY B 1 380 ? -8.711 18.828 19.422 1 89.12 380 GLY B N 1
ATOM 6087 C CA . GLY B 1 380 ? -8.977 20.219 19.125 1 89.12 380 GLY B CA 1
ATOM 6088 C C . GLY B 1 380 ? -10.055 20.406 18.062 1 89.12 380 GLY B C 1
ATOM 6089 O O . GLY B 1 380 ? -10.016 21.375 17.297 1 89.12 380 GLY B O 1
ATOM 6090 N N . VAL B 1 381 ? -10.914 19.453 17.984 1 93.5 381 VAL B N 1
ATOM 6091 C CA . VAL B 1 381 ? -11.992 19.484 17 1 93.5 381 VAL B CA 1
ATOM 6092 C C . VAL B 1 381 ? -13.312 19.828 17.672 1 93.5 381 VAL B C 1
ATOM 6094 O O . VAL B 1 381 ? -13.734 19.141 18.609 1 93.5 381 VAL B O 1
ATOM 6097 N N . TYR B 1 382 ? -13.914 20.891 17.266 1 94.44 382 TYR B N 1
ATOM 6098 C CA . TYR B 1 382 ? -15.172 21.391 17.828 1 94.44 382 TYR B CA 1
ATOM 6099 C C . TYR B 1 382 ? -16.25 21.438 16.75 1 94.44 382 TYR B C 1
ATOM 6101 O O . TYR B 1 382 ? -15.961 21.375 15.562 1 94.44 382 TYR B O 1
ATOM 6109 N N . GLU B 1 383 ? -17.484 21.562 17.219 1 95.25 383 GLU B N 1
ATOM 6110 C CA . GLU B 1 383 ? -18.625 21.5 16.312 1 95.25 383 GLU B CA 1
ATOM 6111 C C . GLU B 1 383 ? -18.672 22.734 15.398 1 95.25 383 GLU B C 1
ATOM 6113 O O . GLU B 1 383 ? -19.266 22.688 14.312 1 95.25 383 GLU B O 1
ATOM 6118 N N . ASP B 1 384 ? -18.109 23.812 15.875 1 96.88 384 ASP B N 1
ATOM 6119 C CA . ASP B 1 384 ? -18.156 25.031 15.078 1 96.88 384 ASP B CA 1
ATOM 6120 C C . ASP B 1 384 ? -16.812 25.312 14.414 1 96.88 384 ASP B C 1
ATOM 6122 O O . ASP B 1 384 ? -16.578 26.422 13.914 1 96.88 384 ASP B O 1
ATOM 6126 N N . LEU B 1 385 ? -15.922 24.297 14.43 1 97.5 385 LEU B N 1
ATOM 6127 C CA . LEU B 1 385 ? -14.562 24.5 13.945 1 97.5 385 LEU B CA 1
ATOM 6128 C C . LEU B 1 385 ? -14.469 24.234 12.445 1 97.5 385 LEU B C 1
ATOM 6130 O O . LEU B 1 385 ? -15.039 23.25 11.953 1 97.5 385 LEU B O 1
ATOM 6134 N N . LEU B 1 386 ? -13.828 25.141 11.734 1 98.31 386 LEU B N 1
ATOM 6135 C CA . LEU B 1 386 ? -13.469 24.969 10.328 1 98.31 386 LEU B CA 1
ATOM 6136 C C . LEU B 1 386 ? -11.961 24.969 10.148 1 98.31 386 LEU B C 1
ATOM 6138 O O . LEU B 1 386 ? -11.25 25.734 10.805 1 98.31 386 LEU B O 1
ATOM 6142 N N . ARG B 1 387 ? -11.484 24.047 9.391 1 98.19 387 ARG B N 1
ATOM 6143 C CA . ARG B 1 387 ? -10.07 24 9.016 1 98.19 387 ARG B CA 1
ATOM 6144 C C . ARG B 1 387 ? -9.867 24.484 7.586 1 98.19 387 ARG B C 1
ATOM 6146 O O . ARG B 1 387 ? -10.453 23.938 6.648 1 98.19 387 ARG B O 1
ATOM 6153 N N . LEU B 1 388 ? -9.109 25.469 7.449 1 98.5 388 LEU B N 1
ATOM 6154 C CA . LEU B 1 388 ? -8.828 26.078 6.148 1 98.5 388 LEU B CA 1
ATOM 6155 C C . LEU B 1 388 ? -7.387 25.812 5.73 1 98.5 388 LEU B C 1
ATOM 6157 O O . LEU B 1 388 ? -6.453 26.188 6.441 1 98.5 388 LEU B O 1
ATOM 6161 N N . SER B 1 389 ? -7.195 25.062 4.656 1 98.44 389 SER B N 1
ATOM 6162 C CA . SER B 1 389 ? -5.914 24.953 3.963 1 98.44 389 SER B CA 1
ATOM 6163 C C . SER B 1 389 ? -5.785 26.016 2.873 1 98.44 389 SER B C 1
ATOM 6165 O O . SER B 1 389 ? -6.395 25.891 1.81 1 98.44 389 SER B O 1
ATOM 6167 N N . VAL B 1 390 ? -4.934 26.969 3.117 1 98.38 390 VAL B N 1
ATOM 6168 C CA . VAL B 1 390 ? -4.883 28.156 2.281 1 98.38 390 VAL B CA 1
ATOM 6169 C C . VAL B 1 390 ? -4.031 27.891 1.043 1 98.38 390 VAL B C 1
ATOM 6171 O O . VAL B 1 390 ? -2.908 27.391 1.152 1 98.38 390 VAL B O 1
ATOM 6174 N N . GLY B 1 391 ? -4.551 28.234 -0.143 1 96.69 391 GLY B N 1
ATOM 6175 C CA . GLY B 1 391 ? -3.848 28.031 -1.4 1 96.69 391 GLY B CA 1
ATOM 6176 C C . GLY B 1 391 ? -2.949 29.203 -1.77 1 96.69 391 GLY B C 1
ATOM 6177 O O . GLY B 1 391 ? -2.572 30 -0.908 1 96.69 391 GLY B O 1
ATOM 6178 N N . ILE B 1 392 ? -2.52 29.172 -3.08 1 96.69 392 ILE B N 1
ATOM 6179 C CA . ILE B 1 392 ? -1.565 30.188 -3.51 1 96.69 392 ILE B CA 1
ATOM 6180 C C . ILE B 1 392 ? -2.248 31.172 -4.461 1 96.69 392 ILE B C 1
ATOM 6182 O O . ILE B 1 392 ? -1.588 31.797 -5.285 1 96.69 392 ILE B O 1
ATOM 6186 N N . GLU B 1 393 ? -3.578 31.172 -4.406 1 93.56 393 GLU B N 1
ATOM 6187 C CA . GLU B 1 393 ? -4.305 32.219 -5.137 1 93.56 393 GLU B CA 1
ATOM 6188 C C . GLU B 1 393 ? -3.932 33.594 -4.645 1 93.56 393 GLU B C 1
ATOM 6190 O O . GLU B 1 393 ? -3.236 33.75 -3.635 1 93.56 393 GLU B O 1
ATOM 6195 N N . ASP B 1 394 ? -4.387 34.594 -5.41 1 93.12 394 ASP B N 1
ATOM 6196 C CA . ASP B 1 394 ? -4.242 35.969 -4.867 1 93.12 394 ASP B CA 1
ATOM 6197 C C . ASP B 1 394 ? -4.992 36.094 -3.549 1 93.12 394 ASP B C 1
ATOM 6199 O O . ASP B 1 394 ? -6.203 35.875 -3.486 1 93.12 394 ASP B O 1
ATOM 6203 N N . VAL B 1 395 ? -4.301 36.531 -2.539 1 96.25 395 VAL B N 1
ATOM 6204 C CA . VAL B 1 395 ? -4.84 36.531 -1.182 1 96.25 395 VAL B CA 1
ATOM 6205 C C . VAL B 1 395 ? -6.078 37.406 -1.112 1 96.25 395 VAL B C 1
ATOM 6207 O O . VAL B 1 395 ? -7.02 37.125 -0.371 1 96.25 395 VAL B O 1
ATOM 6210 N N . GLU B 1 396 ? -6.125 38.469 -1.902 1 96.31 396 GLU B N 1
ATOM 6211 C CA . GLU B 1 396 ? -7.273 39.375 -1.923 1 96.31 396 GLU B CA 1
ATOM 6212 C C . GLU B 1 396 ? -8.539 38.656 -2.373 1 96.31 396 GLU B C 1
ATOM 6214 O O . GLU B 1 396 ? -9.633 38.938 -1.879 1 96.31 396 GLU B O 1
ATOM 6219 N N . ASP B 1 397 ? -8.391 37.719 -3.33 1 95.88 397 ASP B N 1
ATOM 6220 C CA . ASP B 1 397 ? -9.531 36.969 -3.816 1 95.88 397 ASP B CA 1
ATOM 6221 C C . ASP B 1 397 ? -10.023 35.969 -2.758 1 95.88 397 ASP B C 1
ATOM 6223 O O . ASP B 1 397 ? -11.234 35.75 -2.613 1 95.88 397 ASP B O 1
ATOM 6227 N N . ILE B 1 398 ? -9.125 35.344 -2.006 1 96.88 398 ILE B N 1
ATOM 6228 C CA . ILE B 1 398 ? -9.492 34.438 -0.939 1 96.88 398 ILE B CA 1
ATOM 6229 C C . ILE B 1 398 ? -10.258 35.188 0.149 1 96.88 398 ILE B C 1
ATOM 6231 O O . ILE B 1 398 ? -11.32 34.719 0.596 1 96.88 398 ILE B O 1
ATOM 6235 N N . ILE B 1 399 ? -9.734 36.344 0.548 1 97.44 399 ILE B N 1
ATOM 6236 C CA . ILE B 1 399 ? -10.352 37.125 1.602 1 97.44 399 ILE B CA 1
ATOM 6237 C C . ILE B 1 399 ? -11.734 37.594 1.149 1 97.44 399 ILE B C 1
ATOM 6239 O O . ILE B 1 399 ? -12.68 37.594 1.935 1 97.44 399 ILE B O 1
ATOM 6243 N N . ALA B 1 400 ? -11.828 38 -0.111 1 96.5 400 ALA B N 1
ATOM 6244 C CA . ALA B 1 400 ? -13.109 38.438 -0.638 1 96.5 400 ALA B CA 1
ATOM 6245 C C . ALA B 1 400 ? -14.148 37.312 -0.567 1 96.5 400 ALA B C 1
ATOM 6247 O O . ALA B 1 400 ? -15.32 37.562 -0.272 1 96.5 400 ALA B O 1
ATOM 6248 N N . ASP B 1 401 ? -13.758 36.125 -0.919 1 96.94 401 ASP B N 1
ATOM 6249 C CA . ASP B 1 401 ? -14.656 35 -0.828 1 96.94 401 ASP B CA 1
ATOM 6250 C C . ASP B 1 401 ? -15.102 34.75 0.613 1 96.94 401 ASP B C 1
ATOM 6252 O O . ASP B 1 401 ? -16.297 34.531 0.876 1 96.94 401 ASP B O 1
ATOM 6256 N N . ILE B 1 402 ? -14.195 34.812 1.568 1 98 402 ILE B N 1
ATOM 6257 C CA . ILE B 1 402 ? -14.469 34.656 2.99 1 98 402 ILE B CA 1
ATOM 6258 C C . ILE B 1 402 ? -15.422 35.75 3.471 1 98 402 ILE B C 1
ATOM 6260 O O . ILE B 1 402 ? -16.406 35.469 4.148 1 98 402 ILE B O 1
ATOM 6264 N N . ASP B 1 403 ? -15.07 36.938 3.104 1 97.31 403 ASP B N 1
ATOM 6265 C CA . ASP B 1 403 ? -15.875 38.062 3.523 1 97.31 403 ASP B CA 1
ATOM 6266 C C . ASP B 1 403 ? -17.312 37.938 3.035 1 97.31 403 ASP B C 1
ATOM 6268 O O . ASP B 1 403 ? -18.266 38.188 3.791 1 97.31 403 ASP B O 1
ATOM 6272 N N . SER B 1 404 ? -17.484 37.594 1.817 1 97.19 404 SER B N 1
ATOM 6273 C CA . SER B 1 404 ? -18.812 37.438 1.237 1 97.19 404 SER B CA 1
ATOM 6274 C C . SER B 1 404 ? -19.594 36.344 1.961 1 97.19 404 SER B C 1
ATOM 6276 O O . SER B 1 404 ? -20.797 36.5 2.207 1 97.19 404 SER B O 1
ATOM 6278 N N . ALA B 1 405 ? -18.922 35.25 2.238 1 97.56 405 ALA B N 1
ATOM 6279 C CA . ALA B 1 405 ? -19.578 34.125 2.936 1 97.56 405 ALA B CA 1
ATOM 6280 C C . ALA B 1 405 ? -19.953 34.531 4.359 1 97.56 405 ALA B C 1
ATOM 6282 O O . ALA B 1 405 ? -21.016 34.156 4.863 1 97.56 405 ALA B O 1
ATOM 6283 N N . LEU B 1 406 ? -19.125 35.312 5.02 1 97.69 406 LEU B N 1
ATOM 6284 C CA . LEU B 1 406 ? -19.391 35.75 6.383 1 97.69 406 LEU B CA 1
ATOM 6285 C C . LEU B 1 406 ? -20.578 36.719 6.426 1 97.69 406 LEU B C 1
ATOM 6287 O O . LEU B 1 406 ? -21.344 36.719 7.402 1 97.69 406 LEU B O 1
ATOM 6291 N N . LYS B 1 407 ? -20.75 37.469 5.426 1 96.44 407 LYS B N 1
ATOM 6292 C CA . LYS B 1 407 ? -21.844 38.438 5.371 1 96.44 407 LYS B CA 1
ATOM 6293 C C . LYS B 1 407 ? -23.203 37.719 5.332 1 96.44 407 LYS B C 1
ATOM 6295 O O . LYS B 1 407 ? -24.234 38.312 5.676 1 96.44 407 LYS B O 1
ATOM 6300 N N . GLU B 1 408 ? -23.172 36.5 4.898 1 94.75 408 GLU B N 1
ATOM 6301 C CA . GLU B 1 408 ? -24.406 35.719 4.789 1 94.75 408 GLU B CA 1
ATOM 6302 C C . GLU B 1 408 ? -24.797 35.125 6.133 1 94.75 408 GLU B C 1
ATOM 6304 O O . GLU B 1 408 ? -25.875 34.531 6.266 1 94.75 408 GLU B O 1
ATOM 6309 N N . LEU B 1 409 ? -23.938 35.188 7.109 1 94.19 409 LEU B N 1
ATOM 6310 C CA . LEU B 1 409 ? -24.234 34.656 8.43 1 94.19 409 LEU B CA 1
ATOM 6311 C C . LEU B 1 409 ? -25.109 35.625 9.227 1 94.19 409 LEU B C 1
ATOM 6313 O O . LEU B 1 409 ? -24.875 36.844 9.219 1 94.19 409 LEU B O 1
#

Radius of gyration: 26.94 Å; Cα contacts (8 Å, |Δi|>4): 1880; chains: 2; bounding box: 51×79×65 Å

Foldseek 3Di:
DDQLCLLQPQVDDDDPVRDSADDQDPDQADDDPDPVQVVCCVVVNDDDTGGVLQPDSLLLNLFRSQLRNLVFDTKDKFQALLRQVCLLVVLFAAAQAEEEEELQAQLSVNVVQVCCVVRRYHYHYDLADALVVCVVDDDLRYAAYEEECQGVPQRDHHPLLRNLVSCVVVLHAYEYEDQQCRSLFFNSVVSRHQKYKHFLCAQLLAANPGTMMMIGGRLDQSCCDVSNVVQPVQCVVPNSCSSVVSSSVPVSVVVSRGHRSVRSSSSSVSSSCSNVWFLLLQVLQVVLLVVLVPDPQWPDKEFCCDPPHPNVVVCVVRGVSGSGNKIKTFRPALVLQVLLQVQFDQEDEDDGASYLGKHKYQCCVPSCVPPDPVSCVSNVHDSRMMMIRHHNPDSVVVNVRNVRSSVRD/DDQLCLLQPQVDDDDPVRDSADDQDPDQADDDPDPVQVVCCVVVNDDDTGGVLQPDSLLLNLFRSQLRNLVFDTKDKFQALVRQVCLLVVLFAAAQAEEEEELQAQLSVNVVQVCCVVRRYHYHYDLAQALVVCVVDDDLRYAAYEEECQGVPQRAHHPLLRNLVSCVVVLHAYEYEDQQCRSLFFNSVVSRHQKYKHFLCAQLLAANPGTMMMIGGRLDQSCCDVSNVVQVVQCVVPNSCSSVVSSSVPVSVVVSRGHRSVRSSSSSVSSSCSNVWFLLLQVLQVVLLVVLVPDPQWPDKEFCCDPPHPNVVVCVVRGVSGSGNKIKTFRPALVLQVQLQVQFDQEDEDDGANYLGKHKYQCCVPSCVPPDPVSCVSNVHDSRMMMIRHHNPDSVVVNVRNVRSSVRD

Nearest PDB structures (foldseek):
  7d7o-assembly1_A-2  TM=9.453E-01  e=2.050E-38  Bacillus cereus ATCC 14579
  4l0o-assembly3_C  TM=9.662E-01  e=3.809E-36  Helicobacter pylori 26695
  4l0o-assembly3_A  TM=9.641E-01  e=8.295E-36  Helicobacter pylori 26695
  4l0o-assembly2_M-2  TM=9.648E-01  e=6.136E-35  Helicobacter pylori 26695
  4l0o-assembly2_E  TM=9.606E-01  e=1.012E-34  Helicobacter pylori 26695

Organism: NCBI:txid1408889